Protein 3KHS (pdb70)

Secondary structure (DSSP, 8-state):
--HHHHHHHHHHHHHTT-SS---EEEEE-TT-GGGGGG-EEEEEEEGGGSTT----EEEEEEETTEEEEEEES---GGGT--HHHHTHHHHHHHHTT--EEEEEEEEEE-STT--TT-EEEEEEEEEHHHHTT--TT-S---TTTS-SS---TT-B-HHHHHHHHHHHHHHT-GGGEEEEEEEE---SSPPPHHHHHHHHHTT-SEEESSSHHHHHHHHHTT-EEEEEEEEEEE--TT---HHHHHHHHHHHHHHHHHHHHT--/--HHHHHHHHHHHHHTT-SS--SEEEEE-TT-GGGGGG-EEEEEEEGGGSTTPPP---EEEEEEETTEEEEEEES---GGGT--HHHHTHHHHHHHHTT--EEEEEEEEEE-STT--TT-EEEEEEEEEHHHHTT--TT-S---TTTS-SS---TT-B-HHHHHHHHHHHHHHT-GGGEEEEEEEE---SSPPPHHHHHHHHHTT-SEEESSSHHHHHHHHHTT-EEEEEEEEEEE--TT---HHHHHHHHHHHHHHHHHHHHHHHTT--/--HHHHHHHHHHHHHTT-SS--SEEEEE-TT-GGGGGG-EEEEEEEGGGSTTPPP----EEEEEEETTEEEEEEES---GGGT--HHHHTHHHHHHHHTT--EEEEEEEEEE-STT--TT-EEEEEEEEEHHHHTT--TT-S---TTTS-SS---TT-B-HHHHHHHHHHHHHTT-GGGEEEEEEEE---SSPPPHHHHHHHHHTT-SEEESSSHHHHHHHHHTT-EEEEEEEEEEE--TTS---HHHHHHHHHHHHHHHHHHHTTSS--/--HHHHHHHHHHHHHTT-SS--SEEEEE-TT-GGGGGG-EEEEEEEGGGSTT----EEEEEEETTEEEEEEES---GGGT--HHHHTHHHHHHHHTT--EEEEEEEEEE-STT--TT-EEEEEEEEEHHHHTT--TT-S---TTTS-SS---TT-B-HHHHHHHHHHHHHHT-GGGEEEEEEEE---SSPPPHHHHHHHHHTT-SEEESSSHHHHHHHHHTT-EEEEEEEEEEE--TT---HHHHHHHHHHHHHHHHHHHH-

Foldseek 3Di:
DDLLVQLLVLLVVVCVPDPDQAAEEEEAAPLQLVLQVQFPPKDKACQVVGPLAPVKIWIWGDFLRGTYIYTRDFDFVLVPDALQRRQSVLSNSLSSNYAAYEYEYAWAFAAPLAAQQFKEKEFEEAEVCCVPPRANLPDDDDVVQFDNDDDRPGLADPVLSVLLQVLCVVVVNNSRYHYAYEYADRDDDDDDLVVLVVCVVVGHRIYDHDDPSNSVSNVRRNHHYIYMYRNNYYADPSRDNSVVSNVSVSSSVSSSVNVVVPDD/DDLLVQLLVLLVVVCVPDPDQAAEEEEAAPLQLVLQVQFPPKDKDAQVPGPLQDDQPKIWIWGDFLRGTYIYTRDFDFLQSPAFLQRRQSVLSNCLSSNYAAYEYEYAWAFAAPLAAQQFKEKEFEEAEVCCVPPRANLPDDDDVVQFDNDDDRPGLADPVLSVLLCVLCVVVVNNSRYHYAYEYADRDDDDDDLVVLVVCVVVGHRIYDHDDPSNSVVNVRRNHHYIYMYRNNYYADPSRDVSVVSSVVSNVSVSSSVSSSVNVCVVPD/DDLLVQLLVLLVVVVVPDPDQAAEEEEAAPLQQVLQVQFPPKDKAFQVVGPLQPDDPGKIWIWGDFLPGTYIYTRDFDFLLVPDALQRRLSVLSNSLSSNYAAYEYEYAWAFAAPLAAQQFKEKEFEEAEVCCVPPRANLPDDDDVVQFDNDDDRPGLADPVLSVLLLVLCVVVPNNSRYHYAYEYADRDDDDDDQVVQVVCVVVGHRIYDHDDPSNSVSNVRRNHHYIYMYRNNWYADPSRDTNSVVSNVSVSSSVSSSVNVCVVPDDD/DDLLVQLLVLLVVVCVPDPDQAAEEEEAAPLQQLLQVQFPPKDKDALCVGPLQPVQIWIWGDFLRGTYIYGRDFDFVLVPDALQRRLSVLSNCLSSNYAAYEYEYAWAFAAPLAAQQFKEKEFEEAEVCCVPPRANLPDDDDVVQFDNDDDRPGLADPVLSVLLQVLCVVVVNNSRYHYAYEYADRDDDDDDQVVLVVCVVVGHRIYDHDDPSNSVSNVRRNHHYIYMYRNNYYADPSRHNSVVSNVSVSSSVSSSVNVVVD

InterPro domains:
  IPR000845 Nucleoside phosphorylase domain [PF01048] (24-276)
  IPR011268 Purine nucleoside phosphorylase [PIRSF000477] (6-279)
  IPR011268 Purine nucleoside phosphorylase [PTHR11904] (4-280)
  IPR011268 Purine nucleoside phosphorylase [TIGR01697] (24-276)
  IPR011268 Purine nucleoside phosphorylase [cd09009] (5-276)
  IPR011270 Purine nucleoside phosphorylase I, inosine/guanosine-specific [TIGR01700] (24-276)
  IPR035994 Nucleoside phosphorylase superfamily [G3DSA:3.40.50.1580] (1-285)
  IPR035994 Nucleoside phosphorylase superfamily [SSF53167] (3-279)

Solvent-accessible surface area: 42305 Å² total; per-residue (Å²): 175,61,75,28,51,54,0,95,92,0,5,60,68,3,55,160,87,27,186,121,132,1,63,1,0,2,0,1,8,76,66,2,19,115,3,1,95,22,11,102,128,57,76,88,15,38,19,106,97,8,46,42,19,56,157,20,19,0,15,8,12,34,2,49,68,12,24,1,0,0,4,74,28,22,22,26,19,20,58,46,46,93,5,25,87,6,1,4,3,2,30,0,0,58,34,5,15,5,132,13,0,2,0,0,3,33,4,8,0,4,39,133,74,10,175,91,22,10,3,0,0,0,92,10,1,0,4,21,2,5,16,7,42,18,6,1,14,47,9,109,33,52,119,125,14,17,126,50,73,7,56,2,33,50,3,2,33,129,49,0,39,143,44,0,67,24,0,0,150,96,72,69,20,55,216,35,17,35,75,1,6,0,0,4,3,4,2,0,12,95,19,0,16,7,10,2,94,4,0,71,95,25,42,8,23,0,11,8,26,7,0,0,9,6,0,6,3,1,68,29,8,64,5,70,0,2,0,2,0,15,0,56,71,46,27,58,105,77,2,96,116,49,116,117,5,3,62,84,0,26,38,2,5,85,27,2,1,86,49,16,143,70,61,222,177,60,72,32,49,47,0,94,90,0,2,60,72,2,33,163,76,28,176,127,124,3,29,0,0,1,0,1,8,73,68,2,21,113,1,1,100,21,10,109,137,53,85,83,12,38,16,98,95,9,43,50,13,6,128,93,163,16,21,0,14,10,12,35,3,49,71,3,22,2,0,0,4,62,29,20,10,28,18,15,43,47,32,87,6,26,95,5,0,6,1,2,33,0,1,54,17,0,32,6,127,2,0,0,0,0,4,33,5,8,0,4,36,131,76,11,175,90,28,10,3,0,0,0,96,12,1,0,3,20,3,5,16,6,43,20,7,0,14,48,10,122,33,56,119,132,16,17,128,53,78,6,66,3,49,48,2,2,29,121,51,0,41,143,55,0,66,32,0,0,136,90,72,65,10,57,217,20,17,36,72,0,5,1,0,4,4,4,2,0,10,92,24,0,16,8,8,4,109,6,0,70,96,23,42,9,21,0,11,8,26,7,0,0,9,5,0,5,6,0,62,30,10,66,5,68,0,0,0,1,0,14,0,59,72,48,26,55,109,81,4,98,188,115,122,182,55,36,80,99,9,2,64,77,0,21,36,1,3,79,27,1,1,77,58,0,111,69,60,112,172,58,58,36,60,45,0,114,82,0,4,62,85,1,53,165,89,24,181,118,110,3,11,0,0,1,0,1,8,76,64,2,24,119,3,1,101,30,11,110,136,56,61,88,10,37,16,106,92,8,48,43,18,5,132,50,148,155,23,19,1,11,10,13,36,4,53,34,0,20,1,0,0,3,58,29,21,12,27,18,14,44,47,34,89,5,24,78,5,1,1,3,2,28,1,2,52,15,0,31,7,112,2,0,1,0,0,4,33,5,8,0,2,36,117,66,8,30,52,20,4,3,0,0,0,90,10,1,0,2,21,3,6,17,8,38,18,6,0,15,48,6,109,34,60,115,134,17,14,126,50,77,8,62,2,46,53,2,2,31,130,47,0,41,140,60,0,71,26,0,0,146,106,73,70,16,52,118,19,17,36,66,0,8,1,0,4,2,3,2,0,10,83,26,0,16,9,8,4,106,9,1,69,101,27,43,8,25,0,11,7,26,7,0,0,10,8,0,6,3,0,70,28,11,66,4,65,0,1,0,4,0,15,0,57,54,21,20,56,108,83,3,62,110,112,46,122,115,4,4,64,83,0,29,29,1,4,98,20,2,3,72,59,0,124,69,81,19,76,204,171,71,59,38,59,41,0,101,81,0,2,58,76,2,47,150,70,36,189,120,145,3,64,2,0,2,0,1,7,75,66,3,24,114,1,1,84,24,9,99,133,56,82,86,14,39,22,105,90,8,42,37,18,6,181,77,19,0,13,6,12,31,2,47,66,14,19,1,0,0,4,64,30,23,18,27,22,78,96,66,33,90,7,25,77,5,1,1,2,2,32,0,0,51,27,0,24,5,134,14,0,1,0,0,4,34,5,9,0,2,37,129,67,10,29,48,20,4,1,0,0,0,110,64,27,37,12,50,17,14,138,87,85,31,47,0,32,104,35,121,34,59,114,129,14,16,125,99,183,29,81,58,126,47,4,2,25,131,56,0,39,143,63,0,62,16,0,0,155,104,69,68,17,55,120,19,16,33,72,0,16,1,0,3,24,65,18,92,89,167,43,68,59,66,79,2,111,86,9,65,156,88,44,9,22,0,12,6,38,7,1,0,6,7,0,12,4,0,58,30,7,61,5,95,0,2,0,2,0,14,0,57,70,33,24,55,112,75,3,136,120,49,122,112,5,3,62,72,0,24,35,1,4,88,29,1,0,82,51,30,153,100

CATH classification: 3.40.50.1580

Structure (mmCIF, N/CA/C/O backbone):
data_3KHS
#
_entry.id   3KHS
#
_cell.length_a   193.048
_cell.length_b   193.048
_cell.length_c   105.629
_cell.angle_alpha   90.00
_cell.angle_beta   90.00
_cell.angle_gamma   120.00
#
_symmetry.space_group_name_H-M   'H 3'
#
loop_
_entity.id
_entity.type
_entity.pdbx_description
1 polymer 'Purine nucleoside phosphorylase'
2 non-polymer 'PHOSPHATE ION'
3 non-polymer 2-AMINO-2-HYDROXYMETHYL-PROPANE-1,3-DIOL
4 water water
#
loop_
_atom_site.group_PDB
_atom_site.id
_atom_site.type_symbol
_atom_site.label_atom_id
_atom_site.label_alt_id
_atom_site.label_comp_id
_atom_site.label_asym_id
_atom_site.label_entity_id
_atom_site.label_seq_id
_atom_site.pdbx_PDB_ins_code
_atom_site.Cartn_x
_atom_site.Cartn_y
_atom_site.Cartn_z
_atom_site.occupancy
_atom_site.B_iso_or_equiv
_atom_site.auth_seq_id
_atom_site.auth_comp_id
_atom_site.auth_asym_id
_atom_site.auth_atom_id
_atom_site.pdbx_PDB_model_num
ATOM 1 N N . MET A 1 1 ? 50.120 71.401 12.354 1.00 78.09 1 MET A N 1
ATOM 2 C CA . MET A 1 1 ? 50.485 72.839 12.150 1.00 80.60 1 MET A CA 1
ATOM 3 C C . MET A 1 1 ? 49.233 73.700 11.956 1.00 79.54 1 MET A C 1
ATOM 4 O O . MET A 1 1 ? 48.522 73.581 10.946 1.00 78.45 1 MET A O 1
ATOM 9 N N . THR A 1 2 ? 48.971 74.559 12.942 1.00 77.11 2 THR A N 1
ATOM 10 C CA . THR A 1 2 ? 47.809 75.454 12.935 1.00 69.85 2 THR A CA 1
ATOM 11 C C . THR A 1 2 ? 48.066 76.694 12.097 1.00 68.32 2 THR A C 1
ATOM 12 O O . THR A 1 2 ? 49.212 76.998 11.753 1.00 69.10 2 THR A O 1
ATOM 16 N N . ASP A 1 3 ? 46.998 77.416 11.776 1.00 65.39 3 ASP A N 1
ATOM 17 C CA . ASP A 1 3 ? 47.133 78.624 10.983 1.00 65.17 3 ASP A CA 1
ATOM 18 C C . ASP A 1 3 ? 48.173 79.554 11.607 1.00 64.26 3 ASP A C 1
ATOM 19 O O . ASP A 1 3 ? 49.013 80.114 10.907 1.00 62.69 3 ASP A O 1
ATOM 24 N N . TYR A 1 4 ? 48.117 79.712 12.926 1.00 66.21 4 TYR A N 1
ATOM 25 C CA . TYR A 1 4 ? 49.060 80.575 13.619 1.00 69.22 4 TYR A CA 1
ATOM 26 C C . TYR A 1 4 ? 50.492 80.090 13.356 1.00 71.66 4 TYR A C 1
ATOM 27 O O . TYR A 1 4 ? 51.415 80.897 13.152 1.00 72.37 4 TYR A O 1
ATOM 36 N N . ASP A 1 5 ? 50.672 78.767 13.365 1.00 70.60 5 ASP A N 1
ATOM 37 C CA . ASP A 1 5 ? 51.981 78.170 13.097 1.00 68.87 5 ASP A CA 1
ATOM 38 C C . ASP A 1 5 ? 52.415 78.521 11.677 1.00 66.80 5 ASP A C 1
ATOM 39 O O . ASP A 1 5 ? 53.566 78.876 11.459 1.00 67.57 5 ASP A O 1
ATOM 44 N N . LEU A 1 6 ? 51.501 78.403 10.712 1.00 65.73 6 LEU A N 1
ATOM 45 C CA . LEU A 1 6 ? 51.833 78.723 9.321 1.00 65.72 6 LEU A CA 1
ATOM 46 C C . LEU A 1 6 ? 52.079 80.213 9.149 1.00 67.12 6 LEU A C 1
ATOM 47 O O . LEU A 1 6 ? 52.882 80.624 8.303 1.00 65.82 6 LEU A O 1
ATOM 52 N N . ALA A 1 7 ? 51.384 81.019 9.949 1.00 65.02 7 ALA A N 1
ATOM 53 C CA . ALA A 1 7 ? 51.550 82.469 9.891 1.00 66.37 7 ALA A CA 1
ATOM 54 C C . ALA A 1 7 ? 52.980 82.816 10.318 1.00 65.24 7 ALA A C 1
ATOM 55 O O . ALA A 1 7 ? 53.657 83.630 9.678 1.00 65.37 7 ALA A O 1
ATOM 57 N N . LYS A 1 8 ? 53.431 82.198 11.408 1.00 64.64 8 LYS A N 1
ATOM 58 C CA . LYS A 1 8 ? 54.787 82.429 11.915 1.00 64.21 8 LYS A CA 1
ATOM 59 C C . LYS A 1 8 ? 55.827 82.055 10.863 1.00 63.87 8 LYS A C 1
ATOM 60 O O . LYS A 1 8 ? 56.831 82.751 10.679 1.00 65.15 8 LYS A O 1
ATOM 66 N N . GLU A 1 9 ? 55.571 80.950 10.172 1.00 64.22 9 GLU A N 1
ATOM 67 C CA . GLU A 1 9 ? 56.461 80.466 9.133 1.00 61.93 9 GLU A CA 1
ATOM 68 C C . GLU A 1 9 ? 56.513 81.498 8.032 1.00 61.29 9 GLU A C 1
ATOM 69 O O . GLU A 1 9 ? 57.592 81.941 7.640 1.00 61.90 9 GLU A O 1
ATOM 75 N N . THR A 1 10 ? 55.341 81.885 7.534 1.00 62.94 10 THR A N 1
ATOM 76 C CA . THR A 1 10 ? 55.279 82.877 6.474 1.00 60.15 10 THR A CA 1
ATOM 77 C C . THR A 1 10 ? 55.992 84.152 6.921 1.00 59.73 10 THR A C 1
ATOM 78 O O . THR A 1 10 ? 56.723 84.772 6.143 1.00 58.36 10 THR A O 1
ATOM 82 N N . ALA A 1 11 ? 55.809 84.529 8.182 1.00 56.55 11 ALA A N 1
ATOM 83 C CA . ALA A 1 11 ? 56.454 85.731 8.698 1.00 59.66 11 ALA A CA 1
ATOM 84 C C . ALA A 1 11 ? 57.967 85.567 8.665 1.00 63.54 11 ALA A C 1
ATOM 85 O O . ALA A 1 11 ? 58.687 86.427 8.139 1.00 64.52 11 ALA A O 1
ATOM 87 N N . ALA A 1 12 ? 58.443 84.459 9.235 1.00 63.20 12 ALA A N 1
ATOM 88 C CA . ALA A 1 12 ? 59.868 84.181 9.283 1.00 60.26 12 ALA A CA 1
ATOM 89 C C . ALA A 1 12 ? 60.480 84.250 7.887 1.00 60.94 12 ALA A C 1
ATOM 90 O O . ALA A 1 12 ? 61.608 84.707 7.722 1.00 64.89 12 ALA A O 1
ATOM 92 N N . TRP A 1 13 ? 59.734 83.816 6.880 1.00 60.65 13 TRP A N 1
ATOM 93 C CA . TRP A 1 13 ? 60.248 83.842 5.518 1.00 61.47 13 TRP A CA 1
ATOM 94 C C . TRP A 1 13 ? 60.323 85.264 4.971 1.00 65.92 13 TRP A C 1
ATOM 95 O O . TRP A 1 13 ? 61.213 85.594 4.180 1.00 69.41 13 TRP A O 1
ATOM 106 N N . LEU A 1 14 ? 59.371 86.098 5.380 1.00 67.92 14 LEU A N 1
ATOM 107 C CA . LEU A 1 14 ? 59.330 87.484 4.928 1.00 67.99 14 LEU A CA 1
ATOM 108 C C . LEU A 1 14 ? 60.446 88.216 5.649 1.00 68.91 14 LEU A C 1
ATOM 109 O O . LEU A 1 14 ? 61.168 89.029 5.059 1.00 68.39 14 LEU A O 1
ATOM 114 N N . ASN A 1 15 ? 60.597 87.919 6.937 1.00 68.75 15 ASN A N 1
ATOM 115 C CA . ASN A 1 15 ? 61.604 88.632 7.684 1.00 68.64 15 ASN A CA 1
ATOM 116 C C . ASN A 1 15 ? 63.016 88.455 7.164 1.00 72.14 15 ASN A C 1
ATOM 117 O O . ASN A 1 15 ? 63.863 89.321 7.394 1.00 70.79 15 ASN A O 1
ATOM 122 N N . LYS A 1 16 ? 63.272 87.359 6.449 1.00 74.89 16 LYS A N 1
ATOM 123 C CA . LYS A 1 16 ? 64.603 87.118 5.890 1.00 76.88 16 LYS A CA 1
ATOM 124 C C . LYS A 1 16 ? 65.007 88.330 5.059 1.00 75.43 16 LYS A C 1
ATOM 125 O O . LYS A 1 16 ? 66.183 88.699 5.008 1.00 76.85 16 LYS A O 1
ATOM 131 N N . GLN A 1 17 ? 64.018 88.957 4.429 1.00 71.41 17 GLN A N 1
ATOM 132 C CA . GLN A 1 17 ? 64.275 90.088 3.545 1.00 68.63 17 GLN A CA 1
ATOM 133 C C . GLN A 1 17 ? 64.067 91.478 4.140 1.00 67.00 17 GLN A C 1
ATOM 134 O O . GLN A 1 17 ? 64.005 92.471 3.414 1.00 65.92 17 GLN A O 1
ATOM 140 N N . LEU A 1 18 ? 64.002 91.551 5.465 1.00 69.53 18 LEU A N 1
ATOM 141 C CA . LEU A 1 18 ? 63.765 92.826 6.135 1.00 71.65 18 LEU A CA 1
ATOM 142 C C . LEU A 1 18 ? 64.830 93.281 7.113 1.00 72.89 18 LEU A C 1
ATOM 143 O O . LEU A 1 18 ? 65.377 92.480 7.881 1.00 73.20 18 LEU A O 1
ATOM 148 N N . GLN A 1 19 ? 65.090 94.586 7.092 1.00 73.40 19 GLN A N 1
ATOM 149 C CA . GLN A 1 19 ? 66.061 95.209 7.987 1.00 77.47 19 GLN A CA 1
ATOM 150 C C . GLN A 1 19 ? 65.353 95.571 9.290 1.00 78.57 19 GLN A C 1
ATOM 151 O O . GLN A 1 19 ? 65.891 95.385 10.386 1.00 79.11 19 GLN A O 1
ATOM 157 N N . ILE A 1 20 ? 64.150 96.124 9.145 1.00 78.37 20 ILE A N 1
ATOM 158 C CA . ILE A 1 20 ? 63.347 96.538 10.286 1.00 76.80 20 ILE A CA 1
ATOM 159 C C . ILE A 1 20 ? 61.981 95.870 10.205 1.00 75.21 20 ILE A C 1
ATOM 160 O O . ILE A 1 20 ? 61.330 95.908 9.160 1.00 73.03 20 ILE A O 1
ATOM 165 N N . ARG A 1 21 ? 61.561 95.247 11.303 1.00 72.37 21 ARG A N 1
ATOM 166 C CA . ARG A 1 21 ? 60.266 94.587 11.352 1.00 72.52 21 ARG A CA 1
ATOM 167 C C . ARG A 1 21 ? 59.199 95.683 11.312 1.00 69.69 21 ARG A C 1
ATOM 168 O O . ARG A 1 21 ? 59.332 96.704 11.984 1.00 70.18 21 ARG A O 1
ATOM 176 N N . PRO A 1 22 ? 58.129 95.487 10.521 1.00 68.45 22 PRO A N 1
ATOM 177 C CA . PRO A 1 22 ? 57.057 96.484 10.424 1.00 63.23 22 PRO A CA 1
ATOM 178 C C . PRO A 1 22 ? 56.354 96.594 11.769 1.00 60.92 22 PRO A C 1
ATOM 179 O O . PRO A 1 22 ? 56.184 95.596 12.466 1.00 61.35 22 PRO A O 1
ATOM 183 N N . VAL A 1 23 ? 55.943 97.798 12.136 1.00 57.96 23 VAL A N 1
ATOM 184 C CA . VAL A 1 23 ? 55.259 97.980 13.400 1.00 58.70 23 VAL A CA 1
ATOM 185 C C . VAL A 1 23 ? 53.824 98.422 13.110 1.00 55.75 23 VAL A C 1
ATOM 186 O O . VAL A 1 23 ? 52.929 98.285 13.946 1.00 57.44 23 VAL A O 1
ATOM 190 N N . LEU A 1 24 ? 53.610 98.949 11.911 1.00 52.31 24 LEU A N 1
ATOM 191 C CA . LEU A 1 24 ? 52.286 99.400 11.500 1.00 47.99 24 LEU A CA 1
ATOM 192 C C . LEU A 1 24 ? 51.900 98.706 10.199 1.00 46.63 24 LEU A C 1
ATOM 193 O O . LEU A 1 24 ? 52.724 98.594 9.278 1.00 43.33 24 LEU A O 1
ATOM 198 N N . GLY A 1 25 ? 50.655 98.229 10.132 1.00 42.25 25 GLY A N 1
ATOM 199 C CA . GLY A 1 25 ? 50.186 97.547 8.941 1.00 39.25 25 GLY A CA 1
ATOM 200 C C . GLY A 1 25 ? 49.098 98.330 8.218 1.00 43.29 25 GLY A C 1
ATOM 201 O O . GLY A 1 25 ? 48.354 99.104 8.832 1.00 40.41 25 GLY A O 1
ATOM 202 N N . ILE A 1 26 ? 48.996 98.109 6.910 1.00 42.61 26 ILE A N 1
ATOM 203 C CA . ILE A 1 26 ? 48.027 98.801 6.078 1.00 44.00 26 ILE A CA 1
ATOM 204 C C . ILE A 1 26 ? 47.407 97.818 5.083 1.00 45.97 26 ILE A C 1
ATOM 205 O O . ILE A 1 26 ? 48.120 97.042 4.458 1.00 45.60 26 ILE A O 1
ATOM 210 N N . VAL A 1 27 ? 46.081 97.842 4.953 1.00 47.91 27 VAL A N 1
ATOM 211 C CA . VAL A 1 27 ? 45.383 96.984 3.999 1.00 44.53 27 VAL A CA 1
ATOM 212 C C . VAL A 1 27 ? 44.646 97.934 3.045 1.00 45.53 27 VAL A C 1
ATOM 213 O O . VAL A 1 27 ? 43.808 98.722 3.470 1.00 49.67 27 VAL A O 1
ATOM 217 N N . CYS A 1 28 ? 44.968 97.874 1.761 1.00 45.91 28 CYS A N 1
ATOM 218 C CA . CYS A 1 28 ? 44.335 98.759 0.789 1.00 44.62 28 CYS A CA 1
ATOM 219 C C . CYS A 1 28 ? 43.102 98.138 0.177 1.00 47.24 28 CYS A C 1
ATOM 220 O O . CYS A 1 28 ? 43.172 97.061 -0.421 1.00 47.22 28 CYS A O 1
ATOM 223 N N . GLY A 1 29 ? 41.979 98.839 0.309 1.00 46.04 29 GLY A N 1
ATOM 224 C CA . GLY A 1 29 ? 40.738 98.352 -0.245 1.00 46.22 29 GLY A CA 1
ATOM 225 C C . GLY A 1 29 ? 40.666 98.517 -1.755 1.00 48.75 29 GLY A C 1
ATOM 226 O O . GLY A 1 29 ? 41.671 98.746 -2.429 1.00 46.43 29 GLY A O 1
ATOM 227 N N . SER A 1 30 ? 39.459 98.395 -2.292 1.00 50.41 30 SER A N 1
ATOM 228 C CA . SER A 1 30 ? 39.253 98.526 -3.724 1.00 52.06 30 SER A CA 1
ATOM 229 C C . SER A 1 30 ? 39.591 99.913 -4.277 1.00 52.76 30 SER A C 1
ATOM 230 O O . SER A 1 30 ? 39.027 100.922 -3.842 1.00 50.16 30 SER A O 1
ATOM 233 N N . GLY A 1 31 ? 40.521 99.943 -5.234 1.00 51.38 31 GLY A N 1
ATOM 234 C CA . GLY A 1 31 ? 40.922 101.193 -5.862 1.00 51.57 31 GLY A CA 1
ATOM 235 C C . GLY A 1 31 ? 41.759 102.098 -4.977 1.00 51.53 31 GLY A C 1
ATOM 236 O O . GLY A 1 31 ? 42.035 103.247 -5.330 1.00 51.59 31 GLY A O 1
ATOM 237 N N . LEU A 1 32 ? 42.175 101.586 -3.830 1.00 48.46 32 LEU A N 1
ATOM 238 C CA . LEU A 1 32 ? 42.968 102.386 -2.920 1.00 51.95 32 LEU A CA 1
ATOM 239 C C . LEU A 1 32 ? 44.436 101.921 -2.869 1.00 53.54 32 LEU A C 1
ATOM 240 O O . LEU A 1 32 ? 45.149 102.159 -1.879 1.00 51.35 32 LEU A O 1
ATOM 245 N N . GLY A 1 33 ? 44.878 101.284 -3.954 1.00 50.95 33 GLY A N 1
ATOM 246 C CA . GLY A 1 33 ? 46.249 100.799 -4.041 1.00 60.57 33 GLY A CA 1
ATOM 247 C C . GLY A 1 33 ? 47.310 101.884 -3.906 1.00 63.30 33 GLY A C 1
ATOM 248 O O . GLY A 1 33 ? 48.288 101.723 -3.171 1.00 66.71 33 GLY A O 1
ATOM 249 N N . LYS A 1 34 ? 47.113 102.992 -4.611 1.00 62.14 34 LYS A N 1
ATOM 250 C CA . LYS A 1 34 ? 48.042 104.107 -4.573 1.00 63.55 34 LYS A CA 1
ATOM 251 C C . LYS A 1 34 ? 48.628 104.389 -3.190 1.00 63.25 34 LYS A C 1
ATOM 252 O O . LYS A 1 34 ? 49.759 104.862 -3.071 1.00 67.05 34 LYS A O 1
ATOM 258 N N . ILE A 1 35 ? 47.874 104.092 -2.142 1.00 60.62 35 ILE A N 1
ATOM 259 C CA . ILE A 1 35 ? 48.354 104.345 -0.792 1.00 58.00 35 ILE A CA 1
ATOM 260 C C . ILE A 1 35 ? 49.726 103.733 -0.580 1.00 61.17 35 ILE A C 1
ATOM 261 O O . ILE A 1 35 ? 50.545 104.269 0.171 1.00 61.92 35 ILE A O 1
ATOM 266 N N . GLY A 1 36 ? 49.971 102.612 -1.254 1.00 62.38 36 GLY A N 1
ATOM 267 C CA . GLY A 1 36 ? 51.244 101.917 -1.124 1.00 68.62 36 GLY A CA 1
ATOM 268 C C . GLY A 1 36 ? 52.474 102.662 -1.624 1.00 71.38 36 GLY A C 1
ATOM 269 O O . GLY A 1 36 ? 53.576 102.482 -1.085 1.00 73.09 36 GLY A O 1
ATOM 270 N N . ASP A 1 37 ? 52.299 103.489 -2.655 1.00 69.73 37 ASP A N 1
ATOM 271 C CA . ASP A 1 37 ? 53.407 104.256 -3.212 1.00 71.55 37 ASP A CA 1
ATOM 272 C C . ASP A 1 37 ? 53.985 105.164 -2.130 1.00 72.85 37 ASP A C 1
ATOM 273 O O . ASP A 1 37 ? 55.089 105.687 -2.261 1.00 74.68 37 ASP A O 1
ATOM 278 N N . SER A 1 38 ? 53.226 105.349 -1.060 1.00 70.74 38 SER A N 1
ATOM 279 C CA . SER A 1 38 ? 53.633 106.209 0.037 1.00 71.26 38 SER A CA 1
ATOM 280 C C . SER A 1 38 ? 54.789 105.644 0.869 1.00 69.81 38 SER A C 1
ATOM 281 O O . SER A 1 38 ? 55.405 106.366 1.657 1.00 68.69 38 SER A O 1
ATOM 284 N N . LEU A 1 39 ? 55.084 104.356 0.709 1.00 68.38 39 LEU A N 1
ATOM 285 C CA . LEU A 1 39 ? 56.167 103.749 1.477 1.00 66.95 39 LEU A CA 1
ATOM 286 C C . LEU A 1 39 ? 57.526 104.016 0.842 1.00 68.13 39 LEU A C 1
ATOM 287 O O . LEU A 1 39 ? 57.726 103.788 -0.353 1.00 64.53 39 LEU A O 1
ATOM 292 N N . GLU A 1 40 ? 58.454 104.498 1.661 1.00 70.38 40 GLU A N 1
ATOM 293 C CA . GLU A 1 40 ? 59.799 104.837 1.216 1.00 70.01 40 GLU A CA 1
ATOM 294 C C . GLU A 1 40 ? 60.797 103.697 1.442 1.00 70.91 40 GLU A C 1
ATOM 295 O O . GLU A 1 40 ? 60.657 102.918 2.398 1.00 69.13 40 GLU A O 1
ATOM 301 N N . THR A 1 41 ? 61.803 103.610 0.565 1.00 72.29 41 THR A N 1
ATOM 302 C CA . THR A 1 41 ? 62.841 102.572 0.654 1.00 72.98 41 THR A CA 1
ATOM 303 C C . THR A 1 41 ? 62.118 101.247 0.772 1.00 72.89 41 THR A C 1
ATOM 304 O O . THR A 1 41 ? 62.379 100.438 1.673 1.00 74.34 41 THR A O 1
ATOM 308 N N . SER A 1 42 ? 61.210 101.040 -0.173 1.00 72.36 42 SER A N 1
ATOM 309 C CA . SER A 1 42 ? 60.356 99.864 -0.196 1.00 71.82 42 SER A CA 1
ATOM 310 C C . SER A 1 42 ? 60.826 98.597 -0.892 1.00 72.75 42 SER A C 1
ATOM 311 O O . SER A 1 42 ? 61.407 98.626 -1.981 1.00 73.71 42 SER A O 1
ATOM 314 N N . ILE A 1 43 ? 60.524 97.481 -0.238 1.00 72.86 43 ILE A N 1
ATOM 315 C CA . ILE A 1 43 ? 60.807 96.139 -0.732 1.00 72.46 43 ILE A CA 1
ATOM 316 C C . ILE A 1 43 ? 59.402 95.652 -1.126 1.00 73.57 43 ILE A C 1
ATOM 317 O O . ILE A 1 43 ? 58.444 95.841 -0.366 1.00 75.78 43 ILE A O 1
ATOM 322 N N . THR A 1 44 ? 59.270 95.032 -2.291 1.00 70.31 44 THR A N 1
ATOM 323 C CA . THR A 1 44 ? 57.971 94.549 -2.747 1.00 66.78 44 THR A CA 1
ATOM 324 C C . THR A 1 44 ? 57.979 93.038 -2.935 1.00 68.00 44 THR A C 1
ATOM 325 O O . THR A 1 44 ? 58.877 92.494 -3.585 1.00 70.78 44 THR A O 1
ATOM 329 N N . VAL A 1 45 ? 56.974 92.365 -2.379 1.00 65.45 45 VAL A N 1
ATOM 330 C CA . VAL A 1 45 ? 56.849 90.908 -2.498 1.00 63.40 45 VAL A CA 1
ATOM 331 C C . VAL A 1 45 ? 55.460 90.540 -3.043 1.00 63.49 45 VAL A C 1
ATOM 332 O O . VAL A 1 45 ? 54.452 90.747 -2.363 1.00 66.94 45 VAL A O 1
ATOM 336 N N . ALA A 1 46 ? 55.398 90.011 -4.262 1.00 60.36 46 ALA A N 1
ATOM 337 C CA . ALA A 1 46 ? 54.116 89.634 -4.846 1.00 60.61 46 ALA A CA 1
ATOM 338 C C . ALA A 1 46 ? 53.465 88.570 -3.965 1.00 62.32 46 ALA A C 1
ATOM 339 O O . ALA A 1 46 ? 54.157 87.717 -3.399 1.00 64.24 46 ALA A O 1
ATOM 341 N N . TYR A 1 47 ? 52.140 88.624 -3.831 1.00 63.61 47 TYR A N 1
ATOM 342 C CA . TYR A 1 47 ? 51.440 87.637 -3.010 1.00 64.16 47 TYR A CA 1
ATOM 343 C C . TYR A 1 47 ? 51.726 86.218 -3.519 1.00 64.30 47 TYR A C 1
ATOM 344 O O . TYR A 1 47 ? 51.856 85.285 -2.727 1.00 63.79 47 TYR A O 1
ATOM 353 N N . SER A 1 48 ? 51.834 86.067 -4.840 1.00 64.82 48 SER A N 1
ATOM 354 C CA . SER A 1 48 ? 52.063 84.758 -5.450 1.00 64.72 48 SER A CA 1
ATOM 355 C C . SER A 1 48 ? 53.355 84.067 -5.023 1.00 68.08 48 SER A C 1
ATOM 356 O O . SER A 1 48 ? 53.455 82.843 -5.106 1.00 69.48 48 SER A O 1
ATOM 359 N N . ASP A 1 49 ? 54.340 84.831 -4.556 1.00 67.21 49 ASP A N 1
ATOM 360 C CA . ASP A 1 49 ? 55.602 84.225 -4.128 1.00 65.80 49 ASP A CA 1
ATOM 361 C C . ASP A 1 49 ? 55.626 84.018 -2.615 1.00 65.16 49 ASP A C 1
ATOM 362 O O . ASP A 1 49 ? 56.551 83.395 -2.075 1.00 62.26 49 ASP A O 1
ATOM 367 N N . ILE A 1 50 ? 54.606 84.531 -1.930 1.00 64.80 50 ILE A N 1
ATOM 368 C CA . ILE A 1 50 ? 54.549 84.380 -0.485 1.00 63.47 50 ILE A CA 1
ATOM 369 C C . ILE A 1 50 ? 53.966 83.030 -0.102 1.00 64.48 50 ILE A C 1
ATOM 370 O O . ILE A 1 50 ? 52.885 82.644 -0.554 1.00 65.26 50 ILE A O 1
ATOM 375 N N . PRO A 1 51 ? 54.686 82.292 0.750 1.00 66.32 51 PRO A N 1
ATOM 376 C CA . PRO A 1 51 ? 54.301 80.965 1.243 1.00 65.47 51 PRO A CA 1
ATOM 377 C C . PRO A 1 51 ? 53.031 81.042 2.078 1.00 64.28 51 PRO A C 1
ATOM 378 O O . PRO A 1 51 ? 52.913 81.911 2.941 1.00 64.74 51 PRO A O 1
ATOM 382 N N . ASN A 1 52 ? 52.099 80.129 1.829 1.00 62.53 52 ASN A N 1
ATOM 383 C CA . ASN A 1 52 ? 50.851 80.073 2.582 1.00 63.46 52 ASN A CA 1
ATOM 384 C C . ASN A 1 52 ? 49.787 81.135 2.254 1.00 63.59 52 ASN A C 1
ATOM 385 O O . ASN A 1 52 ? 48.661 81.028 2.727 1.00 66.43 52 ASN A O 1
ATOM 390 N N . PHE A 1 53 ? 50.125 82.156 1.469 1.00 62.31 53 PHE A N 1
ATOM 391 C CA . PHE A 1 53 ? 49.150 83.203 1.110 1.00 59.21 53 PHE A CA 1
ATOM 392 C C . PHE A 1 53 ? 48.174 82.676 0.058 1.00 62.91 53 PHE A C 1
ATOM 393 O O . PHE A 1 53 ? 48.550 81.874 -0.784 1.00 63.86 53 PHE A O 1
ATOM 401 N N . PRO A 1 54 ? 46.913 83.141 0.059 1.00 63.80 54 PRO A N 1
ATOM 402 C CA . PRO A 1 54 ? 46.014 82.608 -0.981 1.00 61.78 54 PRO A CA 1
ATOM 403 C C . PRO A 1 54 ? 46.291 83.246 -2.358 1.00 65.67 54 PRO A C 1
ATOM 404 O O . PRO A 1 54 ? 45.489 83.153 -3.305 1.00 66.43 54 PRO A O 1
ATOM 408 N N . ALA A 1 62 ? 47.063 89.880 -8.930 1.00 66.56 62 ALA A N 1
ATOM 409 C CA . ALA A 1 62 ? 48.243 90.740 -8.971 1.00 69.64 62 ALA A CA 1
ATOM 410 C C . ALA A 1 62 ? 48.459 91.488 -7.642 1.00 68.82 62 ALA A C 1
ATOM 411 O O . ALA A 1 62 ? 48.915 92.636 -7.632 1.00 66.79 62 ALA A O 1
ATOM 413 N N . GLY A 1 63 ? 48.140 90.834 -6.528 1.00 67.43 63 GLY A N 1
ATOM 414 C CA . GLY A 1 63 ? 48.309 91.466 -5.233 1.00 64.38 63 GLY A CA 1
ATOM 415 C C . GLY A 1 63 ? 49.739 91.406 -4.739 1.00 65.79 63 GLY A C 1
ATOM 416 O O . GLY A 1 63 ? 50.441 90.423 -4.989 1.00 68.48 63 GLY A O 1
ATOM 417 N N . SER A 1 64 ? 50.162 92.444 -4.017 1.00 63.35 64 SER A N 1
ATOM 418 C CA . SER A 1 64 ? 51.522 92.524 -3.499 1.00 62.63 64 SER A CA 1
ATOM 419 C C . SER A 1 64 ? 51.622 93.137 -2.100 1.00 62.03 64 SER A C 1
ATOM 420 O O . SER A 1 64 ? 50.785 93.945 -1.686 1.00 64.27 64 SER A O 1
ATOM 423 N N . LEU A 1 65 ? 52.655 92.725 -1.377 1.00 59.73 65 LEU A N 1
ATOM 424 C CA . LEU A 1 65 ? 52.897 93.200 -0.022 1.00 58.43 65 LEU A CA 1
ATOM 425 C C . LEU A 1 65 ? 54.109 94.132 -0.082 1.00 58.31 65 LEU A C 1
ATOM 426 O O . LEU A 1 65 ? 55.154 93.769 -0.613 1.00 62.28 65 LEU A O 1
ATOM 431 N N . ILE A 1 66 ? 53.961 95.335 0.459 1.00 58.03 66 ILE A N 1
ATOM 432 C CA . ILE A 1 66 ? 55.013 96.331 0.414 1.00 56.01 66 ILE A CA 1
ATOM 433 C C . ILE A 1 66 ? 55.566 96.684 1.782 1.00 58.98 66 ILE A C 1
ATOM 434 O O . ILE A 1 66 ? 54.813 96.994 2.703 1.00 61.58 66 ILE A O 1
ATOM 439 N N . PHE A 1 67 ? 56.889 96.638 1.914 1.00 61.86 67 PHE A N 1
ATOM 440 C CA . PHE A 1 67 ? 57.539 96.977 3.176 1.00 62.15 67 PHE A CA 1
ATOM 441 C C . PHE A 1 67 ? 58.328 98.257 3.002 1.00 63.75 67 PHE A C 1
ATOM 442 O O . PHE A 1 67 ? 59.116 98.382 2.058 1.00 66.93 67 PHE A O 1
ATOM 450 N N . GLY A 1 68 ? 58.129 99.200 3.916 1.00 62.41 68 GLY A N 1
ATOM 451 C CA . GLY A 1 68 ? 58.831 100.462 3.824 1.00 60.94 68 GLY A CA 1
ATOM 452 C C . GLY A 1 68 ? 58.393 101.393 4.923 1.00 62.76 68 GLY A C 1
ATOM 453 O O . GLY A 1 68 ? 57.578 101.035 5.769 1.00 64.77 68 GLY A O 1
ATOM 454 N N . SER A 1 69 ? 58.924 102.606 4.907 1.00 64.34 69 SER A N 1
ATOM 455 C CA . SER A 1 69 ? 58.590 103.570 5.933 1.00 64.42 69 SER A CA 1
ATOM 456 C C . SER A 1 69 ? 57.729 104.727 5.441 1.00 65.77 69 SER A C 1
ATOM 457 O O . SER A 1 69 ? 57.681 105.052 4.251 1.00 64.81 69 SER A O 1
ATOM 460 N N . VAL A 1 70 ? 57.032 105.337 6.386 1.00 66.40 70 VAL A N 1
ATOM 461 C CA . VAL A 1 70 ? 56.172 106.473 6.101 1.00 65.68 70 VAL A CA 1
ATOM 462 C C . VAL A 1 70 ? 56.288 107.304 7.371 1.00 64.86 70 VAL A C 1
ATOM 463 O O . VAL A 1 70 ? 56.144 106.777 8.474 1.00 65.38 70 VAL A O 1
ATOM 467 N N . ASN A 1 71 ? 56.593 108.587 7.216 1.00 61.46 71 ASN A N 1
ATOM 468 C CA . ASN A 1 71 ? 56.754 109.474 8.359 1.00 63.42 71 ASN A CA 1
ATOM 469 C C . ASN A 1 71 ? 57.582 108.860 9.496 1.00 63.97 71 ASN A C 1
ATOM 470 O O . ASN A 1 71 ? 57.276 109.042 10.679 1.00 63.10 71 ASN A O 1
ATOM 475 N N . GLY A 1 72 ? 58.635 108.133 9.119 1.00 65.82 72 GLY A N 1
ATOM 476 C CA . GLY A 1 72 ? 59.520 107.524 10.101 1.00 68.53 72 GLY A CA 1
ATOM 477 C C . GLY A 1 72 ? 59.049 106.229 10.746 1.00 70.32 72 GLY A C 1
ATOM 478 O O . GLY A 1 72 ? 59.689 105.728 11.678 1.00 72.87 72 GLY A O 1
ATOM 479 N N . VAL A 1 73 ? 57.941 105.680 10.256 1.00 66.97 73 VAL A N 1
ATOM 480 C CA . VAL A 1 73 ? 57.398 104.438 10.799 1.00 61.50 73 VAL A CA 1
ATOM 481 C C . VAL A 1 73 ? 57.570 103.296 9.803 1.00 58.05 73 VAL A C 1
ATOM 482 O O . VAL A 1 73 ? 57.229 103.444 8.625 1.00 56.89 73 VAL A O 1
ATOM 486 N N . SER A 1 74 ? 58.108 102.167 10.260 1.00 55.25 74 SER A N 1
ATOM 487 C CA . SER A 1 74 ? 58.260 101.021 9.366 1.00 56.55 74 SER A CA 1
ATOM 488 C C . SER A 1 74 ? 56.881 100.352 9.232 1.00 57.96 74 SER A C 1
ATOM 489 O O . SER A 1 74 ? 56.240 99.972 10.227 1.00 60.23 74 SER A O 1
ATOM 492 N N . CYS A 1 75 ? 56.430 100.219 7.992 1.00 54.07 75 CYS A N 1
ATOM 493 C CA . CYS A 1 75 ? 55.125 99.654 7.723 1.00 51.04 75 CYS A CA 1
ATOM 494 C C . CYS A 1 75 ? 55.167 98.511 6.741 1.00 49.48 75 CYS A C 1
ATOM 495 O O . CYS A 1 75 ? 56.135 98.340 6.000 1.00 49.34 75 CYS A O 1
ATOM 498 N N . VAL A 1 76 ? 54.085 97.738 6.738 1.00 48.31 76 VAL A N 1
ATOM 499 C CA . VAL A 1 76 ? 53.910 96.658 5.784 1.00 44.82 76 VAL A CA 1
ATOM 500 C C . VAL A 1 76 ? 52.537 97.017 5.229 1.00 46.20 76 VAL A C 1
ATOM 501 O O . VAL A 1 76 ? 51.612 97.310 5.986 1.00 44.63 76 VAL A O 1
ATOM 505 N N . CYS A 1 77 ? 52.422 97.068 3.907 1.00 47.54 77 CYS A N 1
ATOM 506 C CA . CYS A 1 77 ? 51.163 97.429 3.292 1.00 48.21 77 CYS A CA 1
ATOM 507 C C . CYS A 1 77 ? 50.681 96.372 2.311 1.00 51.39 77 CYS A C 1
ATOM 508 O O . CYS A 1 77 ? 51.435 95.925 1.451 1.00 48.74 77 CYS A O 1
ATOM 511 N N . MET A 1 78 ? 49.418 95.966 2.475 1.00 53.03 78 MET A N 1
ATOM 512 C CA . MET A 1 78 ? 48.779 94.987 1.603 1.00 51.31 78 MET A CA 1
ATOM 513 C C . MET A 1 78 ? 48.098 95.735 0.471 1.00 52.04 78 MET A C 1
ATOM 514 O O . MET A 1 78 ? 47.195 96.539 0.718 1.00 52.59 78 MET A O 1
ATOM 519 N N . LYS A 1 79 ? 48.536 95.478 -0.760 1.00 51.19 79 LYS A N 1
ATOM 520 C CA . LYS A 1 79 ? 47.959 96.110 -1.943 1.00 48.36 79 LYS A CA 1
ATOM 521 C C . LYS A 1 79 ? 47.002 95.061 -2.507 1.00 49.01 79 LYS A C 1
ATOM 522 O O . LYS A 1 79 ? 47.332 94.309 -3.419 1.00 50.25 79 LYS A O 1
ATOM 528 N N . GLY A 1 80 ? 45.808 95.014 -1.939 1.00 49.22 80 GLY A N 1
ATOM 529 C CA . GLY A 1 80 ? 44.824 94.031 -2.347 1.00 48.02 80 GLY A CA 1
ATOM 530 C C . GLY A 1 80 ? 44.569 93.143 -1.138 1.00 48.89 80 GLY A C 1
ATOM 531 O O . GLY A 1 80 ? 45.490 92.879 -0.353 1.00 46.56 80 GLY A O 1
ATOM 532 N N . ARG A 1 81 ? 43.329 92.693 -0.976 1.00 45.39 81 ARG A N 1
ATOM 533 C CA . ARG A 1 81 ? 42.965 91.854 0.159 1.00 42.65 81 ARG A CA 1
ATOM 534 C C . ARG A 1 81 ? 42.209 90.623 -0.334 1.00 43.34 81 ARG A C 1
ATOM 535 O O . ARG A 1 81 ? 42.040 90.439 -1.538 1.00 45.61 81 ARG A O 1
ATOM 543 N N . PHE A 1 82 ? 41.767 89.776 0.588 1.00 43.66 82 PHE A N 1
ATOM 544 C CA . PHE A 1 82 ? 41.004 88.576 0.218 1.00 48.75 82 PHE A CA 1
ATOM 545 C C . PHE A 1 82 ? 39.580 88.678 0.780 1.00 47.10 82 PHE A C 1
ATOM 546 O O . PHE A 1 82 ? 39.385 89.162 1.896 1.00 48.08 82 PHE A O 1
ATOM 554 N N . HIS A 1 83 ? 38.599 88.204 0.020 1.00 44.52 83 HIS A N 1
ATOM 555 C CA . HIS A 1 83 ? 37.201 88.276 0.427 1.00 45.60 83 HIS A CA 1
ATOM 556 C C . HIS A 1 83 ? 36.489 86.928 0.453 1.00 44.68 83 HIS A C 1
ATOM 557 O O . HIS A 1 83 ? 36.777 86.058 -0.374 1.00 41.47 83 HIS A O 1
ATOM 564 N N . LEU A 1 84 ? 35.517 86.781 1.363 1.00 38.62 84 LEU A N 1
ATOM 565 C CA . LEU A 1 84 ? 34.743 85.553 1.421 1.00 34.24 84 LEU A CA 1
ATOM 566 C C . LEU A 1 84 ? 34.061 85.253 0.095 1.00 33.51 84 LEU A C 1
ATOM 567 O O . LEU A 1 84 ? 33.919 84.093 -0.269 1.00 39.88 84 LEU A O 1
ATOM 572 N N . TYR A 1 85 ? 33.642 86.277 -0.643 1.00 36.88 85 TYR A N 1
ATOM 573 C CA . TYR A 1 85 ? 32.942 86.029 -1.902 1.00 36.76 85 TYR A CA 1
ATOM 574 C C . TYR A 1 85 ? 33.821 85.439 -3.004 1.00 39.23 85 TYR A C 1
ATOM 575 O O . TYR A 1 85 ? 33.311 84.952 -4.005 1.00 40.71 85 TYR A O 1
ATOM 584 N N . GLU A 1 86 ? 35.138 85.462 -2.826 1.00 45.43 86 GLU A N 1
ATOM 585 C CA . GLU A 1 86 ? 36.013 84.874 -3.847 1.00 47.55 86 GLU A CA 1
ATOM 586 C C . GLU A 1 86 ? 36.065 83.358 -3.661 1.00 46.46 86 GLU A C 1
ATOM 587 O O . GLU A 1 86 ? 36.538 82.640 -4.527 1.00 50.05 86 GLU A O 1
ATOM 593 N N . GLY A 1 87 ? 35.582 82.878 -2.521 1.00 44.43 87 GLY A N 1
ATOM 594 C CA . GLY A 1 87 ? 35.611 81.449 -2.273 1.00 42.91 87 GLY A CA 1
ATOM 595 C C . GLY A 1 87 ? 36.449 81.057 -1.067 1.00 40.06 87 GLY A C 1
ATOM 596 O O . GLY A 1 87 ? 36.418 79.911 -0.653 1.00 36.70 87 GLY A O 1
ATOM 597 N N . HIS A 1 88 ? 37.201 81.996 -0.503 1.00 39.37 88 HIS A N 1
ATOM 598 C CA . HIS A 1 88 ? 38.028 81.691 0.659 1.00 41.56 88 HIS A CA 1
ATOM 599 C C . HIS A 1 88 ? 37.156 81.593 1.902 1.00 41.24 88 HIS A C 1
ATOM 600 O O . HIS A 1 88 ? 36.097 82.196 1.976 1.00 45.06 88 HIS A O 1
ATOM 607 N N . THR A 1 89 ? 37.596 80.805 2.865 1.00 40.68 89 THR A N 1
ATOM 608 C CA . THR A 1 89 ? 36.887 80.675 4.120 1.00 39.15 89 THR A CA 1
ATOM 609 C C . THR A 1 89 ? 37.258 81.930 4.901 1.00 41.35 89 THR A C 1
ATOM 610 O O . THR A 1 89 ? 38.267 82.593 4.615 1.00 40.34 89 THR A O 1
ATOM 614 N N . ALA A 1 90 ? 36.481 82.244 5.924 1.00 41.46 90 ALA A N 1
ATOM 615 C CA . ALA A 1 90 ? 36.796 83.434 6.699 1.00 44.21 90 ALA A CA 1
ATOM 616 C C . ALA A 1 90 ? 38.212 83.344 7.287 1.00 44.19 90 ALA A C 1
ATOM 617 O O . ALA A 1 90 ? 38.933 84.345 7.355 1.00 46.50 90 ALA A O 1
ATOM 619 N N . ALA A 1 91 ? 38.613 82.146 7.702 1.00 42.52 91 ALA A N 1
ATOM 620 C CA . ALA A 1 91 ? 39.945 81.949 8.268 1.00 43.07 91 ALA A CA 1
ATOM 621 C C . ALA A 1 91 ? 41.006 82.177 7.198 1.00 43.47 91 ALA A C 1
ATOM 622 O O . ALA A 1 91 ? 42.019 82.835 7.434 1.00 45.09 91 ALA A O 1
ATOM 624 N N . ARG A 1 92 ? 40.767 81.622 6.017 1.00 41.84 92 ARG A N 1
ATOM 625 C CA . ARG A 1 92 ? 41.709 81.767 4.915 1.00 43.40 92 ARG A CA 1
ATOM 626 C C . ARG A 1 92 ? 41.909 83.228 4.528 1.00 47.12 92 ARG A C 1
ATOM 627 O O . ARG A 1 92 ? 43.043 83.696 4.436 1.00 51.12 92 ARG A O 1
ATOM 635 N N . ALA A 1 93 ? 40.809 83.946 4.292 1.00 44.21 93 ALA A N 1
ATOM 636 C CA . ALA A 1 93 ? 40.904 85.340 3.882 1.00 39.35 93 ALA A CA 1
ATOM 637 C C . ALA A 1 93 ? 41.498 86.225 4.950 1.00 38.99 93 ALA A C 1
ATOM 638 O O . ALA A 1 93 ? 41.935 87.337 4.654 1.00 38.76 93 ALA A O 1
ATOM 640 N N . THR A 1 94 ? 41.513 85.755 6.194 1.00 38.12 94 THR A N 1
ATOM 641 C CA . THR A 1 94 ? 42.085 86.572 7.257 1.00 41.45 94 THR A CA 1
ATOM 642 C C . THR A 1 94 ? 43.468 86.074 7.672 1.00 45.07 94 THR A C 1
ATOM 643 O O . THR A 1 94 ? 43.989 86.458 8.727 1.00 46.80 94 THR A O 1
ATOM 647 N N . PHE A 1 95 ? 44.068 85.226 6.837 1.00 45.09 95 PHE A N 1
ATOM 648 C CA . PHE A 1 95 ? 45.402 84.694 7.133 1.00 48.27 95 PHE A CA 1
ATOM 649 C C . PHE A 1 95 ? 46.453 85.823 7.172 1.00 48.09 95 PHE A C 1
ATOM 650 O O . PHE A 1 95 ? 47.363 85.806 8.027 1.00 43.38 95 PHE A O 1
ATOM 658 N N . PRO A 1 96 ? 46.364 86.794 6.233 1.00 44.29 96 PRO A N 1
ATOM 659 C CA . PRO A 1 96 ? 47.318 87.904 6.223 1.00 45.62 96 PRO A CA 1
ATOM 660 C C . PRO A 1 96 ? 47.337 88.663 7.552 1.00 44.43 96 PRO A C 1
ATOM 661 O O . PRO A 1 96 ? 48.383 89.190 7.962 1.00 44.29 96 PRO A O 1
ATOM 665 N N . MET A 1 97 ? 46.190 88.714 8.225 1.00 39.52 97 MET A N 1
ATOM 666 C CA . MET A 1 97 ? 46.119 89.405 9.514 1.00 43.82 97 MET A CA 1
ATOM 667 C C . MET A 1 97 ? 46.943 88.657 10.551 1.00 46.15 97 MET A C 1
ATOM 668 O O . MET A 1 97 ? 47.564 89.268 11.427 1.00 48.78 97 MET A O 1
ATOM 673 N N . ARG A 1 98 ? 46.918 87.328 10.476 1.00 48.81 98 ARG A N 1
ATOM 674 C CA . ARG A 1 98 ? 47.684 86.528 11.419 1.00 49.52 98 ARG A CA 1
ATOM 675 C C . ARG A 1 98 ? 49.156 86.742 11.082 1.00 50.17 98 ARG A C 1
ATOM 676 O O . ARG A 1 98 ? 49.992 86.825 11.973 1.00 53.05 98 ARG A O 1
ATOM 684 N N . VAL A 1 99 ? 49.464 86.863 9.792 1.00 46.37 99 VAL A N 1
ATOM 685 C CA . VAL A 1 99 ? 50.838 87.112 9.384 1.00 46.20 99 VAL A CA 1
ATOM 686 C C . VAL A 1 99 ? 51.283 88.474 9.938 1.00 50.47 99 VAL A C 1
ATOM 687 O O . VAL A 1 99 ? 52.364 88.592 10.520 1.00 54.12 99 VAL A O 1
ATOM 691 N N . PHE A 1 100 ? 50.458 89.505 9.752 1.00 50.23 100 PHE A N 1
ATOM 692 C CA . PHE A 1 100 ? 50.806 90.823 10.265 1.00 47.74 100 PHE A CA 1
ATOM 693 C C . PHE A 1 100 ? 51.188 90.688 11.723 1.00 49.24 100 PHE A C 1
ATOM 694 O O . PHE A 1 100 ? 52.181 91.267 12.144 1.00 54.72 100 PHE A O 1
ATOM 702 N N . LYS A 1 101 ? 50.408 89.933 12.499 1.00 51.62 101 LYS A N 1
ATOM 703 C CA . LYS A 1 101 ? 50.710 89.776 13.927 1.00 54.32 101 LYS A CA 1
ATOM 704 C C . LYS A 1 101 ? 52.058 89.142 14.150 1.00 56.18 101 LYS A C 1
ATOM 705 O O . LYS A 1 101 ? 52.838 89.620 14.970 1.00 55.46 101 LYS A O 1
ATOM 711 N N . ALA A 1 102 ? 52.308 88.052 13.428 1.00 56.73 102 ALA A N 1
ATOM 712 C CA . ALA A 1 102 ? 53.562 87.315 13.543 1.00 61.61 102 ALA A CA 1
ATOM 713 C C . ALA A 1 102 ? 54.753 88.168 13.115 1.00 61.18 102 ALA A C 1
ATOM 714 O O . ALA A 1 102 ? 55.886 87.872 13.488 1.00 61.56 102 ALA A O 1
ATOM 716 N N . LEU A 1 103 ? 54.494 89.217 12.335 1.00 56.92 103 LEU A N 1
ATOM 717 C CA . LEU A 1 103 ? 55.556 90.113 11.887 1.00 54.43 103 LEU A CA 1
ATOM 718 C C . LEU A 1 103 ? 55.836 91.167 12.964 1.00 56.70 103 LEU A C 1
ATOM 719 O O . LEU A 1 103 ? 56.784 91.947 12.857 1.00 59.17 103 LEU A O 1
ATOM 724 N N . GLY A 1 104 ? 54.995 91.207 13.994 1.00 56.46 104 GLY A N 1
ATOM 725 C CA . GLY A 1 104 ? 55.187 92.175 15.059 1.00 54.60 104 GLY A CA 1
ATOM 726 C C . GLY A 1 104 ? 54.394 93.464 14.904 1.00 55.46 104 GLY A C 1
ATOM 727 O O . GLY A 1 104 ? 54.629 94.440 15.640 1.00 49.92 104 GLY A O 1
ATOM 728 N N . VAL A 1 105 ? 53.459 93.481 13.953 1.00 52.27 105 VAL A N 1
ATOM 729 C CA . VAL A 1 105 ? 52.630 94.661 13.734 1.00 49.35 105 VAL A CA 1
ATOM 730 C C . VAL A 1 105 ? 51.798 94.948 14.996 1.00 50.19 105 VAL A C 1
ATOM 731 O O . VAL A 1 105 ? 51.275 94.035 15.639 1.00 48.73 105 VAL A O 1
ATOM 735 N N . LYS A 1 106 ? 51.698 96.219 15.359 1.00 49.31 106 LYS A N 1
ATOM 736 C CA . LYS A 1 106 ? 50.951 96.607 16.544 1.00 52.41 106 LYS A CA 1
ATOM 737 C C . LYS A 1 106 ? 49.668 97.350 16.209 1.00 50.99 106 LYS A C 1
ATOM 738 O O . LYS A 1 106 ? 48.694 97.286 16.960 1.00 48.92 106 LYS A O 1
ATOM 744 N N . ILE A 1 107 ? 49.683 98.051 15.080 1.00 50.97 107 ILE A N 1
ATOM 745 C CA . ILE A 1 107 ? 48.550 98.849 14.622 1.00 47.66 107 ILE A CA 1
ATOM 746 C C . ILE A 1 107 ? 48.227 98.513 13.174 1.00 48.47 107 ILE A C 1
ATOM 747 O O . ILE A 1 107 ? 49.128 98.426 12.332 1.00 46.64 107 ILE A O 1
ATOM 752 N N . VAL A 1 108 ? 46.948 98.315 12.878 1.00 47.83 108 VAL A N 1
ATOM 753 C CA . VAL A 1 108 ? 46.562 98.026 11.507 1.00 45.37 108 VAL A CA 1
ATOM 754 C C . VAL A 1 108 ? 45.555 99.072 11.008 1.00 43.49 108 VAL A C 1
ATOM 755 O O . VAL A 1 108 ? 44.568 99.383 11.684 1.00 43.19 108 VAL A O 1
ATOM 759 N N . VAL A 1 109 ? 45.823 99.615 9.823 1.00 44.80 109 VAL A N 1
ATOM 760 C CA . VAL A 1 109 ? 44.965 100.636 9.223 1.00 41.34 109 VAL A CA 1
ATOM 761 C C . VAL A 1 109 ? 44.347 100.025 7.992 1.00 39.53 109 VAL A C 1
ATOM 762 O O . VAL A 1 109 ? 45.050 99.733 7.017 1.00 41.35 109 VAL A O 1
ATOM 766 N N . LEU A 1 110 ? 43.031 99.827 8.043 1.00 36.19 110 LEU A N 1
ATOM 767 C CA . LEU A 1 110 ? 42.307 99.198 6.949 1.00 33.79 110 LEU A CA 1
ATOM 768 C C . LEU A 1 110 ? 41.462 100.213 6.154 1.00 34.72 110 LEU A C 1
ATOM 769 O O . LEU A 1 110 ? 40.928 101.176 6.720 1.00 31.79 110 LEU A O 1
ATOM 774 N N . THR A 1 111 ? 41.346 99.998 4.846 1.00 32.87 111 THR A N 1
ATOM 775 C CA . THR A 1 111 ? 40.527 100.867 4.016 1.00 35.07 111 THR A CA 1
ATOM 776 C C . THR A 1 111 ? 39.686 99.956 3.117 1.00 39.74 111 THR A C 1
ATOM 777 O O . THR A 1 111 ? 40.059 98.797 2.871 1.00 35.71 111 THR A O 1
ATOM 781 N N . ASN A 1 112 ? 38.538 100.461 2.670 1.00 35.89 112 ASN A N 1
ATOM 782 C CA . ASN A 1 112 ? 37.691 99.711 1.755 1.00 36.81 112 ASN A CA 1
ATOM 783 C C . ASN A 1 112 ? 36.757 100.674 1.041 1.00 37.34 112 ASN A C 1
ATOM 784 O O . ASN A 1 112 ? 36.678 101.854 1.396 1.00 35.66 112 ASN A O 1
ATOM 789 N N . ALA A 1 113 ? 36.090 100.175 0.003 1.00 35.43 113 ALA A N 1
ATOM 790 C CA . ALA A 1 113 ? 35.110 100.971 -0.740 1.00 34.86 113 ALA A CA 1
ATOM 791 C C . ALA A 1 113 ? 33.782 100.393 -0.270 1.00 34.58 113 ALA A C 1
ATOM 792 O O . ALA A 1 113 ? 33.647 99.173 -0.174 1.00 34.28 113 ALA A O 1
ATOM 794 N N . ALA A 1 114 ? 32.805 101.242 0.018 1.00 31.96 114 ALA A N 1
ATOM 795 C CA . ALA A 1 114 ? 31.534 100.743 0.513 1.00 35.24 114 ALA A CA 1
ATOM 796 C C . ALA A 1 114 ? 30.339 101.538 0.019 1.00 34.72 114 ALA A C 1
ATOM 797 O O . ALA A 1 114 ? 30.481 102.632 -0.489 1.00 40.53 114 ALA A O 1
ATOM 799 N N . GLY A 1 115 ? 29.155 100.969 0.177 1.00 36.00 115 GLY A N 1
ATOM 800 C CA . GLY A 1 115 ? 27.944 101.646 -0.235 1.00 35.99 115 GLY A CA 1
ATOM 801 C C . GLY A 1 115 ? 27.363 102.346 0.982 1.00 41.61 115 GLY A C 1
ATOM 802 O O . GLY A 1 115 ? 27.226 101.724 2.055 1.00 39.45 115 GLY A O 1
ATOM 803 N N . GLY A 1 116 ? 27.040 103.636 0.834 1.00 36.89 116 GLY A N 1
ATOM 804 C CA . GLY A 1 116 ? 26.493 104.374 1.947 1.00 27.90 116 GLY A CA 1
ATOM 805 C C . GLY A 1 116 ? 25.003 104.175 2.110 1.00 33.93 116 GLY A C 1
ATOM 806 O O . GLY A 1 116 ? 24.277 104.194 1.127 1.00 37.19 116 GLY A O 1
ATOM 807 N N . LEU A 1 117 ? 24.546 103.957 3.342 1.00 33.46 117 LEU A N 1
ATOM 808 C CA . LEU A 1 117 ? 23.117 103.801 3.619 1.00 31.22 117 LEU A CA 1
ATOM 809 C C . LEU A 1 117 ? 22.664 105.033 4.400 1.00 35.09 117 LEU A C 1
ATOM 810 O O . LEU A 1 117 ? 21.515 105.429 4.327 1.00 40.54 117 LEU A O 1
ATOM 815 N N . ASN A 1 118 ? 23.577 105.637 5.154 1.00 36.16 118 ASN A N 1
ATOM 816 C CA . ASN A 1 118 ? 23.258 106.827 5.939 1.00 36.21 118 ASN A CA 1
ATOM 817 C C . ASN A 1 118 ? 22.834 107.981 5.006 1.00 39.36 118 ASN A C 1
ATOM 818 O O . ASN A 1 118 ? 23.566 108.373 4.092 1.00 37.49 118 ASN A O 1
ATOM 823 N N . PRO A 1 119 ? 21.644 108.543 5.242 1.00 40.02 119 PRO A N 1
ATOM 824 C CA . PRO A 1 119 ? 21.064 109.645 4.463 1.00 41.98 119 PRO A CA 1
ATOM 825 C C . PRO A 1 119 ? 21.975 110.835 4.174 1.00 42.53 119 PRO A C 1
ATOM 826 O O . PRO A 1 119 ? 21.822 111.497 3.155 1.00 46.31 119 PRO A O 1
ATOM 830 N N . SER A 1 120 ? 22.919 111.120 5.056 1.00 42.66 120 SER A N 1
ATOM 831 C CA . SER A 1 120 ? 23.769 112.276 4.830 1.00 46.10 120 SER A CA 1
ATOM 832 C C . SER A 1 120 ? 25.096 112.002 4.148 1.00 44.50 120 SER A C 1
ATOM 833 O O . SER A 1 120 ? 25.873 112.925 3.909 1.00 48.54 120 SER A O 1
ATOM 836 N N . TYR A 1 121 ? 25.356 110.746 3.815 1.00 41.20 121 TYR A N 1
ATOM 837 C CA . TYR A 1 121 ? 26.598 110.400 3.139 1.00 35.71 121 TYR A CA 1
ATOM 838 C C . TYR A 1 121 ? 26.435 110.716 1.652 1.00 36.02 121 TYR A C 1
ATOM 839 O O . TYR A 1 121 ? 25.335 110.682 1.117 1.00 36.43 121 TYR A O 1
ATOM 848 N N . ARG A 1 122 ? 27.543 111.020 0.999 1.00 37.79 122 ARG A N 1
ATOM 849 C CA . ARG A 1 122 ? 27.555 111.320 -0.429 1.00 41.89 122 ARG A CA 1
ATOM 850 C C . ARG A 1 122 ? 28.702 110.549 -1.057 1.00 39.44 122 ARG A C 1
ATOM 851 O O . ARG A 1 122 ? 29.702 110.247 -0.395 1.00 39.56 122 ARG A O 1
ATOM 859 N N . PRO A 1 123 ? 28.578 110.228 -2.349 1.00 38.78 123 PRO A N 1
ATOM 860 C CA . PRO A 1 123 ? 29.692 109.491 -2.948 1.00 39.25 123 PRO A CA 1
ATOM 861 C C . PRO A 1 123 ? 30.933 110.349 -2.851 1.00 39.62 123 PRO A C 1
ATOM 862 O O . PRO A 1 123 ? 30.885 111.538 -3.119 1.00 43.68 123 PRO A O 1
ATOM 866 N N . GLY A 1 124 ? 32.038 109.740 -2.442 1.00 39.75 124 GLY A N 1
ATOM 867 C CA . GLY A 1 124 ? 33.280 110.465 -2.299 1.00 34.43 124 GLY A CA 1
ATOM 868 C C . GLY A 1 124 ? 33.629 110.682 -0.841 1.00 31.94 124 GLY A C 1
ATOM 869 O O . GLY A 1 124 ? 34.797 110.900 -0.514 1.00 35.49 124 GLY A O 1
ATOM 870 N N . ASP A 1 125 ? 32.626 110.610 0.035 1.00 27.32 125 ASP A N 1
ATOM 871 C CA . ASP A 1 125 ? 32.854 110.811 1.469 1.00 30.84 125 ASP A CA 1
ATOM 872 C C . ASP A 1 125 ? 33.687 109.667 2.076 1.00 36.04 125 ASP A C 1
ATOM 873 O O . ASP A 1 125 ? 33.910 108.618 1.461 1.00 42.97 125 ASP A O 1
ATOM 878 N N . PHE A 1 126 ? 34.119 109.881 3.305 1.00 36.87 126 PHE A N 1
ATOM 879 C CA . PHE A 1 126 ? 34.873 108.907 4.052 1.00 33.80 126 PHE A CA 1
ATOM 880 C C . PHE A 1 126 ? 34.086 108.569 5.307 1.00 37.00 126 PHE A C 1
ATOM 881 O O . PHE A 1 126 ? 33.534 109.466 5.944 1.00 37.91 126 PHE A O 1
ATOM 889 N N . MET A 1 127 ? 34.009 107.284 5.659 1.00 35.03 127 MET A N 1
ATOM 890 C CA . MET A 1 127 ? 33.356 106.920 6.905 1.00 32.94 127 MET A CA 1
ATO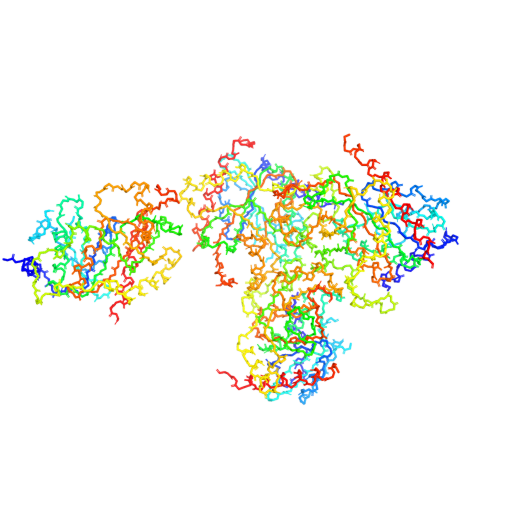M 891 C C . MET A 1 127 ? 34.360 106.205 7.793 1.00 35.50 127 MET A C 1
ATOM 892 O O . MET A 1 127 ? 34.773 105.087 7.505 1.00 33.67 127 MET A O 1
ATOM 897 N N . VAL A 1 128 ? 34.764 106.872 8.865 1.00 37.32 128 VAL A N 1
ATOM 898 C CA . VAL A 1 128 ? 35.673 106.278 9.822 1.00 33.85 128 VAL A CA 1
ATOM 899 C C . VAL A 1 128 ? 34.809 105.243 10.512 1.00 34.08 128 VAL A C 1
ATOM 900 O O . VAL A 1 128 ? 33.670 105.550 10.887 1.00 27.41 128 VAL A O 1
ATOM 904 N N . VAL A 1 129 ? 35.330 104.023 10.679 1.00 33.12 129 VAL A N 1
ATOM 905 C CA . VAL A 1 129 ? 34.532 102.994 11.309 1.00 34.06 129 VAL A CA 1
ATOM 906 C C . VAL A 1 129 ? 34.593 102.980 12.824 1.00 34.51 129 VAL A C 1
ATOM 907 O O . VAL A 1 129 ? 35.671 102.858 13.386 1.00 38.01 129 VAL A O 1
ATOM 911 N N . ARG A 1 130 ? 33.437 103.108 13.478 1.00 37.47 130 ARG A N 1
ATOM 912 C CA . ARG A 1 130 ? 33.375 103.064 14.943 1.00 40.90 130 ARG A CA 1
ATOM 913 C C . ARG A 1 130 ? 32.928 101.696 15.451 1.00 41.74 130 ARG A C 1
ATOM 914 O O . ARG A 1 130 ? 33.155 101.350 16.611 1.00 40.96 130 ARG A O 1
ATOM 922 N N . ASP A 1 131 ? 32.275 100.929 14.588 1.00 36.14 131 ASP A N 1
ATOM 923 C CA . ASP A 1 131 ? 31.825 99.607 14.962 1.00 32.28 131 ASP A CA 1
ATOM 924 C C . ASP A 1 131 ? 31.369 98.834 13.740 1.00 34.34 131 ASP A C 1
ATOM 925 O O . ASP A 1 131 ? 31.201 99.405 12.660 1.00 33.61 131 ASP A O 1
ATOM 930 N N . HIS A 1 132 ? 31.179 97.527 13.885 1.00 32.41 132 HIS A N 1
ATOM 931 C CA . HIS A 1 132 ? 30.711 96.761 12.730 1.00 33.52 132 HIS A CA 1
ATOM 932 C C . HIS A 1 132 ? 29.648 95.742 13.055 1.00 31.41 132 HIS A C 1
ATOM 933 O O . HIS A 1 132 ? 29.395 95.435 14.216 1.00 31.59 132 HIS A O 1
ATOM 940 N N . ILE A 1 133 ? 29.012 95.248 12.001 1.00 33.39 133 ILE A N 1
ATOM 941 C CA . ILE A 1 133 ? 27.949 94.251 12.080 1.00 31.02 133 ILE A CA 1
ATOM 942 C C . ILE A 1 133 ? 28.431 93.231 11.073 1.00 32.52 133 ILE A C 1
ATOM 943 O O . ILE A 1 133 ? 28.387 93.484 9.860 1.00 35.71 133 ILE A O 1
ATOM 948 N N . ASN A 1 134 ? 28.925 92.103 11.570 1.00 33.43 134 ASN A N 1
ATOM 949 C CA . ASN A 1 134 ? 29.441 91.066 10.704 1.00 34.34 134 ASN A CA 1
ATOM 950 C C . ASN A 1 134 ? 28.480 89.880 10.579 1.00 33.20 134 ASN A C 1
ATOM 951 O O . ASN A 1 134 ? 28.558 88.906 11.332 1.00 35.18 134 ASN A O 1
ATOM 956 N N . LEU A 1 135 ? 27.583 89.957 9.605 1.00 31.34 135 LEU A N 1
ATOM 957 C CA . LEU A 1 135 ? 26.593 88.894 9.422 1.00 30.20 135 LEU A CA 1
ATOM 958 C C . LEU A 1 135 ? 27.188 87.510 9.182 1.00 31.22 135 LEU A C 1
ATOM 959 O O . LEU A 1 135 ? 26.822 86.574 9.874 1.00 33.69 135 LEU A O 1
ATOM 964 N N . PRO A 1 136 ? 28.149 87.366 8.247 1.00 33.14 136 PRO A N 1
ATOM 965 C CA . PRO A 1 136 ? 28.694 86.014 8.046 1.00 26.46 136 PRO A CA 1
ATOM 966 C C . PRO A 1 136 ? 29.274 85.417 9.331 1.00 21.58 136 PRO A C 1
ATOM 967 O O . PRO A 1 136 ? 29.146 84.231 9.588 1.00 24.28 136 PRO A O 1
ATOM 971 N N . GLY A 1 137 ? 29.919 86.254 10.128 1.00 22.98 137 GLY A N 1
ATOM 972 C CA . GLY A 1 137 ? 30.524 85.779 11.365 1.00 28.71 137 GLY A CA 1
ATOM 973 C C . GLY A 1 137 ? 29.565 85.390 12.480 1.00 30.22 137 GLY A C 1
ATOM 974 O O . GLY A 1 137 ? 29.981 84.777 13.470 1.00 32.08 137 GLY A O 1
ATOM 975 N N . LEU A 1 138 ? 28.294 85.763 12.350 1.00 33.35 138 LEU A N 1
ATOM 976 C CA . LEU A 1 138 ? 27.308 85.405 13.364 1.00 33.19 138 LEU A CA 1
ATOM 977 C C . LEU A 1 138 ? 26.645 84.097 12.947 1.00 33.75 138 LEU A C 1
ATOM 978 O O . LEU A 1 138 ? 26.080 83.415 13.777 1.00 33.55 138 LEU A O 1
ATOM 983 N N . ALA A 1 139 ? 26.766 83.734 11.670 1.00 33.45 139 ALA A N 1
ATOM 984 C CA . ALA A 1 139 ? 26.118 82.534 11.168 1.00 37.89 139 ALA A CA 1
ATOM 985 C C . ALA A 1 139 ? 26.890 81.511 10.336 1.00 41.46 139 ALA A C 1
ATOM 986 O O . ALA A 1 139 ? 26.488 81.238 9.200 1.00 48.14 139 ALA A O 1
ATOM 988 N N . GLY A 1 140 ? 27.974 80.940 10.856 1.00 39.36 140 GLY A N 1
ATOM 989 C CA . GLY A 1 140 ? 28.656 79.921 10.075 1.00 37.07 140 GLY A CA 1
ATOM 990 C C . GLY A 1 140 ? 29.850 80.287 9.209 1.00 38.95 140 GLY A C 1
ATOM 991 O O . GLY A 1 140 ? 30.281 79.486 8.382 1.00 39.35 140 GLY A O 1
ATOM 992 N N . ALA A 1 141 ? 30.375 81.493 9.366 1.00 39.01 141 ALA A N 1
ATOM 993 C CA . ALA A 1 141 ? 31.545 81.905 8.613 1.00 31.93 141 ALA A CA 1
ATOM 994 C C . ALA A 1 141 ? 32.291 82.919 9.455 1.00 35.51 141 ALA A C 1
ATOM 995 O O . ALA A 1 141 ? 32.482 84.065 9.061 1.00 44.18 141 ALA A O 1
ATOM 997 N N . ASN A 1 142 ? 32.700 82.484 10.637 1.00 34.20 142 ASN A N 1
ATOM 998 C CA . ASN A 1 142 ? 33.447 83.331 11.534 1.00 37.53 142 ASN A CA 1
ATOM 999 C C . ASN A 1 142 ? 34.919 83.006 11.292 1.00 40.37 142 ASN A C 1
ATOM 1000 O O . ASN A 1 142 ? 35.298 81.833 11.205 1.00 43.07 142 ASN A O 1
ATOM 1005 N N . PRO A 1 143 ? 35.773 84.038 11.173 1.00 40.86 143 PRO A N 1
ATOM 1006 C CA . PRO A 1 143 ? 37.205 83.831 10.921 1.00 38.69 143 PRO A CA 1
ATOM 1007 C C . PRO A 1 143 ? 38.008 83.158 12.043 1.00 38.26 143 PRO A C 1
ATOM 1008 O O . PRO A 1 143 ? 39.137 82.728 11.810 1.00 40.16 143 PRO A O 1
ATOM 1012 N N . LEU A 1 144 ? 37.439 83.083 13.244 1.00 32.87 144 LEU A N 1
ATOM 1013 C CA . LEU A 1 144 ? 38.116 82.447 14.356 1.00 34.95 144 LEU A CA 1
ATOM 1014 C C . LEU A 1 144 ? 37.596 81.025 14.548 1.00 37.95 144 LEU A C 1
ATOM 1015 O O . LEU A 1 144 ? 38.061 80.296 15.428 1.00 37.35 144 LEU A O 1
ATOM 1020 N N . THR A 1 145 ? 36.637 80.620 13.723 1.00 40.07 145 THR A N 1
ATOM 1021 C CA . THR A 1 145 ? 36.094 79.268 13.844 1.00 44.18 145 THR A CA 1
ATOM 1022 C C . THR A 1 145 ? 37.218 78.251 13.697 1.00 47.98 145 THR A C 1
ATOM 1023 O O . THR A 1 145 ? 38.002 78.319 12.745 1.00 48.79 145 THR A O 1
ATOM 1027 N N . GLY A 1 146 ? 37.293 77.309 14.635 1.00 48.62 146 GLY A N 1
ATOM 1028 C CA . GLY A 1 146 ? 38.330 76.288 14.585 1.00 46.51 146 GLY A CA 1
ATOM 1029 C C . GLY A 1 146 ? 39.061 76.213 15.905 1.00 51.83 146 GLY A C 1
ATOM 1030 O O . GLY A 1 146 ? 38.609 76.808 16.887 1.00 52.52 146 GLY A O 1
ATOM 1031 N N . PRO A 1 147 ? 40.166 75.459 15.986 1.00 52.98 147 PRO A N 1
ATOM 1032 C CA . PRO A 1 147 ? 40.895 75.383 17.256 1.00 52.93 147 PRO A CA 1
ATOM 1033 C C . PRO A 1 147 ? 41.628 76.685 17.541 1.00 54.24 147 PRO A C 1
ATOM 1034 O O . PRO A 1 147 ? 42.039 77.384 16.617 1.00 53.36 147 PRO A O 1
ATOM 1038 N N . ASN A 1 148 ? 41.767 77.019 18.820 1.00 57.94 148 ASN A N 1
ATOM 1039 C CA . ASN A 1 148 ? 42.449 78.244 19.210 1.00 60.27 148 ASN A CA 1
ATOM 1040 C C . ASN A 1 148 ? 43.719 78.021 20.040 1.00 64.58 148 ASN A C 1
ATOM 1041 O O . ASN A 1 148 ? 43.729 77.266 21.012 1.00 62.95 148 ASN A O 1
ATOM 1046 N N . ASP A 1 149 ? 44.789 78.702 19.645 1.00 68.51 149 ASP A N 1
ATOM 1047 C CA . ASP A 1 149 ? 46.058 78.631 20.352 1.00 71.88 149 ASP A CA 1
ATOM 1048 C C . ASP A 1 149 ? 45.940 79.583 21.545 1.00 73.23 149 ASP A C 1
ATOM 1049 O O . ASP A 1 149 ? 46.041 80.802 21.370 1.00 75.44 149 ASP A O 1
ATOM 1054 N N . ASP A 1 150 ? 45.721 79.040 22.743 1.00 73.90 150 ASP A N 1
ATOM 1055 C CA . ASP A 1 150 ? 45.572 79.863 23.951 1.00 76.41 150 ASP A CA 1
ATOM 1056 C C . ASP A 1 150 ? 46.723 80.827 24.250 1.00 76.50 150 ASP A C 1
ATOM 1057 O O . ASP A 1 150 ? 46.607 81.693 25.120 1.00 77.17 150 ASP A O 1
ATOM 1062 N N . THR A 1 151 ? 47.823 80.679 23.519 1.00 76.25 151 THR A N 1
ATOM 1063 C CA . THR A 1 151 ? 49.004 81.520 23.693 1.00 77.72 151 THR A CA 1
ATOM 1064 C C . THR A 1 151 ? 49.028 82.633 22.642 1.00 78.37 151 THR A C 1
ATOM 1065 O O . THR A 1 151 ? 49.819 83.578 22.734 1.00 80.18 151 THR A O 1
ATOM 1069 N N . GLU A 1 152 ? 48.165 82.500 21.635 1.00 78.89 152 GLU A N 1
ATOM 1070 C CA . GLU A 1 152 ? 48.058 83.487 20.555 1.00 79.02 152 GLU A CA 1
ATOM 1071 C C . GLU A 1 152 ? 46.908 84.479 20.806 1.00 76.16 152 GLU A C 1
ATOM 1072 O O . GLU A 1 152 ? 46.907 85.597 20.272 1.00 75.63 152 GLU A O 1
ATOM 1074 N N . GLY A 1 153 ? 45.934 84.054 21.613 1.00 71.58 153 GLY A N 1
ATOM 1075 C CA . GLY A 1 153 ? 44.792 84.894 21.934 1.00 64.72 153 GLY A CA 1
ATOM 1076 C C . GLY A 1 153 ? 43.703 84.152 22.687 1.00 59.15 153 GLY A C 1
ATOM 1077 O O . GLY A 1 153 ? 43.773 82.938 22.856 1.00 57.98 153 GLY A O 1
ATOM 1078 N N . GLU A 1 154 ? 42.692 84.891 23.135 1.00 56.03 154 GLU A N 1
ATOM 1079 C CA . GLU A 1 154 ? 41.570 84.325 23.880 1.00 53.23 154 GLU A CA 1
ATOM 1080 C C . GLU A 1 154 ? 40.724 83.391 23.004 1.00 52.61 154 GLU A C 1
ATOM 1081 O O . GLU A 1 154 ? 40.663 83.549 21.787 1.00 50.58 154 GLU A O 1
ATOM 1087 N N . ARG A 1 155 ? 40.085 82.402 23.623 1.00 52.87 155 ARG A N 1
ATOM 1088 C CA . ARG A 1 155 ? 39.232 81.471 22.879 1.00 47.97 155 ARG A CA 1
ATOM 1089 C C . ARG A 1 155 ? 37.986 82.265 22.495 1.00 45.83 155 ARG A C 1
ATOM 1090 O O . ARG A 1 155 ? 37.494 82.164 21.378 1.00 42.35 155 ARG A O 1
ATOM 1098 N N . PHE A 1 156 ? 37.496 83.048 23.452 1.00 42.41 156 PHE A N 1
ATOM 1099 C CA . PHE A 1 156 ? 36.303 83.881 23.289 1.00 43.44 156 PHE A CA 1
ATOM 1100 C C . PHE A 1 156 ? 36.693 85.343 23.444 1.00 42.50 156 PHE A C 1
ATOM 1101 O O . PHE A 1 156 ? 36.428 85.970 24.471 1.00 45.80 156 PHE A O 1
ATOM 1109 N N . PRO A 1 157 ? 37.315 85.910 22.405 1.00 41.02 157 PRO A N 1
ATOM 1110 C CA . PRO A 1 157 ? 37.768 87.305 22.404 1.00 42.62 157 PRO A CA 1
ATOM 1111 C C . PRO A 1 157 ? 36.636 88.318 22.408 1.00 40.31 157 PRO A C 1
ATOM 1112 O O . PRO A 1 157 ? 35.644 88.144 21.710 1.00 39.29 157 PRO A O 1
ATOM 1116 N N . SER A 1 158 ? 36.816 89.372 23.195 1.00 39.22 158 SER A N 1
ATOM 1117 C CA . SER A 1 158 ? 35.850 90.453 23.311 1.00 40.58 158 SER A CA 1
ATOM 1118 C C . SER A 1 158 ? 35.915 91.294 22.061 1.00 39.71 158 SER A C 1
ATOM 1119 O O . SER A 1 158 ? 37.002 91.597 21.586 1.00 44.05 158 SER A O 1
ATOM 1122 N N . MET A 1 159 ? 34.759 91.667 21.533 1.00 37.74 159 MET A N 1
ATOM 1123 C CA . MET A 1 159 ? 34.700 92.507 20.346 1.00 39.58 159 MET A CA 1
ATOM 1124 C C . MET A 1 159 ? 33.991 93.801 20.723 1.00 37.02 159 MET A C 1
ATOM 1125 O O . MET A 1 159 ? 33.454 94.487 19.881 1.00 38.66 159 MET A O 1
ATOM 1130 N N . THR A 1 160 ? 34.013 94.131 22.007 1.00 43.20 160 THR A N 1
ATOM 1131 C CA . THR A 1 160 ? 33.347 95.334 22.484 1.00 43.35 160 THR A CA 1
ATOM 1132 C C . THR A 1 160 ? 33.985 96.623 21.968 1.00 41.41 160 THR A C 1
ATOM 1133 O O . THR A 1 160 ? 33.301 97.625 21.794 1.00 42.59 160 THR A O 1
ATOM 1137 N N . SER A 1 161 ? 35.277 96.584 21.677 1.00 33.90 161 SER A N 1
ATOM 1138 C CA . SER A 1 161 ? 35.969 97.773 21.188 1.00 37.88 161 SER A CA 1
ATOM 1139 C C . SER A 1 161 ? 36.917 97.441 20.050 1.00 36.26 161 SER A C 1
ATOM 1140 O O . SER A 1 161 ? 38.116 97.681 20.145 1.00 40.49 161 SER A O 1
ATOM 1143 N N . VAL A 1 162 ? 36.391 96.877 18.974 1.00 36.84 162 VAL A N 1
ATOM 1144 C CA . VAL A 1 162 ? 37.233 96.522 17.841 1.00 35.55 162 VAL A CA 1
ATOM 1145 C C . VAL A 1 162 ? 37.990 97.724 17.288 1.00 34.25 162 VAL A C 1
ATOM 1146 O O . VAL A 1 162 ? 39.167 97.624 16.955 1.00 36.36 162 VAL A O 1
ATOM 1150 N N . TYR A 1 163 ? 37.311 98.865 17.189 1.00 38.09 163 TYR A N 1
ATOM 1151 C CA . TYR A 1 163 ? 37.938 100.059 16.638 1.00 35.44 163 TYR A CA 1
ATOM 1152 C C . TYR A 1 163 ? 38.448 101.031 17.691 1.00 38.64 163 TYR A C 1
ATOM 1153 O O . TYR A 1 163 ? 37.675 101.737 18.322 1.00 39.71 163 TYR A O 1
ATOM 1162 N N . ASP A 1 164 ? 39.772 101.048 17.854 1.00 38.96 164 ASP A N 1
ATOM 1163 C CA . ASP A 1 164 ? 40.468 101.903 18.820 1.00 40.69 164 ASP A CA 1
ATOM 1164 C C . ASP A 1 164 ? 39.949 103.338 18.834 1.00 40.53 164 ASP A C 1
ATOM 1165 O O . ASP A 1 164 ? 40.054 104.064 17.851 1.00 43.13 164 ASP A O 1
ATOM 1170 N N . LYS A 1 165 ? 39.393 103.736 19.965 1.00 43.25 165 LYS A N 1
ATOM 1171 C CA . LYS A 1 165 ? 38.855 105.075 20.140 1.00 50.09 165 LYS A CA 1
ATOM 1172 C C . LYS A 1 165 ? 39.884 106.165 19.847 1.00 49.64 165 LYS A C 1
ATOM 1173 O O . LYS A 1 165 ? 39.569 107.194 19.248 1.00 51.76 165 LYS A O 1
ATOM 1179 N N . THR A 1 166 ? 41.121 105.929 20.258 1.00 48.08 166 THR A N 1
ATOM 1180 C CA . THR A 1 166 ? 42.191 106.886 20.023 1.00 46.62 166 THR A CA 1
ATOM 1181 C C . THR A 1 166 ? 42.541 106.994 18.547 1.00 43.51 166 THR A C 1
ATOM 1182 O O . THR A 1 166 ? 42.707 108.094 18.028 1.00 44.74 166 THR A O 1
ATOM 1186 N N . LEU A 1 167 ? 42.662 105.864 17.861 1.00 42.98 167 LEU A N 1
ATOM 1187 C CA . LEU A 1 167 ? 43.018 105.929 16.444 1.00 43.23 167 LEU A CA 1
ATOM 1188 C C . LEU A 1 167 ? 41.907 106.638 15.672 1.00 45.41 167 LEU A C 1
ATOM 1189 O O . LEU A 1 167 ? 42.155 107.329 14.683 1.00 44.86 167 LEU A O 1
ATOM 1194 N N . ARG A 1 168 ? 40.679 106.488 16.150 1.00 45.43 168 ARG A N 1
ATOM 1195 C CA . ARG A 1 168 ? 39.557 107.122 15.505 1.00 46.19 168 ARG A CA 1
ATOM 1196 C C . ARG A 1 168 ? 39.708 108.643 15.641 1.00 49.70 168 ARG A C 1
ATOM 1197 O O . ARG A 1 168 ? 39.586 109.369 14.649 1.00 53.84 168 ARG A O 1
ATOM 1205 N N . LYS A 1 169 ? 40.022 109.113 16.851 1.00 48.09 169 LYS A N 1
ATOM 1206 C CA . LYS A 1 169 ? 40.227 110.547 17.104 1.00 44.25 169 LYS A CA 1
ATOM 1207 C C . LYS A 1 169 ? 41.287 111.080 16.170 1.00 40.33 169 LYS A C 1
ATOM 1208 O O . LYS A 1 169 ? 41.120 112.133 15.569 1.00 42.24 169 LYS A O 1
ATOM 1214 N N . TYR A 1 170 ? 42.384 110.350 16.045 1.00 40.63 170 TYR A N 1
ATOM 1215 C CA . TYR A 1 170 ? 43.447 110.769 15.134 1.00 44.23 170 TYR A CA 1
ATOM 1216 C C . TYR A 1 170 ? 42.889 110.930 13.726 1.00 44.99 170 TYR A C 1
ATOM 1217 O O . TYR A 1 170 ? 43.200 111.892 13.033 1.00 49.59 170 TYR A O 1
ATOM 1226 N N . ALA A 1 171 ? 42.069 109.970 13.307 1.00 45.83 171 ALA A N 1
ATOM 1227 C CA . ALA A 1 171 ? 41.505 109.981 11.973 1.00 43.72 171 ALA A CA 1
ATOM 1228 C C . ALA A 1 171 ? 40.589 111.168 11.734 1.00 45.41 171 ALA A C 1
ATOM 1229 O O . ALA A 1 171 ? 40.697 111.839 10.706 1.00 46.79 171 ALA A O 1
ATOM 1231 N N . ILE A 1 172 ? 39.687 111.417 12.675 1.00 42.74 172 ILE A N 1
ATOM 1232 C CA . ILE A 1 172 ? 38.741 112.525 12.563 1.00 45.95 172 ILE A CA 1
ATOM 1233 C C . ILE A 1 172 ? 39.463 113.877 12.502 1.00 49.47 172 ILE A C 1
ATOM 1234 O O . ILE A 1 172 ? 39.166 114.724 11.650 1.00 51.10 172 ILE A O 1
ATOM 1239 N N . SER A 1 173 ? 40.419 114.067 13.400 1.00 51.05 173 SER A N 1
ATOM 1240 C CA . SER A 1 173 ? 41.167 115.310 13.444 1.00 54.49 173 SER A CA 1
ATOM 1241 C C . SER A 1 173 ? 42.082 115.444 12.216 1.00 56.90 173 SER A C 1
ATOM 1242 O O . SER A 1 173 ? 42.319 116.553 11.732 1.00 58.13 173 SER A O 1
ATOM 1245 N N . ALA A 1 174 ? 42.599 114.329 11.710 1.00 54.02 174 ALA A N 1
ATOM 1246 C CA . ALA A 1 174 ? 43.460 114.401 10.532 1.00 56.04 174 ALA A CA 1
ATOM 1247 C C . ALA A 1 174 ? 42.617 114.851 9.351 1.00 55.63 174 ALA A C 1
ATOM 1248 O O . ALA A 1 174 ? 43.090 115.549 8.457 1.00 58.35 174 ALA A O 1
ATOM 1250 N N . ALA A 1 175 ? 41.356 114.440 9.361 1.00 55.85 175 ALA A N 1
ATOM 1251 C CA . ALA A 1 175 ? 40.432 114.796 8.297 1.00 57.67 175 ALA A CA 1
ATOM 1252 C C . ALA A 1 175 ? 40.173 116.299 8.380 1.00 55.66 175 ALA A C 1
ATOM 1253 O O . ALA A 1 175 ? 40.247 117.004 7.373 1.00 53.32 175 ALA A O 1
ATOM 1255 N N . ARG A 1 176 ? 39.867 116.779 9.583 1.00 54.43 176 ARG A N 1
ATOM 1256 C CA . ARG A 1 176 ? 39.620 118.201 9.785 1.00 54.24 176 ARG A CA 1
ATOM 1257 C C . ARG A 1 176 ? 40.837 118.963 9.286 1.00 56.36 176 ARG A C 1
ATOM 1258 O O . ARG A 1 176 ? 40.728 119.837 8.416 1.00 58.46 176 ARG A O 1
ATOM 1266 N N . GLU A 1 177 ? 41.996 118.606 9.828 1.00 54.68 177 GLU A N 1
ATOM 1267 C CA . GLU A 1 177 ? 43.262 119.222 9.455 1.00 52.06 177 GLU A CA 1
ATOM 1268 C C . GLU A 1 177 ? 43.494 119.257 7.960 1.00 51.86 177 GLU A C 1
ATOM 1269 O O . GLU A 1 177 ? 44.136 120.175 7.462 1.00 55.14 177 GLU A O 1
ATOM 1275 N N . LEU A 1 178 ? 42.998 118.253 7.242 1.00 51.37 178 LEU A N 1
ATOM 1276 C CA . LEU A 1 178 ? 43.180 118.204 5.789 1.00 46.63 178 LEU A CA 1
ATOM 1277 C C . LEU A 1 178 ? 42.070 118.929 5.032 1.00 44.66 178 LEU A C 1
ATOM 1278 O O . LEU A 1 178 ? 42.111 119.010 3.807 1.00 42.94 178 LEU A O 1
ATOM 1283 N N . GLY A 1 179 ? 41.084 119.442 5.769 1.00 45.74 179 GLY A N 1
ATOM 1284 C CA . GLY A 1 179 ? 39.972 120.159 5.162 1.00 45.93 179 GLY A CA 1
ATOM 1285 C C . GLY A 1 179 ? 38.862 119.281 4.622 1.00 47.63 179 GLY A C 1
ATOM 1286 O O . GLY A 1 179 ? 38.154 119.694 3.703 1.00 50.69 179 GLY A O 1
ATOM 1287 N N . MET A 1 180 ? 38.690 118.085 5.195 1.00 47.19 180 MET A N 1
ATOM 1288 C CA . MET A 1 180 ? 37.655 117.149 4.726 1.00 44.23 180 MET A CA 1
ATOM 1289 C C . MET A 1 180 ? 36.634 116.846 5.798 1.00 42.60 180 MET A C 1
ATOM 1290 O O . MET A 1 180 ? 35.868 115.889 5.679 1.00 45.48 180 MET A O 1
ATOM 1295 N N . SER A 1 181 ? 36.607 117.669 6.837 1.00 39.49 181 SER A N 1
ATOM 1296 C CA . SER A 1 181 ? 35.689 117.428 7.939 1.00 39.51 181 SER A CA 1
ATOM 1297 C C . SER A 1 181 ? 34.230 117.297 7.532 1.00 42.34 181 SER A C 1
ATOM 1298 O O . SER A 1 181 ? 33.486 116.561 8.175 1.00 44.43 181 SER A O 1
ATOM 1301 N N . TYR A 1 182 ? 33.802 118.000 6.486 1.00 40.15 182 TYR A N 1
ATOM 1302 C CA . TYR A 1 182 ? 32.397 117.923 6.071 1.00 40.46 182 TYR A CA 1
ATOM 1303 C C . TYR A 1 182 ? 32.064 116.670 5.261 1.00 40.17 182 TYR A C 1
ATOM 1304 O O . TYR A 1 182 ? 30.894 116.314 5.125 1.00 38.22 182 TYR A O 1
ATOM 1313 N N . ALA A 1 183 ? 33.096 116.004 4.749 1.00 39.02 183 ALA A N 1
ATOM 1314 C CA . ALA A 1 183 ? 32.915 114.801 3.941 1.00 42.02 183 ALA A CA 1
ATOM 1315 C C . ALA A 1 183 ? 33.436 113.567 4.666 1.00 40.93 183 ALA A C 1
ATOM 1316 O O . ALA A 1 183 ? 33.594 112.504 4.070 1.00 40.23 183 ALA A O 1
ATOM 1318 N N . THR A 1 184 ? 33.700 113.720 5.955 1.00 38.08 184 THR A N 1
ATOM 1319 C CA . THR A 1 184 ? 34.221 112.637 6.767 1.00 34.79 184 THR A CA 1
ATOM 1320 C C . THR A 1 184 ? 33.262 112.353 7.908 1.00 37.68 184 THR A C 1
ATOM 1321 O O . THR A 1 184 ? 32.962 113.235 8.702 1.00 37.35 184 THR A O 1
ATOM 1325 N N . HIS A 1 185 ? 32.780 111.116 7.990 1.00 39.41 185 HIS A N 1
ATOM 1326 C CA . HIS A 1 185 ? 31.840 110.763 9.035 1.00 38.21 185 HIS A CA 1
ATOM 1327 C C . HIS A 1 185 ? 32.421 109.652 9.917 1.00 38.90 185 HIS A C 1
ATOM 1328 O O . HIS A 1 185 ? 33.533 109.159 9.678 1.00 37.08 185 HIS A O 1
ATOM 1335 N N . GLU A 1 186 ? 31.653 109.280 10.939 1.00 37.32 186 GLU A N 1
ATOM 1336 C CA . GLU A 1 186 ? 32.019 108.205 11.843 1.00 37.55 186 GLU A CA 1
ATOM 1337 C C . GLU A 1 186 ? 30.753 107.349 11.964 1.00 38.18 186 GLU A C 1
ATOM 1338 O O . GLU A 1 186 ? 29.697 107.844 12.370 1.00 38.11 186 GLU A O 1
ATOM 1344 N N . GLY A 1 187 ? 30.843 106.072 11.602 1.00 37.47 187 GLY A N 1
ATOM 1345 C CA . GLY A 1 187 ? 29.662 105.244 11.666 1.00 33.11 187 GLY A CA 1
ATOM 1346 C C . GLY A 1 187 ? 29.885 103.746 11.710 1.00 38.92 187 GLY A C 1
ATOM 1347 O O . GLY A 1 187 ? 31.005 103.253 11.854 1.00 38.43 187 GLY A O 1
ATOM 1348 N N . VAL A 1 188 ? 28.782 103.021 11.566 1.00 37.85 188 VAL A N 1
ATOM 1349 C CA . VAL A 1 188 ? 28.774 101.576 11.632 1.00 32.48 188 VAL A CA 1
ATOM 1350 C C . VAL A 1 188 ? 28.891 100.891 10.279 1.00 34.04 188 VAL A C 1
ATOM 1351 O O . VAL A 1 188 ? 28.112 101.159 9.349 1.00 28.69 188 VAL A O 1
ATOM 1355 N N . TYR A 1 189 ? 29.866 99.989 10.181 1.00 33.36 189 TYR A N 1
ATOM 1356 C CA . TYR A 1 189 ? 30.096 99.254 8.941 1.00 34.52 189 TYR A CA 1
ATOM 1357 C C . TYR A 1 189 ? 29.446 97.870 8.990 1.00 29.66 189 TYR A C 1
ATOM 1358 O O . TYR A 1 189 ? 29.728 97.096 9.882 1.00 35.37 189 TYR A O 1
ATOM 1367 N N . CYS A 1 190 ? 28.573 97.559 8.042 1.00 33.39 190 CYS A N 1
ATOM 1368 C CA . CYS A 1 190 ? 27.927 96.231 8.014 1.00 35.05 190 CYS A CA 1
ATOM 1369 C C . CYS A 1 190 ? 28.561 95.378 6.923 1.00 35.81 190 CYS A C 1
ATOM 1370 O O . CYS A 1 190 ? 28.557 95.746 5.735 1.00 30.75 190 CYS A O 1
ATOM 1373 N N . CYS A 1 191 ? 29.094 94.234 7.346 1.00 32.90 191 CYS A N 1
ATOM 1374 C CA . CYS A 1 191 ? 29.749 93.298 6.447 1.00 34.13 191 CYS A CA 1
ATOM 1375 C C . CYS A 1 191 ? 28.819 92.181 6.029 1.00 34.41 191 CYS A C 1
ATOM 1376 O O . CYS A 1 191 ? 28.258 91.519 6.889 1.00 32.36 191 CYS A O 1
ATOM 1379 N N . VAL A 1 192 ? 28.684 91.975 4.715 1.00 31.54 192 VAL A N 1
ATOM 1380 C CA . VAL A 1 192 ? 27.864 90.911 4.137 1.00 29.36 192 VAL A CA 1
ATOM 1381 C C . VAL A 1 192 ? 28.789 90.020 3.333 1.00 34.51 192 VAL A C 1
ATOM 1382 O O . VAL A 1 192 ? 29.921 90.407 3.032 1.00 39.12 192 VAL A O 1
ATOM 1386 N N . ASN A 1 193 ? 28.302 88.844 2.943 1.00 38.22 193 ASN A N 1
ATOM 1387 C CA . ASN A 1 193 ? 29.117 87.916 2.161 1.00 35.76 193 ASN A CA 1
ATOM 1388 C C . ASN A 1 193 ? 29.446 88.393 0.743 1.00 35.60 193 ASN A C 1
ATOM 1389 O O . ASN A 1 193 ? 30.604 88.339 0.308 1.00 36.26 193 ASN A O 1
ATOM 1394 N N . GLY A 1 194 ? 28.432 88.869 0.028 1.00 31.40 194 GLY A N 1
ATOM 1395 C CA . GLY A 1 194 ? 28.642 89.262 -1.355 1.00 34.29 194 GLY A CA 1
ATOM 1396 C C . GLY A 1 194 ? 28.558 87.984 -2.194 1.00 35.45 194 GLY A C 1
ATOM 1397 O O . GLY A 1 194 ? 28.269 86.910 -1.650 1.00 33.12 194 GLY A O 1
ATOM 1398 N N . PRO A 1 195 ? 28.859 88.038 -3.498 1.00 36.58 195 PRO A N 1
ATOM 1399 C CA . PRO A 1 195 ? 29.295 89.231 -4.238 1.00 34.83 195 PRO A CA 1
ATOM 1400 C C . PRO A 1 195 ? 28.128 89.995 -4.812 1.00 34.43 195 PRO A C 1
ATOM 1401 O O . PRO A 1 195 ? 28.299 91.067 -5.355 1.00 41.51 195 PRO A O 1
ATOM 1405 N N . SER A 1 196 ? 26.931 89.434 -4.707 1.00 35.76 196 SER A N 1
ATOM 1406 C CA . SER A 1 196 ? 25.744 90.109 -5.225 1.00 33.56 196 SER A CA 1
ATOM 1407 C C . SER A 1 196 ? 25.367 91.237 -4.272 1.00 36.35 196 SER A C 1
ATOM 1408 O O . SER A 1 196 ? 25.492 91.094 -3.048 1.00 29.85 196 SER A O 1
ATOM 1411 N N . PHE A 1 197 ? 24.938 92.369 -4.829 1.00 31.87 197 PHE A N 1
ATOM 1412 C CA . PHE A 1 197 ? 24.529 93.484 -3.992 1.00 35.12 197 PHE A CA 1
ATOM 1413 C C . PHE A 1 197 ? 23.158 93.091 -3.413 1.00 36.11 197 PHE A C 1
ATOM 1414 O O . PHE A 1 197 ? 22.462 92.204 -3.962 1.00 33.32 197 PHE A O 1
ATOM 1422 N N . GLU A 1 198 ? 22.756 93.719 -2.315 1.00 30.49 198 GLU A N 1
ATOM 1423 C CA . GLU A 1 198 ? 21.484 93.324 -1.726 1.00 38.06 198 GLU A CA 1
ATOM 1424 C C . GLU A 1 198 ? 20.205 93.830 -2.398 1.00 40.31 198 GLU A C 1
ATOM 1425 O O . GLU A 1 198 ? 20.204 94.830 -3.106 1.00 40.40 198 GLU A O 1
ATOM 1431 N N . THR A 1 199 ? 19.119 93.083 -2.211 1.00 35.88 199 THR A N 1
ATOM 1432 C CA . THR A 1 199 ? 17.841 93.485 -2.748 1.00 30.76 199 THR A CA 1
ATOM 1433 C C . THR A 1 199 ? 17.349 94.671 -1.911 1.00 33.88 199 THR A C 1
ATOM 1434 O O . THR A 1 199 ? 17.822 94.903 -0.797 1.00 37.00 199 THR A O 1
ATOM 1438 N N . PRO A 1 200 ? 16.378 95.431 -2.430 1.00 34.46 200 PRO A N 1
ATOM 1439 C CA . PRO A 1 200 ? 15.868 96.569 -1.657 1.00 36.21 200 PRO A CA 1
ATOM 1440 C C . PRO A 1 200 ? 15.316 96.092 -0.300 1.00 32.98 200 PRO A C 1
ATOM 1441 O O . PRO A 1 200 ? 15.499 96.750 0.735 1.00 33.44 200 PRO A O 1
ATOM 1445 N N . ALA A 1 201 ? 14.635 94.954 -0.310 1.00 25.98 201 ALA A N 1
ATOM 1446 C CA . ALA A 1 201 ? 14.098 94.420 0.928 1.00 29.47 201 ALA A CA 1
ATOM 1447 C C . ALA A 1 201 ? 15.210 94.050 1.909 1.00 33.03 201 ALA A C 1
ATOM 1448 O O . ALA A 1 201 ? 15.012 94.167 3.120 1.00 32.15 201 ALA A O 1
ATOM 1450 N N . GLU A 1 202 ? 16.372 93.626 1.401 1.00 30.95 202 GLU A N 1
ATOM 1451 C CA . GLU A 1 202 ? 17.485 93.266 2.272 1.00 30.31 202 GLU A CA 1
ATOM 1452 C C . GLU A 1 202 ? 18.160 94.549 2.804 1.00 34.07 202 GLU A C 1
ATOM 1453 O O . GLU A 1 202 ? 18.592 94.629 3.961 1.00 34.42 202 GLU A O 1
ATOM 1459 N N . CYS A 1 203 ? 18.230 95.554 1.943 1.00 31.32 203 CYS A N 1
ATOM 1460 C CA . CYS A 1 203 ? 18.808 96.853 2.272 1.00 27.90 203 CYS A CA 1
ATOM 1461 C C . CYS A 1 203 ? 18.004 97.446 3.428 1.00 30.36 203 CYS A C 1
ATOM 1462 O O . CYS A 1 203 ? 18.567 98.066 4.349 1.00 26.03 203 CYS A O 1
ATOM 1465 N N . LYS A 1 204 ? 16.684 97.246 3.383 1.00 26.19 204 LYS A N 1
ATOM 1466 C CA . LYS A 1 204 ? 15.837 97.753 4.451 1.00 29.65 204 LYS A CA 1
ATOM 1467 C C . LYS A 1 204 ? 16.220 97.112 5.771 1.00 31.24 204 LYS A C 1
ATOM 1468 O O . LYS A 1 204 ? 16.373 97.788 6.783 1.00 35.19 204 LYS A O 1
ATOM 1474 N N . ILE A 1 205 ? 16.388 95.796 5.757 1.00 33.32 205 ILE A N 1
ATOM 1475 C CA . ILE A 1 205 ? 16.784 95.093 6.957 1.00 30.07 205 ILE A CA 1
ATOM 1476 C C . ILE A 1 205 ? 18.096 95.678 7.493 1.00 29.41 205 ILE A C 1
ATOM 1477 O O . ILE A 1 205 ? 18.251 95.909 8.693 1.00 31.03 205 ILE A O 1
ATOM 1482 N N . LEU A 1 206 ? 19.024 95.940 6.584 1.00 25.03 206 LEU A N 1
ATOM 1483 C CA . LEU A 1 206 ? 20.325 96.458 6.941 1.00 25.76 206 LEU A CA 1
ATOM 1484 C C . LEU A 1 206 ? 20.216 97.831 7.634 1.00 32.15 206 LEU A C 1
ATOM 1485 O O . LEU A 1 206 ? 20.993 98.152 8.541 1.00 36.13 206 LEU A O 1
ATOM 1490 N N . ARG A 1 207 ? 19.255 98.640 7.190 1.00 35.22 207 ARG A N 1
ATOM 1491 C CA . ARG A 1 207 ? 19.024 99.939 7.793 1.00 36.94 207 ARG A CA 1
ATOM 1492 C C . ARG A 1 207 ? 18.390 99.708 9.148 1.00 41.82 207 ARG A C 1
ATOM 1493 O O . ARG A 1 207 ? 18.731 100.390 10.111 1.00 47.56 207 ARG A O 1
ATOM 1501 N N . LEU A 1 208 ? 17.455 98.763 9.222 1.00 33.97 208 LEU A N 1
ATOM 1502 C CA . LEU A 1 208 ? 16.831 98.454 10.500 1.00 40.06 208 LEU A CA 1
ATOM 1503 C C . LEU A 1 208 ? 17.899 98.025 11.514 1.00 37.64 208 LEU A C 1
ATOM 1504 O O . LEU A 1 208 ? 17.716 98.213 12.707 1.00 38.82 208 LEU A O 1
ATOM 1509 N N . MET A 1 209 ? 18.999 97.431 11.049 1.00 32.59 209 MET A N 1
ATOM 1510 C CA . MET A 1 209 ? 20.040 96.973 11.981 1.00 34.29 209 MET A CA 1
ATOM 1511 C C . MET A 1 209 ? 20.969 98.097 12.431 1.00 34.68 209 MET A C 1
ATOM 1512 O O . MET A 1 209 ? 21.833 97.889 13.287 1.00 36.08 209 MET A O 1
ATOM 1517 N N . GLY A 1 210 ? 20.793 99.282 11.854 1.00 24.15 210 GLY A N 1
ATOM 1518 C CA . GLY A 1 210 ? 21.614 100.407 12.251 1.00 28.56 210 GLY A CA 1
ATOM 1519 C C . GLY A 1 210 ? 22.892 100.544 11.433 1.00 34.52 210 GLY A C 1
ATOM 1520 O O . GLY A 1 210 ? 23.871 101.064 11.939 1.00 34.66 210 GLY A O 1
ATOM 1521 N N . SER A 1 211 ? 22.904 100.086 10.183 1.00 34.68 211 SER A N 1
ATOM 1522 C CA . SER A 1 211 ? 24.117 100.182 9.367 1.00 33.31 211 SER A CA 1
ATOM 1523 C C . SER A 1 211 ? 24.208 101.510 8.649 1.00 33.71 211 SER A C 1
ATOM 1524 O O . SER A 1 211 ? 23.228 101.961 8.085 1.00 36.81 211 SER A O 1
ATOM 1527 N N . ASP A 1 212 ? 25.388 102.123 8.669 1.00 31.74 212 ASP A N 1
ATOM 1528 C CA . ASP A 1 212 ? 25.606 103.396 7.984 1.00 35.05 212 ASP A CA 1
ATOM 1529 C C . ASP A 1 212 ? 26.203 103.146 6.601 1.00 34.86 212 ASP A C 1
ATOM 1530 O O . ASP A 1 212 ? 26.047 103.964 5.689 1.00 35.62 212 ASP A O 1
ATOM 1535 N N . ALA A 1 213 ? 26.905 102.026 6.461 1.00 28.70 213 ALA A N 1
ATOM 1536 C CA . ALA A 1 213 ? 27.502 101.646 5.190 1.00 32.71 213 ALA A CA 1
ATOM 1537 C C . ALA A 1 213 ? 27.585 100.120 5.118 1.00 31.89 213 ALA A C 1
ATOM 1538 O O . ALA A 1 213 ? 27.628 99.460 6.154 1.00 33.57 213 ALA A O 1
ATOM 1540 N N . VAL A 1 214 ? 27.583 99.566 3.909 1.00 32.90 214 VAL A N 1
ATOM 1541 C CA . VAL A 1 214 ? 27.666 98.117 3.723 1.00 33.76 214 VAL A CA 1
ATOM 1542 C C . VAL A 1 214 ? 28.768 97.756 2.720 1.00 37.32 214 VAL A C 1
ATOM 1543 O O . VAL A 1 214 ? 28.856 98.360 1.652 1.00 35.85 214 VAL A O 1
ATOM 1547 N N . GLY A 1 215 ? 29.594 96.770 3.079 1.00 37.79 215 GLY A N 1
ATOM 1548 C CA . GLY A 1 215 ? 30.674 96.317 2.216 1.00 38.82 215 GLY A CA 1
ATOM 1549 C C . GLY A 1 215 ? 30.886 94.817 2.396 1.00 42.34 215 GLY A C 1
ATOM 1550 O O . GLY A 1 215 ? 30.227 94.189 3.238 1.00 49.63 215 GLY A O 1
ATOM 1551 N N . MET A 1 216 ? 31.818 94.231 1.652 1.00 35.61 216 MET A N 1
ATOM 1552 C CA . MET A 1 216 ? 32.030 92.797 1.752 1.00 37.17 216 MET A CA 1
ATOM 1553 C C . MET A 1 216 ? 33.381 92.390 2.336 1.00 35.40 216 MET A C 1
ATOM 1554 O O . MET A 1 216 ? 33.927 91.346 1.978 1.00 35.17 216 MET A O 1
ATOM 1559 N N . SER A 1 217 ? 33.913 93.192 3.255 1.00 37.30 217 SER A N 1
ATOM 1560 C CA . SER A 1 217 ? 35.214 92.875 3.828 1.00 39.24 217 SER A CA 1
ATOM 1561 C C . SER A 1 217 ? 35.425 93.536 5.161 1.00 38.58 217 SER A C 1
ATOM 1562 O O . SER A 1 217 ? 34.481 93.888 5.843 1.00 46.60 217 SER A O 1
ATOM 1565 N N . THR A 1 218 ? 36.690 93.654 5.529 1.00 36.97 218 THR A N 1
ATOM 1566 C CA . THR A 1 218 ? 37.115 94.357 6.728 1.00 35.95 218 THR A CA 1
ATOM 1567 C C . THR A 1 218 ? 36.764 93.831 8.109 1.00 38.04 218 THR A C 1
ATOM 1568 O O . THR A 1 218 ? 37.649 93.698 8.955 1.00 39.53 218 THR A O 1
ATOM 1572 N N . ALA A 1 219 ? 35.482 93.564 8.353 1.00 33.66 219 ALA A N 1
ATOM 1573 C CA . ALA A 1 219 ? 35.038 93.121 9.662 1.00 34.23 219 ALA A CA 1
ATOM 1574 C C . ALA A 1 219 ? 35.742 91.829 10.115 1.00 39.65 219 ALA A C 1
ATOM 1575 O O . ALA A 1 219 ? 36.231 91.748 11.248 1.00 39.73 219 ALA A O 1
ATOM 1577 N N . PRO A 1 220 ? 35.791 90.800 9.248 1.00 37.45 220 PRO A N 1
ATOM 1578 C CA . PRO A 1 220 ? 36.462 89.572 9.662 1.00 40.14 220 PRO A CA 1
ATOM 1579 C C . PRO A 1 220 ? 37.937 89.823 9.933 1.00 44.09 220 PRO A C 1
ATOM 1580 O O . PRO A 1 220 ? 38.526 89.182 10.814 1.00 46.09 220 PRO A O 1
ATOM 1584 N N . GLU A 1 221 ? 38.528 90.754 9.179 1.00 40.27 221 GLU A N 1
ATOM 1585 C CA . GLU A 1 221 ? 39.946 91.085 9.348 1.00 37.08 221 GLU A CA 1
ATOM 1586 C C . GLU A 1 221 ? 40.213 91.764 10.690 1.00 35.91 221 GLU A C 1
ATOM 1587 O O . GLU A 1 221 ? 41.233 91.504 11.336 1.00 36.39 221 GLU A O 1
ATOM 1593 N N . THR A 1 222 ? 39.308 92.631 11.117 1.00 32.20 222 THR A N 1
ATOM 1594 C CA . THR A 1 222 ? 39.536 93.318 12.380 1.00 37.79 222 THR A CA 1
ATOM 1595 C C . THR A 1 222 ? 39.213 92.415 13.563 1.00 39.08 222 THR A C 1
ATOM 1596 O O . THR A 1 222 ? 39.749 92.610 14.655 1.00 38.13 222 THR A O 1
ATOM 1600 N N . ILE A 1 223 ? 38.359 91.417 13.333 1.00 41.12 223 ILE A N 1
ATOM 1601 C CA . ILE A 1 223 ? 38.006 90.445 14.369 1.00 40.04 223 ILE A CA 1
ATOM 1602 C C . ILE A 1 223 ? 39.299 89.708 14.706 1.00 40.24 223 ILE A C 1
ATOM 1603 O O . ILE A 1 223 ? 39.668 89.563 15.872 1.00 42.28 223 ILE A O 1
ATOM 1608 N N . VAL A 1 224 ? 39.984 89.265 13.657 1.00 41.26 224 VAL A N 1
ATOM 1609 C CA . VAL A 1 224 ? 41.241 88.545 13.795 1.00 42.56 224 VAL A CA 1
ATOM 1610 C C . VAL A 1 224 ? 42.387 89.413 14.317 1.00 41.46 224 VAL A C 1
ATOM 1611 O O . VAL A 1 224 ? 43.155 88.976 15.170 1.00 41.72 224 VAL A O 1
ATOM 1615 N N . ALA A 1 225 ? 42.510 90.634 13.814 1.00 41.28 225 ALA A N 1
ATOM 1616 C CA . ALA A 1 225 ? 43.586 91.513 14.274 1.00 41.52 225 ALA A CA 1
ATOM 1617 C C . ALA A 1 225 ? 43.403 91.810 15.758 1.00 41.99 225 ALA A C 1
ATOM 1618 O O . ALA A 1 225 ? 44.337 91.685 16.543 1.00 49.39 225 ALA A O 1
ATOM 1620 N N . LYS A 1 226 ? 42.186 92.180 16.129 1.00 42.35 226 LYS A N 1
ATOM 1621 C CA . LYS A 1 226 ? 41.835 92.483 17.504 1.00 41.86 226 LYS A CA 1
ATOM 1622 C C . LYS A 1 226 ? 42.184 91.319 18.444 1.00 43.62 226 LYS A C 1
ATOM 1623 O O . LYS A 1 226 ? 42.712 91.508 19.550 1.00 43.86 226 LYS A O 1
ATOM 1629 N N . HIS A 1 227 ? 41.868 90.118 17.983 1.00 43.58 227 HIS A N 1
ATOM 1630 C CA . HIS A 1 227 ? 42.101 88.896 18.730 1.00 43.36 227 HIS A CA 1
ATOM 1631 C C . HIS A 1 227 ? 43.595 88.690 18.884 1.00 46.88 227 HIS A C 1
ATOM 1632 O O . HIS A 1 227 ? 44.060 88.160 19.901 1.00 49.13 227 HIS A O 1
ATOM 1639 N N . GLY A 1 228 ? 44.339 89.124 17.868 1.00 48.64 228 GLY A N 1
ATOM 1640 C CA . GLY A 1 228 ? 45.784 88.982 17.863 1.00 43.90 228 GLY A CA 1
ATOM 1641 C C . GLY A 1 228 ? 46.469 90.110 18.590 1.00 44.87 228 GLY A C 1
ATOM 1642 O O . GLY A 1 228 ? 47.658 90.317 18.409 1.00 51.24 228 GLY A O 1
ATOM 1643 N N . GLY A 1 229 ? 45.714 90.848 19.399 1.00 47.91 229 GLY A N 1
ATOM 1644 C CA . GLY A 1 229 ? 46.281 91.946 20.177 1.00 49.52 229 GLY A CA 1
ATOM 1645 C C . GLY A 1 229 ? 46.652 93.214 19.433 1.00 49.68 229 GLY A C 1
ATOM 1646 O O . GLY A 1 229 ? 47.339 94.064 19.981 1.00 49.23 229 GLY A O 1
ATOM 1647 N N . MET A 1 230 ? 46.198 93.361 18.194 1.00 49.76 230 MET A N 1
ATOM 1648 C CA . MET A 1 230 ? 46.532 94.553 17.434 1.00 49.35 230 MET A CA 1
ATOM 1649 C C . MET A 1 230 ? 45.432 95.605 17.534 1.00 48.07 230 MET A C 1
ATOM 1650 O O . MET A 1 230 ? 44.283 95.283 17.796 1.00 46.97 230 MET A O 1
ATOM 1655 N N . ARG A 1 231 ? 45.804 96.867 17.352 1.00 48.71 231 ARG A N 1
ATOM 1656 C CA . ARG A 1 231 ? 44.851 97.980 17.393 1.00 45.15 231 ARG A CA 1
ATOM 1657 C C . ARG A 1 231 ? 44.397 98.265 15.961 1.00 42.80 231 ARG A C 1
ATOM 1658 O O . ARG A 1 231 ? 45.214 98.274 15.024 1.00 41.14 231 ARG A O 1
ATOM 1666 N N . CYS A 1 232 ? 43.097 98.489 15.791 1.00 39.92 232 CYS A N 1
ATOM 1667 C CA . CYS A 1 232 ? 42.554 98.732 14.463 1.00 41.22 232 CYS A CA 1
ATOM 1668 C C . CYS A 1 232 ? 41.892 100.062 14.205 1.00 38.89 232 CYS A C 1
ATOM 1669 O O . CYS A 1 232 ? 41.237 100.643 15.078 1.00 38.39 232 CYS A O 1
ATOM 1672 N N . LEU A 1 233 ? 42.051 100.498 12.961 1.00 35.06 233 LEU A N 1
ATOM 1673 C CA . LEU A 1 233 ? 41.446 101.713 12.445 1.00 35.69 233 LEU A CA 1
ATOM 1674 C C . LEU A 1 233 ? 41.015 101.326 11.036 1.00 35.69 233 LEU A C 1
ATOM 1675 O O . LEU A 1 233 ? 41.789 100.740 10.274 1.00 35.40 233 LEU A O 1
ATOM 1680 N N . ALA A 1 234 ? 39.769 101.632 10.701 1.00 36.67 234 ALA A N 1
ATOM 1681 C CA . ALA A 1 234 ? 39.250 101.315 9.392 1.00 38.57 234 ALA A CA 1
ATOM 1682 C C . ALA A 1 234 ? 38.507 102.534 8.869 1.00 38.75 234 ALA A C 1
ATOM 1683 O O . ALA A 1 234 ? 37.762 103.180 9.612 1.00 40.08 234 ALA A O 1
ATOM 1685 N N . VAL A 1 235 ? 38.703 102.832 7.588 1.00 38.88 235 VAL A N 1
ATOM 1686 C CA . VAL A 1 235 ? 38.069 103.981 6.953 1.00 36.16 235 VAL A CA 1
ATOM 1687 C C . VAL A 1 235 ? 37.483 103.556 5.620 1.00 36.90 235 VAL A C 1
ATOM 1688 O O . VAL A 1 235 ? 38.189 103.036 4.753 1.00 38.71 235 VAL A O 1
ATOM 1692 N N . SER A 1 236 ? 36.192 103.786 5.448 1.00 36.47 236 SER A N 1
ATOM 1693 C CA . SER A 1 236 ? 35.537 103.408 4.209 1.00 40.17 236 SER A CA 1
ATOM 1694 C C . SER A 1 236 ? 35.350 104.582 3.281 1.00 41.22 236 SER A C 1
ATOM 1695 O O . SER A 1 236 ? 34.971 105.684 3.711 1.00 37.08 236 SER A O 1
ATOM 1698 N N . LEU A 1 237 ? 35.632 104.331 2.006 1.00 40.29 237 LEU A N 1
ATOM 1699 C CA . LEU A 1 237 ? 35.436 105.316 0.957 1.00 39.48 237 LEU A CA 1
ATOM 1700 C C . LEU A 1 237 ? 33.992 105.049 0.551 1.00 40.04 237 LEU A C 1
ATOM 1701 O O . LEU A 1 237 ? 33.665 103.947 0.117 1.00 42.04 237 LEU A O 1
ATOM 1706 N N . ILE A 1 238 ? 33.108 106.022 0.731 1.00 41.42 238 ILE A N 1
ATOM 1707 C CA . ILE A 1 238 ? 31.726 105.812 0.325 1.00 38.72 238 ILE A CA 1
ATOM 1708 C C . ILE A 1 238 ? 31.706 106.004 -1.198 1.00 42.65 238 ILE A C 1
ATOM 1709 O O . ILE A 1 238 ? 31.566 107.117 -1.691 1.00 43.54 238 ILE A O 1
ATOM 1714 N N . SER A 1 239 ? 31.871 104.910 -1.937 1.00 42.03 239 SER A N 1
ATOM 1715 C CA . SER A 1 239 ? 31.903 104.960 -3.397 1.00 40.97 239 SER A CA 1
ATOM 1716 C C . SER A 1 239 ? 30.569 105.237 -4.062 1.00 42.38 239 SER A C 1
ATOM 1717 O O . SER A 1 239 ? 30.527 105.752 -5.176 1.00 42.61 239 SER A O 1
ATOM 1720 N N . ASN A 1 240 ? 29.482 104.871 -3.396 1.00 39.44 240 ASN A N 1
ATOM 1721 C CA . ASN A 1 240 ? 28.143 105.111 -3.923 1.00 38.67 240 ASN A CA 1
ATOM 1722 C C . ASN A 1 240 ? 27.212 105.192 -2.721 1.00 40.74 240 ASN A C 1
ATOM 1723 O O . ASN A 1 240 ? 27.603 104.854 -1.593 1.00 39.94 240 ASN A O 1
ATOM 1728 N N . VAL A 1 241 ? 25.986 105.641 -2.957 1.00 37.76 241 VAL A N 1
ATOM 1729 C CA . VAL A 1 241 ? 25.026 105.776 -1.881 1.00 40.83 241 VAL A CA 1
ATOM 1730 C C . VAL A 1 241 ? 23.685 105.270 -2.338 1.00 37.76 241 VAL A C 1
ATOM 1731 O O . VAL A 1 241 ? 23.283 105.414 -3.485 1.00 39.74 241 VAL A O 1
ATOM 1735 N N . ILE A 1 242 ? 22.981 104.676 -1.409 1.00 40.03 242 ILE A N 1
ATOM 1736 C CA . ILE A 1 242 ? 21.703 104.085 -1.700 1.00 45.37 242 ILE A CA 1
ATOM 1737 C C . ILE A 1 242 ? 20.632 105.076 -1.344 1.00 44.17 242 ILE A C 1
ATOM 1738 O O . ILE A 1 242 ? 20.705 105.700 -0.301 1.00 52.00 242 ILE A O 1
ATOM 1743 N N . ALA A 1 243 ? 19.654 105.246 -2.223 1.00 43.02 243 ALA A N 1
ATOM 1744 C CA . ALA A 1 243 ? 18.576 106.197 -1.968 1.00 50.59 243 ALA A CA 1
ATOM 1745 C C . ALA A 1 243 ? 17.657 105.741 -0.825 1.00 48.75 243 ALA A C 1
ATOM 1746 O O . ALA A 1 243 ? 17.743 104.613 -0.346 1.00 48.50 243 ALA A O 1
ATOM 1748 N N . SER A 1 244 ? 16.777 106.631 -0.391 1.00 49.78 244 SER A N 1
ATOM 1749 C CA . SER A 1 244 ? 15.859 106.315 0.697 1.00 48.83 244 SER A CA 1
ATOM 1750 C C . SER A 1 244 ? 15.018 105.076 0.443 1.00 47.75 244 SER A C 1
ATOM 1751 O O . SER A 1 244 ? 14.695 104.351 1.378 1.00 52.90 244 SER A O 1
ATOM 1754 N N . ASN A 1 245 ? 14.657 104.826 -0.813 1.00 48.68 245 ASN A N 1
ATOM 1755 C CA . ASN A 1 245 ? 13.834 103.667 -1.137 1.00 48.49 245 ASN A CA 1
ATOM 1756 C C . ASN A 1 245 ? 14.637 102.361 -1.130 1.00 51.22 245 ASN A C 1
ATOM 1757 O O . ASN A 1 245 ? 14.106 101.285 -1.414 1.00 49.34 245 ASN A O 1
ATOM 1762 N N . CYS A 1 246 ? 15.918 102.482 -0.805 1.00 49.63 246 CYS A N 1
ATOM 1763 C CA . CYS A 1 246 ? 16.834 101.362 -0.741 1.00 52.38 246 CYS A CA 1
ATOM 1764 C C . CYS A 1 246 ? 17.206 100.702 -2.064 1.00 57.85 246 CYS A C 1
ATOM 1765 O O . CYS A 1 246 ? 17.159 99.474 -2.180 1.00 61.52 246 CYS A O 1
ATOM 1768 N N . GLU A 1 247 ? 17.593 101.508 -3.052 1.00 59.96 247 GLU A N 1
ATOM 1769 C CA . GLU A 1 247 ? 17.996 100.990 -4.361 1.00 60.22 247 GLU A CA 1
ATOM 1770 C C . GLU A 1 247 ? 19.326 101.605 -4.791 1.00 60.78 247 GLU A C 1
ATOM 1771 O O . GLU A 1 247 ? 19.660 102.724 -4.384 1.00 64.58 247 GLU A O 1
ATOM 1777 N N . ALA A 1 260 ? 37.045 110.964 -10.309 1.00 75.53 260 ALA A N 1
ATOM 1778 C CA . ALA A 1 260 ? 36.310 110.125 -9.350 1.00 78.13 260 ALA A CA 1
ATOM 1779 C C . ALA A 1 260 ? 37.240 109.315 -8.398 1.00 79.16 260 ALA A C 1
ATOM 1780 O O . ALA A 1 260 ? 37.690 109.824 -7.357 1.00 76.51 260 ALA A O 1
ATOM 1782 N N . GLY A 1 261 ? 37.502 108.054 -8.758 1.00 79.25 261 GLY A N 1
ATOM 1783 C CA . GLY A 1 261 ? 38.370 107.182 -7.974 1.00 76.88 261 GLY A CA 1
ATOM 1784 C C . GLY A 1 261 ? 39.761 107.731 -7.683 1.00 76.38 261 GLY A C 1
ATOM 1785 O O . GLY A 1 261 ? 40.320 107.468 -6.609 1.00 73.88 261 GLY A O 1
ATOM 1786 N N . GLU A 1 262 ? 40.328 108.492 -8.620 1.00 74.99 262 GLU A N 1
ATOM 1787 C CA . GLU A 1 262 ? 41.662 109.042 -8.409 1.00 73.92 262 GLU A CA 1
ATOM 1788 C C . GLU A 1 262 ? 41.710 110.116 -7.319 1.00 71.39 262 GLU A C 1
ATOM 1789 O O . GLU A 1 262 ? 42.690 110.209 -6.581 1.00 68.32 262 GLU A O 1
ATOM 1795 N N . GLU A 1 263 ? 40.653 110.918 -7.211 1.00 70.24 263 GLU A N 1
ATOM 1796 C CA . GLU A 1 263 ? 40.601 111.952 -6.182 1.00 66.63 263 GLU A CA 1
ATOM 1797 C C . GLU A 1 263 ? 40.431 111.247 -4.846 1.00 62.13 263 GLU A C 1
ATOM 1798 O O . GLU A 1 263 ? 41.040 111.625 -3.844 1.00 56.05 263 GLU A O 1
ATOM 1804 N N . ALA A 1 264 ? 39.601 110.211 -4.843 1.00 58.53 264 ALA A N 1
ATOM 1805 C CA . ALA A 1 264 ? 39.371 109.447 -3.628 1.00 56.17 264 ALA A CA 1
ATOM 1806 C C . ALA A 1 264 ? 40.719 108.906 -3.166 1.00 52.30 264 ALA A C 1
ATOM 1807 O O . ALA A 1 264 ? 41.092 109.036 -2.005 1.00 48.79 264 ALA A O 1
ATOM 1809 N N . SER A 1 265 ? 41.450 108.313 -4.100 1.00 50.30 265 SER A N 1
ATOM 1810 C CA . SER A 1 265 ? 42.754 107.739 -3.807 1.00 54.90 265 SER A CA 1
ATOM 1811 C C . SER A 1 265 ? 43.722 108.751 -3.188 1.00 55.14 265 SER A C 1
ATOM 1812 O O . SER A 1 265 ? 44.418 108.465 -2.213 1.00 53.92 265 SER A O 1
ATOM 1815 N N . ALA A 1 266 ? 43.771 109.938 -3.770 1.00 54.33 266 ALA A N 1
ATOM 1816 C CA . ALA A 1 266 ? 44.644 110.989 -3.279 1.00 53.25 266 ALA A CA 1
ATOM 1817 C C . ALA A 1 266 ? 44.273 111.380 -1.844 1.00 49.89 266 ALA A C 1
ATOM 1818 O O . ALA A 1 266 ? 45.137 111.429 -0.952 1.00 47.02 266 ALA A O 1
ATOM 1820 N N . ARG A 1 267 ? 42.990 111.666 -1.632 1.00 47.58 267 ARG A N 1
ATOM 1821 C CA . ARG A 1 267 ? 42.498 112.067 -0.310 1.00 49.08 267 ARG A CA 1
ATOM 1822 C C . ARG A 1 267 ? 42.755 111.007 0.744 1.00 49.85 267 ARG A C 1
ATOM 1823 O O . ARG A 1 267 ? 43.220 111.312 1.845 1.00 51.90 267 ARG A O 1
ATOM 1831 N N . MET A 1 268 ? 42.436 109.759 0.414 1.00 47.69 268 MET A N 1
ATOM 1832 C CA . MET A 1 268 ? 42.643 108.663 1.351 1.00 45.88 268 MET A CA 1
ATOM 1833 C C . MET A 1 268 ? 44.126 108.531 1.699 1.00 46.16 268 MET A C 1
ATOM 1834 O O . MET A 1 268 ? 44.487 108.372 2.872 1.00 43.83 268 MET A O 1
ATOM 1839 N N . THR A 1 269 ? 44.982 108.596 0.682 1.00 43.88 269 THR A N 1
ATOM 1840 C CA . THR A 1 269 ? 46.423 108.489 0.892 1.00 44.65 269 THR A CA 1
ATOM 1841 C C . THR A 1 269 ? 46.928 109.572 1.846 1.00 44.40 269 THR A C 1
ATOM 1842 O O . THR A 1 269 ? 47.726 109.304 2.744 1.00 44.55 269 THR A O 1
ATOM 1846 N N . ALA A 1 270 ? 46.456 110.797 1.656 1.00 43.51 270 ALA A N 1
ATOM 1847 C CA . ALA A 1 270 ? 46.863 111.896 2.514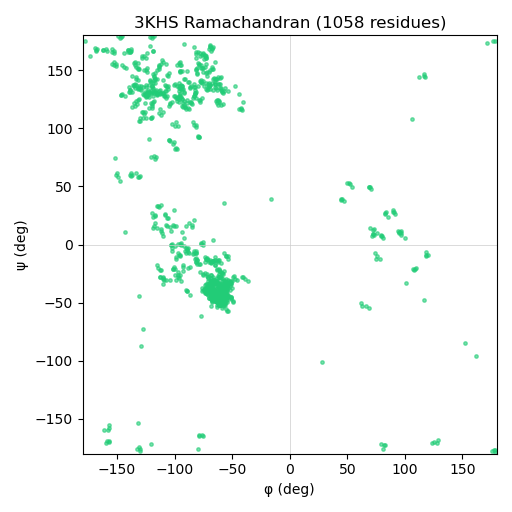 1.00 42.52 270 ALA A CA 1
ATOM 1848 C C . ALA A 1 270 ? 46.390 111.629 3.950 1.00 46.11 270 ALA A C 1
ATOM 1849 O O . ALA A 1 270 ? 47.153 111.783 4.897 1.00 43.58 270 ALA A O 1
ATOM 1851 N N . LEU A 1 271 ? 45.123 111.229 4.097 1.00 49.02 271 LEU A N 1
ATOM 1852 C CA . LEU A 1 271 ? 44.560 110.972 5.414 1.00 48.30 271 LEU A CA 1
ATOM 1853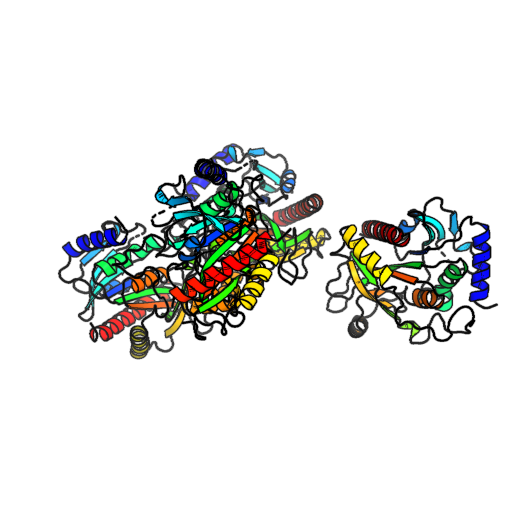 C C . LEU A 1 271 ? 45.340 109.886 6.150 1.00 48.27 271 LEU A C 1
ATOM 1854 O O . LEU A 1 271 ? 45.683 110.043 7.324 1.00 48.14 271 LEU A O 1
ATOM 1859 N N . VAL A 1 272 ? 45.631 108.784 5.473 1.00 47.25 272 VAL A N 1
ATOM 1860 C CA . VAL A 1 272 ? 46.385 107.730 6.132 1.00 49.22 272 VAL A CA 1
ATOM 1861 C C . VAL A 1 272 ? 47.779 108.200 6.548 1.00 50.67 272 VAL A C 1
ATOM 1862 O O . VAL A 1 272 ? 48.244 107.880 7.649 1.00 50.50 272 VAL A O 1
ATOM 1866 N N . LYS A 1 273 ? 48.452 108.953 5.679 1.00 50.05 273 LYS A N 1
ATOM 1867 C CA . LYS A 1 273 ? 49.790 109.423 6.022 1.00 51.25 273 LYS A CA 1
ATOM 1868 C C . LYS A 1 273 ? 49.742 110.306 7.259 1.00 49.11 273 LYS A C 1
ATOM 1869 O O . LYS A 1 273 ? 50.515 110.101 8.191 1.00 44.85 273 LYS A O 1
ATOM 1875 N N . LEU A 1 274 ? 48.827 111.272 7.277 1.00 48.50 274 LEU A N 1
ATOM 1876 C CA . LEU A 1 274 ? 48.726 112.171 8.415 1.00 49.04 274 LEU A CA 1
ATOM 1877 C C . LEU A 1 274 ? 48.407 111.388 9.686 1.00 52.07 274 LEU A C 1
ATOM 1878 O O . LEU A 1 274 ? 48.875 111.746 10.774 1.00 48.09 274 LEU A O 1
ATOM 1883 N N . VAL A 1 275 ? 47.606 110.325 9.556 1.00 54.44 275 VAL A N 1
ATOM 1884 C CA . VAL A 1 275 ? 47.253 109.538 10.728 1.00 52.52 275 VAL A CA 1
ATOM 1885 C C . VAL A 1 275 ? 48.465 108.755 11.205 1.00 53.83 275 VAL A C 1
ATOM 1886 O O . VAL A 1 275 ? 48.667 108.581 12.407 1.00 53.27 275 VAL A O 1
ATOM 1890 N N . ILE A 1 276 ? 49.288 108.292 10.276 1.00 52.80 276 ILE A N 1
ATOM 1891 C CA . ILE A 1 276 ? 50.472 107.570 10.693 1.00 53.32 276 ILE A CA 1
ATOM 1892 C C . ILE A 1 276 ? 51.431 108.531 11.385 1.00 56.59 276 ILE A C 1
ATOM 1893 O O . ILE A 1 276 ? 52.172 108.131 12.288 1.00 56.88 276 ILE A O 1
ATOM 1898 N N . GLU A 1 277 ? 51.422 109.796 10.978 1.00 56.70 277 GLU A N 1
ATOM 1899 C CA . GLU A 1 277 ? 52.306 110.757 11.615 1.00 58.32 277 GLU A CA 1
ATOM 1900 C C . GLU A 1 277 ? 51.891 110.942 13.069 1.00 58.71 277 GLU A C 1
ATOM 1901 O O . GLU A 1 277 ? 52.738 110.917 13.955 1.00 61.94 277 GLU A O 1
ATOM 1907 N N . LYS A 1 278 ? 50.594 111.110 13.317 1.00 59.05 278 LYS A N 1
ATOM 1908 C CA . LYS A 1 278 ? 50.085 111.280 14.678 1.00 58.47 278 LYS A CA 1
ATOM 1909 C C . LYS A 1 278 ? 50.350 110.037 15.532 1.00 60.48 278 LYS A C 1
ATOM 1910 O O . LYS A 1 278 ? 50.485 110.122 16.753 1.00 64.07 278 LYS A O 1
ATOM 1916 N N . ILE A 1 279 ? 50.414 108.880 14.888 1.00 59.21 279 ILE A N 1
ATOM 1917 C CA . ILE A 1 279 ? 50.667 107.628 15.587 1.00 58.59 279 ILE A CA 1
ATOM 1918 C C . ILE A 1 279 ? 52.109 107.530 16.058 1.00 58.85 279 ILE A C 1
ATOM 1919 O O . ILE A 1 279 ? 52.380 107.013 17.135 1.00 60.81 279 ILE A O 1
ATOM 1924 N N . ARG A 1 280 ? 53.034 108.026 15.246 1.00 62.24 280 ARG A N 1
ATOM 1925 C CA . ARG A 1 280 ? 54.451 107.975 15.589 1.00 64.27 280 ARG A CA 1
ATOM 1926 C C . ARG A 1 280 ? 54.806 108.756 16.848 1.00 62.98 280 ARG A C 1
ATOM 1927 O O . ARG A 1 280 ? 55.797 108.461 17.514 1.00 61.23 280 ARG A O 1
ATOM 1935 N N . GLY A 1 281 ? 54.051 109.833 17.076 1.00 63.50 281 GLY A N 1
ATOM 1936 C CA . GLY A 1 281 ? 54.285 110.701 18.218 1.00 61.65 281 GLY A CA 1
ATOM 1937 C C . GLY A 1 281 ? 53.508 110.292 19.450 1.00 63.75 281 GLY A C 1
ATOM 1938 O O . GLY A 1 281 ? 53.372 111.062 20.398 1.00 60.10 281 GLY A O 1
ATOM 1939 N N . GLU A 1 282 ? 53.004 109.066 19.441 1.00 64.29 282 GLU A N 1
ATOM 1940 C CA . GLU A 1 282 ? 52.228 108.561 20.557 1.00 69.23 282 GLU A CA 1
ATOM 1941 C C . GLU A 1 282 ? 53.117 107.839 21.576 1.00 71.76 282 GLU A C 1
ATOM 1942 O O . GLU A 1 282 ? 54.306 107.622 21.336 1.00 73.20 282 GLU A O 1
ATOM 1948 N N . LEU A 1 283 ? 52.503 107.486 22.706 1.00 74.67 283 LEU A N 1
ATOM 1949 C CA . LEU A 1 283 ? 53.100 106.785 23.853 1.00 76.99 283 LEU A CA 1
ATOM 1950 C C . LEU A 1 283 ? 52.957 107.698 25.074 1.00 80.95 283 LEU A C 1
ATOM 1951 O O . LEU A 1 283 ? 52.346 107.240 26.072 1.00 83.43 283 LEU A O 1
ATOM 1956 N N . MET B 1 1 ? 38.122 74.022 -15.338 1.00 74.63 1 MET B N 1
ATOM 1957 C CA . MET B 1 1 ? 36.733 74.058 -15.864 1.00 73.76 1 MET B CA 1
ATOM 1958 C C . MET B 1 1 ? 35.791 74.611 -14.793 1.00 72.88 1 MET B C 1
ATOM 1959 O O . MET B 1 1 ? 35.556 73.964 -13.764 1.00 75.67 1 MET B O 1
ATOM 1964 N N . THR B 1 2 ? 35.271 75.815 -15.047 1.00 67.21 2 THR B N 1
ATOM 1965 C CA . THR B 1 2 ? 34.358 76.506 -14.138 1.00 61.56 2 THR B CA 1
ATOM 1966 C C . THR B 1 2 ? 32.921 76.015 -14.283 1.00 59.50 2 THR B C 1
ATOM 1967 O O . THR B 1 2 ? 32.584 75.361 -15.268 1.00 57.51 2 THR B O 1
ATOM 1971 N N . ASP B 1 3 ? 32.074 76.330 -13.305 1.00 56.05 3 ASP B N 1
ATOM 1972 C CA . ASP B 1 3 ? 30.689 75.889 -13.362 1.00 55.88 3 ASP B CA 1
ATOM 1973 C C . ASP B 1 3 ? 30.033 76.324 -14.655 1.00 52.81 3 ASP B C 1
ATOM 1974 O O . ASP B 1 3 ? 29.302 75.557 -15.270 1.00 52.55 3 ASP B O 1
ATOM 1979 N N . TYR B 1 4 ? 30.299 77.548 -15.085 1.00 54.68 4 TYR B N 1
ATOM 1980 C CA . TYR B 1 4 ? 29.698 78.002 -16.323 1.00 55.16 4 TYR B CA 1
ATOM 1981 C C . TYR B 1 4 ? 30.200 77.128 -17.483 1.00 53.65 4 TYR B C 1
ATOM 1982 O O . TYR B 1 4 ? 29.425 76.802 -18.386 1.00 53.17 4 TYR B O 1
ATOM 1991 N N . ASP B 1 5 ? 31.473 76.718 -17.450 1.00 52.73 5 ASP B N 1
ATOM 1992 C CA . ASP B 1 5 ? 32.000 75.843 -18.497 1.00 50.89 5 ASP B CA 1
ATOM 1993 C C . ASP B 1 5 ? 31.285 74.491 -18.461 1.00 48.63 5 ASP B C 1
ATOM 1994 O O . ASP B 1 5 ? 30.964 73.925 -19.508 1.00 49.72 5 ASP B O 1
ATOM 1999 N N . LEU B 1 6 ? 31.028 73.974 -17.264 1.00 46.36 6 LEU B N 1
ATOM 2000 C CA . LEU B 1 6 ? 30.334 72.700 -17.137 1.00 41.82 6 LEU B CA 1
ATOM 2001 C C . LEU B 1 6 ? 28.869 72.844 -17.563 1.00 41.23 6 LEU B C 1
ATOM 2002 O O . LEU B 1 6 ? 28.267 71.906 -18.116 1.00 41.30 6 LEU B O 1
ATOM 2007 N N . ALA B 1 7 ? 28.298 74.020 -17.315 1.00 39.91 7 ALA B N 1
ATOM 2008 C CA . ALA B 1 7 ? 26.907 74.287 -17.696 1.00 41.87 7 ALA B CA 1
ATOM 2009 C C . ALA B 1 7 ? 26.805 74.258 -19.214 1.00 42.31 7 ALA B C 1
ATOM 2010 O O . ALA B 1 7 ? 25.870 73.681 -19.765 1.00 38.25 7 ALA B O 1
ATOM 2012 N N . LYS B 1 8 ? 27.767 74.887 -19.889 1.00 44.51 8 LYS B N 1
ATOM 2013 C CA . LYS B 1 8 ? 27.780 74.886 -21.350 1.00 46.07 8 LYS B CA 1
ATOM 2014 C C . LYS B 1 8 ? 27.879 73.458 -21.898 1.00 47.29 8 LYS B C 1
ATOM 2015 O O . LYS B 1 8 ? 27.198 73.107 -22.859 1.00 49.39 8 LYS B O 1
ATOM 2021 N N . GLU B 1 9 ? 28.719 72.636 -21.273 1.00 48.66 9 GLU B N 1
ATOM 2022 C CA . GLU B 1 9 ? 28.891 71.258 -21.695 1.00 46.39 9 GLU B CA 1
ATOM 2023 C C . GLU B 1 9 ? 27.575 70.525 -21.515 1.00 46.47 9 GLU B C 1
ATOM 2024 O O . GLU B 1 9 ? 27.096 69.851 -22.433 1.00 47.55 9 GLU B O 1
ATOM 2030 N N . THR B 1 10 ? 26.984 70.660 -20.333 1.00 45.06 10 THR B N 1
ATOM 2031 C CA . THR B 1 10 ? 25.705 70.026 -20.056 1.00 40.96 10 THR B CA 1
ATOM 2032 C C . THR B 1 10 ? 24.674 70.487 -21.080 1.00 36.72 10 THR B C 1
ATOM 2033 O O . THR B 1 10 ? 23.890 69.683 -21.573 1.00 37.18 10 THR B O 1
ATOM 2037 N N . ALA B 1 11 ? 24.677 71.777 -21.400 1.00 33.33 11 ALA B N 1
ATOM 2038 C CA . ALA B 1 11 ? 23.717 72.297 -22.374 1.00 40.85 11 ALA B CA 1
ATOM 2039 C C . ALA B 1 11 ? 23.966 71.686 -23.754 1.00 46.56 11 ALA B C 1
ATOM 2040 O O . ALA B 1 11 ? 23.034 71.215 -24.404 1.00 46.68 11 ALA B O 1
ATOM 2042 N N . ALA B 1 12 ? 25.225 71.688 -24.194 1.00 45.42 12 ALA B N 1
ATOM 2043 C CA . ALA B 1 12 ? 25.560 71.131 -25.490 1.00 44.34 12 ALA B CA 1
ATOM 2044 C C . ALA B 1 12 ? 25.104 69.679 -25.585 1.00 46.37 12 ALA B C 1
ATOM 2045 O O . ALA B 1 12 ? 24.707 69.221 -26.654 1.00 49.30 12 ALA B O 1
ATOM 2047 N N . TRP B 1 13 ? 25.141 68.957 -24.469 1.00 43.69 13 TRP B N 1
ATOM 2048 C CA . TRP B 1 13 ? 24.731 67.558 -24.470 1.00 41.94 13 TRP B CA 1
ATOM 2049 C C . TRP B 1 13 ? 23.220 67.433 -24.585 1.00 47.42 13 TRP B C 1
ATOM 2050 O O . TRP B 1 13 ? 22.705 66.494 -25.199 1.00 51.25 13 TRP B O 1
ATOM 2061 N N . LEU B 1 14 ? 22.501 68.373 -23.986 1.00 48.30 14 LEU B N 1
ATOM 2062 C CA . LEU B 1 14 ? 21.045 68.334 -24.056 1.00 50.12 14 LEU B CA 1
ATOM 2063 C C . LEU B 1 14 ? 20.640 68.777 -25.452 1.00 52.78 14 LEU B C 1
ATOM 2064 O O . LEU B 1 14 ? 19.716 68.225 -26.039 1.00 51.39 14 LEU B O 1
ATOM 2069 N N . ASN B 1 15 ? 21.347 69.769 -25.986 1.00 54.20 15 ASN B N 1
ATOM 2070 C CA . ASN B 1 15 ? 21.031 70.288 -27.307 1.00 55.70 15 ASN B CA 1
ATOM 2071 C C . ASN B 1 15 ? 21.060 69.240 -28.394 1.00 56.97 15 ASN B C 1
ATOM 2072 O O . ASN B 1 15 ? 20.331 69.335 -29.371 1.00 59.07 15 ASN B O 1
ATOM 2077 N N . LYS B 1 16 ? 21.897 68.232 -28.226 1.00 59.68 16 LYS B N 1
ATOM 2078 C CA . LYS B 1 16 ? 21.987 67.179 -29.220 1.00 64.27 16 LYS B CA 1
ATOM 2079 C C . LYS B 1 16 ? 20.614 66.585 -29.498 1.00 65.90 16 LYS B C 1
ATOM 2080 O O . LYS B 1 16 ? 20.326 66.149 -30.613 1.00 67.90 16 LYS B O 1
ATOM 2086 N N . GLN B 1 17 ? 19.754 66.597 -28.490 1.00 64.84 17 GLN B N 1
ATOM 2087 C CA . GLN B 1 17 ? 18.429 66.006 -28.624 1.00 60.39 17 GLN B CA 1
ATOM 2088 C C . GLN B 1 17 ? 17.296 67.005 -28.856 1.00 60.74 17 GLN B C 1
ATOM 2089 O O . GLN B 1 17 ? 16.124 66.657 -28.719 1.00 62.48 17 GLN B O 1
ATOM 2095 N N . LEU B 1 18 ? 17.638 68.230 -29.244 1.00 60.28 18 LEU B N 1
ATOM 2096 C CA . LEU B 1 18 ? 16.619 69.253 -29.454 1.00 61.26 18 LEU B CA 1
ATOM 2097 C C . LEU B 1 18 ? 16.564 69.859 -30.852 1.00 64.18 18 LEU B C 1
ATOM 2098 O O . LEU B 1 18 ? 17.593 70.109 -31.483 1.00 65.94 18 LEU B O 1
ATOM 2103 N N . GLN B 1 19 ? 15.344 70.112 -31.314 1.00 65.73 19 GLN B N 1
ATOM 2104 C CA . GLN B 1 19 ? 15.124 70.708 -32.620 1.00 70.70 19 GLN B CA 1
ATOM 2105 C C . GLN B 1 19 ? 15.108 72.225 -32.476 1.00 72.91 19 GLN B C 1
ATOM 2106 O O . GLN B 1 19 ? 15.651 72.953 -33.318 1.00 72.95 19 GLN B O 1
ATOM 2112 N N . ILE B 1 20 ? 14.491 72.695 -31.397 1.00 72.42 20 ILE B N 1
ATOM 2113 C CA . ILE B 1 20 ? 14.413 74.127 -31.123 1.00 71.30 20 ILE B CA 1
ATOM 2114 C C . ILE B 1 20 ? 14.952 74.382 -29.715 1.00 67.41 20 ILE B C 1
ATOM 2115 O O . ILE B 1 20 ? 14.555 73.716 -28.763 1.00 66.16 20 ILE B O 1
ATOM 2120 N N . ARG B 1 21 ? 15.868 75.330 -29.587 1.00 63.89 21 ARG B N 1
ATOM 2121 C CA . ARG B 1 21 ? 16.404 75.634 -28.283 1.00 60.78 21 ARG B CA 1
ATOM 2122 C C . ARG B 1 21 ? 15.299 76.327 -27.499 1.00 56.07 21 ARG B C 1
ATOM 2123 O O . ARG B 1 21 ? 14.561 77.140 -28.045 1.00 51.69 21 ARG B O 1
ATOM 2131 N N . PRO B 1 22 ? 15.148 75.980 -26.215 1.00 52.99 22 PRO B N 1
ATOM 2132 C CA . PRO B 1 22 ? 14.124 76.589 -25.371 1.00 49.20 22 PRO B CA 1
ATOM 2133 C C . PRO B 1 22 ? 14.431 78.066 -25.155 1.00 47.85 22 PRO B C 1
ATOM 2134 O O . PRO B 1 22 ? 15.589 78.450 -25.042 1.00 49.51 22 PRO B O 1
ATOM 2138 N N . VAL B 1 23 ? 13.395 78.899 -25.125 1.00 45.97 23 VAL B N 1
ATOM 2139 C CA . VAL B 1 23 ? 13.590 80.331 -24.913 1.00 44.02 23 VAL B CA 1
ATOM 2140 C C . VAL B 1 23 ? 13.004 80.731 -23.544 1.00 44.54 23 VAL B C 1
ATOM 2141 O O . VAL B 1 23 ? 13.371 81.767 -22.953 1.00 41.98 23 VAL B O 1
ATOM 2145 N N . LEU B 1 24 ? 12.083 79.905 -23.053 1.00 38.39 24 LEU B N 1
ATOM 2146 C CA . LEU B 1 24 ? 11.478 80.136 -21.754 1.00 40.99 24 LEU B CA 1
ATOM 2147 C C . LEU B 1 24 ? 11.701 78.933 -20.843 1.00 38.34 24 LEU B C 1
ATOM 2148 O O . LEU B 1 24 ? 11.557 77.777 -21.262 1.00 42.30 24 LEU B O 1
ATOM 2153 N N . GLY B 1 25 ? 12.040 79.206 -19.592 1.00 35.43 25 GLY B N 1
ATOM 2154 C CA . GLY B 1 25 ? 12.263 78.124 -18.645 1.00 35.79 25 GLY B CA 1
ATOM 2155 C C . GLY B 1 25 ? 11.258 78.100 -17.501 1.00 34.47 25 GLY B C 1
ATOM 2156 O O . GLY B 1 25 ? 10.736 79.130 -17.082 1.00 35.99 25 GLY B O 1
ATOM 2157 N N . ILE B 1 26 ? 10.983 76.915 -16.981 1.00 36.22 26 ILE B N 1
ATOM 2158 C CA . ILE B 1 26 ? 10.040 76.775 -15.878 1.00 39.57 26 ILE B CA 1
ATOM 2159 C C . ILE B 1 26 ? 10.646 75.864 -14.810 1.00 40.84 26 ILE B C 1
ATOM 2160 O O . ILE B 1 26 ? 11.231 74.837 -15.139 1.00 41.35 26 ILE B O 1
ATOM 2165 N N . VAL B 1 27 ? 10.496 76.246 -13.541 1.00 41.92 27 VAL B N 1
ATOM 2166 C CA . VAL B 1 27 ? 10.987 75.447 -12.416 1.00 36.15 27 VAL B CA 1
ATOM 2167 C C . VAL B 1 27 ? 9.740 75.123 -11.602 1.00 38.33 27 VAL B C 1
ATOM 2168 O O . VAL B 1 27 ? 9.085 76.039 -11.101 1.00 40.71 27 VAL B O 1
ATOM 2172 N N . CYS B 1 28 ? 9.397 73.843 -11.477 1.00 34.65 28 CYS B N 1
ATOM 2173 C CA . CYS B 1 28 ? 8.231 73.451 -10.692 1.00 31.44 28 CYS B CA 1
ATOM 2174 C C . CYS B 1 28 ? 8.580 73.213 -9.225 1.00 39.67 28 CYS B C 1
ATOM 2175 O O . CYS B 1 28 ? 9.447 72.388 -8.894 1.00 36.30 28 CYS B O 1
ATOM 2178 N N . GLY B 1 29 ? 7.882 73.918 -8.344 1.00 39.61 29 GLY B N 1
ATOM 2179 C CA . GLY B 1 29 ? 8.125 73.752 -6.928 1.00 42.10 29 GLY B CA 1
ATOM 2180 C C . GLY B 1 29 ? 7.466 72.513 -6.370 1.00 41.37 29 GLY B C 1
ATOM 2181 O O . GLY B 1 29 ? 7.056 71.628 -7.129 1.00 41.96 29 GLY B O 1
ATOM 2182 N N . SER B 1 30 ? 7.345 72.453 -5.044 1.00 38.23 30 SER B N 1
ATOM 2183 C CA . SER B 1 30 ? 6.735 71.286 -4.410 1.00 44.43 30 SER B CA 1
ATOM 2184 C C . SER B 1 30 ? 5.264 71.056 -4.758 1.00 44.33 30 SER B C 1
ATOM 2185 O O . SER B 1 30 ? 4.429 71.934 -4.550 1.00 41.88 30 SER B O 1
ATOM 2188 N N . GLY B 1 31 ? 4.973 69.859 -5.276 1.00 44.00 31 GLY B N 1
ATOM 2189 C CA . GLY B 1 31 ? 3.620 69.495 -5.660 1.00 43.94 31 GLY B CA 1
ATOM 2190 C C . GLY B 1 31 ? 3.103 70.205 -6.906 1.00 46.02 31 GLY B C 1
ATOM 2191 O O . GLY B 1 31 ? 1.930 70.076 -7.262 1.00 46.83 31 GLY B O 1
ATOM 2192 N N . LEU B 1 32 ? 3.971 70.948 -7.580 1.00 44.34 32 LEU B N 1
ATOM 2193 C CA . LEU B 1 32 ? 3.558 71.681 -8.767 1.00 47.63 32 LEU B CA 1
ATOM 2194 C C . LEU B 1 32 ? 4.075 71.042 -10.066 1.00 49.10 32 LEU B C 1
ATOM 2195 O O . LEU B 1 32 ? 4.189 71.702 -11.096 1.00 51.49 32 LEU B O 1
ATOM 2200 N N . GLY B 1 33 ? 4.382 69.751 -10.001 1.00 53.08 33 GLY B N 1
ATOM 2201 C CA . GLY B 1 33 ? 4.875 69.031 -11.164 1.00 53.31 33 GLY B CA 1
ATOM 2202 C C . GLY B 1 33 ? 3.939 69.029 -12.361 1.00 54.22 33 GLY B C 1
ATOM 2203 O O . GLY B 1 33 ? 4.367 69.233 -13.498 1.00 56.26 33 GLY B O 1
ATOM 2204 N N . LYS B 1 34 ? 2.658 68.798 -12.114 1.00 53.21 34 LYS B N 1
ATOM 2205 C CA . LYS B 1 34 ? 1.671 68.759 -13.188 1.00 55.68 34 LYS B CA 1
ATOM 2206 C C . LYS B 1 34 ? 1.875 69.852 -14.240 1.00 51.55 34 LYS B C 1
ATOM 2207 O O . LYS B 1 34 ? 1.509 69.675 -15.386 1.00 54.62 34 LYS B O 1
ATOM 2213 N N . ILE B 1 35 ? 2.459 70.976 -13.846 1.00 49.38 35 ILE B N 1
ATOM 2214 C CA . ILE B 1 35 ? 2.690 72.073 -14.768 1.00 50.42 35 ILE B CA 1
ATOM 2215 C C . ILE B 1 35 ? 3.393 71.582 -16.033 1.00 53.31 35 ILE B C 1
ATOM 2216 O O . ILE B 1 35 ? 3.165 72.100 -17.124 1.00 53.71 35 ILE B O 1
ATOM 2221 N N . GLY B 1 36 ? 4.255 70.582 -15.862 1.00 54.53 36 GLY B N 1
ATOM 2222 C CA . GLY B 1 36 ? 5.022 70.035 -16.965 1.00 55.14 36 GLY B CA 1
ATOM 2223 C C . GLY B 1 36 ? 4.241 69.329 -18.053 1.00 58.49 36 GLY B C 1
ATOM 2224 O O . GLY B 1 36 ? 4.656 69.329 -19.211 1.00 58.81 36 GLY B O 1
ATOM 2225 N N . ASP B 1 37 ? 3.120 68.717 -17.688 1.00 59.17 37 ASP B N 1
ATOM 2226 C CA . ASP B 1 37 ? 2.291 68.016 -18.652 1.00 61.08 37 ASP B CA 1
ATOM 2227 C C . ASP B 1 37 ? 1.786 69.004 -19.692 1.00 62.79 37 ASP B C 1
ATOM 2228 O O . ASP B 1 37 ? 1.302 68.611 -20.746 1.00 63.53 37 ASP B O 1
ATOM 2233 N N . SER B 1 38 ? 1.901 70.288 -19.391 1.00 59.57 38 SER B N 1
ATOM 2234 C CA . SER B 1 38 ? 1.450 71.315 -20.308 1.00 62.03 38 SER B CA 1
ATOM 2235 C C . SER B 1 38 ? 2.322 71.477 -21.549 1.00 61.87 38 SER B C 1
ATOM 2236 O O . SER B 1 38 ? 1.931 72.156 -22.499 1.00 60.14 38 SER B O 1
ATOM 2239 N N . LEU B 1 39 ? 3.506 70.880 -21.547 1.00 57.09 39 LEU B N 1
ATOM 2240 C CA . LEU B 1 39 ? 4.374 70.997 -22.714 1.00 59.03 39 LEU B CA 1
ATOM 2241 C C . LEU B 1 39 ? 3.990 70.011 -23.799 1.00 60.03 39 LEU B C 1
ATOM 2242 O O . LEU B 1 39 ? 3.821 68.822 -23.541 1.00 57.45 39 LEU B O 1
ATOM 2247 N N . GLU B 1 40 ? 3.865 70.523 -25.017 1.00 62.30 40 GLU B N 1
ATOM 2248 C CA . GLU B 1 40 ? 3.484 69.720 -26.171 1.00 61.21 40 GLU B CA 1
ATOM 2249 C C . GLU B 1 40 ? 4.680 69.236 -26.971 1.00 61.93 40 GLU B C 1
ATOM 2250 O O . GLU B 1 40 ? 5.703 69.916 -27.026 1.00 62.28 40 GLU B O 1
ATOM 2256 N N . THR B 1 41 ? 4.539 68.068 -27.599 1.00 62.98 41 THR B N 1
ATOM 2257 C CA . THR B 1 41 ? 5.607 67.485 -28.416 1.00 66.18 41 THR B CA 1
ATOM 2258 C C . THR B 1 41 ? 6.860 67.470 -27.556 1.00 65.91 41 THR B C 1
ATOM 2259 O O . THR B 1 41 ? 7.931 67.937 -27.960 1.00 68.10 41 THR B O 1
ATOM 2263 N N . SER B 1 42 ? 6.714 66.904 -26.370 1.00 64.85 42 SER B N 1
ATOM 2264 C CA . SER B 1 42 ? 7.791 66.900 -25.408 1.00 64.42 42 SER B CA 1
ATOM 2265 C C . SER B 1 42 ? 8.770 65.748 -25.370 1.00 63.28 42 SER B C 1
ATOM 2266 O O . SER B 1 42 ? 8.420 64.585 -25.565 1.00 65.00 42 SER B O 1
ATOM 2269 N N . ILE B 1 43 ? 10.015 66.116 -25.107 1.00 60.22 43 ILE B N 1
ATOM 2270 C CA . ILE B 1 43 ? 11.099 65.175 -24.950 1.00 57.35 43 ILE B CA 1
ATOM 2271 C C . ILE B 1 43 ? 11.381 65.243 -23.450 1.00 58.67 43 ILE B C 1
ATOM 2272 O O . ILE B 1 43 ? 11.385 66.327 -22.858 1.00 58.68 43 ILE B O 1
ATOM 2277 N N . THR B 1 44 ? 11.595 64.094 -22.826 1.00 56.96 44 THR B N 1
ATOM 2278 C CA . THR B 1 44 ? 11.860 64.075 -21.400 1.00 54.53 44 THR B CA 1
ATOM 2279 C C . THR B 1 44 ? 13.210 63.464 -21.072 1.00 53.78 44 THR B C 1
ATOM 2280 O O . THR B 1 44 ? 13.554 62.395 -21.581 1.00 54.96 44 THR B O 1
ATOM 2284 N N . VAL B 1 45 ? 13.971 64.147 -20.219 1.00 49.38 45 VAL B N 1
ATOM 2285 C CA . VAL B 1 45 ? 15.278 63.664 -19.821 1.00 45.39 45 VAL B CA 1
ATOM 2286 C C . VAL B 1 45 ? 15.385 63.638 -18.303 1.00 45.15 45 VAL B C 1
ATOM 2287 O O . VAL B 1 45 ? 15.359 64.684 -17.662 1.00 48.33 45 VAL B O 1
ATOM 2291 N N . ALA B 1 46 ? 15.504 62.441 -17.732 1.00 44.08 46 ALA B N 1
ATOM 2292 C CA . ALA B 1 46 ? 15.623 62.286 -16.286 1.00 40.24 46 ALA B CA 1
ATOM 2293 C C . ALA B 1 46 ? 16.861 63.021 -15.814 1.00 42.08 46 ALA B C 1
ATOM 2294 O O . ALA B 1 46 ? 17.883 63.036 -16.530 1.00 42.26 46 ALA B O 1
ATOM 2296 N N . TYR B 1 47 ? 16.788 63.626 -14.626 1.00 38.78 47 TYR B N 1
ATOM 2297 C CA . TYR B 1 47 ? 17.953 64.340 -14.088 1.00 43.37 47 TYR B CA 1
ATOM 2298 C C . TYR B 1 47 ? 19.155 63.383 -13.961 1.00 45.23 47 TYR B C 1
ATOM 2299 O O . TYR B 1 47 ? 20.305 63.755 -14.190 1.00 43.93 47 TYR B O 1
ATOM 2308 N N . SER B 1 48 ? 18.860 62.142 -13.603 1.00 45.93 48 SER B N 1
ATOM 2309 C CA . SER B 1 48 ? 19.876 61.130 -13.401 1.00 49.70 48 SER B CA 1
ATOM 2310 C C . SER B 1 48 ? 20.756 60.845 -14.618 1.00 52.50 48 SER B C 1
ATOM 2311 O O . SER B 1 48 ? 21.889 60.381 -14.477 1.00 55.19 48 SER B O 1
ATOM 2314 N N . ASP B 1 49 ? 20.238 61.120 -15.809 1.00 50.38 49 ASP B N 1
ATOM 2315 C CA . ASP B 1 49 ? 20.996 60.879 -17.032 1.00 48.55 49 ASP B CA 1
ATOM 2316 C C . ASP B 1 49 ? 21.704 62.137 -17.496 1.00 48.12 49 ASP B C 1
ATOM 2317 O O . ASP B 1 49 ? 22.518 62.091 -18.416 1.00 49.30 49 ASP B O 1
ATOM 2322 N N . ILE B 1 50 ? 21.384 63.267 -16.879 1.00 46.51 50 ILE B N 1
ATOM 2323 C CA . ILE B 1 50 ? 22.016 64.502 -17.288 1.00 40.75 50 ILE B CA 1
ATOM 2324 C C . ILE B 1 50 ? 23.371 64.715 -16.631 1.00 41.57 50 ILE B C 1
ATOM 2325 O O . ILE B 1 50 ? 23.515 64.659 -15.413 1.00 41.63 50 ILE B O 1
ATOM 2330 N N . PRO B 1 51 ? 24.389 64.942 -17.456 1.00 40.40 51 PRO B N 1
ATOM 2331 C CA . PRO B 1 51 ? 25.773 65.189 -17.074 1.00 39.38 51 PRO B CA 1
ATOM 2332 C C . PRO B 1 51 ? 25.893 66.428 -16.177 1.00 41.67 51 PRO B C 1
ATOM 2333 O O . PRO B 1 51 ? 25.345 67.476 -16.499 1.00 44.92 51 PRO B O 1
ATOM 2337 N N . ASN B 1 52 ? 26.630 66.308 -15.078 1.00 41.11 52 ASN B N 1
ATOM 2338 C CA . ASN B 1 52 ? 26.854 67.429 -14.161 1.00 42.52 52 ASN B CA 1
ATOM 2339 C C . ASN B 1 52 ? 25.681 67.824 -13.257 1.00 39.80 52 ASN B C 1
ATOM 2340 O O . ASN B 1 52 ? 25.874 68.606 -12.339 1.00 40.69 52 ASN B O 1
ATOM 2345 N N . PHE B 1 53 ? 24.477 67.313 -13.521 1.00 41.73 53 PHE B N 1
ATOM 2346 C CA . PHE B 1 53 ? 23.310 67.645 -12.688 1.00 40.02 53 PHE B CA 1
ATOM 2347 C C . PHE B 1 53 ? 23.428 66.999 -11.319 1.00 42.67 53 PHE B C 1
ATOM 2348 O O . PHE B 1 53 ? 23.809 65.825 -11.203 1.00 42.89 53 PHE B O 1
ATOM 2356 N N . PRO B 1 54 ? 23.104 67.748 -10.262 1.00 41.44 54 PRO B N 1
ATOM 2357 C CA . PRO B 1 54 ? 23.201 67.141 -8.924 1.00 39.08 54 PRO B CA 1
ATOM 2358 C C . PRO B 1 54 ? 22.186 66.006 -8.817 1.00 41.53 54 PRO B C 1
ATOM 2359 O O . PRO B 1 54 ? 21.212 65.984 -9.554 1.00 39.82 54 PRO B O 1
ATOM 2363 N N . VAL B 1 55 ? 22.422 65.059 -7.918 1.00 47.42 55 VAL B N 1
ATOM 2364 C CA . VAL B 1 55 ? 21.496 63.948 -7.717 1.00 53.71 55 VAL B CA 1
ATOM 2365 C C . VAL B 1 55 ? 20.574 64.335 -6.559 1.00 58.00 55 VAL B C 1
ATOM 2366 O O . VAL B 1 55 ? 20.942 65.172 -5.731 1.00 60.64 55 VAL B O 1
ATOM 2370 N N . GLY B 1 56 ? 19.387 63.736 -6.494 1.00 61.71 56 GLY B N 1
ATOM 2371 C CA . GLY B 1 56 ? 18.455 64.065 -5.422 1.00 63.66 56 GLY B CA 1
ATOM 2372 C C . GLY B 1 56 ? 17.928 62.858 -4.662 1.00 65.87 56 GLY B C 1
ATOM 2373 O O . GLY B 1 56 ? 16.933 62.946 -3.935 1.00 67.43 56 GLY B O 1
ATOM 2374 N N . ALA B 1 62 ? 14.167 60.908 -9.391 1.00 63.29 62 ALA B N 1
ATOM 2375 C CA . ALA B 1 62 ? 12.795 61.381 -9.233 1.00 63.44 62 ALA B CA 1
ATOM 2376 C C . ALA B 1 62 ? 12.536 62.583 -10.145 1.00 59.24 62 ALA B C 1
ATOM 2377 O O . ALA B 1 62 ? 11.426 62.752 -10.650 1.00 59.63 62 ALA B O 1
ATOM 2379 N N . GLY B 1 63 ? 13.568 63.401 -10.360 1.00 51.76 63 GLY B N 1
ATOM 2380 C CA . GLY B 1 63 ? 13.416 64.588 -11.180 1.00 44.49 63 GLY B CA 1
ATOM 2381 C C . GLY B 1 63 ? 13.656 64.477 -12.681 1.00 44.45 63 GLY B C 1
ATOM 2382 O O . GLY B 1 63 ? 14.458 63.696 -13.162 1.00 36.10 63 GLY B O 1
ATOM 2383 N N . SER B 1 64 ? 12.952 65.295 -13.442 1.00 47.42 64 SER B N 1
ATOM 2384 C CA . SER B 1 64 ? 13.126 65.271 -14.882 1.00 46.61 64 SER B CA 1
ATOM 2385 C C . SER B 1 64 ? 13.017 66.638 -15.513 1.00 48.24 64 SER B C 1
ATOM 2386 O O . SER B 1 64 ? 12.345 67.535 -15.003 1.00 49.16 64 SER B O 1
ATOM 2389 N N . LEU B 1 65 ? 13.696 66.780 -16.641 1.00 49.13 65 LEU B N 1
ATOM 2390 C CA . LEU B 1 65 ? 13.727 68.017 -17.403 1.00 44.72 65 LEU B CA 1
ATOM 2391 C C . LEU B 1 65 ? 12.862 67.751 -18.638 1.00 47.62 65 LEU B C 1
ATOM 2392 O O . LEU B 1 65 ? 13.062 66.764 -19.338 1.00 51.16 65 LEU B O 1
ATOM 2397 N N . ILE B 1 66 ? 11.898 68.625 -18.900 1.00 46.64 66 ILE B N 1
ATOM 2398 C CA . ILE B 1 66 ? 10.990 68.447 -20.027 1.00 44.06 66 ILE B CA 1
ATOM 2399 C C . ILE B 1 66 ? 11.133 69.542 -21.067 1.00 43.90 66 ILE B C 1
ATOM 2400 O O . ILE B 1 66 ? 11.114 70.727 -20.730 1.00 42.27 66 ILE B O 1
ATOM 2405 N N . PHE B 1 67 ? 11.298 69.149 -22.328 1.00 43.83 67 PHE B N 1
ATOM 2406 C CA . PHE B 1 67 ? 11.414 70.137 -23.407 1.00 47.59 67 PHE B CA 1
ATOM 2407 C C . PHE B 1 67 ? 10.191 70.037 -24.280 1.00 48.86 67 PHE B C 1
ATOM 2408 O O . PHE B 1 67 ? 9.825 68.938 -24.713 1.00 54.60 67 PHE B O 1
ATOM 2416 N N . GLY B 1 68 ? 9.564 71.180 -24.547 1.00 43.10 68 GLY B N 1
ATOM 2417 C CA . GLY B 1 68 ? 8.370 71.176 -25.360 1.00 42.53 68 GLY B CA 1
ATOM 2418 C C . GLY B 1 68 ? 7.814 72.574 -25.491 1.00 47.10 68 GLY B C 1
ATOM 2419 O O . GLY B 1 68 ? 8.384 73.537 -24.981 1.00 46.77 68 GLY B O 1
ATOM 2420 N N . SER B 1 69 ? 6.684 72.692 -26.167 1.00 50.59 69 SER B N 1
ATOM 2421 C CA . SER B 1 69 ? 6.088 73.998 -26.378 1.00 52.48 69 SER B CA 1
ATOM 2422 C C . SER B 1 69 ? 4.789 74.200 -25.628 1.00 48.58 69 SER B C 1
ATOM 2423 O O . SER B 1 69 ? 4.074 73.253 -25.295 1.00 45.03 69 SER B O 1
ATOM 2426 N N . VAL B 1 70 ? 4.500 75.466 -25.375 1.00 49.35 70 VAL B N 1
ATOM 2427 C CA . VAL B 1 70 ? 3.273 75.877 -24.709 1.00 51.43 70 VAL B CA 1
ATOM 2428 C C . VAL B 1 70 ? 2.893 77.174 -25.392 1.00 52.02 70 VAL B C 1
ATOM 2429 O O . VAL B 1 70 ? 3.716 78.083 -25.509 1.00 50.49 70 VAL B O 1
ATOM 2433 N N . ASN B 1 71 ? 1.653 77.254 -25.856 1.00 55.86 71 ASN B N 1
ATOM 2434 C CA . ASN B 1 71 ? 1.167 78.446 -26.542 1.00 58.71 71 ASN B CA 1
ATOM 2435 C C . ASN B 1 71 ? 2.158 78.980 -27.591 1.00 58.46 71 ASN B C 1
ATOM 2436 O O . ASN B 1 71 ? 2.341 80.188 -27.740 1.00 58.91 71 ASN B O 1
ATOM 2441 N N . GLY B 1 72 ? 2.791 78.055 -28.310 1.00 59.26 72 GLY B N 1
ATOM 2442 C CA . GLY B 1 72 ? 3.734 78.420 -29.356 1.00 60.00 72 GLY B CA 1
ATOM 2443 C C . GLY B 1 72 ? 5.131 78.815 -28.921 1.00 58.32 72 GLY B C 1
ATOM 2444 O O . GLY B 1 72 ? 5.939 79.266 -29.740 1.00 60.67 72 GLY B O 1
ATOM 2445 N N . VAL B 1 73 ? 5.419 78.631 -27.637 1.00 54.99 73 VAL B N 1
ATOM 2446 C CA . VAL B 1 73 ? 6.711 78.979 -27.065 1.00 49.07 73 VAL B CA 1
ATOM 2447 C C . VAL B 1 73 ? 7.515 77.733 -26.711 1.00 45.91 73 VAL B C 1
ATOM 2448 O O . VAL B 1 73 ? 6.991 76.865 -26.030 1.00 44.59 73 VAL B O 1
ATOM 2452 N N . SER B 1 74 ? 8.763 77.630 -27.177 1.00 45.84 74 SER B N 1
ATOM 2453 C CA . SER B 1 74 ? 9.583 76.470 -26.830 1.00 45.04 74 SER B CA 1
ATOM 2454 C C . SER B 1 74 ? 10.100 76.687 -25.398 1.00 44.01 74 SER B C 1
ATOM 2455 O O . SER B 1 74 ? 10.757 77.696 -25.074 1.00 43.31 74 SER B O 1
ATOM 2458 N N . CYS B 1 75 ? 9.784 75.731 -24.541 1.00 41.58 75 CYS B N 1
ATOM 2459 C CA . CYS B 1 75 ? 10.156 75.812 -23.137 1.00 42.64 75 CYS B CA 1
ATOM 2460 C C . CYS B 1 75 ? 10.942 74.592 -22.674 1.00 43.19 75 CYS B C 1
ATOM 2461 O O . CYS B 1 75 ? 10.900 73.515 -23.301 1.00 38.54 75 CYS B O 1
ATOM 2464 N N . VAL B 1 76 ? 11.642 74.789 -21.557 1.00 44.30 76 VAL B N 1
ATOM 2465 C CA . VAL B 1 76 ? 12.365 73.729 -20.866 1.00 41.62 76 VAL B CA 1
ATOM 2466 C C . VAL B 1 76 ? 11.758 73.827 -19.462 1.00 41.66 76 VAL B C 1
ATOM 2467 O O . VAL B 1 76 ? 11.696 74.911 -18.885 1.00 37.50 76 VAL B O 1
ATOM 2471 N N . CYS B 1 77 ? 11.279 72.704 -18.935 1.00 41.08 77 CYS B N 1
ATOM 2472 C CA . CYS B 1 77 ? 10.652 72.690 -17.625 1.00 38.89 77 CYS B CA 1
ATOM 2473 C C . CYS B 1 77 ? 11.319 71.736 -16.650 1.00 40.26 77 CYS B C 1
ATOM 2474 O O . CYS B 1 77 ? 11.497 70.558 -16.951 1.00 37.23 77 CYS B O 1
ATOM 2477 N N . MET B 1 78 ? 11.690 72.264 -15.484 1.00 37.92 78 MET B N 1
ATOM 2478 C CA . MET B 1 78 ? 12.301 71.487 -14.416 1.00 32.34 78 MET B CA 1
ATOM 2479 C C . MET B 1 78 ? 11.185 70.909 -13.558 1.00 37.83 78 MET B C 1
ATOM 2480 O O . MET B 1 78 ? 10.415 71.654 -12.961 1.00 42.17 78 MET B O 1
ATOM 2485 N N . LYS B 1 79 ? 11.070 69.585 -13.523 1.00 40.86 79 LYS B N 1
ATOM 2486 C CA . LYS B 1 79 ? 10.081 68.931 -12.678 1.00 40.12 79 LYS B CA 1
ATOM 2487 C C . LYS B 1 79 ? 10.855 68.510 -11.428 1.00 40.96 79 LYS B C 1
ATOM 2488 O O . LYS B 1 79 ? 11.304 67.376 -11.321 1.00 41.05 79 LYS B O 1
ATOM 2494 N N . GLY B 1 80 ? 11.031 69.452 -10.503 1.00 41.38 80 GLY B N 1
ATOM 2495 C CA . GLY B 1 80 ? 11.763 69.179 -9.285 1.00 38.31 80 GLY B CA 1
ATOM 2496 C C . GLY B 1 80 ? 12.962 70.095 -9.295 1.00 41.94 80 GLY B C 1
ATOM 2497 O O . GLY B 1 80 ? 13.514 70.362 -10.358 1.00 43.06 80 GLY B O 1
ATOM 2498 N N . ARG B 1 81 ? 13.364 70.597 -8.130 1.00 40.22 81 ARG B N 1
ATOM 2499 C CA . ARG B 1 81 ? 14.515 71.487 -8.060 1.00 34.60 81 ARG B CA 1
ATOM 2500 C C . ARG B 1 81 ? 15.470 70.996 -6.968 1.00 35.15 81 ARG B C 1
ATOM 2501 O O . ARG B 1 81 ? 15.247 69.950 -6.398 1.00 31.62 81 ARG B O 1
ATOM 2509 N N . PHE B 1 82 ? 16.540 71.738 -6.706 1.00 33.91 82 PHE B N 1
ATOM 2510 C CA . PHE B 1 82 ? 17.508 71.363 -5.685 1.00 36.28 82 PHE B CA 1
ATOM 2511 C C . PHE B 1 82 ? 17.518 72.434 -4.592 1.00 35.75 82 PHE B C 1
ATOM 2512 O O . PHE B 1 82 ? 17.384 73.619 -4.891 1.00 39.74 82 PHE B O 1
ATOM 2520 N N . HIS B 1 83 ? 17.670 72.021 -3.334 1.00 34.41 83 HIS B N 1
ATOM 2521 C CA . HIS B 1 83 ? 17.676 72.972 -2.213 1.00 30.47 83 HIS B CA 1
ATOM 2522 C C . HIS B 1 83 ? 18.883 72.838 -1.325 1.00 29.38 83 HIS B C 1
ATOM 2523 O O . HIS B 1 83 ? 19.406 71.728 -1.128 1.00 26.86 83 HIS B O 1
ATOM 2530 N N . LEU B 1 84 ? 19.272 73.965 -0.726 1.00 26.79 84 LEU B N 1
ATOM 2531 C CA . LEU B 1 84 ? 20.368 73.973 0.242 1.00 26.48 84 LEU B CA 1
ATOM 2532 C C . LEU B 1 84 ? 20.191 72.938 1.342 1.00 23.03 84 LEU B C 1
ATOM 2533 O O . LEU B 1 84 ? 21.164 72.300 1.754 1.00 30.17 84 LEU B O 1
ATOM 2538 N N . TYR B 1 85 ? 18.966 72.745 1.818 1.00 27.23 85 TYR B N 1
ATOM 2539 C CA . TYR B 1 85 ? 18.757 71.797 2.915 1.00 30.25 85 TYR B CA 1
ATOM 2540 C C . TYR B 1 85 ? 19.038 70.340 2.571 1.00 38.96 85 TYR B C 1
ATOM 2541 O O . TYR B 1 85 ? 19.163 69.507 3.484 1.00 37.45 85 TYR B O 1
ATOM 2550 N N . GLU B 1 86 ? 19.156 70.009 1.285 1.00 37.79 86 GLU B N 1
ATOM 2551 C CA . GLU B 1 86 ? 19.444 68.620 0.955 1.00 34.34 86 GLU B CA 1
ATOM 2552 C C . GLU B 1 86 ? 20.926 68.362 1.090 1.00 33.80 86 GLU B C 1
ATOM 2553 O O . GLU B 1 86 ? 21.362 67.216 1.080 1.00 35.45 86 GLU B O 1
ATOM 2559 N N . GLY B 1 87 ? 21.709 69.420 1.207 1.00 29.78 87 GLY B N 1
ATOM 2560 C CA . GLY B 1 87 ? 23.142 69.229 1.336 1.00 30.67 87 GLY B CA 1
ATOM 2561 C C . GLY B 1 87 ? 23.938 69.862 0.208 1.00 34.01 87 GLY B C 1
ATOM 2562 O O . GLY B 1 87 ? 25.163 69.893 0.262 1.00 34.82 87 GLY B O 1
ATOM 2563 N N . HIS B 1 88 ? 23.251 70.378 -0.813 1.00 32.55 88 HIS B N 1
ATOM 2564 C CA . HIS B 1 88 ? 23.945 71.002 -1.928 1.00 32.71 88 HIS B CA 1
ATOM 2565 C C . HIS B 1 88 ? 24.400 72.380 -1.503 1.00 31.73 88 HIS B C 1
ATOM 2566 O O . HIS B 1 88 ? 23.780 72.981 -0.663 1.00 32.82 88 HIS B O 1
ATOM 2573 N N . THR B 1 89 ? 25.480 72.861 -2.100 1.00 30.99 89 THR B N 1
ATOM 2574 C CA . THR B 1 89 ? 25.982 74.196 -1.853 1.00 28.09 89 THR B CA 1
ATOM 2575 C C . THR B 1 89 ? 25.062 75.096 -2.679 1.00 29.00 89 THR B C 1
ATOM 2576 O O . THR B 1 89 ? 24.342 74.633 -3.569 1.00 24.51 89 THR B O 1
ATOM 2580 N N . ALA B 1 90 ? 25.102 76.383 -2.405 1.00 21.27 90 ALA B N 1
ATOM 2581 C CA . ALA B 1 90 ? 24.244 77.298 -3.124 1.00 30.26 90 ALA B CA 1
ATOM 2582 C C . ALA B 1 90 ? 24.546 77.246 -4.619 1.00 32.74 90 ALA B C 1
ATOM 2583 O O . ALA B 1 90 ? 23.635 77.270 -5.447 1.00 28.32 90 ALA B O 1
ATOM 2585 N N . ALA B 1 91 ? 25.830 77.158 -4.949 1.00 33.11 91 ALA B N 1
ATOM 2586 C CA . ALA B 1 91 ? 26.270 77.096 -6.339 1.00 34.01 91 ALA B CA 1
ATOM 2587 C C . ALA B 1 91 ? 25.769 75.819 -6.994 1.00 37.42 91 ALA B C 1
ATOM 2588 O O . ALA B 1 91 ? 25.248 75.826 -8.110 1.00 43.81 91 ALA B O 1
ATOM 2590 N N . ARG B 1 92 ? 25.928 74.716 -6.293 1.00 36.20 92 ARG B N 1
ATOM 2591 C CA . ARG B 1 92 ? 25.493 73.432 -6.804 1.00 36.43 92 ARG B CA 1
ATOM 2592 C C . ARG B 1 92 ? 23.971 73.408 -7.074 1.00 42.49 92 ARG B C 1
ATOM 2593 O O . ARG B 1 92 ? 23.527 72.991 -8.147 1.00 44.02 92 ARG B O 1
ATOM 2601 N N . ALA B 1 93 ? 23.170 73.860 -6.111 1.00 34.13 93 ALA B N 1
ATOM 2602 C CA . ALA B 1 93 ? 21.712 73.828 -6.274 1.00 37.30 93 ALA B CA 1
ATOM 2603 C C . ALA B 1 93 ? 21.240 74.789 -7.340 1.00 34.06 93 ALA B C 1
ATOM 2604 O O . ALA B 1 93 ? 20.110 74.711 -7.790 1.00 26.22 93 ALA B O 1
ATOM 2606 N N . THR B 1 94 ? 22.095 75.719 -7.732 1.00 34.29 94 THR B N 1
ATOM 2607 C CA . THR B 1 94 ? 21.684 76.671 -8.750 1.00 34.56 94 THR B CA 1
ATOM 2608 C C . THR B 1 94 ? 22.371 76.392 -10.088 1.00 35.91 94 THR B C 1
ATOM 2609 O O . THR B 1 94 ? 22.388 77.250 -10.984 1.00 34.42 94 THR B O 1
ATOM 2613 N N . PHE B 1 95 ? 22.930 75.193 -10.221 1.00 36.36 95 PHE B N 1
ATOM 2614 C CA . PHE B 1 95 ? 23.615 74.790 -11.450 1.00 35.13 95 PHE B CA 1
ATOM 2615 C C . PHE B 1 95 ? 22.616 74.717 -12.613 1.00 35.81 95 PHE B C 1
ATOM 2616 O O . PHE B 1 95 ? 22.928 75.095 -13.735 1.00 34.73 95 PHE B O 1
ATOM 2624 N N . PRO B 1 96 ? 21.397 74.223 -12.355 1.00 37.15 96 PRO B N 1
ATOM 2625 C CA . PRO B 1 96 ? 20.423 74.149 -13.455 1.00 32.78 96 PRO B CA 1
ATOM 2626 C C . PRO B 1 96 ? 20.088 75.537 -14.030 1.00 34.47 96 PRO B C 1
ATOM 2627 O O . PRO B 1 96 ? 19.747 75.656 -15.204 1.00 38.55 96 PRO B O 1
ATOM 2631 N N . MET B 1 97 ? 20.196 76.589 -13.222 1.00 33.61 97 MET B N 1
ATOM 2632 C CA . MET B 1 97 ? 19.932 77.934 -13.737 1.00 39.02 97 MET B CA 1
ATOM 2633 C C . MET B 1 97 ? 21.037 78.344 -14.702 1.00 39.38 97 MET B C 1
ATOM 2634 O O . MET B 1 97 ? 20.788 79.072 -15.678 1.00 40.51 97 MET B O 1
ATOM 2639 N N . ARG B 1 98 ? 22.262 77.915 -14.412 1.00 35.82 98 ARG B N 1
ATOM 2640 C CA . ARG B 1 98 ? 23.367 78.243 -15.293 1.00 38.36 98 ARG B CA 1
ATOM 2641 C C . ARG B 1 98 ? 23.152 77.453 -16.592 1.00 39.30 98 ARG B C 1
ATOM 2642 O O . ARG B 1 98 ? 23.405 77.959 -17.680 1.00 40.73 98 ARG B O 1
ATOM 2650 N N . VAL B 1 99 ? 22.646 76.230 -16.468 1.00 34.87 99 VAL B N 1
ATOM 2651 C CA . VAL B 1 99 ? 22.360 75.406 -17.639 1.00 34.28 99 VAL B CA 1
ATOM 2652 C C . VAL B 1 99 ? 21.262 76.099 -18.482 1.00 36.73 99 VAL B C 1
ATOM 2653 O O . VAL B 1 99 ? 21.392 76.228 -19.699 1.00 37.27 99 VAL B O 1
ATOM 2657 N N . PHE B 1 100 ? 20.186 76.540 -17.831 1.00 35.97 100 PHE B N 1
ATOM 2658 C CA . PHE B 1 100 ? 19.119 77.251 -18.526 1.00 37.62 100 PHE B CA 1
ATOM 2659 C C . PHE B 1 100 ? 19.726 78.354 -19.379 1.00 37.64 100 PHE B C 1
ATOM 2660 O O . PHE B 1 100 ? 19.399 78.480 -20.543 1.00 43.20 100 PHE B O 1
ATOM 2668 N N . LYS B 1 101 ? 20.609 79.155 -18.797 1.00 37.45 101 LYS B N 1
ATOM 2669 C CA . LYS B 1 101 ? 21.235 80.240 -19.534 1.00 39.36 101 LYS B CA 1
ATOM 2670 C C . LYS B 1 101 ? 22.002 79.718 -20.750 1.00 43.75 101 LYS B C 1
ATOM 2671 O O . LYS B 1 101 ? 21.847 80.227 -21.861 1.00 38.96 101 LYS B O 1
ATOM 2677 N N . ALA B 1 102 ? 22.828 78.703 -20.520 1.00 43.52 102 ALA B N 1
ATOM 2678 C CA . ALA B 1 102 ? 23.629 78.092 -21.568 1.00 47.90 102 ALA B CA 1
ATOM 2679 C C . ALA B 1 102 ? 22.764 77.545 -22.694 1.00 47.00 102 ALA B C 1
ATOM 2680 O O . ALA B 1 102 ? 23.234 77.392 -23.804 1.00 47.20 102 ALA B O 1
ATOM 2682 N N . LEU B 1 103 ? 21.510 77.229 -22.385 1.00 47.19 103 LEU B N 1
ATOM 2683 C CA . LEU B 1 103 ? 20.566 76.699 -23.369 1.00 45.75 103 LEU B CA 1
ATOM 2684 C C . LEU B 1 103 ? 19.953 77.821 -24.191 1.00 46.45 103 LEU B C 1
ATOM 2685 O O . LEU B 1 103 ? 19.283 77.562 -25.185 1.00 46.49 103 LEU B O 1
ATOM 2690 N N . GLY B 1 104 ? 20.161 79.060 -23.754 1.00 48.02 104 GLY B N 1
ATOM 2691 C CA . GLY B 1 104 ? 19.595 80.195 -24.460 1.00 45.18 104 GLY B CA 1
ATOM 2692 C C . GLY B 1 104 ? 18.282 80.701 -23.878 1.00 47.28 104 GLY B C 1
ATOM 2693 O O . GLY B 1 104 ? 17.602 81.518 -24.512 1.00 43.13 104 GLY B O 1
ATOM 2694 N N . VAL B 1 105 ? 17.915 80.232 -22.681 1.00 44.86 105 VAL B N 1
ATOM 2695 C CA . VAL B 1 105 ? 16.675 80.698 -22.074 1.00 43.87 105 VAL B CA 1
ATOM 2696 C C . VAL B 1 105 ? 16.767 82.184 -21.763 1.00 41.38 105 VAL B C 1
ATOM 2697 O O . VAL B 1 105 ? 17.789 82.680 -21.323 1.00 38.13 105 VAL B O 1
ATOM 2701 N N . LYS B 1 106 ? 15.680 82.899 -22.013 1.00 48.84 106 LYS B N 1
ATOM 2702 C CA . LYS B 1 106 ? 15.660 84.336 -21.763 1.00 47.63 106 LYS B CA 1
ATOM 2703 C C . LYS B 1 106 ? 14.766 84.715 -20.596 1.00 41.26 106 LYS B C 1
ATOM 2704 O O . LYS B 1 106 ? 15.017 85.700 -19.924 1.00 38.71 106 LYS B O 1
ATOM 2710 N N . ILE B 1 107 ? 13.743 83.908 -20.352 1.00 40.48 107 ILE B N 1
ATOM 2711 C CA . ILE B 1 107 ? 12.824 84.166 -19.256 1.00 42.88 107 ILE B CA 1
ATOM 2712 C C . ILE B 1 107 ? 12.636 82.901 -18.430 1.00 39.47 107 ILE B C 1
ATOM 2713 O O . ILE B 1 107 ? 12.512 81.804 -18.982 1.00 37.14 107 ILE B O 1
ATOM 2718 N N . VAL B 1 108 ? 12.645 83.048 -17.110 1.00 34.65 108 VAL B N 1
ATOM 2719 C CA . VAL B 1 108 ? 12.450 81.892 -16.245 1.00 34.24 108 VAL B CA 1
ATOM 2720 C C . VAL B 1 108 ? 11.247 82.118 -15.311 1.00 33.78 108 VAL B C 1
ATOM 2721 O O . VAL B 1 108 ? 11.141 83.154 -14.652 1.00 32.34 108 VAL B O 1
ATOM 2725 N N . VAL B 1 109 ? 10.329 81.155 -15.283 1.00 36.46 109 VAL B N 1
ATOM 2726 C CA . VAL B 1 109 ? 9.140 81.240 -14.428 1.00 30.47 109 VAL B CA 1
ATOM 2727 C C . VAL B 1 109 ? 9.321 80.182 -13.322 1.00 34.44 109 VAL B C 1
ATOM 2728 O O . VAL B 1 109 ? 9.317 78.972 -13.600 1.00 35.10 109 VAL B O 1
ATOM 2732 N N . LEU B 1 110 ? 9.473 80.645 -12.082 1.00 29.53 110 LEU B N 1
ATOM 2733 C CA . LEU B 1 110 ? 9.672 79.769 -10.925 1.00 31.28 110 LEU B CA 1
ATOM 2734 C C . LEU B 1 110 ? 8.415 79.677 -10.062 1.00 29.52 110 LEU B C 1
ATOM 2735 O O . LEU B 1 110 ? 7.683 80.645 -9.909 1.00 34.75 110 LEU B O 1
ATOM 2740 N N . THR B 1 111 ? 8.179 78.511 -9.490 1.00 31.11 111 THR B N 1
ATOM 2741 C CA . THR B 1 111 ? 7.053 78.306 -8.599 1.00 32.18 111 THR B CA 1
ATOM 2742 C C . THR B 1 111 ? 7.590 77.600 -7.353 1.00 34.76 111 THR B C 1
ATOM 2743 O O . THR B 1 111 ? 8.655 76.959 -7.405 1.00 36.53 111 THR B O 1
ATOM 2747 N N . ASN B 1 112 ? 6.876 77.739 -6.236 1.00 32.01 112 ASN B N 1
ATOM 2748 C CA . ASN B 1 112 ? 7.264 77.064 -5.001 1.00 31.03 112 ASN B CA 1
ATOM 2749 C C . ASN B 1 112 ? 6.071 77.047 -4.072 1.00 34.28 112 ASN B C 1
ATOM 2750 O O . ASN B 1 112 ? 5.066 77.715 -4.320 1.00 36.88 112 ASN B O 1
ATOM 2755 N N . ALA B 1 113 ? 6.180 76.252 -3.020 1.00 32.93 113 ALA B N 1
ATOM 2756 C CA . ALA B 1 113 ? 5.149 76.151 -2.002 1.00 32.06 113 ALA B CA 1
ATOM 2757 C C . ALA B 1 113 ? 5.794 76.888 -0.830 1.00 35.51 113 ALA B C 1
ATOM 2758 O O . ALA B 1 113 ? 6.971 76.660 -0.531 1.00 31.63 113 ALA B O 1
ATOM 2760 N N . ALA B 1 114 ? 5.056 77.798 -0.202 1.00 31.67 114 ALA B N 1
ATOM 2761 C CA . ALA B 1 114 ? 5.605 78.552 0.912 1.00 32.95 114 ALA B CA 1
ATOM 2762 C C . ALA B 1 114 ? 4.599 78.770 2.043 1.00 30.73 114 ALA B C 1
ATOM 2763 O O . ALA B 1 114 ? 3.415 78.532 1.874 1.00 34.91 114 ALA B O 1
ATOM 2765 N N . GLY B 1 115 ? 5.110 79.190 3.196 1.00 29.19 115 GLY B N 1
ATOM 2766 C CA . GLY B 1 115 ? 4.271 79.468 4.342 1.00 28.10 115 GLY B CA 1
ATOM 2767 C C . GLY B 1 115 ? 3.961 80.949 4.365 1.00 30.38 115 GLY B C 1
ATOM 2768 O O . GLY B 1 115 ? 4.875 81.776 4.259 1.00 31.70 115 GLY B O 1
ATOM 2769 N N . GLY B 1 116 ? 2.678 81.290 4.465 1.00 29.43 116 GLY B N 1
ATOM 2770 C CA . GLY B 1 116 ? 2.305 82.688 4.490 1.00 32.55 116 GLY B CA 1
ATOM 2771 C C . GLY B 1 116 ? 2.448 83.323 5.869 1.00 33.85 116 GLY B C 1
ATOM 2772 O O . GLY B 1 116 ? 2.058 82.736 6.860 1.00 37.75 116 GLY B O 1
ATOM 2773 N N . LEU B 1 117 ? 3.018 84.518 5.915 1.00 34.26 117 LEU B N 1
ATOM 2774 C CA . LEU B 1 117 ? 3.207 85.267 7.141 1.00 34.22 117 LEU B CA 1
ATOM 2775 C C . LEU B 1 117 ? 2.244 86.463 7.100 1.00 40.13 117 LEU B C 1
ATOM 2776 O O . LEU B 1 117 ? 1.768 86.924 8.137 1.00 42.34 117 LEU B O 1
ATOM 2781 N N . ASN B 1 118 ? 1.952 86.951 5.895 1.00 38.91 118 ASN B N 1
ATOM 2782 C CA . ASN B 1 118 ? 1.050 88.081 5.706 1.00 38.48 118 ASN B CA 1
ATOM 2783 C C . ASN B 1 118 ? -0.353 87.749 6.219 1.00 39.34 118 ASN B C 1
ATOM 2784 O O . ASN B 1 118 ? -0.990 86.812 5.756 1.00 41.13 118 ASN B O 1
ATOM 2789 N N . PRO B 1 119 ? -0.864 88.553 7.154 1.00 41.14 119 PRO B N 1
ATOM 2790 C CA . PRO B 1 119 ? -2.187 88.387 7.777 1.00 43.81 119 PRO B CA 1
ATOM 2791 C C . PRO B 1 119 ? -3.350 88.104 6.836 1.00 43.62 119 PRO B C 1
ATOM 2792 O O . PRO B 1 119 ? -4.297 87.433 7.218 1.00 46.60 119 PRO B O 1
ATOM 2796 N N . SER B 1 120 ? -3.290 88.616 5.616 1.00 40.95 120 SER B N 1
ATOM 2797 C CA . SER B 1 120 ? -4.408 88.422 4.700 1.00 44.51 120 SER B CA 1
ATOM 2798 C C . SER B 1 120 ? -4.292 87.231 3.750 1.00 44.64 120 SER B C 1
ATOM 2799 O O . SER B 1 120 ? -5.183 86.980 2.955 1.00 44.32 120 SER B O 1
ATOM 2802 N N . TYR B 1 121 ? -3.198 86.490 3.834 1.00 41.73 121 TYR B N 1
ATOM 2803 C CA . TYR B 1 121 ? -3.030 85.338 2.971 1.00 33.85 121 TYR B CA 1
ATOM 2804 C C . TYR B 1 121 ? -3.804 84.191 3.572 1.00 36.83 121 TYR B C 1
ATOM 2805 O O . TYR B 1 121 ? -3.969 84.113 4.787 1.00 42.97 121 TYR B O 1
ATOM 2814 N N . ARG B 1 122 ? -4.266 83.295 2.715 1.00 37.86 122 ARG B N 1
ATOM 2815 C CA . ARG B 1 122 ? -4.995 82.109 3.148 1.00 40.70 122 ARG B CA 1
ATOM 2816 C C . ARG B 1 122 ? -4.401 80.894 2.434 1.00 41.35 122 ARG B C 1
ATOM 2817 O O . ARG B 1 122 ? -3.860 81.004 1.326 1.00 39.34 122 ARG B O 1
ATOM 2825 N N . PRO B 1 123 ? -4.485 79.717 3.063 1.00 40.79 123 PRO B N 1
ATOM 2826 C CA . PRO B 1 123 ? -3.938 78.552 2.371 1.00 39.28 123 PRO B CA 1
ATOM 2827 C C . PRO B 1 123 ? -4.648 78.394 1.031 1.00 40.33 123 PRO B C 1
ATOM 2828 O O . PRO B 1 123 ? -5.867 78.443 0.966 1.00 42.64 123 PRO B O 1
ATOM 2832 N N . GLY B 1 124 ? -3.875 78.218 -0.036 1.00 41.46 124 GLY B N 1
ATOM 2833 C CA . GLY B 1 124 ? -4.445 78.063 -1.361 1.00 34.17 124 GLY B CA 1
ATOM 2834 C C . GLY B 1 124 ? -4.174 79.273 -2.217 1.00 31.10 124 GLY B C 1
ATOM 2835 O O . GLY B 1 124 ? -4.239 79.180 -3.453 1.00 32.71 124 GLY B O 1
ATOM 2836 N N . ASP B 1 125 ? -3.865 80.400 -1.570 1.00 28.32 125 ASP B N 1
ATOM 2837 C CA . ASP B 1 125 ? -3.585 81.640 -2.289 1.00 32.42 125 ASP B CA 1
ATOM 2838 C C . ASP B 1 125 ? -2.274 81.551 -3.068 1.00 37.83 125 ASP B C 1
ATOM 2839 O O . ASP B 1 125 ? -1.462 80.647 -2.866 1.00 37.84 125 ASP B O 1
ATOM 2844 N N . PHE B 1 126 ? -2.080 82.519 -3.959 1.00 38.08 126 PHE B N 1
ATOM 2845 C CA . PHE B 1 126 ? -0.870 82.627 -4.755 1.00 34.64 126 PHE B CA 1
ATOM 2846 C C . PHE B 1 126 ? -0.207 83.943 -4.379 1.00 34.38 126 PHE B C 1
ATOM 2847 O O . PHE B 1 126 ? -0.885 84.948 -4.193 1.00 36.80 126 PHE B O 1
ATOM 2855 N N . MET B 1 127 ? 1.112 83.949 -4.256 1.00 39.13 127 MET B N 1
ATOM 2856 C CA . MET B 1 127 ? 1.807 85.196 -3.977 1.00 34.65 127 MET B CA 1
ATOM 2857 C C . MET B 1 127 ? 2.846 85.390 -5.059 1.00 35.14 127 MET B C 1
ATOM 2858 O O . MET B 1 127 ? 3.838 84.668 -5.119 1.00 33.53 127 MET B O 1
ATOM 2863 N N . VAL B 1 128 ? 2.590 86.357 -5.924 1.00 35.88 128 VAL B N 1
ATOM 2864 C CA . VAL B 1 128 ? 3.505 86.696 -6.987 1.00 33.15 128 VAL B CA 1
ATOM 2865 C C . VAL B 1 128 ? 4.640 87.400 -6.251 1.00 38.13 128 VAL B C 1
ATOM 2866 O O . VAL B 1 128 ? 4.383 88.271 -5.408 1.00 39.31 128 VAL B O 1
ATOM 2870 N N . VAL B 1 129 ? 5.884 87.040 -6.564 1.00 34.24 129 VAL B N 1
ATOM 2871 C CA . VAL B 1 129 ? 7.022 87.620 -5.861 1.00 30.14 129 VAL B CA 1
ATOM 2872 C C . VAL B 1 129 ? 7.546 88.922 -6.419 1.00 34.54 129 VAL B C 1
ATOM 2873 O O . VAL B 1 129 ? 7.942 88.997 -7.578 1.00 35.34 129 VAL B O 1
ATOM 2877 N N . ARG B 1 130 ? 7.568 89.950 -5.579 1.00 35.01 130 ARG B N 1
ATOM 2878 C CA . ARG B 1 130 ? 8.039 91.251 -6.019 1.00 38.85 130 ARG B CA 1
ATOM 2879 C C . ARG B 1 130 ? 9.457 91.498 -5.557 1.00 38.12 130 ARG B C 1
ATOM 2880 O O . ARG B 1 130 ? 10.164 92.327 -6.108 1.00 39.22 130 ARG B O 1
ATOM 2888 N N . ASP B 1 131 ? 9.881 90.775 -4.533 1.00 40.47 131 ASP B N 1
ATOM 2889 C CA . ASP B 1 131 ? 11.231 90.948 -4.013 1.00 37.01 131 ASP B CA 1
ATOM 2890 C C . ASP B 1 131 ? 11.538 89.809 -3.051 1.00 35.82 131 ASP B C 1
ATOM 2891 O O . ASP B 1 131 ? 10.633 89.077 -2.664 1.00 37.76 131 ASP B O 1
ATOM 2896 N N . HIS B 1 132 ? 12.805 89.630 -2.677 1.00 34.57 132 HIS B N 1
ATOM 2897 C CA . HIS B 1 132 ? 13.121 88.561 -1.721 1.00 32.18 132 HIS B CA 1
ATOM 2898 C C . HIS B 1 132 ? 14.129 88.987 -0.675 1.00 32.40 132 HIS B C 1
ATOM 2899 O O . HIS B 1 132 ? 14.742 90.051 -0.768 1.00 33.79 132 HIS B O 1
ATOM 2906 N N . ILE B 1 133 ? 14.252 88.145 0.342 1.00 31.37 133 ILE B N 1
ATOM 2907 C CA . ILE B 1 133 ? 15.202 88.325 1.432 1.00 28.55 133 ILE B CA 1
ATOM 2908 C C . ILE B 1 133 ? 15.877 86.960 1.514 1.00 29.72 133 ILE B C 1
ATOM 2909 O O . ILE B 1 133 ? 15.263 85.978 1.954 1.00 29.25 133 ILE B O 1
ATOM 2914 N N . ASN B 1 134 ? 17.123 86.894 1.046 1.00 32.56 134 ASN B N 1
ATOM 2915 C CA . ASN B 1 134 ? 17.877 85.645 1.037 1.00 33.10 134 ASN B CA 1
ATOM 2916 C C . ASN B 1 134 ? 18.888 85.559 2.170 1.00 29.54 134 ASN B C 1
ATOM 2917 O O . ASN B 1 134 ? 20.060 85.909 2.020 1.00 32.12 134 ASN B O 1
ATOM 2922 N N . LEU B 1 135 ? 18.429 85.093 3.319 1.00 32.69 135 LEU B N 1
ATOM 2923 C CA . LEU B 1 135 ? 19.317 84.997 4.483 1.00 31.16 135 LEU B CA 1
ATOM 2924 C C . LEU B 1 135 ? 20.597 84.182 4.268 1.00 23.09 135 LEU B C 1
ATOM 2925 O O . LEU B 1 135 ? 21.671 84.646 4.583 1.00 28.38 135 LEU B O 1
ATOM 2930 N N . PRO B 1 136 ? 20.504 82.982 3.687 1.00 24.55 136 PRO B N 1
ATOM 2931 C CA . PRO B 1 136 ? 21.748 82.223 3.498 1.00 21.93 136 PRO B CA 1
ATOM 2932 C C . PRO B 1 136 ? 22.759 82.964 2.625 1.00 30.42 136 PRO B C 1
ATOM 2933 O O . PRO B 1 136 ? 23.970 82.858 2.829 1.00 24.03 136 PRO B O 1
ATOM 2937 N N . GLY B 1 137 ? 22.249 83.715 1.645 1.00 30.78 137 GLY B N 1
ATOM 2938 C CA . GLY B 1 137 ? 23.127 84.432 0.735 1.00 29.52 137 GLY B CA 1
ATOM 2939 C C . GLY B 1 137 ? 23.796 85.659 1.341 1.00 29.64 137 GLY B C 1
ATOM 2940 O O . GLY B 1 137 ? 24.756 86.206 0.784 1.00 24.29 137 GLY B O 1
ATOM 2941 N N . LEU B 1 138 ? 23.291 86.117 2.478 1.00 30.71 138 LEU B N 1
ATOM 2942 C CA . LEU B 1 138 ? 23.909 87.264 3.134 1.00 27.20 138 LEU B CA 1
ATOM 2943 C C . LEU B 1 138 ? 24.996 86.763 4.049 1.00 30.27 138 LEU B C 1
ATOM 2944 O O . LEU B 1 138 ? 25.894 87.511 4.402 1.00 29.85 138 LEU B O 1
ATOM 2949 N N . ALA B 1 139 ? 24.941 85.487 4.417 1.00 32.70 139 ALA B N 1
ATOM 2950 C CA . ALA B 1 139 ? 25.921 84.991 5.366 1.00 37.52 139 ALA B CA 1
ATOM 2951 C C . ALA B 1 139 ? 26.640 83.685 5.126 1.00 38.56 139 ALA B C 1
ATOM 2952 O O . ALA B 1 139 ? 26.512 82.773 5.933 1.00 48.71 139 ALA B O 1
ATOM 2954 N N . GLY B 1 140 ? 27.402 83.568 4.046 1.00 37.53 140 GLY B N 1
ATOM 2955 C CA . GLY B 1 140 ? 28.146 82.328 3.858 1.00 31.48 140 GLY B CA 1
ATOM 2956 C C . GLY B 1 140 ? 27.593 81.220 2.972 1.00 36.39 140 GLY B C 1
ATOM 2957 O O . GLY B 1 140 ? 28.116 80.100 2.944 1.00 36.74 140 GLY B O 1
ATOM 2958 N N . ALA B 1 141 ? 26.514 81.493 2.261 1.00 35.33 141 ALA B N 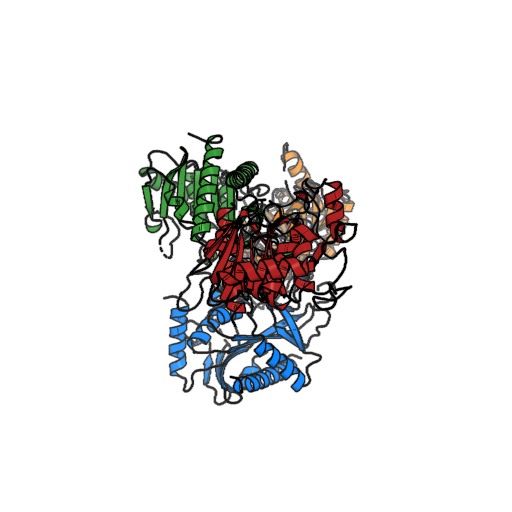1
ATOM 2959 C CA . ALA B 1 141 ? 25.984 80.498 1.345 1.00 32.46 141 ALA B CA 1
ATOM 2960 C C . ALA B 1 141 ? 25.316 81.238 0.181 1.00 33.15 141 ALA B C 1
ATOM 2961 O O . ALA B 1 141 ? 24.128 81.096 -0.082 1.00 39.73 141 ALA B O 1
ATOM 2963 N N . ASN B 1 142 ? 26.110 82.057 -0.490 1.00 30.57 142 ASN B N 1
ATOM 2964 C CA . ASN B 1 142 ? 25.675 82.833 -1.644 1.00 36.10 142 ASN B CA 1
ATOM 2965 C C . ASN B 1 142 ? 25.972 81.988 -2.890 1.00 30.69 142 ASN B C 1
ATOM 2966 O O . ASN B 1 142 ? 27.076 81.503 -3.067 1.00 34.76 142 ASN B O 1
ATOM 2971 N N . PRO B 1 143 ? 24.996 81.833 -3.772 1.00 32.51 143 PRO B N 1
ATOM 2972 C CA . PRO B 1 143 ? 25.157 81.025 -4.987 1.00 35.60 143 PRO B CA 1
ATOM 2973 C C . PRO B 1 143 ? 26.206 81.507 -6.002 1.00 30.17 143 PRO B C 1
ATOM 2974 O O . PRO B 1 143 ? 26.580 80.771 -6.893 1.00 35.12 143 PRO B O 1
ATOM 2978 N N . LEU B 1 144 ? 26.671 82.735 -5.856 1.00 30.16 144 LEU B N 1
ATOM 2979 C CA . LEU B 1 144 ? 27.673 83.280 -6.755 1.00 29.43 144 LEU B CA 1
ATOM 2980 C C . LEU B 1 144 ? 29.028 83.252 -6.087 1.00 29.84 144 LEU B C 1
ATOM 2981 O O . LEU B 1 144 ? 30.032 83.621 -6.692 1.00 27.36 144 LEU B O 1
ATOM 2986 N N . THR B 1 145 ? 29.085 82.829 -4.834 1.00 34.95 145 THR B N 1
ATOM 2987 C CA . THR B 1 145 ? 30.395 82.785 -4.179 1.00 38.27 145 THR B CA 1
ATOM 2988 C C . THR B 1 145 ? 31.353 81.930 -5.003 1.00 39.64 145 THR B C 1
ATOM 2989 O O . THR B 1 145 ? 30.986 80.850 -5.472 1.00 45.63 145 THR B O 1
ATOM 2993 N N . GLY B 1 146 ? 32.569 82.441 -5.188 1.00 45.28 146 GLY B N 1
ATOM 2994 C CA . GLY B 1 146 ? 33.591 81.750 -5.969 1.00 47.03 146 GLY B CA 1
ATOM 2995 C C . GLY B 1 146 ? 34.102 82.612 -7.107 1.00 49.26 146 GLY B C 1
ATOM 2996 O O . GLY B 1 146 ? 33.810 83.803 -7.143 1.00 51.07 146 GLY B O 1
ATOM 2997 N N . PRO B 1 147 ? 34.899 82.060 -8.034 1.00 53.62 147 PRO B N 1
ATOM 2998 C CA . PRO B 1 147 ? 35.399 82.862 -9.157 1.00 52.88 147 PRO B CA 1
ATOM 2999 C C . PRO B 1 147 ? 34.280 83.216 -10.121 1.00 55.58 147 PRO B C 1
ATOM 3000 O O . PRO B 1 147 ? 33.338 82.439 -10.301 1.00 57.47 147 PRO B O 1
ATOM 3004 N N . ASN B 1 148 ? 34.396 84.380 -10.747 1.00 53.64 148 ASN B N 1
ATOM 3005 C CA . ASN B 1 148 ? 33.394 84.856 -11.678 1.00 57.67 148 ASN B CA 1
ATOM 3006 C C . ASN B 1 148 ? 33.925 85.038 -13.115 1.00 60.51 148 ASN B C 1
ATOM 3007 O O . ASN B 1 148 ? 34.955 85.670 -13.340 1.00 61.27 148 ASN B O 1
ATOM 3012 N N . ASP B 1 149 ? 33.201 84.486 -14.080 1.00 65.37 149 ASP B N 1
ATOM 3013 C CA . ASP B 1 149 ? 33.554 84.592 -15.490 1.00 68.53 149 ASP B CA 1
ATOM 3014 C C . ASP B 1 149 ? 33.040 85.962 -15.955 1.00 70.96 149 ASP B C 1
ATOM 3015 O O . ASP B 1 149 ? 31.841 86.119 -16.215 1.00 69.99 149 ASP B O 1
ATOM 3020 N N . ASP B 1 150 ? 33.929 86.949 -16.059 1.00 71.01 150 ASP B N 1
ATOM 3021 C CA . ASP B 1 150 ? 33.521 88.291 -16.470 1.00 69.96 150 ASP B CA 1
ATOM 3022 C C . ASP B 1 150 ? 32.777 88.378 -17.802 1.00 72.08 150 ASP B C 1
ATOM 3023 O O . ASP B 1 150 ? 32.224 89.426 -18.140 1.00 75.74 150 ASP B O 1
ATOM 3028 N N . THR B 1 151 ? 32.744 87.275 -18.543 1.00 72.21 151 THR B N 1
ATOM 3029 C CA . THR B 1 151 ? 32.068 87.226 -19.835 1.00 71.98 151 THR B CA 1
ATOM 3030 C C . THR B 1 151 ? 30.690 86.598 -19.695 1.00 70.00 151 THR B C 1
ATOM 3031 O O . THR B 1 151 ? 29.882 86.630 -20.622 1.00 71.49 151 THR B O 1
ATOM 3035 N N . GLU B 1 152 ? 30.426 86.012 -18.534 1.00 68.64 152 GLU B N 1
ATOM 3036 C CA . GLU B 1 152 ? 29.131 85.383 -18.282 1.00 66.94 152 GLU B CA 1
ATOM 3037 C C . GLU B 1 152 ? 28.226 86.347 -17.513 1.00 64.18 152 GLU B C 1
ATOM 3038 O O . GLU B 1 152 ? 26.993 86.290 -17.630 1.00 62.63 152 GLU B O 1
ATOM 3040 N N . GLY B 1 153 ? 28.852 87.230 -16.732 1.00 60.70 153 GLY B N 1
ATOM 3041 C CA . GLY B 1 153 ? 28.109 88.195 -15.941 1.00 56.47 153 GLY B CA 1
ATOM 3042 C C . GLY B 1 153 ? 28.991 89.057 -15.056 1.00 51.36 153 GLY B C 1
ATOM 3043 O O . GLY B 1 153 ? 30.202 88.851 -14.967 1.00 50.68 153 GLY B O 1
ATOM 3044 N N . GLU B 1 154 ? 28.375 90.028 -14.394 1.00 47.40 154 GLU B N 1
ATOM 3045 C CA . GLU B 1 154 ? 29.096 90.938 -13.516 1.00 46.95 154 GLU B CA 1
ATOM 3046 C C . GLU B 1 154 ? 29.636 90.233 -12.278 1.00 45.76 154 GLU B C 1
ATOM 3047 O O . GLU B 1 154 ? 29.070 89.253 -11.803 1.00 44.89 154 GLU B O 1
ATOM 3053 N N . ARG B 1 155 ? 30.739 90.741 -11.753 1.00 46.26 155 ARG B N 1
ATOM 3054 C CA . ARG B 1 155 ? 31.337 90.177 -10.554 1.00 45.41 155 ARG B CA 1
ATOM 3055 C C . ARG B 1 155 ? 30.376 90.513 -9.397 1.00 44.69 155 ARG B C 1
ATOM 3056 O O . ARG B 1 155 ? 30.060 89.678 -8.563 1.00 42.88 155 ARG B O 1
ATOM 3064 N N . PHE B 1 156 ? 29.936 91.763 -9.372 1.00 44.31 156 PHE B N 1
ATOM 3065 C CA . PHE B 1 156 ? 29.033 92.271 -8.354 1.00 42.15 156 PHE B CA 1
ATOM 3066 C C . PHE B 1 156 ? 27.703 92.670 -9.003 1.00 38.85 156 PHE B C 1
ATOM 3067 O O . PHE B 1 156 ? 27.411 93.851 -9.172 1.00 37.94 156 PHE B O 1
ATOM 3075 N N . PRO B 1 157 ? 26.880 91.677 -9.362 1.00 38.92 157 PRO B N 1
ATOM 3076 C CA . PRO B 1 157 ? 25.581 91.890 -9.995 1.00 35.57 157 PRO B CA 1
ATOM 3077 C C . PRO B 1 157 ? 24.567 92.604 -9.109 1.00 41.54 157 PRO B C 1
ATOM 3078 O O . PRO B 1 157 ? 24.448 92.317 -7.913 1.00 41.79 157 PRO B O 1
ATOM 3082 N N . SER B 1 158 ? 23.831 93.532 -9.703 1.00 39.34 158 SER B N 1
ATOM 3083 C CA . SER B 1 158 ? 22.810 94.250 -8.967 1.00 39.27 158 SER B CA 1
ATOM 3084 C C . SER B 1 158 ? 21.595 93.362 -8.793 1.00 39.33 158 SER B C 1
ATOM 3085 O O . SER B 1 158 ? 21.188 92.641 -9.717 1.00 37.94 158 SER B O 1
ATOM 3088 N N . MET B 1 159 ? 21.012 93.434 -7.603 1.00 35.82 159 MET B N 1
ATOM 3089 C CA . MET B 1 159 ? 19.826 92.661 -7.268 1.00 34.51 159 MET B CA 1
ATOM 3090 C C . MET B 1 159 ? 18.683 93.628 -6.975 1.00 38.78 159 MET B C 1
ATOM 3091 O O . MET B 1 159 ? 17.738 93.291 -6.277 1.00 40.38 159 MET B O 1
ATOM 3096 N N . THR B 1 160 ? 18.763 94.837 -7.522 1.00 43.39 160 THR B N 1
ATOM 3097 C CA . THR B 1 160 ? 17.732 95.827 -7.271 1.00 42.00 160 THR B CA 1
ATOM 3098 C C . THR B 1 160 ? 16.392 95.492 -7.903 1.00 39.92 160 THR B C 1
ATOM 3099 O O . THR B 1 160 ? 15.361 95.877 -7.363 1.00 42.47 160 THR B O 1
ATOM 3103 N N . SER B 1 161 ? 16.395 94.758 -9.011 1.00 33.62 161 SER B N 1
ATOM 3104 C CA . SER B 1 161 ? 15.148 94.363 -9.673 1.00 34.82 161 SER B CA 1
ATOM 3105 C C . SER B 1 161 ? 15.176 92.909 -10.122 1.00 35.61 161 SER B C 1
ATOM 3106 O O . SER B 1 161 ? 15.053 92.616 -11.310 1.00 39.68 161 SER B O 1
ATOM 3109 N N . VAL B 1 162 ? 15.347 91.998 -9.181 1.00 34.98 162 VAL B N 1
ATOM 3110 C CA . VAL B 1 162 ? 15.382 90.583 -9.496 1.00 31.22 162 VAL B CA 1
ATOM 3111 C C . VAL B 1 162 ? 14.119 90.125 -10.200 1.00 34.74 162 VAL B C 1
ATOM 3112 O O . VAL B 1 162 ? 14.185 89.337 -11.146 1.00 39.24 162 VAL B O 1
ATOM 3116 N N . TYR B 1 163 ? 12.969 90.617 -9.737 1.00 37.05 163 TYR B N 1
ATOM 3117 C CA . TYR B 1 163 ? 11.684 90.209 -10.286 1.00 35.00 163 TYR B CA 1
ATOM 3118 C C . TYR B 1 163 ? 11.092 91.216 -11.286 1.00 38.16 163 TYR B C 1
ATOM 3119 O O . TYR B 1 163 ? 10.547 92.247 -10.913 1.00 40.21 163 TYR B O 1
ATOM 3128 N N . ASP B 1 164 ? 11.224 90.882 -12.568 1.00 42.78 164 ASP B N 1
ATOM 3129 C CA . ASP B 1 164 ? 10.761 91.705 -13.681 1.00 40.75 164 ASP B CA 1
ATOM 3130 C C . ASP B 1 164 ? 9.374 92.330 -13.463 1.00 41.71 164 ASP B C 1
ATOM 3131 O O . ASP B 1 164 ? 8.362 91.627 -13.360 1.00 43.32 164 ASP B O 1
ATOM 3136 N N . LYS B 1 165 ? 9.327 93.658 -13.416 1.00 42.32 165 LYS B N 1
ATOM 3137 C CA . LYS B 1 165 ? 8.066 94.358 -13.192 1.00 42.16 165 LYS B CA 1
ATOM 3138 C C . LYS B 1 165 ? 7.015 94.028 -14.235 1.00 39.45 165 LYS B C 1
ATOM 3139 O O . LYS B 1 165 ? 5.831 93.876 -13.899 1.00 42.56 165 LYS B O 1
ATOM 3145 N N . THR B 1 166 ? 7.441 93.878 -15.483 1.00 36.02 166 THR B N 1
ATOM 3146 C CA . THR B 1 166 ? 6.520 93.524 -16.566 1.00 35.65 166 THR B CA 1
ATOM 3147 C C . THR B 1 166 ? 5.954 92.120 -16.399 1.00 34.56 166 THR B C 1
ATOM 3148 O O . THR B 1 166 ? 4.750 91.907 -16.531 1.00 32.86 166 THR B O 1
ATOM 3152 N N . LEU B 1 167 ? 6.817 91.144 -16.127 1.00 37.56 167 LEU B N 1
ATOM 3153 C CA . LEU B 1 167 ? 6.327 89.776 -15.958 1.00 36.73 167 LEU B CA 1
ATOM 3154 C C . LEU B 1 167 ? 5.341 89.706 -14.791 1.00 37.82 167 LEU B C 1
ATOM 3155 O O . LEU B 1 167 ? 4.372 88.938 -14.837 1.00 38.65 167 LEU B O 1
ATOM 3160 N N . ARG B 1 168 ? 5.574 90.522 -13.761 1.00 32.72 168 ARG B N 1
ATOM 3161 C CA . ARG B 1 168 ? 4.668 90.550 -12.629 1.00 37.97 168 ARG B CA 1
ATOM 3162 C C . ARG B 1 168 ? 3.298 91.041 -13.094 1.00 42.09 168 ARG B C 1
ATOM 3163 O O . ARG B 1 168 ? 2.274 90.424 -12.782 1.00 44.72 168 ARG B O 1
ATOM 3171 N N . LYS B 1 169 ? 3.277 92.143 -13.845 1.00 43.21 169 LYS B N 1
ATOM 3172 C CA . LYS B 1 169 ? 2.013 92.681 -14.352 1.00 42.16 169 LYS B CA 1
ATOM 3173 C C . LYS B 1 169 ? 1.281 91.609 -15.110 1.00 40.25 169 LYS B C 1
ATOM 3174 O O . LYS B 1 169 ? 0.090 91.422 -14.927 1.00 47.92 169 LYS B O 1
ATOM 3180 N N . TYR B 1 170 ? 1.987 90.888 -15.963 1.00 41.59 170 TYR B N 1
ATOM 3181 C CA . TYR B 1 170 ? 1.340 89.819 -16.711 1.00 44.65 170 TYR B CA 1
ATOM 3182 C C . TYR B 1 170 ? 0.734 88.795 -15.756 1.00 41.49 170 TYR B C 1
ATOM 3183 O O . TYR B 1 170 ? -0.382 88.325 -15.962 1.00 41.70 170 TYR B O 1
ATOM 3192 N N . ALA B 1 171 ? 1.474 88.447 -14.706 1.00 39.79 171 ALA B N 1
ATOM 3193 C CA . ALA B 1 171 ? 0.979 87.458 -13.765 1.00 40.35 171 ALA B CA 1
ATOM 3194 C C . ALA B 1 171 ? -0.267 87.927 -13.016 1.00 40.32 171 ALA B C 1
ATOM 3195 O O . ALA B 1 171 ? -1.234 87.177 -12.908 1.00 42.61 171 ALA B O 1
ATOM 3197 N N . ILE B 1 172 ? -0.238 89.155 -12.504 1.00 41.11 172 ILE B N 1
ATOM 3198 C CA . ILE B 1 172 ? -1.371 89.733 -11.784 1.00 45.02 172 ILE B CA 1
ATOM 3199 C C . ILE B 1 172 ? -2.624 89.768 -12.659 1.00 46.15 172 ILE B C 1
ATOM 3200 O O . ILE B 1 172 ? -3.705 89.375 -12.235 1.00 49.84 172 ILE B O 1
ATOM 3205 N N . SER B 1 173 ? -2.449 90.251 -13.883 1.00 47.34 173 SER B N 1
ATOM 3206 C CA . SER B 1 173 ? -3.513 90.368 -14.862 1.00 49.46 173 SER B CA 1
ATOM 3207 C C . SER B 1 173 ? -4.040 88.989 -15.282 1.00 49.57 173 SER B C 1
ATOM 3208 O O . SER B 1 173 ? -5.246 88.783 -15.489 1.00 52.23 173 SER B O 1
ATOM 3211 N N . ALA B 1 174 ? -3.130 88.039 -15.409 1.00 46.31 174 ALA B N 1
ATOM 3212 C CA . ALA B 1 174 ? -3.528 86.697 -15.794 1.00 44.04 174 ALA B CA 1
ATOM 3213 C C . ALA B 1 174 ? -4.382 86.085 -14.697 1.00 40.98 174 ALA B C 1
ATOM 3214 O O . ALA B 1 174 ? -5.298 85.310 -14.965 1.00 40.20 174 ALA B O 1
ATOM 3216 N N . ALA B 1 175 ? -4.064 86.439 -13.455 1.00 44.70 175 ALA B N 1
ATOM 3217 C CA . ALA B 1 175 ? -4.787 85.943 -12.295 1.00 45.18 175 ALA B CA 1
ATOM 3218 C C . ALA B 1 175 ? -6.194 86.526 -12.340 1.00 47.75 175 ALA B C 1
ATOM 3219 O O . ALA B 1 175 ? -7.180 85.795 -12.203 1.00 46.78 175 ALA B O 1
ATOM 3221 N N . ARG B 1 176 ? -6.280 87.841 -12.531 1.00 47.20 176 ARG B N 1
ATOM 3222 C CA . ARG B 1 176 ? -7.570 88.512 -12.625 1.00 52.46 176 ARG B CA 1
ATOM 3223 C C . ARG B 1 176 ? -8.377 87.808 -13.704 1.00 53.51 176 ARG B C 1
ATOM 3224 O O . ARG B 1 176 ? -9.476 87.305 -13.467 1.00 56.02 176 ARG B O 1
ATOM 3232 N N . GLU B 1 177 ? -7.799 87.764 -14.891 1.00 50.45 177 GLU B N 1
ATOM 3233 C CA . GLU B 1 177 ? -8.413 87.145 -16.049 1.00 49.58 177 GLU B CA 1
ATOM 3234 C C . GLU B 1 177 ? -8.918 85.733 -15.781 1.00 51.67 177 GLU B C 1
ATOM 3235 O O . GLU B 1 177 ? -9.893 85.294 -16.390 1.00 50.59 177 GLU B O 1
ATOM 3241 N N . LEU B 1 178 ? -8.253 85.005 -14.886 1.00 51.82 178 LEU B N 1
ATOM 3242 C CA . LEU B 1 178 ? -8.679 83.634 -14.576 1.00 49.33 178 LEU B CA 1
ATOM 3243 C C . LEU B 1 178 ? -9.643 83.575 -13.399 1.00 48.34 178 LEU B C 1
ATOM 3244 O O . LEU B 1 178 ? -10.112 82.494 -13.033 1.00 46.51 178 LEU B O 1
ATOM 3249 N N . GLY B 1 179 ? -9.936 84.737 -12.815 1.00 46.63 179 GLY B N 1
ATOM 3250 C CA . GLY B 1 179 ? -10.868 84.795 -11.702 1.00 48.61 179 GLY B CA 1
ATOM 3251 C C . GLY B 1 179 ? -10.259 84.491 -10.344 1.00 46.04 179 GLY B C 1
ATOM 3252 O O . GLY B 1 179 ? -10.968 84.047 -9.446 1.00 47.03 179 GLY B O 1
ATOM 3253 N N . MET B 1 180 ? -8.963 84.761 -10.184 1.00 45.56 180 MET B N 1
ATOM 3254 C CA . MET B 1 180 ? -8.250 84.470 -8.934 1.00 46.39 180 MET B CA 1
ATOM 3255 C C . MET B 1 180 ? -7.699 85.729 -8.299 1.00 45.35 180 MET B C 1
ATOM 3256 O O . MET B 1 180 ? -6.859 85.669 -7.401 1.00 50.49 180 MET B O 1
ATOM 3261 N N . SER B 1 181 ? -8.162 86.875 -8.757 1.00 38.91 181 SER B N 1
ATOM 3262 C CA . SER B 1 181 ? -7.642 88.124 -8.230 1.00 39.15 181 SER B CA 1
ATOM 3263 C C . SER B 1 181 ? -7.742 88.280 -6.714 1.00 36.78 181 SER B C 1
ATOM 3264 O O . SER B 1 181 ? -6.913 88.955 -6.114 1.00 38.34 181 SER B O 1
ATOM 3267 N N . TYR B 1 182 ? -8.743 87.668 -6.096 1.00 32.24 182 TYR B N 1
ATOM 3268 C CA . TYR B 1 182 ? -8.928 87.809 -4.657 1.00 35.51 182 TYR B CA 1
ATOM 3269 C C . TYR B 1 182 ? -8.018 86.893 -3.852 1.00 35.61 182 TYR B C 1
ATOM 3270 O O . TYR B 1 182 ? -7.799 87.119 -2.659 1.00 38.42 182 TYR B O 1
ATOM 3279 N N . ALA B 1 183 ? -7.472 85.892 -4.532 1.00 33.82 183 ALA B N 1
ATOM 3280 C CA . ALA B 1 183 ? -6.602 84.872 -3.940 1.00 33.30 183 ALA B CA 1
ATOM 3281 C C . ALA B 1 183 ? -5.161 85.021 -4.405 1.00 34.58 183 ALA B C 1
ATOM 3282 O O . ALA B 1 183 ? -4.304 84.159 -4.127 1.00 31.71 183 ALA B O 1
ATOM 3284 N N . THR B 1 184 ? -4.892 86.100 -5.128 1.00 31.79 184 THR B N 1
ATOM 3285 C CA . THR B 1 184 ? -3.551 86.326 -5.636 1.00 29.33 184 THR B CA 1
ATOM 3286 C C . THR B 1 184 ? -3.014 87.613 -5.072 1.00 31.72 184 THR B C 1
ATOM 3287 O O . THR B 1 184 ? -3.641 88.657 -5.173 1.00 35.36 184 THR B O 1
ATOM 3291 N N . HIS B 1 185 ? -1.829 87.539 -4.494 1.00 35.20 185 HIS B N 1
ATOM 3292 C CA . HIS B 1 185 ? -1.201 88.702 -3.894 1.00 34.07 185 HIS B CA 1
ATOM 3293 C C . HIS B 1 185 ? 0.146 88.963 -4.557 1.00 35.30 185 HIS B C 1
ATOM 3294 O O . HIS B 1 185 ? 0.564 88.230 -5.462 1.00 34.94 185 HIS B O 1
ATOM 3301 N N . GLU B 1 186 ? 0.806 90.021 -4.104 1.00 31.73 186 GLU B N 1
ATOM 3302 C CA . GLU B 1 186 ? 2.120 90.386 -4.582 1.00 38.81 186 GLU B CA 1
ATOM 3303 C C . GLU B 1 186 ? 2.892 90.765 -3.331 1.00 36.66 186 GLU B C 1
ATOM 3304 O O . GLU B 1 186 ? 2.503 91.686 -2.640 1.00 37.43 186 GLU B O 1
ATOM 3310 N N . GLY B 1 187 ? 3.971 90.040 -3.037 1.00 36.91 187 GLY B N 1
ATOM 3311 C CA . GLY B 1 187 ? 4.728 90.324 -1.840 1.00 35.37 187 GLY B CA 1
ATOM 3312 C C . GLY B 1 187 ? 6.182 89.888 -1.804 1.00 39.76 187 GLY B C 1
ATOM 3313 O O . GLY B 1 187 ? 6.782 89.474 -2.816 1.00 35.65 187 GLY B O 1
ATOM 3314 N N . VAL B 1 188 ? 6.747 89.981 -0.602 1.00 34.33 188 VAL B N 1
ATOM 3315 C CA . VAL B 1 188 ? 8.142 89.665 -0.372 1.00 32.43 188 VAL B CA 1
ATOM 3316 C C . VAL B 1 188 ? 8.395 88.228 0.073 1.00 31.12 188 VAL B C 1
ATOM 3317 O O . VAL B 1 188 ? 7.809 87.775 1.061 1.00 30.05 188 VAL B O 1
ATOM 3321 N N . TYR B 1 189 ? 9.265 87.516 -0.651 1.00 30.68 189 TYR B N 1
ATOM 3322 C CA . TYR B 1 189 ? 9.589 86.106 -0.307 1.00 29.67 189 TYR B CA 1
ATOM 3323 C C . TYR B 1 189 ? 10.856 86.022 0.521 1.00 26.33 189 TYR B C 1
ATOM 3324 O O . TYR B 1 189 ? 11.893 86.514 0.114 1.00 33.29 189 TYR B O 1
ATOM 3333 N N . CYS B 1 190 ? 10.773 85.430 1.699 1.00 29.27 190 CYS B N 1
ATOM 3334 C CA . CYS B 1 190 ? 11.971 85.293 2.531 1.00 35.52 190 CYS B CA 1
ATOM 3335 C C . CYS B 1 190 ? 12.492 83.867 2.424 1.00 33.10 190 CYS B C 1
ATOM 3336 O O . CYS B 1 190 ? 11.772 82.909 2.718 1.00 31.71 190 CYS B O 1
ATOM 3339 N N . CYS B 1 191 ? 13.743 83.745 1.998 1.00 28.78 191 CYS B N 1
ATOM 3340 C CA . CYS B 1 191 ? 14.365 82.445 1.842 1.00 32.14 191 CYS B CA 1
ATOM 3341 C C . CYS B 1 191 ? 15.261 82.083 3.026 1.00 30.65 191 CYS B C 1
ATOM 3342 O O . CYS B 1 191 ? 16.143 82.862 3.409 1.00 29.47 191 CYS B O 1
ATOM 3345 N N . VAL B 1 192 ? 15.043 80.904 3.591 1.00 25.86 192 VAL B N 1
ATOM 3346 C CA . VAL B 1 192 ? 15.863 80.416 4.715 1.00 26.27 192 VAL B CA 1
ATOM 3347 C C . VAL B 1 192 ? 16.445 79.070 4.326 1.00 29.12 192 VAL B C 1
ATOM 3348 O O . VAL B 1 192 ? 15.974 78.430 3.373 1.00 24.88 192 VAL B O 1
ATOM 3352 N N . ASN B 1 193 ? 17.447 78.622 5.074 1.00 30.03 193 ASN B N 1
ATOM 3353 C CA . ASN B 1 193 ? 18.078 77.359 4.764 1.00 26.94 193 ASN B CA 1
ATOM 3354 C C . ASN B 1 193 ? 17.198 76.123 4.874 1.00 24.61 193 ASN B C 1
ATOM 3355 O O . ASN B 1 193 ? 17.181 75.278 3.979 1.00 26.16 193 ASN B O 1
ATOM 3360 N N . GLY B 1 194 ? 16.448 76.020 5.966 1.00 23.36 194 GLY B N 1
ATOM 3361 C CA . GLY B 1 194 ? 15.647 74.828 6.181 1.00 24.12 194 GLY B CA 1
ATOM 3362 C C . GLY B 1 194 ? 16.610 73.741 6.725 1.00 23.86 194 GLY B C 1
ATOM 3363 O O . GLY B 1 194 ? 17.798 74.023 6.987 1.00 19.77 194 GLY B O 1
ATOM 3364 N N . PRO B 1 195 ? 16.160 72.492 6.849 1.00 16.66 195 PRO B N 1
ATOM 3365 C CA . PRO B 1 195 ? 14.817 72.014 6.521 1.00 25.14 195 PRO B CA 1
ATOM 3366 C C . PRO B 1 195 ? 13.840 72.152 7.688 1.00 27.80 195 PRO B C 1
ATOM 3367 O O . PRO B 1 195 ? 12.660 71.901 7.536 1.00 29.94 195 PRO B O 1
ATOM 3371 N N . SER B 1 196 ? 14.332 72.529 8.865 1.00 30.28 196 SER B N 1
ATOM 3372 C CA . SER B 1 196 ? 13.439 72.695 10.017 1.00 23.77 196 SER B CA 1
ATOM 3373 C C . SER B 1 196 ? 12.683 74.009 9.873 1.00 29.73 196 SER B C 1
ATOM 3374 O O . SER B 1 196 ? 13.241 75.012 9.413 1.00 29.50 196 SER B O 1
ATOM 3377 N N . PHE B 1 197 ? 11.410 74.004 10.251 1.00 22.83 197 PHE B N 1
ATOM 3378 C CA . PHE B 1 197 ? 10.611 75.210 10.179 1.00 26.02 197 PHE B CA 1
ATOM 3379 C C . PHE B 1 197 ? 11.098 76.094 11.301 1.00 29.73 197 PHE B C 1
ATOM 3380 O O . PHE B 1 197 ? 11.765 75.613 12.244 1.00 26.69 197 PHE B O 1
ATOM 3388 N N . GLU B 1 198 ? 10.807 77.383 11.212 1.00 24.94 198 GLU B N 1
ATOM 3389 C CA . GLU B 1 198 ? 11.303 78.293 12.228 1.00 31.09 198 GLU B CA 1
ATOM 3390 C C . GLU B 1 198 ? 10.540 78.305 13.556 1.00 38.60 198 GLU B C 1
ATOM 3391 O O . GLU B 1 198 ? 9.355 77.925 13.630 1.00 32.67 198 GLU B O 1
ATOM 3397 N N . THR B 1 199 ? 11.241 78.710 14.618 1.00 29.29 199 THR B N 1
ATOM 3398 C CA . THR B 1 199 ? 10.590 78.797 15.908 1.00 29.66 199 THR B CA 1
ATOM 3399 C C . THR B 1 199 ? 9.718 80.038 15.893 1.00 34.10 199 THR B C 1
ATOM 3400 O O . THR B 1 199 ? 9.846 80.888 15.005 1.00 28.39 199 THR B O 1
ATOM 3404 N N . PRO B 1 200 ? 8.791 80.149 16.865 1.00 33.73 200 PRO B N 1
ATOM 3405 C CA . PRO B 1 200 ? 7.931 81.336 16.891 1.00 35.86 200 PRO B CA 1
ATOM 3406 C C . PRO B 1 200 ? 8.785 82.599 17.023 1.00 33.17 200 PRO B C 1
ATOM 3407 O O . PRO B 1 200 ? 8.509 83.622 16.392 1.00 36.67 200 PRO B O 1
ATOM 3411 N N . ALA B 1 201 ? 9.820 82.528 17.841 1.00 23.90 201 ALA B N 1
ATOM 3412 C CA . ALA B 1 201 ? 10.690 83.679 17.996 1.00 30.35 201 ALA B CA 1
ATOM 3413 C C . ALA B 1 201 ? 11.410 84.039 16.683 1.00 31.30 201 ALA B C 1
ATOM 3414 O O . ALA B 1 201 ? 11.691 85.212 16.433 1.00 33.51 201 ALA B O 1
ATOM 3416 N N . GLU B 1 202 ? 11.717 83.044 15.855 1.00 31.56 202 GLU B N 1
ATOM 3417 C CA . GLU B 1 202 ? 12.386 83.310 14.573 1.00 32.42 202 GLU B CA 1
ATOM 3418 C C . GLU B 1 202 ? 11.376 83.902 13.585 1.00 30.41 202 GLU B C 1
ATOM 3419 O O . GLU B 1 202 ? 11.674 84.818 12.836 1.00 29.67 202 GLU B O 1
ATOM 3425 N N . CYS B 1 203 ? 10.165 83.375 13.623 1.00 33.05 203 CYS B N 1
ATOM 3426 C CA . CYS B 1 203 ? 9.081 83.815 12.755 1.00 31.25 203 CYS B CA 1
ATOM 3427 C C . CYS B 1 203 ? 8.839 85.297 13.018 1.00 34.54 203 CYS B C 1
ATOM 3428 O O . CYS B 1 203 ? 8.628 86.081 12.100 1.00 37.01 203 CYS B O 1
ATOM 3431 N N . LYS B 1 204 ? 8.906 85.689 14.277 1.00 35.50 204 LYS B N 1
ATOM 3432 C CA . LYS B 1 204 ? 8.734 87.082 14.626 1.00 30.83 204 LYS B CA 1
ATOM 3433 C C . LYS B 1 204 ? 9.789 87.911 13.951 1.00 30.23 204 LYS B C 1
ATOM 3434 O O . LYS B 1 204 ? 9.492 88.964 13.414 1.00 35.67 204 LYS B O 1
ATOM 3440 N N . ILE B 1 205 ? 11.031 87.448 13.979 1.00 32.26 205 ILE B N 1
ATOM 3441 C CA . ILE B 1 205 ? 12.096 88.196 13.344 1.00 30.63 205 ILE B CA 1
ATOM 3442 C C . ILE B 1 205 ? 11.838 88.327 11.832 1.00 28.49 205 ILE B C 1
ATOM 3443 O O . ILE B 1 205 ? 12.033 89.392 11.240 1.00 34.59 205 ILE B O 1
ATOM 3448 N N . LEU B 1 206 ? 11.344 87.263 11.221 1.00 25.88 206 LEU B N 1
ATOM 3449 C CA . LEU B 1 206 ? 11.063 87.287 9.796 1.00 25.58 206 LEU B CA 1
ATOM 3450 C C . LEU B 1 206 ? 9.982 88.318 9.463 1.00 33.69 206 LEU B C 1
ATOM 3451 O O . LEU B 1 206 ? 10.011 88.927 8.387 1.00 29.26 206 LEU B O 1
ATOM 3456 N N . ARG B 1 207 ? 9.024 88.503 10.378 1.00 37.84 207 ARG B N 1
ATOM 3457 C CA . ARG B 1 207 ? 7.958 89.471 10.173 1.00 38.43 207 ARG B CA 1
ATOM 3458 C C . ARG B 1 207 ? 8.544 90.836 10.341 1.00 39.65 207 ARG B C 1
ATOM 3459 O O . ARG B 1 207 ? 8.243 91.750 9.585 1.00 43.47 207 ARG B O 1
ATOM 3467 N N . LEU B 1 208 ? 9.395 90.981 11.338 1.00 36.55 208 LEU B N 1
ATOM 3468 C CA . LEU B 1 208 ? 10.027 92.258 11.566 1.00 37.35 208 LEU B CA 1
ATOM 3469 C C . LEU B 1 208 ? 10.867 92.626 10.326 1.00 39.21 208 LEU B C 1
ATOM 3470 O O . LEU B 1 208 ? 11.093 93.799 10.077 1.00 41.00 208 LEU B O 1
ATOM 3475 N N . MET B 1 209 ? 11.325 91.641 9.547 1.00 33.85 209 MET B N 1
ATOM 3476 C CA . MET B 1 209 ? 12.124 91.976 8.352 1.00 35.67 209 MET B CA 1
ATOM 3477 C C . MET B 1 209 ? 11.260 92.339 7.145 1.00 31.01 209 MET B C 1
ATOM 3478 O O . MET B 1 209 ? 11.778 92.720 6.102 1.00 33.90 209 MET B O 1
ATOM 3483 N N . GLY B 1 210 ? 9.951 92.202 7.286 1.00 26.25 210 GLY B N 1
ATOM 3484 C CA . GLY B 1 210 ? 9.071 92.528 6.185 1.00 27.89 210 GLY B CA 1
ATOM 3485 C C . GLY B 1 210 ? 8.737 91.356 5.267 1.00 29.71 210 GLY B C 1
ATOM 3486 O O . GLY B 1 210 ? 8.435 91.554 4.090 1.00 29.36 210 GLY B O 1
ATOM 3487 N N . SER B 1 211 ? 8.782 90.138 5.783 1.00 25.58 211 SER B N 1
ATOM 3488 C CA . SER B 1 211 ? 8.484 88.982 4.954 1.00 28.51 211 SER B CA 1
ATOM 3489 C C . SER B 1 211 ? 6.983 88.729 4.849 1.00 32.37 211 SER B C 1
ATOM 3490 O O . SER B 1 211 ? 6.267 88.807 5.850 1.00 30.42 211 SER B O 1
ATOM 3493 N N . ASP B 1 212 ? 6.515 88.394 3.650 1.00 31.98 212 ASP B N 1
ATOM 3494 C CA . ASP B 1 212 ? 5.119 88.086 3.438 1.00 30.90 212 ASP B CA 1
ATOM 3495 C C . ASP B 1 212 ? 4.926 86.580 3.410 1.00 35.35 212 ASP B C 1
ATOM 3496 O O . ASP B 1 212 ? 3.836 86.072 3.688 1.00 38.00 212 ASP B O 1
ATOM 3501 N N . ALA B 1 213 ? 5.980 85.868 3.040 1.00 34.63 213 ALA B N 1
ATOM 3502 C CA . ALA B 1 213 ? 5.940 84.412 2.973 1.00 35.62 213 ALA B CA 1
ATOM 3503 C C . ALA B 1 213 ? 7.369 83.899 3.149 1.00 33.22 213 ALA B C 1
ATOM 3504 O O . ALA B 1 213 ? 8.329 84.630 2.884 1.00 37.24 213 ALA B O 1
ATOM 3506 N N . VAL B 1 214 ? 7.506 82.661 3.619 1.00 31.60 214 VAL B N 1
ATOM 3507 C CA . VAL B 1 214 ? 8.827 82.066 3.847 1.00 27.08 214 VAL B CA 1
ATOM 3508 C C . VAL B 1 214 ? 8.924 80.677 3.242 1.00 28.97 214 VAL B C 1
ATOM 3509 O O . VAL B 1 214 ? 8.006 79.863 3.358 1.00 23.60 214 VAL B O 1
ATOM 3513 N N . GLY B 1 215 ? 10.038 80.427 2.563 1.00 30.04 215 GLY B N 1
ATOM 3514 C CA . GLY B 1 215 ? 10.263 79.132 1.950 1.00 30.62 215 GLY B CA 1
ATOM 3515 C C . GLY B 1 215 ? 11.756 78.796 1.922 1.00 29.17 215 GLY B C 1
ATOM 3516 O O . GLY B 1 215 ? 12.580 79.594 2.343 1.00 30.05 215 GLY B O 1
ATOM 3517 N N . MET B 1 216 ? 12.129 77.639 1.397 1.00 28.62 216 MET B N 1
ATOM 3518 C CA . MET B 1 216 ? 13.534 77.278 1.411 1.00 33.35 216 MET B CA 1
ATOM 3519 C C . MET B 1 216 ? 14.187 77.165 0.030 1.00 32.32 216 MET B C 1
ATOM 3520 O O . MET B 1 216 ? 15.120 76.361 -0.160 1.00 25.56 216 MET B O 1
ATOM 3525 N N . SER B 1 217 ? 13.731 77.995 -0.913 1.00 30.62 217 SER B N 1
ATOM 3526 C CA . SER B 1 217 ? 14.275 77.956 -2.273 1.00 35.73 217 SER B CA 1
ATOM 3527 C C . SER B 1 217 ? 14.081 79.241 -3.035 1.00 36.16 217 SER B C 1
ATOM 3528 O O . SER B 1 217 ? 13.971 80.317 -2.458 1.00 42.70 217 SER B O 1
ATOM 3531 N N . THR B 1 218 ? 14.075 79.109 -4.361 1.00 36.63 218 THR B N 1
ATOM 3532 C CA . THR B 1 218 ? 13.830 80.230 -5.276 1.00 26.78 218 THR B CA 1
ATOM 3533 C C . THR B 1 218 ? 14.779 81.416 -5.306 1.00 30.30 218 THR B C 1
ATOM 3534 O O . THR B 1 218 ? 15.252 81.790 -6.363 1.00 35.40 218 THR B O 1
ATOM 3538 N N . ALA B 1 219 ? 15.046 82.022 -4.152 1.00 32.06 219 ALA B N 1
ATOM 3539 C CA . ALA B 1 219 ? 15.908 83.200 -4.101 1.00 28.42 219 ALA B CA 1
ATOM 3540 C C . ALA B 1 219 ? 17.299 82.994 -4.682 1.00 33.05 219 ALA B C 1
ATOM 3541 O O . ALA B 1 219 ? 17.761 83.822 -5.465 1.00 36.30 219 ALA B O 1
ATOM 3543 N N . PRO B 1 220 ? 18.014 81.915 -4.272 1.00 27.48 220 PRO B N 1
ATOM 3544 C CA . PRO B 1 220 ? 19.338 81.742 -4.846 1.00 25.90 220 PRO B CA 1
ATOM 3545 C C . PRO B 1 220 ? 19.249 81.472 -6.343 1.00 30.21 220 PRO B C 1
ATOM 3546 O O . PRO B 1 220 ? 20.151 81.837 -7.076 1.00 35.16 220 PRO B O 1
ATOM 3550 N N . GLU B 1 221 ? 18.172 80.842 -6.794 1.00 26.31 221 GLU B N 1
ATOM 3551 C CA . GLU B 1 221 ? 18.017 80.566 -8.209 1.00 33.63 221 GLU B CA 1
ATOM 3552 C C . GLU B 1 221 ? 17.797 81.847 -9.024 1.00 37.87 221 GLU B C 1
ATOM 3553 O O . GLU B 1 221 ? 18.334 81.981 -10.130 1.00 41.06 221 GLU B O 1
ATOM 3559 N N . THR B 1 222 ? 17.022 82.789 -8.494 1.00 32.61 222 THR B N 1
ATOM 3560 C CA . THR B 1 222 ? 16.789 84.037 -9.224 1.00 33.42 222 THR B CA 1
ATOM 3561 C C . THR B 1 222 ? 18.015 84.939 -9.159 1.00 32.01 222 THR B C 1
ATOM 3562 O O . THR B 1 222 ? 18.223 85.777 -10.032 1.00 34.31 222 THR B O 1
ATOM 3566 N N . ILE B 1 223 ? 18.829 84.784 -8.125 1.00 31.69 223 ILE B N 1
ATOM 3567 C CA . ILE B 1 223 ? 20.037 85.596 -8.047 1.00 33.82 223 ILE B CA 1
ATOM 3568 C C . ILE B 1 223 ? 20.940 85.193 -9.222 1.00 32.02 223 ILE B C 1
ATOM 3569 O O . ILE B 1 223 ? 21.519 86.033 -9.890 1.00 33.30 223 ILE B O 1
ATOM 3574 N N . VAL B 1 224 ? 21.061 83.891 -9.441 1.00 34.44 224 VAL B N 1
ATOM 3575 C CA . VAL B 1 224 ? 21.897 83.356 -10.499 1.00 34.66 224 VAL B CA 1
ATOM 3576 C C . VAL B 1 224 ? 21.293 83.631 -11.884 1.00 36.87 224 VAL B C 1
ATOM 3577 O O . VAL B 1 224 ? 21.999 84.030 -12.798 1.00 36.72 224 VAL B O 1
ATOM 3581 N N . ALA B 1 225 ? 19.992 83.436 -12.023 1.00 34.80 225 ALA B N 1
ATOM 3582 C CA . ALA B 1 225 ? 19.303 83.692 -13.274 1.00 36.45 225 ALA B CA 1
ATOM 3583 C C . ALA B 1 225 ? 19.533 85.161 -13.686 1.00 37.26 225 ALA B C 1
ATOM 3584 O O . ALA B 1 225 ? 19.969 85.467 -14.803 1.00 36.37 225 ALA B O 1
ATOM 3586 N N . LYS B 1 226 ? 19.246 86.061 -12.754 1.00 39.07 226 LYS B N 1
ATOM 3587 C CA . LYS B 1 226 ? 19.374 87.493 -12.987 1.00 37.20 226 LYS B CA 1
ATOM 3588 C C . LYS B 1 226 ? 20.778 87.846 -13.403 1.00 38.96 226 LYS B C 1
ATOM 3589 O O . LYS B 1 226 ? 20.992 88.662 -14.294 1.00 39.13 226 LYS B O 1
ATOM 3595 N N . HIS B 1 227 ? 21.738 87.232 -12.731 1.00 36.86 227 HIS B N 1
ATOM 3596 C CA . HIS B 1 227 ? 23.131 87.468 -13.006 1.00 34.12 227 HIS B CA 1
ATOM 3597 C C . HIS B 1 227 ? 23.470 86.978 -14.407 1.00 36.83 227 HIS B C 1
ATOM 3598 O O . HIS B 1 227 ? 24.333 87.541 -15.062 1.00 39.06 227 HIS B O 1
ATOM 3605 N N . GLY B 1 228 ? 22.771 85.936 -14.855 1.00 38.64 228 GLY B N 1
ATOM 3606 C CA . GLY B 1 228 ? 23.003 85.373 -16.171 1.00 40.07 228 GLY B CA 1
ATOM 3607 C C . GLY B 1 228 ? 22.194 86.054 -17.252 1.00 39.56 228 GLY B C 1
ATOM 3608 O O . GLY B 1 228 ? 21.978 85.498 -18.315 1.00 41.43 228 GLY B O 1
ATOM 3609 N N . GLY B 1 229 ? 21.720 87.254 -16.958 1.00 40.54 229 GLY B N 1
ATOM 3610 C CA . GLY B 1 229 ? 20.941 88.016 -17.912 1.00 39.42 229 GLY B CA 1
ATOM 3611 C C . GLY B 1 229 ? 19.526 87.553 -18.199 1.00 43.63 229 GLY B C 1
ATOM 3612 O O . GLY B 1 229 ? 18.911 88.016 -19.160 1.00 48.23 229 GLY B O 1
ATOM 3613 N N . MET B 1 230 ? 18.980 86.649 -17.401 1.00 43.21 230 MET B N 1
ATOM 3614 C CA . MET B 1 230 ? 17.617 86.193 -17.680 1.00 42.61 230 MET B CA 1
ATOM 3615 C C . MET B 1 230 ? 16.618 86.966 -16.839 1.00 42.56 230 MET B C 1
ATOM 3616 O O . MET B 1 230 ? 16.973 87.533 -15.802 1.00 38.77 230 MET B O 1
ATOM 3621 N N . ARG B 1 231 ? 15.381 87.014 -17.315 1.00 40.52 231 ARG B N 1
ATOM 3622 C CA . ARG B 1 231 ? 14.330 87.725 -16.606 1.00 43.65 231 ARG B CA 1
ATOM 3623 C C . ARG B 1 231 ? 13.567 86.715 -15.762 1.00 37.75 231 ARG B C 1
ATOM 3624 O O . ARG B 1 231 ? 13.287 85.600 -16.211 1.00 37.32 231 ARG B O 1
ATOM 3632 N N . CYS B 1 232 ? 13.228 87.113 -14.542 1.00 37.21 232 CYS B N 1
ATOM 3633 C CA . CYS B 1 232 ? 12.528 86.214 -13.622 1.00 34.09 232 CYS B CA 1
ATOM 3634 C C . CYS B 1 232 ? 11.140 86.585 -13.143 1.00 30.98 232 CYS B C 1
ATOM 3635 O O . CYS B 1 232 ? 10.822 87.748 -12.909 1.00 32.84 232 CYS B O 1
ATOM 3638 N N . LEU B 1 233 ? 10.329 85.552 -12.987 1.00 33.56 233 LEU B N 1
ATOM 3639 C CA . LEU B 1 233 ? 8.992 85.667 -12.453 1.00 31.12 233 LEU B CA 1
ATOM 3640 C C . LEU B 1 233 ? 8.892 84.481 -11.498 1.00 31.85 233 LEU B C 1
ATOM 3641 O O . LEU B 1 233 ? 9.267 83.361 -11.844 1.00 32.19 233 LEU B O 1
ATOM 3646 N N . ALA B 1 234 ? 8.424 84.734 -10.284 1.00 32.75 234 ALA B N 1
ATOM 3647 C CA . ALA B 1 234 ? 8.270 83.660 -9.312 1.00 33.95 234 ALA B CA 1
ATOM 3648 C C . ALA B 1 234 ? 6.908 83.784 -8.650 1.00 31.66 234 ALA B C 1
ATOM 3649 O O . ALA B 1 234 ? 6.500 84.879 -8.272 1.00 32.43 234 ALA B O 1
ATOM 3651 N N . VAL B 1 235 ? 6.205 82.664 -8.535 1.00 35.31 235 VAL B N 1
ATOM 3652 C CA . VAL B 1 235 ? 4.889 82.631 -7.906 1.00 35.65 235 VAL B CA 1
ATOM 3653 C C . VAL B 1 235 ? 4.875 81.573 -6.783 1.00 37.65 235 VAL B C 1
ATOM 3654 O O . VAL B 1 235 ? 5.134 80.397 -7.036 1.00 35.59 235 VAL B O 1
ATOM 3658 N N . SER B 1 236 ? 4.567 81.987 -5.558 1.00 37.95 236 SER B N 1
ATOM 3659 C CA . SER B 1 236 ? 4.493 81.053 -4.436 1.00 33.98 236 SER B CA 1
ATOM 3660 C C . SER B 1 236 ? 3.047 80.611 -4.192 1.00 32.53 236 SER B C 1
ATOM 3661 O O . SER B 1 236 ? 2.122 81.413 -4.214 1.00 29.06 236 SER B O 1
ATOM 3664 N N . LEU B 1 237 ? 2.872 79.322 -3.963 1.00 30.31 237 LEU B N 1
ATOM 3665 C CA . LEU B 1 237 ? 1.573 78.784 -3.629 1.00 35.59 237 LEU B CA 1
ATOM 3666 C C . LEU B 1 237 ? 1.616 78.834 -2.088 1.00 34.61 237 LEU B C 1
ATOM 3667 O O . LEU B 1 237 ? 2.492 78.237 -1.471 1.00 28.41 237 LEU B O 1
ATOM 3672 N N . ILE B 1 238 ? 0.720 79.595 -1.467 1.00 40.02 238 ILE B N 1
ATOM 3673 C CA . ILE B 1 238 ? 0.721 79.673 -0.005 1.00 38.15 238 ILE B CA 1
ATOM 3674 C C . ILE B 1 238 ? 0.046 78.411 0.476 1.00 36.28 238 ILE B C 1
ATOM 3675 O O . ILE B 1 238 ? -1.162 78.356 0.586 1.00 37.28 238 ILE B O 1
ATOM 3680 N N . SER B 1 239 ? 0.843 77.380 0.736 1.00 39.25 239 SER B N 1
ATOM 3681 C CA . SER B 1 239 ? 0.297 76.103 1.172 1.00 36.30 239 SER B CA 1
ATOM 3682 C C . SER B 1 239 ? -0.256 76.090 2.607 1.00 37.58 239 SER B C 1
ATOM 3683 O O . SER B 1 239 ? -1.126 75.290 2.925 1.00 36.03 239 SER B O 1
ATOM 3686 N N . ASN B 1 240 ? 0.243 76.980 3.460 1.00 35.04 240 ASN B N 1
ATOM 3687 C CA . ASN B 1 240 ? -0.206 77.065 4.842 1.00 34.75 240 ASN B CA 1
ATOM 3688 C C . ASN B 1 240 ? 0.063 78.501 5.273 1.00 32.84 240 ASN B C 1
ATOM 3689 O O . ASN B 1 240 ? 0.803 79.222 4.598 1.00 31.37 240 ASN B O 1
ATOM 3694 N N . VAL B 1 241 ? -0.536 78.902 6.389 1.00 28.95 241 VAL B N 1
ATOM 3695 C CA . VAL B 1 241 ? -0.389 80.246 6.905 1.00 37.13 241 VAL B CA 1
ATOM 3696 C C . VAL B 1 241 ? -0.097 80.195 8.386 1.00 35.97 241 VAL B C 1
ATOM 3697 O O . VAL B 1 241 ? -0.609 79.357 9.094 1.00 31.24 241 VAL B O 1
ATOM 3701 N N . ILE B 1 242 ? 0.734 81.120 8.835 1.00 42.24 242 ILE B N 1
ATOM 3702 C CA . ILE B 1 242 ? 1.151 81.189 10.216 1.00 46.10 242 ILE B CA 1
ATOM 3703 C C . ILE B 1 242 ? 0.241 82.161 10.930 1.00 49.08 242 ILE B C 1
ATOM 3704 O O . ILE B 1 242 ? -0.023 83.238 10.413 1.00 53.24 242 ILE B O 1
ATOM 3709 N N . ALA B 1 243 ? -0.254 81.787 12.105 1.00 47.92 243 ALA B N 1
ATOM 3710 C CA . ALA B 1 243 ? -1.136 82.682 12.849 1.00 48.03 243 ALA B CA 1
ATOM 3711 C C . ALA B 1 243 ? -0.377 83.900 13.371 1.00 47.40 243 ALA B C 1
ATOM 3712 O O . ALA B 1 243 ? 0.845 83.966 13.299 1.00 47.30 243 ALA B O 1
ATOM 3714 N N . SER B 1 244 ? -1.116 84.860 13.903 1.00 49.54 244 SER B N 1
ATOM 3715 C CA . SER B 1 244 ? -0.522 86.076 14.423 1.00 51.59 244 SER B CA 1
ATOM 3716 C C . SER B 1 244 ? 0.504 85.836 15.520 1.00 50.75 244 SER B C 1
ATOM 3717 O O . SER B 1 244 ? 1.453 86.597 15.629 1.00 53.95 244 SER B O 1
ATOM 3720 N N . ASN B 1 245 ? 0.328 84.787 16.322 1.00 50.49 245 ASN B N 1
ATOM 3721 C CA . ASN B 1 245 ? 1.271 84.484 17.403 1.00 52.23 245 ASN B CA 1
ATOM 3722 C C . ASN B 1 245 ? 2.560 83.836 16.875 1.00 52.89 245 ASN B C 1
ATOM 3723 O O . ASN B 1 245 ? 3.467 83.497 17.650 1.00 48.16 245 ASN B O 1
ATOM 3728 N N . CYS B 1 246 ? 2.617 83.674 15.553 1.00 49.46 246 CYS B N 1
ATOM 3729 C CA . CYS B 1 246 ? 3.753 83.096 14.852 1.00 50.56 246 CYS B CA 1
ATOM 3730 C C . CYS B 1 246 ? 3.990 81.587 15.070 1.00 53.22 246 CYS B C 1
ATOM 3731 O O . CYS B 1 246 ? 5.106 81.158 15.351 1.00 52.99 246 CYS B O 1
ATOM 3734 N N . GLU B 1 247 ? 2.944 80.783 14.908 1.00 54.68 247 GLU B N 1
ATOM 3735 C CA . GLU B 1 247 ? 3.062 79.335 15.057 1.00 58.85 247 GLU B CA 1
ATOM 3736 C C . GLU B 1 247 ? 2.399 78.628 13.880 1.00 59.26 247 GLU B C 1
ATOM 3737 O O . GLU B 1 247 ? 1.476 79.170 13.267 1.00 64.01 247 GLU B O 1
ATOM 3743 N N . GLU B 1 256 ? -7.489 64.056 1.958 1.00 73.23 256 GLU B N 1
ATOM 3744 C CA . GLU B 1 256 ? -7.119 64.930 3.066 1.00 75.50 256 GLU B CA 1
ATOM 3745 C C . GLU B 1 256 ? -6.453 66.194 2.522 1.00 79.04 256 GLU B C 1
ATOM 3746 O O . GLU B 1 256 ? -7.127 67.122 2.038 1.00 79.21 256 GLU B O 1
ATOM 3752 N N . VAL B 1 257 ? -5.123 66.204 2.608 1.00 80.03 257 VAL B N 1
ATOM 3753 C CA . VAL B 1 257 ? -4.271 67.294 2.137 1.00 76.87 257 VAL B CA 1
ATOM 3754 C C . VAL B 1 257 ? -4.313 67.366 0.606 1.00 79.70 257 VAL B C 1
ATOM 3755 O O . VAL B 1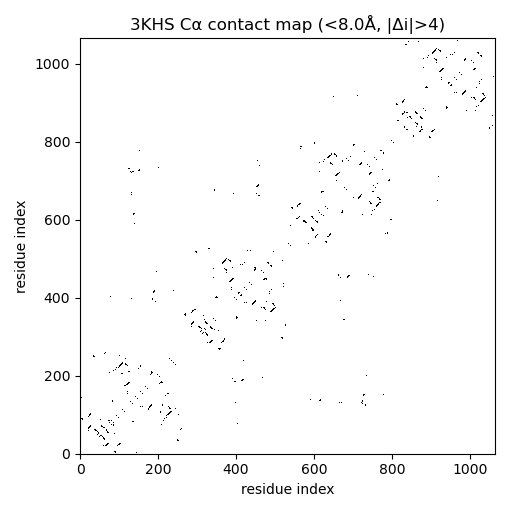 257 ? -4.102 68.431 0.019 1.00 80.10 257 VAL B O 1
ATOM 3759 N N . LEU B 1 258 ? -4.589 66.221 -0.024 1.00 81.49 258 LEU B N 1
ATOM 3760 C CA . LEU B 1 258 ? -4.641 66.111 -1.484 1.00 83.07 258 LEU B CA 1
ATOM 3761 C C . LEU B 1 258 ? -5.733 66.999 -2.082 1.00 81.33 258 LEU B C 1
ATOM 3762 O O . LEU B 1 258 ? -5.568 67.559 -3.176 1.00 83.57 258 LEU B O 1
ATOM 3767 N N . ARG B 1 259 ? -6.849 67.128 -1.373 1.00 78.97 259 ARG B N 1
ATOM 3768 C CA . ARG B 1 259 ? -7.942 67.942 -1.882 1.00 76.47 259 ARG B CA 1
ATOM 3769 C C . ARG B 1 259 ? -7.373 69.279 -2.323 1.00 75.00 259 ARG B C 1
ATOM 3770 O O . ARG B 1 259 ? -7.620 69.736 -3.448 1.00 75.77 259 ARG B O 1
ATOM 3778 N N . ALA B 1 260 ? -6.580 69.877 -1.432 1.00 72.63 260 ALA B N 1
ATOM 3779 C CA . ALA B 1 260 ? -5.949 71.175 -1.671 1.00 67.87 260 ALA B CA 1
ATOM 3780 C C . ALA B 1 260 ? -4.877 71.131 -2.763 1.00 66.40 260 ALA B C 1
ATOM 3781 O O . ALA B 1 260 ? -4.943 71.898 -3.723 1.00 64.56 260 ALA B O 1
ATOM 3783 N N . GLY B 1 261 ? -3.917 70.214 -2.637 1.00 67.20 261 GLY B N 1
ATOM 3784 C CA . GLY B 1 261 ? -2.838 70.137 -3.611 1.00 67.51 261 GLY B CA 1
ATOM 3785 C C . GLY B 1 261 ? -3.212 70.077 -5.091 1.00 68.01 261 GLY B C 1
ATOM 3786 O O . GLY B 1 261 ? -2.616 70.773 -5.928 1.00 64.04 261 GLY B O 1
ATOM 3787 N N . GLU B 1 262 ? -4.195 69.246 -5.427 1.00 66.19 262 GLU B N 1
ATOM 3788 C CA . GLU B 1 262 ? -4.594 69.104 -6.818 1.00 66.74 262 GLU B CA 1
ATOM 3789 C C . GLU B 1 262 ? -5.260 70.338 -7.413 1.00 66.41 262 GLU B C 1
ATOM 3790 O O . GLU B 1 262 ? -5.074 70.634 -8.594 1.00 64.70 262 GLU B O 1
ATOM 3796 N N . GLU B 1 263 ? -6.029 71.056 -6.603 1.00 64.46 263 GLU B N 1
ATOM 3797 C CA . GLU B 1 263 ? -6.683 72.262 -7.071 1.00 61.08 263 GLU B CA 1
ATOM 3798 C C . GLU B 1 263 ? -5.609 73.314 -7.249 1.00 57.60 263 GLU B C 1
ATOM 3799 O O . GLU B 1 263 ? -5.612 74.064 -8.226 1.00 54.23 263 GLU B O 1
ATOM 3805 N N . ALA B 1 264 ? -4.681 73.359 -6.302 1.00 51.18 264 ALA B N 1
ATOM 3806 C CA . ALA B 1 264 ? -3.593 74.320 -6.379 1.00 52.28 264 ALA B CA 1
ATOM 3807 C C . ALA B 1 264 ? -2.829 74.088 -7.688 1.00 51.33 264 ALA B C 1
ATOM 3808 O O . ALA B 1 264 ? -2.527 75.023 -8.432 1.00 52.86 264 ALA B O 1
ATOM 3810 N N . SER B 1 265 ? -2.544 72.825 -7.966 1.00 49.31 265 SER B N 1
ATOM 3811 C CA . SER B 1 265 ? -1.814 72.429 -9.155 1.00 50.53 265 SER B CA 1
ATOM 3812 C C . SER B 1 265 ? -2.506 72.890 -10.447 1.00 51.11 265 SER B C 1
ATOM 3813 O O . SER B 1 265 ? -1.871 73.434 -11.359 1.00 50.19 265 SER B O 1
ATOM 3816 N N . ALA B 1 266 ? -3.808 72.665 -10.526 1.00 50.65 266 ALA B N 1
ATOM 3817 C CA . ALA B 1 266 ? -4.555 73.061 -11.697 1.00 48.48 266 ALA B CA 1
ATOM 3818 C C . ALA B 1 266 ? -4.540 74.583 -11.858 1.00 48.63 266 ALA B C 1
ATOM 3819 O O . ALA B 1 266 ? -4.246 75.076 -12.951 1.00 53.46 266 ALA B O 1
ATOM 3821 N N . ARG B 1 267 ? -4.833 75.321 -10.783 1.00 46.29 267 ARG B N 1
ATOM 3822 C CA . ARG B 1 267 ? -4.844 76.786 -10.824 1.00 44.60 267 ARG B CA 1
ATOM 3823 C C . ARG B 1 267 ? -3.486 77.341 -11.259 1.00 46.55 267 ARG B C 1
ATOM 3824 O O . ARG B 1 267 ? -3.407 78.222 -12.116 1.00 46.18 267 ARG B O 1
ATOM 3832 N N . MET B 1 268 ? -2.425 76.826 -10.646 1.00 42.67 268 MET B N 1
ATOM 3833 C CA . MET B 1 268 ? -1.073 77.276 -10.942 1.00 41.74 268 MET B CA 1
ATOM 3834 C C . MET B 1 268 ? -0.714 76.980 -12.390 1.00 38.65 268 MET B C 1
ATOM 3835 O O . MET B 1 268 ? -0.103 77.806 -13.053 1.00 39.85 268 MET B O 1
ATOM 3840 N N . THR B 1 269 ? -1.096 75.802 -12.874 1.00 38.89 269 THR B N 1
ATOM 3841 C CA . THR B 1 269 ? -0.830 75.424 -14.255 1.00 37.42 269 THR B CA 1
ATOM 3842 C C . THR B 1 269 ? -1.509 76.387 -15.217 1.00 43.51 269 THR B C 1
ATOM 3843 O O . THR B 1 269 ? -0.902 76.817 -16.198 1.00 46.02 269 THR B O 1
ATOM 3847 N N . ALA B 1 270 ? -2.773 76.715 -14.942 1.00 42.92 270 ALA B N 1
ATOM 3848 C CA . ALA B 1 270 ? -3.519 77.646 -15.775 1.00 40.13 270 ALA B CA 1
ATOM 3849 C C . ALA B 1 270 ? -2.839 79.009 -15.783 1.00 42.51 270 ALA B C 1
ATOM 3850 O O . ALA B 1 270 ? -2.642 79.615 -16.843 1.00 48.48 270 ALA B O 1
ATOM 3852 N N . LEU B 1 271 ? -2.483 79.493 -14.597 1.00 40.68 271 LEU B N 1
ATOM 3853 C CA . LEU B 1 271 ? -1.820 80.794 -14.461 1.00 40.46 271 LEU B CA 1
ATOM 3854 C C . LEU B 1 271 ? -0.530 80.868 -15.277 1.00 39.98 271 LEU B C 1
ATOM 3855 O O . LEU B 1 271 ? -0.305 81.826 -16.007 1.00 41.96 271 LEU B O 1
ATOM 3860 N N . VAL B 1 272 ? 0.323 79.859 -15.134 1.00 40.08 272 VAL B N 1
ATOM 3861 C CA . VAL B 1 272 ? 1.586 79.807 -15.858 1.00 38.93 272 VAL B CA 1
ATOM 3862 C C . VAL B 1 272 ? 1.367 79.801 -17.380 1.00 41.87 272 VAL B C 1
ATOM 3863 O O . VAL B 1 272 ? 2.081 80.489 -18.114 1.00 39.97 272 VAL B O 1
ATOM 3867 N N . LYS B 1 273 ? 0.378 79.031 -17.845 1.00 43.36 273 LYS B N 1
ATOM 3868 C CA . LYS B 1 273 ? 0.082 78.955 -19.271 1.00 45.10 273 LYS B CA 1
ATOM 3869 C C . LYS B 1 273 ? -0.366 80.303 -19.813 1.00 46.52 273 LYS B C 1
ATOM 3870 O O . LYS B 1 273 ? 0.164 80.777 -20.830 1.00 47.80 273 LYS B O 1
ATOM 3876 N N . LEU B 1 274 ? -1.313 80.939 -19.125 1.00 45.78 274 LEU B N 1
ATOM 3877 C CA . LEU B 1 274 ? -1.805 82.238 -19.574 1.00 47.16 274 LEU B CA 1
ATOM 3878 C C . LEU B 1 274 ? -0.670 83.250 -19.581 1.00 46.67 274 LEU B C 1
ATOM 3879 O O . LEU B 1 274 ? -0.611 84.116 -20.451 1.00 46.95 274 LEU B O 1
ATOM 3884 N N . VAL B 1 275 ? 0.230 83.137 -18.611 1.00 47.63 275 VAL B N 1
ATOM 3885 C CA . VAL B 1 275 ? 1.362 84.060 -18.500 1.00 49.58 275 VAL B CA 1
ATOM 3886 C C . VAL B 1 275 ? 2.306 83.870 -19.691 1.00 49.63 275 VAL B C 1
ATOM 3887 O O . VAL B 1 275 ? 2.859 84.827 -20.236 1.00 46.29 275 VAL B O 1
ATOM 3891 N N . ILE B 1 276 ? 2.479 82.619 -20.088 1.00 49.37 276 ILE B N 1
ATOM 3892 C CA . ILE B 1 276 ? 3.349 82.304 -21.196 1.00 50.54 276 ILE B CA 1
ATOM 3893 C C . ILE B 1 276 ? 2.717 82.846 -22.477 1.00 55.06 276 ILE B C 1
ATOM 3894 O O . ILE B 1 276 ? 3.420 83.288 -23.386 1.00 54.19 276 ILE B O 1
ATOM 3899 N N . GLU B 1 277 ? 1.391 82.833 -22.548 1.00 54.61 277 GLU B N 1
ATOM 3900 C CA . GLU B 1 277 ? 0.732 83.361 -23.734 1.00 55.94 277 GLU B CA 1
ATOM 3901 C C . GLU B 1 277 ? 1.022 84.857 -23.862 1.00 55.09 277 GLU B C 1
ATOM 3902 O O . GLU B 1 277 ? 1.402 85.318 -24.928 1.00 58.97 277 GLU B O 1
ATOM 3908 N N . LYS B 1 278 ? 0.854 85.612 -22.777 1.00 53.86 278 LYS B N 1
ATOM 3909 C CA . LYS B 1 278 ? 1.123 87.057 -22.784 1.00 52.56 278 LYS B CA 1
ATOM 3910 C C . LYS B 1 278 ? 2.589 87.365 -23.098 1.00 56.18 278 LYS B C 1
ATOM 3911 O O . LYS B 1 278 ? 2.907 88.434 -23.628 1.00 58.78 278 LYS B O 1
ATOM 3917 N N . ILE B 1 279 ? 3.480 86.438 -22.749 1.00 58.14 279 ILE B N 1
ATOM 3918 C CA . ILE B 1 279 ? 4.908 86.596 -23.000 1.00 56.94 279 ILE B CA 1
ATOM 3919 C C . ILE B 1 279 ? 5.235 86.444 -24.486 1.00 57.24 279 ILE B C 1
ATOM 3920 O O . ILE B 1 279 ? 6.100 87.144 -25.011 1.00 55.42 279 ILE B O 1
ATOM 3925 N N . ARG B 1 280 ? 4.545 85.523 -25.154 1.00 58.42 280 ARG B N 1
ATOM 3926 C CA . ARG B 1 280 ? 4.763 85.272 -26.573 1.00 62.14 280 ARG B CA 1
ATOM 3927 C C . ARG B 1 280 ? 4.656 86.549 -27.411 1.00 66.55 280 ARG B C 1
ATOM 3928 O O . ARG B 1 280 ? 4.996 86.562 -28.590 1.00 68.91 280 ARG B O 1
ATOM 3936 N N . GLY B 1 281 ? 4.195 87.630 -26.792 1.00 70.72 281 GLY B N 1
ATOM 3937 C CA . GLY B 1 281 ? 4.083 88.886 -27.505 1.00 73.17 281 GLY B CA 1
ATOM 3938 C C . GLY B 1 281 ? 5.338 89.732 -27.368 1.00 75.97 281 GLY B C 1
ATOM 3939 O O . GLY B 1 281 ? 5.360 90.881 -27.819 1.00 77.35 281 GLY B O 1
ATOM 3940 N N . GLU B 1 282 ? 6.377 89.178 -26.741 1.00 77.05 282 GLU B N 1
ATOM 3941 C CA . GLU B 1 282 ? 7.636 89.901 -26.562 1.00 77.87 282 GLU B CA 1
ATOM 3942 C C . GLU B 1 282 ? 8.871 88.979 -26.469 1.00 79.93 282 GLU B C 1
ATOM 3943 O O . GLU B 1 282 ? 9.436 88.773 -25.390 1.00 82.23 282 GLU B O 1
ATOM 3949 N N . LEU B 1 283 ? 9.286 88.428 -27.611 1.00 79.30 283 LEU B N 1
ATOM 3950 C CA . LEU B 1 283 ? 10.460 87.547 -27.685 1.00 75.10 283 LEU B CA 1
ATOM 3951 C C . LEU B 1 283 ? 11.301 87.832 -28.957 1.00 76.73 283 LEU B C 1
ATOM 3952 O O . LEU B 1 283 ? 11.797 88.980 -29.103 1.00 73.92 283 LEU B O 1
ATOM 3957 N N . MET C 1 1 ? 25.993 55.008 4.131 1.00 78.64 1 MET C N 1
ATOM 3958 C CA . MET C 1 1 ? 25.737 55.056 5.599 1.00 76.81 1 MET C CA 1
ATOM 3959 C C . MET C 1 1 ? 25.507 56.505 6.038 1.00 76.30 1 MET C C 1
ATOM 3960 O O . MET C 1 1 ? 26.443 57.317 6.048 1.00 75.01 1 MET C O 1
ATOM 3965 N N . THR C 1 2 ? 24.259 56.835 6.387 1.00 73.50 2 THR C N 1
ATOM 3966 C CA 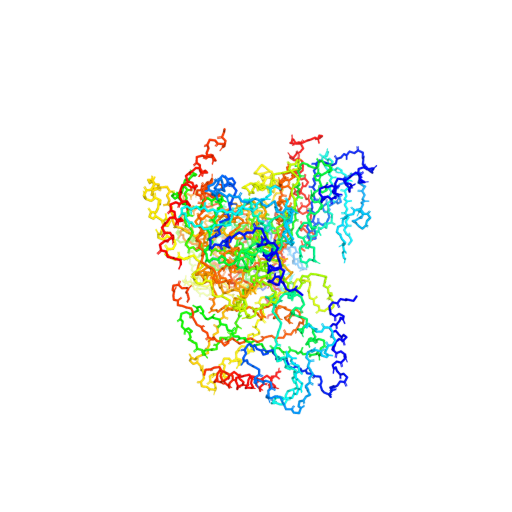. THR C 1 2 ? 23.938 58.193 6.829 1.00 67.58 2 THR C CA 1
ATOM 3967 C C . THR C 1 2 ? 24.241 58.415 8.301 1.00 64.56 2 THR C C 1
ATOM 3968 O O . THR C 1 2 ? 24.529 57.473 9.040 1.00 69.66 2 THR C O 1
ATOM 3972 N N . ASP C 1 3 ? 24.172 59.672 8.715 1.00 57.14 3 ASP C N 1
ATOM 3973 C CA . ASP C 1 3 ? 24.429 60.050 10.094 1.00 59.48 3 ASP C CA 1
ATOM 3974 C C . ASP C 1 3 ? 23.606 59.199 11.064 1.00 59.13 3 ASP C C 1
ATOM 3975 O O . ASP C 1 3 ? 24.134 58.700 12.068 1.00 62.84 3 ASP C O 1
ATOM 3980 N N . TYR C 1 4 ? 22.314 59.041 10.769 1.00 56.42 4 TYR C N 1
ATOM 3981 C CA . TYR C 1 4 ? 21.471 58.245 11.642 1.00 57.87 4 TYR C CA 1
ATOM 3982 C C . TYR C 1 4 ? 21.971 56.801 11.703 1.00 55.60 4 TYR C C 1
ATOM 3983 O O . TYR C 1 4 ? 21.947 56.184 12.766 1.00 55.92 4 TYR C O 1
ATOM 3992 N N . ASP C 1 5 ? 22.447 56.274 10.576 1.00 56.32 5 ASP C N 1
ATOM 3993 C CA . ASP C 1 5 ? 22.982 54.908 10.537 1.00 58.08 5 ASP C CA 1
ATOM 3994 C C . ASP C 1 5 ? 24.214 54.816 11.436 1.00 54.87 5 ASP C C 1
ATOM 3995 O O . ASP C 1 5 ? 24.399 53.834 12.149 1.00 55.93 5 ASP C O 1
ATOM 4000 N N . LEU C 1 6 ? 25.062 55.840 11.374 1.00 49.23 6 LEU C N 1
ATOM 4001 C CA . LEU C 1 6 ? 26.283 55.908 12.175 1.00 47.57 6 LEU C CA 1
ATOM 4002 C C . LEU C 1 6 ? 25.950 56.051 13.651 1.00 44.27 6 LEU C C 1
ATOM 4003 O O . LEU C 1 6 ? 26.655 55.537 14.522 1.00 45.61 6 LEU C O 1
ATOM 4008 N N . ALA C 1 7 ? 24.885 56.791 13.915 1.00 40.51 7 ALA C N 1
ATOM 4009 C CA . ALA C 1 7 ? 24.429 57.023 15.268 1.00 44.39 7 ALA C CA 1
ATOM 4010 C C . ALA C 1 7 ? 23.989 55.699 15.878 1.00 42.42 7 ALA C C 1
ATOM 4011 O O . ALA C 1 7 ? 24.331 55.407 17.021 1.00 46.24 7 ALA C O 1
ATOM 4013 N N . LYS C 1 8 ? 23.250 54.908 15.103 1.00 41.75 8 LYS C N 1
ATOM 4014 C CA . LYS C 1 8 ? 22.767 53.607 15.538 1.00 45.11 8 LYS C CA 1
ATOM 4015 C C . LYS C 1 8 ? 23.932 52.706 15.901 1.00 43.63 8 LYS C C 1
ATOM 4016 O O . LYS C 1 8 ? 23.917 52.007 16.918 1.00 47.74 8 LYS C O 1
ATOM 4022 N N . GLU C 1 9 ? 24.944 52.748 15.046 1.00 41.18 9 GLU C N 1
ATOM 4023 C CA . GLU C 1 9 ? 26.164 51.978 15.194 1.00 40.30 9 GLU C CA 1
ATOM 4024 C C . GLU C 1 9 ? 26.812 52.357 16.512 1.00 38.63 9 GLU C C 1
ATOM 4025 O O . GLU C 1 9 ? 27.119 51.504 17.345 1.00 41.25 9 GLU C O 1
ATOM 4031 N N . THR C 1 10 ? 27.033 53.659 16.678 1.00 41.24 10 THR C N 1
ATOM 4032 C CA . THR C 1 10 ? 27.641 54.195 17.889 1.00 41.13 10 THR C CA 1
ATOM 4033 C C . THR C 1 10 ? 26.824 53.734 19.101 1.00 42.58 10 THR C C 1
ATOM 4034 O O . THR C 1 10 ? 27.379 53.277 20.108 1.00 42.38 10 THR C O 1
ATOM 4038 N N . ALA C 1 11 ? 25.505 53.846 18.991 1.00 37.91 11 ALA C N 1
ATOM 4039 C CA . ALA C 1 11 ? 24.621 53.432 20.068 1.00 42.77 11 ALA C CA 1
ATOM 4040 C C . ALA C 1 11 ? 24.837 51.947 20.395 1.00 40.95 11 ALA C C 1
ATOM 4041 O O . ALA C 1 11 ? 25.057 51.589 21.548 1.00 40.44 11 ALA C O 1
ATOM 4043 N N . ALA C 1 12 ? 24.784 51.107 19.359 1.00 40.81 12 ALA C N 1
ATOM 4044 C CA . ALA C 1 12 ? 24.933 49.660 19.509 1.00 45.12 12 ALA C CA 1
ATOM 4045 C C . ALA C 1 12 ? 26.225 49.319 20.236 1.00 47.21 12 ALA C C 1
ATOM 4046 O O . ALA C 1 12 ? 26.289 48.380 21.028 1.00 53.14 12 ALA C O 1
ATOM 4048 N N . TRP C 1 13 ? 27.256 50.103 19.966 1.00 43.14 13 TRP C N 1
ATOM 4049 C CA . TRP C 1 13 ? 28.548 49.890 20.581 1.00 42.06 13 TRP C CA 1
ATOM 4050 C C . TRP C 1 13 ? 28.537 50.272 22.064 1.00 44.89 13 TRP C C 1
ATOM 4051 O O . TRP C 1 13 ? 29.179 49.632 22.894 1.00 47.59 13 TRP C O 1
ATOM 4062 N N . LEU C 1 14 ? 27.825 51.337 22.387 1.00 44.64 14 LEU C N 1
ATOM 4063 C CA . LEU C 1 14 ? 27.748 51.797 23.760 1.00 46.21 14 LEU C CA 1
ATOM 4064 C C . LEU C 1 14 ? 26.861 50.825 24.536 1.00 45.52 14 LEU C C 1
ATOM 4065 O O . LEU C 1 14 ? 27.135 50.492 25.686 1.00 44.72 14 LEU C O 1
ATOM 4070 N N . ASN C 1 15 ? 25.817 50.361 23.865 1.00 44.92 15 ASN C N 1
ATOM 4071 C CA . ASN C 1 15 ? 24.844 49.427 24.416 1.00 48.08 15 ASN C CA 1
ATOM 4072 C C . ASN C 1 15 ? 25.481 48.144 24.991 1.00 46.86 15 ASN C C 1
ATOM 4073 O O . ASN C 1 15 ? 25.007 47.574 25.972 1.00 50.68 15 ASN C O 1
ATOM 4078 N N . LYS C 1 16 ? 26.551 47.707 24.351 1.00 42.43 16 LYS C N 1
ATOM 4079 C CA . LYS C 1 16 ? 27.288 46.525 24.761 1.00 49.82 16 LYS C CA 1
ATOM 4080 C C . LYS C 1 16 ? 27.608 46.589 26.254 1.00 52.67 16 LYS C C 1
ATOM 4081 O O . LYS C 1 16 ? 27.592 45.582 26.953 1.00 55.79 16 LYS C O 1
ATOM 4087 N N . GLN C 1 17 ? 27.910 47.798 26.712 1.00 51.98 17 GLN C N 1
ATOM 4088 C CA . GLN C 1 17 ? 28.312 48.064 28.085 1.00 51.74 17 GLN C CA 1
ATOM 4089 C C . GLN C 1 17 ? 27.213 48.473 29.041 1.00 52.14 17 GLN C C 1
ATOM 4090 O O . GLN C 1 17 ? 27.499 48.893 30.158 1.00 52.81 17 GLN C O 1
ATOM 4096 N N . LEU C 1 18 ? 25.964 48.344 28.624 1.00 49.95 18 LEU C N 1
ATOM 4097 C CA . LEU C 1 18 ? 24.851 48.798 29.456 1.00 53.34 18 LEU C CA 1
ATOM 4098 C C . LEU C 1 18 ? 23.853 47.747 29.903 1.00 54.78 18 LEU C C 1
ATOM 4099 O O . LEU C 1 18 ? 23.453 46.894 29.125 1.00 53.96 18 LEU C O 1
ATOM 4104 N N . GLN C 1 19 ? 23.420 47.841 31.155 1.00 58.24 19 GLN C N 1
ATOM 4105 C CA . GLN C 1 19 ? 22.434 46.910 31.667 1.00 58.29 19 GLN C CA 1
ATOM 4106 C C . GLN C 1 19 ? 21.046 47.481 31.402 1.00 58.59 19 GLN C C 1
ATOM 4107 O O . GLN C 1 19 ? 20.125 46.754 31.032 1.00 56.49 19 GLN C O 1
ATOM 4113 N N . ILE C 1 20 ? 20.905 48.792 31.569 1.00 56.99 20 ILE C N 1
ATOM 4114 C CA . ILE C 1 20 ? 19.635 49.455 31.309 1.00 55.02 20 ILE C CA 1
ATOM 4115 C C . ILE C 1 20 ? 19.871 50.615 30.338 1.00 52.72 20 ILE C C 1
ATOM 4116 O O . ILE C 1 20 ? 20.749 51.448 30.552 1.00 49.67 20 ILE C O 1
ATOM 4121 N N . ARG C 1 21 ? 19.096 50.659 29.261 1.00 47.23 21 ARG C N 1
ATOM 4122 C CA . ARG C 1 21 ? 19.245 51.738 28.297 1.00 49.36 21 ARG C CA 1
ATOM 4123 C C . ARG C 1 21 ? 18.754 53.040 28.925 1.00 48.22 21 ARG C C 1
ATOM 4124 O O . ARG C 1 21 ? 17.716 53.074 29.587 1.00 51.89 21 ARG C O 1
ATOM 4132 N N . PRO C 1 22 ? 19.505 54.134 28.725 1.00 46.02 22 PRO C N 1
ATOM 4133 C CA . PRO C 1 22 ? 19.142 55.433 29.296 1.00 44.58 22 PRO C CA 1
ATOM 4134 C C . PRO C 1 22 ? 17.835 55.907 28.738 1.00 44.85 22 PRO C C 1
ATOM 4135 O O . PRO C 1 22 ? 17.562 55.710 27.558 1.00 41.40 22 PRO C O 1
ATOM 4139 N N . VAL C 1 23 ? 17.015 56.533 29.571 1.00 44.24 23 VAL C N 1
ATOM 4140 C CA . VAL C 1 23 ? 15.753 57.029 29.068 1.00 40.45 23 VAL C CA 1
ATOM 4141 C C . VAL C 1 23 ? 15.742 58.558 29.164 1.00 41.20 23 VAL C C 1
ATOM 4142 O O . VAL C 1 23 ? 14.951 59.228 28.506 1.00 36.62 23 VAL C O 1
ATOM 4146 N N . LEU C 1 24 ? 16.652 59.098 29.974 1.00 40.65 24 LEU C N 1
ATOM 4147 C CA . LEU C 1 24 ? 16.811 60.553 30.147 1.00 39.64 24 LEU C CA 1
ATOM 4148 C C . LEU C 1 24 ? 18.263 60.952 29.801 1.00 39.73 24 LEU C C 1
ATOM 4149 O O . LEU C 1 24 ? 19.223 60.306 30.252 1.00 32.07 24 LEU C O 1
ATOM 4154 N N . GLY C 1 25 ? 18.420 62.008 29.005 1.00 33.04 25 GLY C N 1
ATOM 4155 C CA . GLY C 1 25 ? 19.756 62.444 28.647 1.00 33.40 25 GLY C CA 1
ATOM 4156 C C . GLY C 1 25 ? 20.088 63.803 29.231 1.00 30.52 25 GLY C C 1
ATOM 4157 O O . GLY C 1 25 ? 19.197 64.609 29.477 1.00 32.20 25 GLY C O 1
ATOM 4158 N N . ILE C 1 26 ? 21.369 64.071 29.435 1.00 31.55 26 ILE C N 1
ATOM 4159 C CA . ILE C 1 26 ? 21.782 65.343 30.009 1.00 33.14 26 ILE C CA 1
ATOM 4160 C C . ILE C 1 26 ? 23.025 65.810 29.275 1.00 33.76 26 ILE C C 1
ATOM 4161 O O . ILE C 1 26 ? 23.901 64.990 29.009 1.00 28.20 26 ILE C O 1
ATOM 4166 N N . VAL C 1 27 ? 23.067 67.106 28.926 1.00 30.14 27 VAL C N 1
ATOM 4167 C CA . VAL C 1 27 ? 24.228 67.685 28.255 1.00 30.71 27 VAL C CA 1
ATOM 4168 C C . VAL C 1 27 ? 24.734 68.794 29.189 1.00 28.32 27 VAL C C 1
ATOM 4169 O O . VAL C 1 27 ? 24.005 69.718 29.512 1.00 28.82 27 VAL C O 1
ATOM 4173 N N . CYS C 1 28 ? 25.978 68.687 29.633 1.00 31.86 28 CYS C N 1
ATOM 4174 C CA . CYS C 1 28 ? 26.547 69.669 30.551 1.00 38.74 28 CYS C CA 1
ATOM 4175 C C . CYS C 1 28 ? 27.284 70.770 29.822 1.00 39.74 28 CYS C C 1
ATOM 4176 O O . CYS C 1 28 ? 28.219 70.509 29.082 1.00 37.85 28 CYS C O 1
ATOM 4179 N N . GLY C 1 29 ? 26.843 72.005 30.038 1.00 46.27 29 GLY C N 1
ATOM 4180 C CA . GLY C 1 29 ? 27.465 73.138 29.390 1.00 46.10 29 GLY C CA 1
ATOM 4181 C C . GLY C 1 29 ? 28.781 73.509 30.023 1.00 48.44 29 GLY C C 1
ATOM 4182 O O . GLY C 1 29 ? 29.362 72.720 30.776 1.00 43.98 29 GLY C O 1
ATOM 4183 N N . SER C 1 30 ? 29.248 74.721 29.722 1.00 52.17 30 SER C N 1
ATOM 4184 C CA . SER C 1 30 ? 30.516 75.205 30.257 1.00 53.79 30 SER C CA 1
ATOM 4185 C C . SER C 1 30 ? 30.545 75.323 31.776 1.00 52.14 30 SER C C 1
ATOM 4186 O O . SER C 1 30 ? 29.742 76.048 32.366 1.00 54.57 30 SER C O 1
ATOM 4189 N N . GLY C 1 31 ? 31.467 74.586 32.395 1.00 48.89 31 GLY C N 1
ATOM 4190 C CA . GLY C 1 31 ? 31.627 74.634 33.835 1.00 48.38 31 GLY C CA 1
ATOM 4191 C C . GLY C 1 31 ? 30.538 73.942 34.620 1.00 50.61 31 GLY C C 1
ATOM 4192 O O . GLY C 1 31 ? 30.481 74.027 35.854 1.00 49.75 31 GLY C O 1
ATOM 4193 N N . LEU C 1 32 ? 29.666 73.238 33.917 1.00 48.09 32 LEU C N 1
ATOM 4194 C CA . LEU C 1 32 ? 28.591 72.556 34.605 1.00 49.49 32 LEU C CA 1
ATOM 4195 C C . LEU C 1 32 ? 28.788 71.044 34.616 1.00 52.04 32 LEU C C 1
ATOM 4196 O O . LEU C 1 32 ? 27.831 70.267 34.726 1.00 47.10 32 LEU C O 1
ATOM 4201 N N . GLY C 1 33 ? 30.051 70.632 34.526 1.00 55.69 33 GLY C N 1
ATOM 4202 C CA . GLY C 1 33 ? 30.377 69.216 34.551 1.00 59.05 33 GLY C CA 1
ATOM 4203 C C . GLY C 1 33 ? 29.937 68.484 35.819 1.00 62.57 33 GLY C C 1
ATOM 4204 O O . GLY C 1 33 ? 29.367 67.394 35.744 1.00 62.57 33 GLY C O 1
ATOM 4205 N N . LYS C 1 34 ? 30.186 69.079 36.986 1.00 63.04 34 LYS C N 1
ATOM 4206 C CA . LYS C 1 34 ? 29.826 68.459 38.266 1.00 63.08 34 LYS C CA 1
ATOM 4207 C C . LYS C 1 34 ? 28.468 67.770 38.235 1.00 61.57 34 LYS C C 1
ATOM 4208 O O . LYS C 1 34 ? 28.237 66.821 38.979 1.00 61.41 34 LYS C O 1
ATOM 4214 N N . ILE C 1 35 ? 27.558 68.241 37.391 1.00 62.51 35 ILE C N 1
ATOM 4215 C CA . ILE C 1 35 ? 26.232 67.627 37.326 1.00 62.59 35 ILE C CA 1
ATOM 4216 C C . ILE C 1 35 ? 26.346 66.118 37.133 1.00 61.92 35 ILE C C 1
ATOM 4217 O O . ILE C 1 35 ? 25.512 65.350 37.620 1.00 60.08 35 ILE C O 1
ATOM 4222 N N . GLY C 1 36 ? 27.386 65.702 36.418 1.00 62.30 36 GLY C N 1
ATOM 4223 C CA . GLY C 1 36 ? 27.582 64.287 36.150 1.00 63.85 36 GLY C CA 1
ATOM 4224 C C . GLY C 1 36 ? 27.862 63.396 37.350 1.00 65.06 36 GLY C C 1
ATOM 4225 O O . GLY C 1 36 ? 27.489 62.219 37.354 1.00 60.64 36 GLY C O 1
ATOM 4226 N N . ASP C 1 37 ? 28.528 63.936 38.366 1.00 67.61 37 ASP C N 1
ATOM 4227 C CA . ASP C 1 37 ? 28.838 63.142 39.552 1.00 68.28 37 ASP C CA 1
ATOM 4228 C C . ASP C 1 37 ? 27.540 62.701 40.209 1.00 69.08 37 ASP C C 1
ATOM 4229 O O . ASP C 1 37 ? 27.537 61.827 41.073 1.00 67.80 37 ASP C O 1
ATOM 4234 N N . SER C 1 38 ? 26.430 63.299 39.792 1.00 68.69 38 SER C N 1
ATOM 4235 C CA . SER C 1 38 ? 25.140 62.955 40.368 1.00 67.49 38 SER C CA 1
ATOM 4236 C C . SER C 1 38 ? 24.624 61.585 39.935 1.00 65.91 38 SER C C 1
ATOM 4237 O O . SER C 1 38 ? 23.659 61.074 40.504 1.00 63.26 38 SER C O 1
ATOM 4240 N N . LEU C 1 39 ? 25.249 60.989 38.923 1.00 63.42 39 LEU C N 1
ATOM 4241 C CA . LEU C 1 39 ? 24.812 59.680 38.453 1.00 60.95 39 LEU C CA 1
ATOM 4242 C C . LEU C 1 39 ? 25.387 58.562 39.312 1.00 62.68 39 LEU C C 1
ATOM 4243 O O . LEU C 1 39 ? 26.589 58.514 39.567 1.00 62.13 39 LEU C O 1
ATOM 4248 N N . GLU C 1 40 ? 24.505 57.666 39.745 1.00 63.39 40 GLU C N 1
ATOM 4249 C CA . GLU C 1 40 ? 24.852 56.537 40.605 1.00 66.34 40 GLU C CA 1
ATOM 4250 C C . GLU C 1 40 ? 25.145 55.268 39.819 1.00 67.21 40 GLU C C 1
ATOM 4251 O O . GLU C 1 40 ? 24.550 55.045 38.763 1.00 65.05 40 GLU C O 1
ATOM 4257 N N . THR C 1 41 ? 26.030 54.421 40.358 1.00 66.81 41 THR C N 1
ATOM 4258 C CA . THR C 1 41 ? 26.402 53.153 39.707 1.00 69.22 41 THR C CA 1
ATOM 4259 C C . THR C 1 41 ? 26.744 53.479 38.266 1.00 69.04 41 THR C C 1
ATOM 4260 O O . THR C 1 41 ? 26.232 52.868 37.324 1.00 69.56 41 THR C O 1
ATOM 4264 N N . SER C 1 42 ? 27.642 54.437 38.107 1.00 67.01 42 SER C N 1
ATOM 4265 C CA . SER C 1 42 ? 27.990 54.896 36.787 1.00 64.87 42 SER C CA 1
ATOM 4266 C C . SER C 1 42 ? 29.144 54.268 36.055 1.00 65.53 42 SER C C 1
ATOM 4267 O O . SER C 1 42 ? 30.170 53.913 36.642 1.00 67.65 42 SER C O 1
ATOM 4270 N N . ILE C 1 43 ? 28.957 54.127 34.749 1.00 62.51 43 ILE C N 1
ATOM 4271 C CA . ILE C 1 43 ? 30.031 53.647 33.906 1.00 58.04 43 ILE C CA 1
ATOM 4272 C C . ILE C 1 43 ? 30.395 54.886 33.093 1.00 55.74 43 ILE C C 1
ATOM 4273 O O . ILE C 1 43 ? 29.528 55.687 32.737 1.00 54.63 43 ILE C O 1
ATOM 4278 N N . THR C 1 44 ? 31.687 55.071 32.859 1.00 52.56 44 THR C N 1
ATOM 4279 C CA . THR C 1 44 ? 32.170 56.223 32.125 1.00 48.16 44 THR C CA 1
ATOM 4280 C C . THR C 1 44 ? 32.890 55.842 30.856 1.00 48.67 44 THR C C 1
ATOM 4281 O O . THR C 1 44 ? 33.737 54.950 30.859 1.00 49.94 44 THR C O 1
ATOM 4285 N N . VAL C 1 45 ? 32.579 56.543 29.774 1.00 42.49 45 VAL C N 1
ATOM 4286 C CA . VAL C 1 45 ? 33.209 56.279 28.484 1.00 39.49 45 VAL C CA 1
ATOM 4287 C C . VAL C 1 45 ? 33.758 57.582 27.913 1.00 40.20 45 VAL C C 1
ATOM 4288 O O . VAL C 1 45 ? 32.985 58.486 27.589 1.00 44.43 45 VAL C O 1
ATOM 4292 N N . ALA C 1 46 ? 35.076 57.694 27.787 1.00 38.96 46 ALA C N 1
ATOM 4293 C CA . ALA C 1 46 ? 35.671 58.917 27.251 1.00 40.31 46 ALA C CA 1
ATOM 4294 C C . ALA C 1 46 ? 35.228 59.106 25.808 1.00 41.25 46 ALA C C 1
ATOM 4295 O O . ALA C 1 46 ? 35.099 58.137 25.057 1.00 37.12 46 ALA C O 1
ATOM 4297 N N . TYR C 1 47 ? 34.990 60.354 25.422 1.00 39.07 47 TYR C N 1
ATOM 4298 C CA . TYR C 1 47 ? 34.538 60.638 24.067 1.00 43.60 47 TYR C CA 1
ATOM 4299 C C . TYR C 1 47 ? 35.530 60.081 23.044 1.00 46.74 47 TYR C C 1
ATOM 4300 O O . TYR C 1 47 ? 35.145 59.584 21.989 1.00 50.14 47 TYR C O 1
ATOM 4309 N N . SER C 1 48 ? 36.813 60.150 23.373 1.00 51.26 48 SER C N 1
ATOM 4310 C CA . SER C 1 48 ? 37.850 59.681 22.466 1.00 51.53 48 SER C CA 1
ATOM 4311 C C . SER C 1 48 ? 37.782 58.190 22.111 1.00 53.94 48 SER C C 1
ATOM 4312 O O . SER C 1 48 ? 38.303 57.779 21.072 1.00 53.88 48 SER C O 1
ATOM 4315 N N . ASP C 1 49 ? 37.130 57.386 22.946 1.00 51.06 49 ASP C N 1
ATOM 4316 C CA . ASP C 1 49 ? 37.031 55.961 22.658 1.00 52.37 49 ASP C CA 1
ATOM 4317 C C . ASP C 1 49 ? 35.721 55.639 21.957 1.00 48.95 49 ASP C C 1
ATOM 4318 O O . ASP C 1 49 ? 35.522 54.526 21.472 1.00 47.07 49 ASP C O 1
ATOM 4323 N N . ILE C 1 50 ? 34.826 56.619 21.886 1.00 46.83 50 ILE C N 1
ATOM 4324 C CA . ILE C 1 50 ? 33.544 56.382 21.246 1.00 45.09 50 ILE C CA 1
ATOM 4325 C C . ILE C 1 50 ? 33.640 56.500 19.748 1.00 47.04 50 ILE C C 1
ATOM 4326 O O . ILE C 1 50 ? 34.095 57.506 19.223 1.00 49.48 50 ILE C O 1
ATOM 4331 N N . PRO C 1 51 ? 33.200 55.464 19.033 1.00 49.62 51 PRO C N 1
ATOM 4332 C CA . PRO C 1 51 ? 33.225 55.447 17.571 1.00 45.55 51 PRO C CA 1
ATOM 4333 C C . PRO C 1 51 ? 32.303 56.507 16.970 1.00 46.78 51 PRO C C 1
ATOM 4334 O O . PRO C 1 51 ? 31.155 56.687 17.394 1.00 49.10 51 PRO C O 1
ATOM 4338 N N . ASN C 1 52 ? 32.821 57.199 15.967 1.00 44.49 52 ASN C N 1
ATOM 4339 C CA . ASN C 1 52 ? 32.098 58.251 15.260 1.00 43.58 52 ASN C CA 1
ATOM 4340 C C . ASN C 1 52 ? 31.914 59.575 15.992 1.00 43.10 52 ASN C C 1
ATOM 4341 O O . ASN C 1 52 ? 31.429 60.518 15.404 1.00 46.40 52 ASN C O 1
ATOM 4346 N N . PHE C 1 53 ? 32.280 59.650 17.268 1.00 44.94 53 PHE C N 1
ATOM 4347 C CA . PHE C 1 53 ? 32.144 60.896 18.014 1.00 37.17 53 PHE C CA 1
ATOM 4348 C C . PHE C 1 53 ? 33.148 61.896 17.467 1.00 43.35 53 PHE C C 1
ATOM 4349 O O . PHE C 1 53 ? 34.306 61.558 17.233 1.00 44.69 53 PHE C O 1
ATOM 4357 N N . PRO C 1 54 ? 32.700 63.143 17.224 1.00 44.96 54 PRO C N 1
ATOM 4358 C CA . PRO C 1 54 ? 33.507 64.251 16.699 1.00 41.99 54 PRO C CA 1
ATOM 4359 C C . PRO C 1 54 ? 34.814 64.358 17.449 1.00 47.36 54 PRO C C 1
ATOM 4360 O O . PRO C 1 54 ? 34.826 64.271 18.674 1.00 49.68 54 PRO C O 1
ATOM 4364 N N . VAL C 1 55 ? 35.910 64.557 16.724 1.00 52.83 55 VAL C N 1
ATOM 4365 C CA . VAL C 1 55 ? 37.224 64.696 17.348 1.00 56.70 55 VAL C CA 1
ATOM 4366 C C . VAL C 1 55 ? 37.260 65.851 18.347 1.00 60.04 55 VAL C C 1
ATOM 4367 O O . VAL C 1 55 ? 37.015 66.998 17.977 1.00 62.00 55 VAL C O 1
ATOM 4371 N N . GLY C 1 56 ? 37.569 65.553 19.608 1.00 63.89 56 GLY C N 1
ATOM 4372 C CA . GLY C 1 56 ? 37.642 66.604 20.616 1.00 68.02 56 GLY C CA 1
ATOM 4373 C C . GLY C 1 56 ? 38.964 67.358 20.529 1.00 71.17 56 GLY C C 1
ATOM 4374 O O . GLY C 1 56 ? 39.769 67.098 19.626 1.00 73.86 56 GLY C O 1
ATOM 4375 N N . SER C 1 57 ? 39.204 68.293 21.446 1.00 72.10 57 SER C N 1
ATOM 4376 C CA . SER C 1 57 ? 40.457 69.056 21.431 1.00 72.15 57 SER C CA 1
ATOM 4377 C C . SER C 1 57 ? 40.970 69.356 22.835 1.00 70.38 57 SER C C 1
ATOM 4378 O O . SER C 1 57 ? 41.706 70.318 23.041 1.00 70.62 57 SER C O 1
ATOM 4381 N N . ALA C 1 62 ? 38.928 67.035 27.889 1.00 50.59 62 ALA C N 1
ATOM 4382 C CA . ALA C 1 62 ? 38.642 65.593 27.796 1.00 54.18 62 ALA C CA 1
ATOM 4383 C C . ALA C 1 62 ? 37.174 65.284 28.139 1.00 53.48 62 ALA C C 1
ATOM 4384 O O . ALA C 1 62 ? 36.817 65.045 29.310 1.00 53.64 62 ALA C O 1
ATOM 4386 N N . GLY C 1 63 ? 36.326 65.291 27.115 1.00 47.89 63 GLY C N 1
ATOM 4387 C CA . GLY C 1 63 ? 34.923 65.012 27.324 1.00 43.12 63 GLY C CA 1
ATOM 4388 C C . GLY C 1 63 ? 34.661 63.547 27.605 1.00 42.01 63 GLY C C 1
ATOM 4389 O O . GLY C 1 63 ? 35.452 62.670 27.243 1.00 40.45 63 GLY C O 1
ATOM 4390 N N . SER C 1 64 ? 33.556 63.278 28.283 1.00 40.27 64 SER C N 1
ATOM 4391 C CA . SER C 1 64 ? 33.194 61.912 28.589 1.00 43.75 64 SER C CA 1
ATOM 4392 C C . SER C 1 64 ? 31.687 61.773 28.728 1.00 45.24 64 SER C C 1
ATOM 4393 O O . SER C 1 64 ? 30.978 62.729 29.047 1.00 42.97 64 SER C O 1
ATOM 4396 N N . LEU C 1 65 ? 31.219 60.559 28.473 1.00 43.11 65 LEU C N 1
ATOM 4397 C CA . LEU C 1 65 ? 29.812 60.221 28.528 1.00 37.39 65 LEU C CA 1
ATOM 4398 C C . LEU C 1 65 ? 29.620 59.338 29.752 1.00 38.13 65 LEU C C 1
ATOM 4399 O O . LEU C 1 65 ? 30.332 58.366 29.939 1.00 42.02 65 LEU C O 1
ATOM 4404 N N . ILE C 1 66 ? 28.662 59.686 30.591 1.00 43.05 66 ILE C N 1
ATOM 4405 C CA . ILE C 1 66 ? 28.402 58.950 31.816 1.00 38.99 66 ILE C CA 1
ATOM 4406 C C . ILE C 1 66 ? 27.044 58.282 31.819 1.00 40.76 66 ILE C C 1
ATOM 4407 O O . ILE C 1 66 ? 26.037 58.925 31.536 1.00 41.47 66 ILE C O 1
ATOM 4412 N N . PHE C 1 67 ? 27.010 56.992 32.154 1.00 42.12 67 PHE C N 1
ATOM 4413 C CA . PHE C 1 67 ? 25.734 56.279 32.240 1.00 43.30 67 PHE C CA 1
ATOM 4414 C C . PHE C 1 67 ? 25.489 55.884 33.691 1.00 44.32 67 PHE C C 1
ATOM 4415 O O . PHE C 1 67 ? 26.374 55.348 34.348 1.00 49.92 67 PHE C O 1
ATOM 4423 N N . GLY C 1 68 ? 24.288 56.149 34.184 1.00 44.74 68 GLY C N 1
ATOM 4424 C CA . GLY C 1 68 ? 23.979 55.828 35.558 1.00 46.91 68 GLY C CA 1
ATOM 4425 C C . GLY C 1 68 ? 22.599 56.320 35.905 1.00 50.97 68 GLY C C 1
ATOM 4426 O O . GLY C 1 68 ? 21.902 56.860 35.052 1.00 54.84 68 GLY C O 1
ATOM 4427 N N . SER C 1 69 ? 22.192 56.143 37.156 1.00 53.83 69 SER C N 1
ATOM 4428 C CA . SER C 1 69 ? 20.865 56.586 37.554 1.00 58.01 69 SER C CA 1
ATOM 4429 C C . SER C 1 69 ? 20.845 57.767 38.517 1.00 59.65 69 SER C C 1
ATOM 4430 O O . SER C 1 69 ? 21.827 58.072 39.199 1.00 63.00 69 SER C O 1
ATOM 4433 N N . VAL C 1 70 ? 19.709 58.443 38.529 1.00 59.10 70 VAL C N 1
ATOM 4434 C CA . VAL C 1 70 ? 19.497 59.601 39.363 1.00 60.10 70 VAL C CA 1
ATOM 4435 C C . VAL C 1 70 ? 18.040 59.497 39.733 1.00 63.44 70 VAL C C 1
ATOM 4436 O O . VAL C 1 70 ? 17.199 59.307 38.862 1.00 61.89 70 VAL C O 1
ATOM 4440 N N . ASN C 1 71 ? 17.741 59.598 41.022 1.00 67.49 71 ASN C N 1
ATOM 4441 C CA . ASN C 1 71 ? 16.361 59.506 41.497 1.00 66.06 71 ASN C CA 1
ATOM 4442 C C . ASN C 1 71 ? 15.594 58.355 40.839 1.00 62.15 71 ASN C C 1
ATOM 4443 O O . ASN C 1 71 ? 14.412 58.476 40.518 1.00 64.23 71 ASN C O 1
ATOM 4448 N N . GLY C 1 72 ? 16.280 57.236 40.637 1.00 60.71 72 GLY C N 1
ATOM 4449 C CA . GLY C 1 72 ? 15.646 56.070 40.046 1.00 59.36 72 GLY C CA 1
ATOM 4450 C C . GLY C 1 72 ? 15.502 56.048 38.531 1.00 60.89 72 GLY C C 1
ATOM 4451 O O . GLY C 1 72 ? 14.878 55.142 37.967 1.00 58.86 72 GLY C O 1
ATOM 4452 N N . VAL C 1 73 ? 16.070 57.033 37.849 1.00 56.36 73 VAL C N 1
ATOM 4453 C CA . VAL C 1 73 ? 15.958 57.043 36.399 1.00 52.08 73 VAL C CA 1
ATOM 4454 C C . VAL C 1 73 ? 17.305 56.804 35.730 1.00 46.61 73 VAL C C 1
ATOM 4455 O O . VAL C 1 73 ? 18.319 57.385 36.116 1.00 53.99 73 VAL C O 1
ATOM 4459 N N . SER C 1 74 ? 17.328 55.914 34.749 1.00 40.49 74 SER C N 1
ATOM 4460 C CA . SER C 1 74 ? 18.585 55.644 34.044 1.00 45.00 74 SER C CA 1
ATOM 4461 C C . SER C 1 74 ? 18.863 56.800 33.088 1.00 39.64 74 SER C C 1
ATOM 4462 O O . SER C 1 74 ? 18.014 57.157 32.258 1.00 37.24 74 SER C O 1
ATOM 4465 N N . CYS C 1 75 ? 20.055 57.371 33.214 1.00 37.92 75 CYS C N 1
ATOM 4466 C CA . CYS C 1 75 ? 20.443 58.519 32.420 1.00 38.76 75 CYS C CA 1
ATOM 4467 C C . CYS C 1 75 ? 21.757 58.350 31.714 1.00 38.75 75 CYS C C 1
ATOM 4468 O O . CYS C 1 75 ? 22.582 57.505 32.077 1.00 36.22 75 CYS C O 1
ATOM 4471 N N . VAL C 1 76 ? 21.940 59.181 30.694 1.00 33.60 76 VAL C N 1
ATOM 4472 C CA . VAL C 1 76 ? 23.197 59.246 29.983 1.00 35.11 76 VAL C CA 1
ATOM 4473 C C . VAL C 1 76 ? 23.533 60.734 30.113 1.00 32.94 76 VAL C C 1
ATOM 4474 O O . VAL C 1 76 ? 22.685 61.589 29.883 1.00 29.56 76 VAL C O 1
ATOM 4478 N N . CYS C 1 77 ? 24.753 61.050 30.514 1.00 36.67 77 CYS C N 1
ATOM 4479 C CA . CYS C 1 77 ? 25.121 62.445 30.682 1.00 37.50 77 CYS C CA 1
ATOM 4480 C C . CYS C 1 77 ? 26.357 62.777 29.895 1.00 38.56 77 CYS C C 1
ATOM 4481 O O . CYS C 1 77 ? 27.353 62.059 29.959 1.00 35.02 77 CYS C O 1
ATOM 4484 N N . MET C 1 78 ? 26.278 63.868 29.137 1.00 37.70 78 MET C N 1
ATOM 4485 C CA . MET C 1 78 ? 27.403 64.327 28.341 1.00 37.23 78 MET C CA 1
ATOM 4486 C C . MET C 1 78 ? 28.159 65.353 29.167 1.00 34.78 78 MET C C 1
ATOM 4487 O O . MET C 1 78 ? 27.581 66.365 29.564 1.00 29.69 78 MET C O 1
ATOM 4492 N N . LYS C 1 79 ? 29.427 65.079 29.465 1.00 36.09 79 LYS C N 1
ATOM 4493 C CA . LYS C 1 79 ? 30.241 66.044 30.214 1.00 38.28 79 LYS C CA 1
ATOM 4494 C C . LYS C 1 79 ? 31.067 66.725 29.148 1.00 37.08 79 LYS C C 1
ATOM 4495 O O . LYS C 1 79 ? 32.181 66.298 28.837 1.00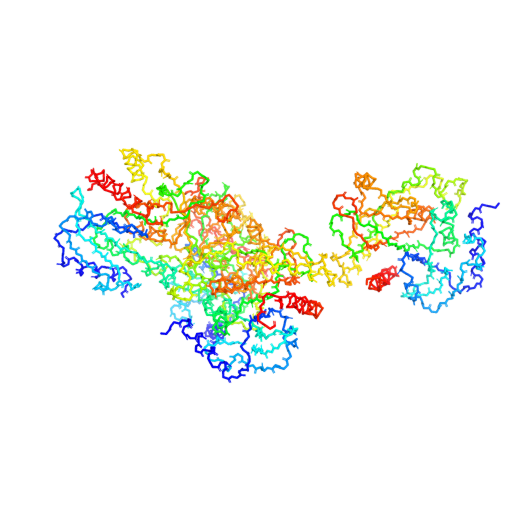 35.32 79 LYS C O 1
ATOM 4501 N N . GLY C 1 80 ? 30.496 67.788 28.589 1.00 35.49 80 GLY C N 1
ATOM 4502 C CA . GLY C 1 80 ? 31.153 68.510 27.524 1.00 37.52 80 GLY C CA 1
ATOM 4503 C C . GLY C 1 80 ? 30.349 68.298 26.253 1.00 35.86 80 GLY C C 1
ATOM 4504 O O . GLY C 1 80 ? 29.778 67.225 26.061 1.00 39.02 80 GLY C O 1
ATOM 4505 N N . ARG C 1 81 ? 30.261 69.318 25.406 1.00 36.61 81 ARG C N 1
ATOM 4506 C CA . ARG C 1 81 ? 29.519 69.185 24.157 1.00 34.99 81 ARG C CA 1
ATOM 4507 C C . ARG C 1 81 ? 30.378 69.690 23.000 1.00 35.88 81 ARG C C 1
ATOM 4508 O O . ARG C 1 81 ? 31.538 70.024 23.191 1.00 34.06 81 ARG C O 1
ATOM 4516 N N . PHE C 1 82 ? 29.812 69.750 21.804 1.00 38.11 82 PHE C N 1
ATOM 4517 C CA . PHE C 1 82 ? 30.564 70.231 20.646 1.00 36.82 82 PHE C CA 1
ATOM 4518 C C . PHE C 1 82 ? 29.902 71.490 20.076 1.00 35.26 82 PHE C C 1
ATOM 4519 O O . PHE C 1 82 ? 28.682 71.593 20.058 1.00 40.50 82 PHE C O 1
ATOM 4527 N N . HIS C 1 83 ? 30.704 72.451 19.633 1.00 33.06 83 HIS C N 1
ATOM 4528 C CA . HIS C 1 83 ? 30.164 73.696 19.106 1.00 31.65 83 HIS C CA 1
ATOM 4529 C C . HIS C 1 83 ? 30.639 74.021 17.684 1.00 34.74 83 HIS C C 1
ATOM 4530 O O . HIS C 1 83 ? 31.752 73.653 17.301 1.00 31.91 83 HIS C O 1
ATOM 4537 N N . LEU C 1 84 ? 29.805 74.755 16.943 1.00 30.94 84 LEU C N 1
ATOM 4538 C CA . LEU C 1 84 ? 30.141 75.170 15.610 1.00 26.43 84 LEU C CA 1
ATOM 4539 C C . LEU C 1 84 ? 31.446 75.920 15.569 1.00 27.78 84 LEU C C 1
ATOM 4540 O O . LEU C 1 84 ? 32.203 75.780 14.618 1.00 32.58 84 LEU C O 1
ATOM 4545 N N . TYR C 1 85 ? 31.723 76.722 16.594 1.00 31.89 85 TYR C N 1
ATOM 4546 C CA . TYR C 1 85 ? 32.935 77.524 16.587 1.00 27.59 85 TYR C CA 1
ATOM 4547 C C . TYR C 1 85 ? 34.234 76.728 16.661 1.00 37.14 85 TYR C C 1
ATOM 4548 O O . TYR C 1 85 ? 35.317 77.268 16.407 1.00 38.71 85 TYR C O 1
ATOM 4557 N N . GLU C 1 86 ? 34.137 75.447 17.006 1.00 39.87 86 GLU C N 1
ATOM 4558 C CA . GLU C 1 86 ? 35.330 74.607 17.085 1.00 40.11 86 GLU C CA 1
ATOM 4559 C C . GLU C 1 86 ? 35.718 74.119 15.688 1.00 40.56 86 GLU C C 1
ATOM 4560 O O . GLU C 1 86 ? 36.830 73.635 15.462 1.00 41.60 86 GLU C O 1
ATOM 4566 N N . GLY C 1 87 ? 34.802 74.243 14.744 1.00 34.64 87 GLY C N 1
ATOM 4567 C CA . GLY C 1 87 ? 35.119 73.808 13.403 1.00 33.21 87 GLY C CA 1
ATOM 4568 C C . GLY C 1 87 ? 34.192 72.726 12.908 1.00 34.17 87 GLY C C 1
ATOM 4569 O O . GLY C 1 87 ? 34.230 72.364 11.732 1.00 32.07 87 GLY C O 1
ATOM 4570 N N . HIS C 1 88 ? 33.355 72.207 13.797 1.00 34.52 88 HIS C N 1
ATOM 4571 C CA . HIS C 1 88 ? 32.420 71.168 13.410 1.00 31.72 88 HIS C CA 1
ATOM 4572 C C . HIS C 1 88 ? 31.269 71.753 12.610 1.00 32.63 88 HIS C C 1
ATOM 4573 O O . HIS C 1 88 ? 30.900 72.896 12.785 1.00 34.96 88 HIS C O 1
ATOM 4580 N N . THR C 1 89 ? 30.699 70.943 11.735 1.00 36.23 89 THR C N 1
ATOM 4581 C CA . THR C 1 89 ? 29.528 71.334 10.972 1.00 36.12 89 THR C CA 1
ATOM 4582 C C . THR C 1 89 ? 28.382 71.217 11.980 1.00 37.55 89 THR C C 1
ATOM 4583 O O . THR C 1 89 ? 28.509 70.552 13.013 1.00 38.82 89 THR C O 1
ATOM 4587 N N . ALA C 1 90 ? 27.257 71.836 11.668 1.00 37.25 90 ALA C N 1
ATOM 4588 C CA . ALA C 1 90 ? 26.129 71.791 12.563 1.00 39.00 90 ALA C CA 1
ATOM 4589 C C . ALA C 1 90 ? 25.699 70.331 12.773 1.00 41.48 90 ALA C C 1
ATOM 4590 O O . ALA C 1 90 ? 25.374 69.927 13.905 1.00 36.80 90 ALA C O 1
ATOM 4592 N N . ALA C 1 91 ? 25.732 69.543 11.694 1.00 37.88 91 ALA C N 1
ATOM 4593 C CA . ALA C 1 91 ? 25.355 68.128 11.756 1.00 37.70 91 ALA C CA 1
ATOM 4594 C C . ALA C 1 91 ? 26.317 67.337 12.633 1.00 41.68 91 ALA C C 1
ATOM 4595 O O . ALA C 1 91 ? 25.915 66.509 13.446 1.00 42.43 91 ALA C O 1
ATOM 4597 N N . ARG C 1 92 ? 27.592 67.615 12.459 1.00 39.64 92 ARG C N 1
ATOM 4598 C CA . ARG C 1 92 ? 28.627 66.959 13.196 1.00 36.57 92 ARG C CA 1
ATOM 4599 C C . ARG C 1 92 ? 28.515 67.235 14.711 1.00 42.62 92 ARG C C 1
ATOM 4600 O O . ARG C 1 92 ? 28.535 66.311 15.530 1.00 46.85 92 ARG C O 1
ATOM 4608 N N . ALA C 1 93 ? 28.372 68.497 15.089 1.00 37.92 93 ALA C N 1
ATOM 4609 C CA . ALA C 1 93 ? 28.297 68.840 16.499 1.00 36.09 93 ALA C CA 1
ATOM 4610 C C . ALA C 1 93 ? 27.021 68.354 17.157 1.00 35.68 93 ALA C C 1
ATOM 4611 O O . ALA C 1 93 ? 26.919 68.321 18.397 1.00 34.43 93 ALA C O 1
ATOM 4613 N N . THR C 1 94 ? 26.041 67.985 16.345 1.00 30.57 94 THR C N 1
ATOM 4614 C CA . THR C 1 94 ? 24.786 67.506 16.901 1.00 30.44 94 THR C CA 1
ATOM 4615 C C . THR C 1 94 ? 24.663 66.007 16.732 1.00 31.22 94 THR C C 1
ATOM 4616 O O . THR C 1 94 ? 23.586 65.433 16.882 1.00 35.99 94 THR C O 1
ATOM 4620 N N . PHE C 1 95 ? 25.789 65.371 16.433 1.00 32.69 95 PHE C N 1
ATOM 4621 C CA . PHE C 1 95 ? 25.821 63.920 16.261 1.00 34.89 95 PHE C CA 1
ATOM 4622 C C . PHE C 1 95 ? 25.442 63.187 17.571 1.00 28.25 95 PHE C C 1
ATOM 4623 O O . PHE C 1 95 ? 24.755 62.188 17.530 1.00 30.74 95 PHE C O 1
ATOM 4631 N N . PRO C 1 96 ? 25.908 63.687 18.740 1.00 27.71 96 PRO C N 1
ATOM 4632 C CA . PRO C 1 96 ? 25.585 63.069 20.030 1.00 27.83 96 PRO C CA 1
ATOM 4633 C C . PRO C 1 96 ? 24.074 63.027 20.266 1.00 33.52 96 PRO C C 1
ATOM 4634 O O . PRO C 1 96 ? 23.575 62.101 20.926 1.00 38.03 96 PRO C O 1
ATOM 4638 N N . MET C 1 97 ? 23.340 64.014 19.741 1.00 29.52 97 MET C N 1
ATOM 4639 C CA . MET C 1 97 ? 21.897 64.030 19.929 1.00 30.91 97 MET C CA 1
ATOM 4640 C C . MET C 1 97 ? 21.250 62.910 19.151 1.00 32.59 97 MET C C 1
ATOM 4641 O O . MET C 1 97 ? 20.242 62.357 19.588 1.00 31.86 97 MET C O 1
ATOM 4646 N N . ARG C 1 98 ? 21.816 62.576 17.999 1.00 28.90 98 ARG C N 1
ATOM 4647 C CA . ARG C 1 98 ? 21.248 61.506 17.215 1.00 33.65 98 ARG C CA 1
ATOM 4648 C C . ARG C 1 98 ? 21.591 60.218 17.953 1.00 37.59 98 ARG C C 1
ATOM 4649 O O . ARG C 1 98 ? 20.806 59.279 17.974 1.00 39.94 98 ARG C O 1
ATOM 4657 N N . VAL C 1 99 ? 22.757 60.188 18.587 1.00 35.67 99 VAL C N 1
ATOM 4658 C CA . VAL C 1 99 ? 23.145 59.011 19.339 1.00 37.84 99 VAL C CA 1
ATOM 4659 C C . VAL C 1 99 ? 22.196 58.847 20.540 1.00 37.31 99 VAL C C 1
ATOM 4660 O O . VAL C 1 99 ? 21.737 57.739 20.825 1.00 38.36 99 VAL C O 1
ATOM 4664 N N . PHE C 1 100 ? 21.869 59.952 21.210 1.00 36.14 100 PHE C N 1
ATOM 4665 C CA . PHE C 1 100 ? 20.954 59.898 22.354 1.00 35.76 100 PHE C CA 1
ATOM 4666 C C . PHE C 1 100 ? 19.677 59.226 21.899 1.00 37.33 100 PHE C C 1
ATOM 4667 O O . PHE C 1 100 ? 19.147 58.353 22.586 1.00 40.58 100 PHE C O 1
ATOM 4675 N N . LYS C 1 101 ? 19.180 59.631 20.731 1.00 36.45 101 LYS C N 1
ATOM 4676 C CA . LYS C 1 101 ? 17.940 59.068 20.211 1.00 34.25 101 LYS C CA 1
ATOM 4677 C C . LYS C 1 101 ? 18.041 57.576 19.997 1.00 37.25 101 LYS C C 1
ATOM 4678 O O . LYS C 1 101 ? 17.157 56.826 20.396 1.00 35.23 101 LYS C O 1
ATOM 4684 N N . ALA C 1 102 ? 19.125 57.176 19.335 1.00 37.59 102 ALA C N 1
ATOM 4685 C CA . ALA C 1 102 ? 19.413 55.794 19.012 1.00 41.38 102 ALA C CA 1
ATOM 4686 C C . ALA C 1 102 ? 19.572 54.934 20.272 1.00 43.94 102 ALA C C 1
ATOM 4687 O O . ALA C 1 102 ? 19.445 53.705 20.212 1.00 46.34 102 ALA C O 1
ATOM 4689 N N . LEU C 1 103 ? 19.860 55.576 21.401 1.00 41.81 103 LEU C N 1
ATOM 4690 C CA . LEU C 1 103 ? 20.021 54.868 22.670 1.00 38.48 103 LEU C CA 1
ATOM 4691 C C . LEU C 1 103 ? 18.672 54.732 23.373 1.00 39.24 103 LEU C C 1
ATOM 4692 O O . LEU C 1 103 ? 18.562 54.077 24.405 1.00 45.50 103 LEU C O 1
ATOM 4697 N N . GLY C 1 104 ? 17.646 55.364 22.821 1.00 39.43 104 GLY C N 1
ATOM 4698 C CA . GLY C 1 104 ? 16.317 55.280 23.410 1.00 37.88 104 GLY C CA 1
ATOM 4699 C C . GLY C 1 104 ? 15.938 56.416 24.346 1.00 38.34 104 GLY C C 1
ATOM 4700 O O . GLY C 1 104 ? 14.920 56.354 25.046 1.00 35.18 104 GLY C O 1
ATOM 4701 N N . VAL C 1 105 ? 16.757 57.459 24.374 1.00 37.32 105 VAL C N 1
ATOM 4702 C CA . VAL C 1 105 ? 16.491 58.610 25.229 1.00 33.70 105 VAL C CA 1
ATOM 4703 C C . VAL C 1 105 ? 15.154 59.246 24.830 1.00 35.31 105 VAL C C 1
ATOM 4704 O O . VAL C 1 105 ? 14.853 59.355 23.644 1.00 37.06 105 VAL C O 1
ATOM 4708 N N . LYS C 1 106 ? 14.345 59.643 25.811 1.00 32.32 106 LYS C N 1
ATOM 4709 C CA . LYS C 1 106 ? 13.058 60.259 25.527 1.00 31.67 106 LYS C CA 1
ATOM 4710 C C . LYS C 1 106 ? 13.023 61.715 25.949 1.00 36.78 106 LYS C C 1
ATOM 4711 O O . LYS C 1 106 ? 12.288 62.515 25.371 1.00 36.49 106 LYS C O 1
ATOM 4717 N N . ILE C 1 107 ? 13.816 62.066 26.956 1.00 35.85 107 ILE C N 1
ATOM 4718 C CA . ILE C 1 107 ? 13.867 63.445 27.442 1.00 36.40 107 ILE C CA 1
ATOM 4719 C C . ILE C 1 107 ? 15.313 63.892 27.517 1.00 36.30 107 ILE C C 1
ATOM 4720 O O . ILE C 1 107 ? 16.186 63.148 27.978 1.00 41.48 107 ILE C O 1
ATOM 4725 N N . VAL C 1 108 ? 15.579 65.109 27.070 1.00 32.65 108 VAL C N 1
ATOM 4726 C CA . VAL C 1 108 ? 16.941 65.611 27.120 1.00 36.09 108 VAL C CA 1
ATOM 4727 C C . VAL C 1 108 ? 16.960 66.917 27.910 1.00 33.94 108 VAL C C 1
ATOM 4728 O O . VAL C 1 108 ? 16.152 67.824 27.675 1.00 36.42 108 VAL C O 1
ATOM 4732 N N . VAL C 1 109 ? 17.885 67.001 28.857 1.00 30.23 109 VAL C N 1
ATOM 4733 C CA . VAL C 1 109 ? 18.023 68.204 29.676 1.00 30.44 109 VAL C CA 1
ATOM 4734 C C . VAL C 1 109 ? 19.351 68.831 29.309 1.00 26.53 109 VAL C C 1
ATOM 4735 O O . VAL C 1 109 ? 20.402 68.208 29.520 1.00 27.33 109 VAL C O 1
ATOM 4739 N N . LEU C 1 110 ? 19.321 70.039 28.747 1.00 22.70 110 LEU C N 1
ATOM 4740 C CA . LEU C 1 110 ? 20.590 70.677 28.428 1.00 24.95 110 LEU C CA 1
ATOM 4741 C C . LEU C 1 110 ? 20.862 71.933 29.248 1.00 24.65 110 LEU C C 1
ATOM 4742 O O . LEU C 1 110 ? 19.960 72.625 29.697 1.00 26.45 110 LEU C O 1
ATOM 4747 N N . THR C 1 111 ? 22.134 72.214 29.460 1.00 28.64 111 THR C N 1
ATOM 4748 C CA . THR C 1 111 ? 22.519 73.402 30.201 1.00 28.31 111 THR C CA 1
ATOM 4749 C C . THR C 1 111 ? 23.631 74.066 29.439 1.00 33.52 111 THR C C 1
ATOM 4750 O O . THR C 1 111 ? 24.301 73.424 28.613 1.00 33.92 111 THR C O 1
ATOM 4754 N N . ASN C 1 112 ? 23.796 75.362 29.681 1.00 31.13 112 ASN C N 1
ATOM 4755 C CA . ASN C 1 112 ? 24.847 76.112 29.032 1.00 33.91 112 ASN C CA 1
ATOM 4756 C C . ASN C 1 112 ? 25.118 77.348 29.859 1.00 37.92 112 ASN C C 1
ATOM 4757 O O . ASN C 1 112 ? 24.351 77.665 30.773 1.00 37.79 112 ASN C O 1
ATOM 4762 N N . ALA C 1 113 ? 26.229 78.014 29.564 1.00 36.90 113 ALA C N 1
ATOM 4763 C CA . ALA C 1 113 ? 26.557 79.273 30.222 1.00 37.59 113 ALA C CA 1
ATOM 4764 C C . ALA C 1 113 ? 26.276 80.322 29.117 1.00 38.49 113 ALA C C 1
ATOM 4765 O O . ALA C 1 113 ? 26.639 80.129 27.958 1.00 36.17 113 ALA C O 1
ATOM 4767 N N . ALA C 1 114 ? 25.585 81.403 29.456 1.00 39.42 114 ALA C N 1
ATOM 4768 C CA . ALA C 1 114 ? 25.266 82.412 28.447 1.00 39.37 114 ALA C CA 1
ATOM 4769 C C . ALA C 1 114 ? 25.371 83.844 28.959 1.00 37.34 114 ALA C C 1
ATOM 4770 O O . ALA C 1 114 ? 25.484 84.083 30.157 1.00 38.75 114 ALA C O 1
ATOM 4772 N N . GLY C 1 115 ? 25.345 84.785 28.024 1.00 37.27 115 GLY C N 1
ATOM 4773 C CA . GLY C 1 115 ? 25.418 86.195 28.369 1.00 37.47 115 GLY C CA 1
ATOM 4774 C C . GLY C 1 115 ? 24.018 86.768 28.428 1.00 37.59 115 GLY C C 1
ATOM 4775 O O . GLY C 1 115 ? 23.253 86.646 27.463 1.00 35.00 115 GLY C O 1
ATOM 4776 N N . GLY C 1 116 ? 23.664 87.381 29.554 1.00 34.65 116 GLY C N 1
ATOM 4777 C CA . GLY C 1 116 ? 22.330 87.936 29.663 1.00 36.67 116 GLY C CA 1
ATOM 4778 C C . GLY C 1 116 ? 22.164 89.281 28.973 1.00 36.22 116 GLY C C 1
ATOM 4779 O O . GLY C 1 116 ? 23.024 90.148 29.069 1.00 40.90 116 GLY C O 1
ATOM 4780 N N . LEU C 1 117 ? 21.065 89.452 28.255 1.00 37.21 117 LEU C N 1
ATOM 4781 C CA . LEU C 1 117 ? 20.779 90.716 27.579 1.00 34.30 117 LEU C CA 1
ATOM 4782 C C . LEU C 1 117 ? 19.577 91.342 28.258 1.00 36.01 117 LEU C C 1
ATOM 4783 O O . LEU C 1 117 ? 19.430 92.553 28.273 1.00 44.40 117 LEU C O 1
ATOM 4788 N N . ASN C 1 118 ? 18.715 90.515 28.830 1.00 36.72 118 ASN C N 1
ATOM 4789 C CA . ASN C 1 118 ? 17.551 91.017 29.535 1.00 39.64 118 ASN C CA 1
ATOM 4790 C C . ASN C 1 118 ? 17.972 91.866 30.761 1.00 42.20 118 ASN C C 1
ATOM 4791 O O . ASN C 1 118 ? 18.713 91.420 31.643 1.00 46.40 118 ASN C O 1
ATOM 4796 N N . PRO C 1 119 ? 17.486 93.108 30.821 1.00 45.36 119 PRO C N 1
ATOM 4797 C CA . PRO C 1 119 ? 17.775 94.076 31.886 1.00 45.51 119 PRO C CA 1
ATOM 4798 C C . PRO C 1 119 ? 17.645 93.604 33.326 1.00 46.74 119 PRO C C 1
ATOM 4799 O O . PRO C 1 119 ? 18.307 94.140 34.208 1.00 47.74 119 PRO C O 1
ATOM 4803 N N . SER C 1 120 ? 16.808 92.610 33.579 1.00 45.84 120 SER C N 1
ATOM 4804 C CA . SER C 1 120 ? 16.624 92.162 34.949 1.00 49.20 120 SER C CA 1
ATOM 4805 C C . SER C 1 120 ? 17.453 90.942 35.342 1.00 50.36 120 SER C C 1
ATOM 4806 O O . SER C 1 120 ? 17.383 90.474 36.480 1.00 54.52 120 SER C O 1
ATOM 4809 N N . TYR C 1 121 ? 18.246 90.442 34.405 1.00 47.54 121 TYR C N 1
ATOM 4810 C CA . TYR C 1 121 ? 19.086 89.283 34.661 1.00 42.33 121 TYR C CA 1
ATOM 4811 C C . TYR C 1 121 ? 20.336 89.748 35.400 1.00 42.21 121 TYR C C 1
ATOM 4812 O O . TYR C 1 121 ? 20.802 90.866 35.182 1.00 41.32 121 TYR C O 1
ATOM 4821 N N . ARG C 1 122 ? 20.869 88.897 36.271 1.00 38.74 122 ARG C N 1
ATOM 4822 C CA . ARG C 1 122 ? 22.093 89.214 36.995 1.00 39.96 122 ARG C CA 1
ATOM 4823 C C . ARG C 1 122 ? 23.033 88.025 36.895 1.00 37.19 122 ARG C C 1
ATOM 4824 O O . ARG C 1 122 ? 22.588 86.890 36.754 1.00 41.47 122 ARG C O 1
ATOM 4832 N N . PRO C 1 123 ? 24.347 88.272 36.942 1.00 37.37 123 PRO C N 1
ATOM 4833 C CA . PRO C 1 123 ? 25.251 87.130 36.856 1.00 40.30 123 PRO C CA 1
ATOM 4834 C C . PRO C 1 123 ? 24.928 86.157 37.976 1.00 42.97 123 PRO C C 1
ATOM 4835 O O . PRO C 1 123 ? 24.751 86.570 39.117 1.00 43.80 123 PRO C O 1
ATOM 4839 N N . GLY C 1 124 ? 24.817 84.874 37.634 1.00 42.92 124 GLY C N 1
ATOM 4840 C CA . GLY C 1 124 ? 24.499 83.857 38.618 1.00 40.54 124 GLY C CA 1
ATOM 4841 C C . GLY C 1 124 ? 23.083 83.337 38.440 1.00 41.39 124 GLY C C 1
ATOM 4842 O O . GLY C 1 124 ? 22.763 82.220 38.874 1.00 41.99 124 GLY C O 1
ATOM 4843 N N . ASP C 1 125 ? 22.238 84.134 37.787 1.00 38.95 125 ASP C N 1
ATOM 4844 C CA . ASP C 1 125 ? 20.852 83.743 37.560 1.00 39.28 125 ASP C CA 1
ATOM 4845 C C . ASP C 1 125 ? 20.763 82.563 36.596 1.00 41.34 125 ASP C C 1
ATOM 4846 O O . ASP C 1 125 ? 21.741 82.201 35.921 1.00 40.08 125 ASP C O 1
ATOM 4851 N N . PHE C 1 126 ? 19.564 81.996 36.530 1.00 37.14 126 PHE C N 1
ATOM 4852 C CA . PHE C 1 126 ? 19.255 80.870 35.669 1.00 35.71 126 PHE C CA 1
ATOM 4853 C C . PHE C 1 126 ? 18.162 81.304 34.715 1.00 35.81 126 PHE C C 1
ATOM 4854 O O . PHE C 1 126 ? 17.197 81.953 35.131 1.00 33.31 126 PHE C O 1
ATOM 4862 N N . MET C 1 127 ? 18.311 80.976 33.433 1.00 37.23 127 MET C N 1
ATOM 4863 C CA . MET C 1 127 ? 17.254 81.296 32.494 1.00 33.48 127 MET C CA 1
ATOM 4864 C C . MET C 1 127 ? 16.762 80.008 31.860 1.00 33.86 127 MET C C 1
ATOM 4865 O O . MET C 1 127 ? 17.478 79.380 31.088 1.00 35.71 127 MET C O 1
ATOM 4870 N N . VAL C 1 128 ? 15.551 79.606 32.225 1.00 31.45 128 VAL C N 1
ATOM 4871 C CA . VAL C 1 128 ? 14.929 78.431 31.652 1.00 34.38 128 VAL C CA 1
ATOM 4872 C C . VAL C 1 128 ? 14.571 78.861 30.235 1.00 37.88 128 VAL C C 1
ATOM 4873 O O . VAL C 1 128 ? 13.994 79.939 30.039 1.00 41.34 128 VAL C O 1
ATOM 4877 N N . VAL C 1 129 ? 14.888 78.035 29.248 1.00 37.27 129 VAL C N 1
ATOM 4878 C CA . VAL C 1 129 ? 14.605 78.398 27.870 1.00 33.34 129 VAL C CA 1
ATOM 4879 C C . VAL C 1 129 ? 13.199 78.081 27.371 1.00 36.60 129 VAL C C 1
ATOM 4880 O O . VAL C 1 129 ? 12.771 76.923 27.362 1.00 29.30 129 VAL C O 1
ATOM 4884 N N . ARG C 1 130 ? 12.478 79.114 26.937 1.00 36.36 130 ARG C N 1
ATOM 4885 C CA . ARG C 1 130 ? 11.133 78.896 26.422 1.00 35.19 130 ARG C CA 1
ATOM 4886 C C . ARG C 1 130 ? 11.107 78.886 24.889 1.00 35.11 130 ARG C C 1
ATOM 4887 O O . ARG C 1 130 ? 10.156 78.388 24.288 1.00 32.24 130 ARG C O 1
ATOM 4895 N N . ASP C 1 131 ? 12.138 79.444 24.262 1.00 31.77 131 ASP C N 1
ATOM 4896 C CA . ASP C 1 131 ? 12.230 79.436 22.802 1.00 30.13 131 ASP C CA 1
ATOM 4897 C C . ASP C 1 131 ? 13.638 79.891 22.398 1.00 29.69 131 ASP C C 1
ATOM 4898 O O . ASP C 1 131 ? 14.404 80.373 23.243 1.00 33.40 131 ASP C O 1
ATOM 4903 N N . HIS C 1 132 ? 13.992 79.738 21.119 1.00 29.65 132 HIS C N 1
ATOM 4904 C CA . HIS C 1 132 ? 15.308 80.167 20.677 1.00 28.63 132 HIS C CA 1
ATOM 4905 C C . HIS C 1 132 ? 15.307 80.823 19.323 1.00 30.87 132 HIS C C 1
ATOM 4906 O O . HIS C 1 132 ? 14.324 80.784 18.584 1.00 36.65 132 HIS C O 1
ATOM 4913 N N . ILE C 1 133 ? 16.436 81.445 19.021 1.00 32.13 133 ILE C N 1
ATOM 4914 C CA . ILE C 1 133 ? 16.660 82.127 17.765 1.00 31.97 133 ILE C CA 1
ATOM 4915 C C . ILE C 1 133 ? 17.993 81.557 17.341 1.00 32.07 133 ILE C C 1
ATOM 4916 O O . ILE C 1 133 ? 19.022 81.866 17.947 1.00 34.30 133 ILE C O 1
ATOM 4921 N N . ASN C 1 134 ? 17.973 80.717 16.309 1.00 27.54 134 ASN C N 1
ATOM 4922 C CA . ASN C 1 134 ? 19.191 80.086 15.829 1.00 29.19 134 ASN C CA 1
ATOM 4923 C C . ASN C 1 134 ? 19.677 80.700 14.531 1.00 28.70 134 ASN C C 1
ATOM 4924 O O . ASN C 1 134 ? 19.316 80.247 13.444 1.00 30.36 134 ASN C O 1
ATOM 4929 N N . LEU C 1 135 ? 20.513 81.717 14.657 1.00 24.58 135 LEU C N 1
ATOM 4930 C CA . LEU C 1 135 ? 21.042 82.422 13.506 1.00 29.11 135 LEU C CA 1
ATOM 4931 C C . LEU C 1 135 ? 21.765 81.543 12.495 1.00 24.33 135 LEU C C 1
ATOM 4932 O O . LEU C 1 135 ? 21.441 81.557 11.311 1.00 30.72 135 LEU C O 1
ATOM 4937 N N . PRO C 1 136 ? 22.731 80.730 12.947 1.00 29.49 136 PRO C N 1
ATOM 4938 C CA . PRO C 1 136 ? 23.431 79.884 11.971 1.00 24.44 136 PRO C CA 1
ATOM 4939 C C . PRO C 1 136 ? 22.511 78.973 11.186 1.00 24.18 136 PRO C C 1
ATOM 4940 O O . PRO C 1 136 ? 22.727 78.730 9.998 1.00 27.71 136 PRO C O 1
ATOM 4944 N N . GLY C 1 137 ? 21.482 78.466 11.853 1.00 25.83 137 GLY C N 1
ATOM 4945 C CA . GLY C 1 137 ? 20.549 77.555 11.210 1.00 24.98 137 GLY C CA 1
ATOM 4946 C C . GLY C 1 137 ? 19.581 78.200 10.224 1.00 30.83 137 GLY C C 1
ATOM 4947 O O . GLY C 1 137 ? 18.860 77.491 9.504 1.00 28.17 137 GLY C O 1
ATOM 4948 N N . LEU C 1 138 ? 19.521 79.531 10.207 1.00 28.53 138 LEU C N 1
ATOM 4949 C CA . LEU C 1 138 ? 18.642 80.204 9.269 1.00 31.18 138 LEU C CA 1
ATOM 4950 C C . LEU C 1 138 ? 19.445 80.520 8.027 1.00 34.96 138 LEU C C 1
ATOM 4951 O O . LEU C 1 138 ? 18.885 80.725 6.956 1.00 36.30 138 LEU C O 1
ATOM 4956 N N . ALA C 1 139 ? 20.766 80.521 8.163 1.00 34.54 139 ALA C N 1
ATOM 4957 C CA . ALA C 1 139 ? 21.612 80.901 7.052 1.00 35.61 139 ALA C CA 1
ATOM 4958 C C . ALA C 1 139 ? 22.804 80.051 6.649 1.00 39.46 139 ALA C C 1
ATOM 4959 O O . ALA C 1 139 ? 23.920 80.563 6.632 1.00 46.15 139 ALA C O 1
ATOM 4961 N N . GLY C 1 140 ? 22.610 78.780 6.320 1.00 34.35 140 GLY C N 1
ATOM 4962 C CA . GLY C 1 140 ? 23.759 78.016 5.876 1.00 37.52 140 GLY C CA 1
ATOM 4963 C C . GLY C 1 140 ? 24.472 77.075 6.823 1.00 38.06 140 GLY C C 1
ATOM 4964 O O . GLY C 1 140 ? 25.524 76.536 6.479 1.00 42.20 140 GLY C O 1
ATOM 4965 N N . ALA C 1 141 ? 23.941 76.893 8.021 1.00 36.37 141 ALA C N 1
ATOM 4966 C CA . ALA C 1 141 ? 24.546 75.965 8.975 1.00 28.11 141 ALA C CA 1
ATOM 4967 C C . ALA C 1 141 ? 23.456 75.406 9.865 1.00 28.85 141 ALA C C 1
ATOM 4968 O O . ALA C 1 141 ? 23.448 75.598 11.078 1.00 32.59 141 ALA C O 1
ATOM 4970 N N . ASN C 1 142 ? 22.523 74.713 9.231 1.00 26.47 142 ASN C N 1
ATOM 4971 C CA . ASN C 1 142 ? 21.417 74.101 9.927 1.00 29.49 142 ASN C CA 1
ATOM 4972 C C . ASN C 1 142 ? 21.832 72.660 10.167 1.00 33.32 142 ASN C C 1
ATOM 4973 O O . ASN C 1 142 ? 22.287 71.985 9.260 1.00 33.26 142 ASN C O 1
ATOM 4978 N N . PRO C 1 143 ? 21.671 72.166 11.405 1.00 33.53 143 PRO C N 1
ATOM 4979 C CA . PRO C 1 143 ? 22.072 70.793 11.729 1.00 32.78 143 PRO C CA 1
ATOM 4980 C C . PRO C 1 143 ? 21.318 69.648 11.035 1.00 33.17 143 PRO C C 1
ATOM 4981 O O . PRO C 1 143 ? 21.750 68.490 11.104 1.00 22.34 143 PRO C O 1
ATOM 4985 N N . LEU C 1 144 ? 20.216 69.959 10.364 1.00 27.39 144 LEU C N 1
ATOM 4986 C CA . LEU C 1 144 ? 19.469 68.921 9.682 1.00 23.43 144 LEU C CA 1
ATOM 4987 C C . LEU C 1 144 ? 19.764 68.995 8.184 1.00 27.85 144 LEU C C 1
ATOM 4988 O O . LEU C 1 144 ? 19.265 68.206 7.390 1.00 31.34 144 LEU C O 1
ATOM 4993 N N . THR C 1 145 ? 20.603 69.942 7.798 1.00 30.76 145 THR C N 1
ATOM 4994 C CA . THR C 1 145 ? 20.950 70.065 6.407 1.00 33.30 145 THR C CA 1
ATOM 4995 C C . THR C 1 145 ? 21.463 68.732 5.883 1.00 39.75 145 THR C C 1
ATOM 4996 O O . THR C 1 145 ? 22.312 68.091 6.513 1.00 36.13 145 THR C O 1
ATOM 5000 N N . GLY C 1 146 ? 20.951 68.303 4.736 1.00 39.20 146 GLY C N 1
ATOM 5001 C CA . GLY C 1 146 ? 21.414 67.048 4.176 1.00 32.87 146 GLY C CA 1
ATOM 5002 C C . GLY C 1 146 ? 20.265 66.113 3.904 1.00 38.74 146 GLY C C 1
ATOM 5003 O O . GLY C 1 146 ? 19.104 66.524 3.973 1.00 42.39 146 GLY C O 1
ATOM 5004 N N . PRO C 1 147 ? 20.543 64.843 3.588 1.00 42.31 147 PRO C N 1
ATOM 5005 C CA . PRO C 1 147 ? 19.469 63.881 3.308 1.00 46.01 147 PRO C CA 1
ATOM 5006 C C . PRO C 1 147 ? 18.752 63.516 4.589 1.00 47.95 147 PRO C C 1
ATOM 5007 O O . PRO C 1 147 ? 19.382 63.447 5.635 1.00 46.80 147 PRO C O 1
ATOM 5011 N N . ASN C 1 148 ? 17.443 63.290 4.510 1.00 49.00 148 ASN C N 1
ATOM 5012 C CA . ASN C 1 148 ? 16.667 62.914 5.692 1.00 52.59 148 ASN C CA 1
ATOM 5013 C C . ASN C 1 148 ? 16.064 61.522 5.590 1.00 60.10 148 ASN C C 1
ATOM 5014 O O . ASN C 1 148 ? 15.449 61.155 4.582 1.00 60.76 148 ASN C O 1
ATOM 5019 N N . ASP C 1 149 ? 16.223 60.759 6.665 1.00 63.27 149 ASP C N 1
ATOM 5020 C CA . ASP C 1 149 ? 15.675 59.414 6.746 1.00 66.52 149 ASP C CA 1
ATOM 5021 C C . ASP C 1 149 ? 14.208 59.572 7.166 1.00 67.51 149 ASP C C 1
ATOM 5022 O O . ASP C 1 149 ? 13.919 59.815 8.340 1.00 68.46 149 ASP C O 1
ATOM 5027 N N . ASP C 1 150 ? 13.287 59.435 6.214 1.00 66.14 150 ASP C N 1
ATOM 5028 C CA . ASP C 1 150 ? 11.859 59.591 6.497 1.00 67.10 150 ASP C CA 1
ATOM 5029 C C . ASP C 1 150 ? 11.299 58.731 7.626 1.00 68.43 150 ASP C C 1
ATOM 5030 O O . ASP C 1 150 ? 10.174 58.951 8.073 1.00 67.88 150 ASP C O 1
ATOM 5035 N N . THR C 1 151 ? 12.063 57.747 8.087 1.00 68.74 151 THR C N 1
ATOM 5036 C CA . THR C 1 151 ? 11.580 56.912 9.178 1.00 66.42 151 THR C CA 1
ATOM 5037 C C . THR C 1 151 ? 12.217 57.293 10.522 1.00 68.16 151 THR C C 1
ATOM 5038 O O . THR C 1 151 ? 11.917 56.713 11.562 1.00 67.51 151 THR C O 1
ATOM 5042 N N . GLU C 1 152 ? 13.073 58.301 10.509 1.00 68.20 152 GLU C N 1
ATOM 5043 C CA . GLU C 1 152 ? 13.705 58.749 11.741 1.00 66.11 152 GLU C CA 1
ATOM 5044 C C . GLU C 1 152 ? 13.014 60.053 12.158 1.00 61.92 152 GLU C C 1
ATOM 5045 O O . GLU C 1 152 ? 12.902 60.373 13.354 1.00 59.23 152 GLU C O 1
ATOM 5047 N N . GLY C 1 153 ? 12.541 60.795 11.160 1.00 56.12 153 GLY C N 1
ATOM 5048 C CA . GLY C 1 153 ? 11.867 62.046 11.441 1.00 50.82 153 GLY C CA 1
ATOM 5049 C C . GLY C 1 153 ? 11.353 62.734 10.200 1.00 46.55 153 GLY C C 1
ATOM 5050 O O . GLY C 1 153 ? 11.589 62.282 9.090 1.00 47.31 153 GLY C O 1
ATOM 5051 N N . GLU C 1 154 ? 10.639 63.835 10.396 1.00 45.16 154 GLU C N 1
ATOM 5052 C CA . GLU C 1 154 ? 10.079 64.603 9.294 1.00 42.94 154 GLU C CA 1
ATOM 5053 C C . GLU C 1 154 ? 11.168 65.303 8.479 1.00 43.12 154 GLU C C 1
ATOM 5054 O O . GLU C 1 154 ? 12.211 65.669 9.024 1.00 40.96 154 GLU C O 1
ATOM 5060 N N . ARG C 1 155 ? 10.927 65.501 7.182 1.00 42.19 155 ARG C N 1
ATOM 5061 C CA . ARG C 1 155 ? 11.901 66.202 6.340 1.00 39.21 155 ARG C CA 1
ATOM 5062 C C . ARG C 1 155 ? 11.895 67.675 6.778 1.00 38.21 155 ARG C C 1
ATOM 5063 O O . ARG C 1 155 ? 12.935 68.306 6.884 1.00 41.96 155 ARG C O 1
ATOM 5071 N N . PHE C 1 156 ? 10.702 68.187 7.046 1.00 35.08 156 PHE C N 1
ATOM 5072 C CA . PHE C 1 156 ? 10.488 69.569 7.454 1.00 35.99 156 PHE C CA 1
ATOM 5073 C C . PHE C 1 156 ? 9.824 69.568 8.834 1.00 36.10 156 PHE C C 1
ATOM 5074 O O . PHE C 1 156 ? 8.619 69.811 8.970 1.00 37.58 156 PHE C O 1
ATOM 5082 N N . PRO C 1 157 ? 10.613 69.277 9.881 1.00 37.61 157 PRO C N 1
ATOM 5083 C CA . PRO C 1 157 ? 10.088 69.238 11.246 1.00 31.79 157 PRO C CA 1
ATOM 5084 C C . PRO C 1 157 ? 9.719 70.592 11.820 1.00 34.06 157 PRO C C 1
ATOM 5085 O O . PRO C 1 157 ? 10.430 71.586 11.636 1.00 33.13 157 PRO C O 1
ATOM 5089 N N . SER C 1 158 ? 8.597 70.606 12.523 1.00 28.08 158 SER C N 1
ATOM 5090 C CA . SER C 1 158 ? 8.116 71.809 13.155 1.00 32.01 158 SER C CA 1
ATOM 5091 C C . SER C 1 158 ? 8.961 72.168 14.373 1.00 32.18 158 SER C C 1
ATOM 5092 O O . SER C 1 158 ? 9.345 71.297 15.163 1.00 28.87 158 SER C O 1
ATOM 5095 N N . MET C 1 159 ? 9.240 73.455 14.530 1.00 31.31 159 MET C N 1
ATOM 5096 C CA . MET C 1 159 ? 10.008 73.935 15.664 1.00 25.39 159 MET C CA 1
ATOM 5097 C C . MET C 1 159 ? 9.129 74.901 16.439 1.00 27.11 159 MET C C 1
ATOM 5098 O O . MET C 1 159 ? 9.618 75.799 17.114 1.00 32.12 159 MET C O 1
ATOM 5103 N N . THR C 1 160 ? 7.819 74.715 16.340 1.00 33.52 160 THR C N 1
ATOM 5104 C CA . THR C 1 160 ? 6.891 75.592 17.034 1.00 36.48 160 THR C CA 1
ATOM 5105 C C . THR C 1 160 ? 6.951 75.432 18.562 1.00 39.29 160 THR C C 1
ATOM 5106 O O . THR C 1 160 ? 6.710 76.397 19.293 1.00 40.29 160 THR C O 1
ATOM 5110 N N . SER C 1 161 ? 7.301 74.241 19.042 1.00 30.85 161 SER C N 1
ATOM 5111 C CA . SER C 1 161 ? 7.407 74.026 20.476 1.00 32.45 161 SER C CA 1
ATOM 5112 C C . SER C 1 161 ? 8.631 73.200 20.824 1.00 35.83 161 SER C C 1
ATOM 5113 O O . SER C 1 161 ? 8.510 72.099 21.364 1.00 39.29 161 SER C O 1
ATOM 5116 N N . VAL C 1 162 ? 9.813 73.718 20.509 1.00 34.97 162 VAL C N 1
ATOM 5117 C CA . VAL C 1 162 ? 11.040 73.000 20.820 1.00 29.10 162 VAL C CA 1
ATOM 5118 C C . VAL C 1 162 ? 11.172 72.717 22.331 1.00 28.93 162 VAL C C 1
ATOM 5119 O O . VAL C 1 162 ? 11.581 71.648 22.736 1.00 35.32 162 VAL C O 1
ATOM 5123 N N . TYR C 1 163 ? 10.827 73.686 23.158 1.00 28.56 163 TYR C N 1
ATOM 5124 C CA . TYR C 1 163 ? 10.952 73.533 24.613 1.00 35.01 163 TYR C CA 1
ATOM 5125 C C . TYR C 1 163 ? 9.650 73.124 25.326 1.00 38.22 163 TYR C C 1
ATOM 5126 O O . TYR C 1 163 ? 8.755 73.945 25.543 1.00 37.05 163 TYR C O 1
ATOM 5135 N N . ASP C 1 164 ? 9.567 71.839 25.663 1.00 38.53 164 ASP C N 1
ATOM 5136 C CA . ASP C 1 164 ? 8.406 71.232 26.321 1.00 41.45 164 ASP C CA 1
ATOM 5137 C C . ASP C 1 164 ? 7.830 72.106 27.425 1.00 40.14 164 ASP C C 1
ATOM 5138 O O . ASP C 1 164 ? 8.506 72.378 28.422 1.00 38.65 164 ASP C O 1
ATOM 5143 N N . LYS C 1 165 ? 6.578 72.527 27.248 1.00 42.03 165 LYS C N 1
ATOM 5144 C CA . LYS C 1 165 ? 5.905 73.390 28.222 1.00 43.51 165 LYS C CA 1
ATOM 5145 C C . LYS C 1 165 ? 5.845 72.763 29.599 1.00 43.07 165 LYS C C 1
ATOM 5146 O O . LYS C 1 165 ? 6.030 73.439 30.603 1.00 41.52 165 LYS C O 1
ATOM 5152 N N . THR C 1 166 ? 5.617 71.463 29.649 1.00 44.25 166 THR C N 1
ATOM 5153 C CA . THR C 1 166 ? 5.559 70.789 30.930 1.00 44.30 166 THR C CA 1
ATOM 5154 C C . THR C 1 166 ? 6.917 70.691 31.616 1.00 43.43 166 THR C C 1
ATOM 5155 O O . THR C 1 166 ? 7.009 70.902 32.822 1.00 40.89 166 THR C O 1
ATOM 5159 N N . LEU C 1 167 ? 7.969 70.385 30.866 1.00 41.33 167 LEU C N 1
ATOM 5160 C CA . LEU C 1 167 ? 9.281 70.293 31.469 1.00 38.19 167 LEU C CA 1
ATOM 5161 C C . LEU C 1 167 ? 9.661 71.659 32.012 1.00 39.36 167 LEU C C 1
ATOM 5162 O O . LEU C 1 167 ? 10.344 71.769 33.035 1.00 42.20 167 LEU C O 1
ATOM 5167 N N . ARG C 1 168 ? 9.206 72.705 31.335 1.00 36.49 168 ARG C N 1
ATOM 5168 C CA . ARG C 1 168 ? 9.514 74.055 31.787 1.00 40.56 168 ARG C CA 1
ATOM 5169 C C . ARG C 1 168 ? 8.862 74.289 33.145 1.00 43.76 168 ARG C C 1
ATOM 5170 O O . ARG C 1 168 ? 9.519 74.763 34.078 1.00 48.10 168 ARG C O 1
ATOM 5178 N N . LYS C 1 169 ? 7.579 73.951 33.256 1.00 40.26 169 LYS C N 1
ATOM 5179 C CA . LYS C 1 169 ? 6.862 74.118 34.515 1.00 45.15 169 LYS C CA 1
ATOM 5180 C C . LYS C 1 169 ? 7.582 73.383 35.629 1.00 44.34 169 LYS C C 1
ATOM 5181 O O . LYS C 1 169 ? 7.737 73.921 36.717 1.00 45.62 169 LYS C O 1
ATOM 5187 N N . TYR C 1 170 ? 8.042 72.168 35.357 1.00 44.82 170 TYR C N 1
ATOM 5188 C CA . TYR C 1 170 ? 8.756 71.424 36.380 1.00 44.23 170 TYR C CA 1
ATOM 5189 C C . TYR C 1 170 ? 9.999 72.182 36.785 1.00 45.00 170 TYR C C 1
ATOM 5190 O O . TYR C 1 170 ? 10.321 72.263 37.965 1.00 43.02 170 TYR C O 1
ATOM 5199 N N . ALA C 1 171 ? 10.685 72.764 35.806 1.00 44.69 171 ALA C N 1
ATOM 5200 C CA . ALA C 1 171 ? 11.904 73.501 36.097 1.00 44.99 171 ALA C CA 1
ATOM 5201 C C . ALA C 1 171 ? 11.650 74.759 36.937 1.00 45.41 171 ALA C C 1
ATOM 5202 O O . ALA C 1 171 ? 12.365 75.027 37.902 1.00 44.21 171 ALA C O 1
ATOM 5204 N N . ILE C 1 172 ? 10.634 75.531 36.579 1.00 46.27 172 ILE C N 1
ATOM 5205 C CA . ILE C 1 172 ? 10.353 76.743 37.329 1.00 45.90 172 ILE C CA 1
ATOM 5206 C C . ILE C 1 172 ? 9.911 76.434 38.753 1.00 48.77 172 ILE C C 1
ATOM 5207 O O . ILE C 1 172 ? 10.349 77.096 39.696 1.00 46.23 172 ILE C O 1
ATOM 5212 N N . SER C 1 173 ? 9.064 75.422 38.919 1.00 50.60 173 SER C N 1
ATOM 5213 C CA . SER C 1 173 ? 8.609 75.060 40.250 1.00 54.10 173 SER C CA 1
ATOM 5214 C C . SER C 1 173 ? 9.742 74.419 41.061 1.00 55.05 173 SER C C 1
ATOM 5215 O O . SER C 1 173 ? 9.806 74.577 42.280 1.00 55.97 173 SER C O 1
ATOM 5218 N N . ALA C 1 174 ? 10.648 73.715 40.394 1.00 50.63 174 ALA C N 1
ATOM 5219 C CA . ALA C 1 174 ? 11.760 73.117 41.120 1.00 50.98 174 ALA C CA 1
ATOM 5220 C C . ALA C 1 174 ? 12.656 74.239 41.627 1.00 48.66 174 ALA C C 1
ATOM 5221 O O . ALA C 1 174 ? 13.260 74.144 42.682 1.00 50.71 174 ALA C O 1
ATOM 5223 N N . ALA C 1 175 ? 12.738 75.309 40.858 1.00 47.09 175 ALA C N 1
ATOM 5224 C CA . ALA C 1 175 ? 13.556 76.437 41.233 1.00 46.63 175 ALA C CA 1
ATOM 5225 C C . ALA C 1 175 ? 12.921 77.087 42.454 1.00 49.43 175 ALA C C 1
ATOM 5226 O O . ALA C 1 175 ? 13.613 77.392 43.427 1.00 47.65 175 ALA C O 1
ATOM 5228 N N . ARG C 1 176 ? 11.605 77.300 42.400 1.00 49.66 176 ARG C N 1
ATOM 5229 C CA . ARG C 1 176 ? 10.906 77.904 43.523 1.00 51.21 176 ARG C CA 1
ATOM 5230 C C . ARG C 1 176 ? 11.142 77.021 44.758 1.00 52.38 176 ARG C C 1
ATOM 5231 O O . ARG C 1 176 ? 11.625 77.477 45.795 1.00 54.82 176 ARG C O 1
ATOM 5239 N N . GLU C 1 177 ? 10.847 75.743 44.610 1.00 53.69 177 GLU C N 1
ATOM 5240 C CA . GLU C 1 177 ? 11.013 74.774 45.672 1.00 51.62 177 GLU C CA 1
ATOM 5241 C C . GLU C 1 177 ? 12.415 74.816 46.286 1.00 54.35 177 GLU C C 1
ATOM 5242 O O . GLU C 1 177 ? 12.576 74.555 47.476 1.00 58.26 177 GLU C O 1
ATOM 5248 N N . LEU C 1 178 ? 13.428 75.148 45.488 1.00 54.61 178 LEU C N 1
ATOM 5249 C CA . LEU C 1 178 ? 14.814 75.204 45.982 1.00 48.01 178 LEU C CA 1
ATOM 5250 C C . LEU C 1 178 ? 15.182 76.566 46.530 1.00 45.66 178 LEU C C 1
ATOM 5251 O O . LEU C 1 178 ? 16.290 76.760 47.022 1.00 43.87 178 LEU C O 1
ATOM 5256 N N . GLY C 1 179 ? 14.261 77.516 46.419 1.00 46.15 179 GLY C N 1
ATOM 5257 C CA . GLY C 1 179 ? 14.515 78.857 46.910 1.00 41.86 179 GLY C CA 1
ATOM 5258 C C . GLY C 1 179 ? 15.243 79.772 45.946 1.00 47.04 179 GLY C C 1
ATOM 5259 O O . GLY C 1 179 ? 15.871 80.740 46.376 1.00 43.27 179 GLY C O 1
ATOM 5260 N N . MET C 1 180 ? 15.162 79.492 44.643 1.00 49.69 180 MET C N 1
ATOM 5261 C CA . MET C 1 180 ? 15.852 80.332 43.648 1.00 44.44 180 MET C CA 1
ATOM 5262 C C . MET C 1 180 ? 14.894 81.019 42.697 1.00 42.49 180 MET C C 1
ATOM 5263 O O . MET C 1 180 ? 15.292 81.493 41.643 1.00 44.04 180 MET C O 1
ATOM 5268 N N . SER C 1 181 ? 13.632 81.091 43.087 1.00 38.35 181 SER C N 1
ATOM 5269 C CA . SER C 1 181 ? 12.626 81.711 42.251 1.00 39.76 181 SER C CA 1
ATOM 5270 C C . SER C 1 181 ? 12.953 83.142 41.799 1.00 41.69 181 SER C C 1
ATOM 5271 O O . SER C 1 181 ? 12.581 83.549 40.701 1.00 40.41 181 SER C O 1
ATOM 5274 N N . TYR C 1 182 ? 13.643 83.911 42.628 1.00 43.55 182 TYR C N 1
ATOM 5275 C CA . TYR C 1 182 ? 13.949 85.287 42.255 1.00 40.99 182 TYR C CA 1
ATOM 5276 C C . TYR C 1 182 ? 15.152 85.405 41.324 1.00 44.60 182 TYR C C 1
ATOM 5277 O O . TYR C 1 182 ? 15.355 86.455 40.699 1.00 45.46 182 TYR C O 1
ATOM 5286 N N . ALA C 1 183 ? 15.938 84.335 41.217 1.00 40.38 183 ALA C N 1
ATOM 5287 C CA . ALA C 1 183 ? 17.106 84.356 40.354 1.00 39.64 183 ALA C CA 1
ATOM 5288 C C . ALA C 1 183 ? 16.918 83.425 39.157 1.00 39.28 183 ALA C C 1
ATOM 5289 O O . ALA C 1 183 ? 17.862 83.149 38.419 1.00 39.33 183 ALA C O 1
ATOM 5291 N N . THR C 1 184 ? 15.685 82.958 38.965 1.00 39.45 184 THR C N 1
ATOM 5292 C CA . THR C 1 184 ? 15.373 82.049 37.878 1.00 35.35 184 THR C CA 1
ATOM 5293 C C . THR C 1 184 ? 14.343 82.681 36.957 1.00 40.10 184 THR C C 1
ATOM 5294 O O . THR C 1 184 ? 13.256 83.054 37.392 1.00 42.57 184 THR C O 1
ATOM 5298 N N . HIS C 1 185 ? 14.683 82.806 35.681 1.00 41.54 185 HIS C N 1
ATOM 5299 C CA . HIS C 1 185 ? 13.760 83.408 34.721 1.00 40.16 185 HIS C CA 1
ATOM 5300 C C . HIS C 1 185 ? 13.380 82.403 33.649 1.00 38.86 185 HIS C C 1
ATOM 5301 O O . HIS C 1 185 ? 13.834 81.260 33.656 1.00 39.60 185 HIS C O 1
ATOM 5308 N N . GLU C 1 186 ? 12.538 82.859 32.732 1.00 36.15 186 GLU C N 1
ATOM 5309 C CA . GLU C 1 186 ? 12.098 82.081 31.596 1.00 39.34 186 GLU C CA 1
ATOM 5310 C C . GLU C 1 186 ? 12.204 83.037 30.399 1.00 41.81 186 GLU C C 1
ATOM 5311 O O . GLU C 1 186 ? 11.556 84.088 30.374 1.00 42.36 186 GLU C O 1
ATOM 5317 N N . GLY C 1 187 ? 13.030 82.686 29.415 1.00 41.84 187 GLY C N 1
ATOM 5318 C CA . GLY C 1 187 ? 13.201 83.571 28.282 1.00 37.62 187 GLY C CA 1
ATOM 5319 C C . GLY C 1 187 ? 13.688 82.953 26.995 1.00 38.76 187 GLY C C 1
ATOM 5320 O O . GLY C 1 187 ? 13.771 81.723 26.859 1.00 44.01 187 GLY C O 1
ATOM 5321 N N . VAL C 1 188 ? 14.024 83.829 26.052 1.00 37.33 188 VAL C N 1
ATOM 5322 C CA . VAL C 1 188 ? 14.469 83.437 24.725 1.00 33.00 188 VAL C CA 1
ATOM 5323 C C . VAL C 1 188 ? 15.979 83.341 24.582 1.00 34.42 188 VAL C C 1
ATOM 5324 O O . VAL C 1 188 ? 16.691 84.306 24.870 1.00 34.37 188 VAL C O 1
ATOM 5328 N N . TYR C 1 189 ? 16.465 82.185 24.130 1.00 25.03 189 TYR C N 1
ATOM 5329 C CA . TYR C 1 189 ? 17.916 82.003 23.943 1.00 28.07 189 TYR C CA 1
ATOM 5330 C C . TYR C 1 189 ? 18.320 82.246 22.487 1.00 29.06 189 TYR C C 1
ATOM 5331 O O . TYR C 1 189 ? 17.769 81.646 21.582 1.00 28.08 189 TYR C O 1
ATOM 5340 N N . CYS C 1 190 ? 19.278 83.137 22.269 1.00 34.30 190 CYS C N 1
ATOM 5341 C CA . CYS C 1 190 ? 19.740 83.418 20.915 1.00 34.03 190 CYS C CA 1
ATOM 5342 C C . CYS C 1 190 ? 21.082 82.768 20.672 1.00 32.99 190 CYS C C 1
ATOM 5343 O O . CYS C 1 190 ? 22.065 83.081 21.342 1.00 29.36 190 CYS C O 1
ATOM 5346 N N . CYS C 1 191 ? 21.128 81.877 19.698 1.00 33.53 191 CYS C N 1
ATOM 5347 C CA . CYS C 1 191 ? 22.369 81.189 19.394 1.00 33.81 191 CYS C CA 1
ATOM 5348 C C . CYS C 1 191 ? 23.082 81.792 18.186 1.00 30.02 191 CYS C C 1
ATOM 5349 O O . CYS C 1 191 ? 22.472 81.969 17.140 1.00 29.44 191 CYS C O 1
ATOM 5352 N N . VAL C 1 192 ? 24.365 82.116 18.372 1.00 27.49 192 VAL C N 1
ATOM 5353 C CA . VAL C 1 192 ? 25.244 82.662 17.340 1.00 25.79 192 VAL C CA 1
ATOM 5354 C C . VAL C 1 192 ? 26.391 81.689 17.131 1.00 32.20 192 VAL C C 1
ATOM 5355 O O . VAL C 1 192 ? 26.654 80.814 17.959 1.00 32.64 192 VAL C O 1
ATOM 5359 N N . ASN C 1 193 ? 27.123 81.876 16.047 1.00 34.96 193 ASN C N 1
ATOM 5360 C CA . ASN C 1 193 ? 28.236 81.002 15.747 1.00 32.14 193 ASN C CA 1
ATOM 5361 C C . ASN C 1 193 ? 29.406 81.060 16.723 1.00 30.53 193 ASN C C 1
ATOM 5362 O O . ASN C 1 193 ? 29.925 80.032 17.132 1.00 34.18 193 ASN C O 1
ATOM 5367 N N . GLY C 1 194 ? 29.836 82.259 17.097 1.00 29.74 194 GLY C N 1
ATOM 5368 C CA . GLY C 1 194 ? 30.987 82.356 17.962 1.00 24.40 194 GLY C CA 1
ATOM 5369 C C . GLY C 1 194 ? 32.231 82.197 17.057 1.00 30.96 194 GLY C C 1
ATOM 5370 O O . GLY C 1 194 ? 32.089 82.059 15.835 1.00 23.93 194 GLY C O 1
ATOM 5371 N N . PRO C 1 195 ? 33.453 82.160 17.624 1.00 30.04 195 PRO C N 1
ATOM 5372 C CA . PRO C 1 195 ? 33.700 82.238 19.070 1.00 30.78 195 PRO C CA 1
ATOM 5373 C C . PRO C 1 195 ? 33.910 83.651 19.576 1.00 35.39 195 PRO C C 1
ATOM 5374 O O . PRO C 1 195 ? 34.064 83.865 20.779 1.00 37.25 195 PRO C O 1
ATOM 5378 N N . SER C 1 196 ? 33.957 84.620 18.671 1.00 39.96 196 SER C N 1
ATOM 5379 C CA . SER C 1 196 ? 34.161 86.002 19.099 1.00 33.95 196 SER C CA 1
ATOM 5380 C C . SER C 1 196 ? 32.849 86.516 19.633 1.00 32.95 196 SER C C 1
ATOM 5381 O O . SER C 1 196 ? 31.796 86.151 19.133 1.00 35.00 196 SER C O 1
ATOM 5384 N N . PHE C 1 197 ? 32.901 87.295 20.704 1.00 33.76 197 PHE C N 1
ATOM 5385 C CA . PHE C 1 197 ? 31.676 87.834 21.262 1.00 37.26 197 PHE C CA 1
ATOM 5386 C C . PHE C 1 197 ? 31.202 88.937 20.297 1.00 36.60 197 PHE C C 1
ATOM 5387 O O . PHE C 1 197 ? 31.981 89.406 19.454 1.00 28.61 197 PHE C O 1
ATOM 5395 N N . GLU C 1 198 ? 29.944 89.342 20.399 1.00 35.33 198 GLU C N 1
ATOM 5396 C CA . GLU C 1 198 ? 29.424 90.342 19.477 1.00 36.78 198 GLU C CA 1
ATOM 5397 C C . GLU C 1 198 ? 29.799 91.789 19.771 1.00 39.53 198 GLU C C 1
ATOM 5398 O O . GLU C 1 198 ? 30.107 92.166 20.898 1.00 41.12 198 GLU C O 1
ATOM 5404 N N . THR C 1 199 ? 29.804 92.596 18.726 1.00 34.49 199 THR C N 1
ATOM 5405 C CA . THR C 1 199 ? 30.114 93.987 18.886 1.00 30.03 199 THR C CA 1
ATOM 5406 C C . THR C 1 199 ? 28.889 94.635 19.497 1.00 30.16 199 THR C C 1
ATOM 5407 O O . THR C 1 199 ? 27.806 94.041 19.515 1.00 26.23 199 THR C O 1
ATOM 5411 N N . PRO C 1 200 ? 29.043 95.848 20.039 1.00 29.40 200 PRO C N 1
ATOM 5412 C CA . PRO C 1 200 ? 27.860 96.490 20.622 1.00 33.75 200 PRO C CA 1
ATOM 5413 C C . PRO C 1 200 ? 26.757 96.665 19.564 1.00 28.69 200 PRO C C 1
ATOM 5414 O O . PRO C 1 200 ? 25.565 96.498 19.843 1.00 31.79 200 PRO C O 1
ATOM 5418 N N . ALA C 1 201 ? 27.151 96.988 18.343 1.00 27.50 201 ALA C N 1
ATOM 5419 C CA . ALA C 1 201 ? 26.144 97.170 17.292 1.00 33.11 201 ALA C CA 1
ATOM 5420 C C . ALA C 1 201 ? 25.406 95.850 17.004 1.00 30.51 201 ALA C C 1
ATOM 5421 O O . ALA C 1 201 ? 24.219 95.842 16.668 1.00 34.18 201 ALA C O 1
ATOM 5423 N N . GLU C 1 202 ? 26.113 94.733 17.134 1.00 33.67 202 GLU C N 1
ATOM 5424 C CA . GLU C 1 202 ? 25.512 93.417 16.893 1.00 32.18 202 GLU C CA 1
ATOM 5425 C C . GLU C 1 202 ? 24.582 93.057 18.057 1.00 33.90 202 GLU C C 1
ATOM 5426 O O . GLU C 1 202 ? 23.494 92.485 17.874 1.00 35.19 202 GLU C O 1
ATOM 5432 N N . CYS C 1 203 ? 25.021 93.415 19.258 1.00 35.92 203 CYS C N 1
ATOM 5433 C CA . CYS C 1 203 ? 24.273 93.157 20.478 1.00 34.98 203 CYS C CA 1
ATOM 5434 C C . CYS C 1 203 ? 22.937 93.897 20.370 1.00 35.44 203 CYS C C 1
ATOM 5435 O O . CYS C 1 203 ? 21.877 93.362 20.709 1.00 35.89 203 CYS C O 1
ATOM 5438 N N . LYS C 1 204 ? 22.979 95.117 19.849 1.00 33.26 204 LYS C N 1
ATOM 5439 C CA . LYS C 1 204 ? 21.746 95.859 19.682 1.00 31.75 204 LYS C CA 1
ATOM 5440 C C . LYS C 1 204 ? 20.795 95.119 18.752 1.00 30.44 204 LYS C C 1
ATOM 5441 O O . LYS C 1 204 ? 19.594 95.027 19.013 1.00 37.15 204 LYS C O 1
ATOM 5447 N N . ILE C 1 205 ? 21.317 94.561 17.676 1.00 30.71 205 ILE C N 1
ATOM 5448 C CA . ILE C 1 205 ? 20.452 93.819 16.764 1.00 31.02 205 ILE C CA 1
ATOM 5449 C C . ILE C 1 205 ? 19.811 92.648 17.493 1.00 30.06 205 ILE C C 1
ATOM 5450 O O . ILE C 1 205 ? 18.608 92.415 17.359 1.00 32.67 205 ILE C O 1
ATOM 5455 N N . LEU C 1 206 ? 20.622 91.921 18.270 1.00 29.10 206 LEU C N 1
ATOM 5456 C CA . LEU C 1 206 ? 20.138 90.787 19.053 1.00 24.34 206 LEU C CA 1
ATOM 5457 C C . LEU C 1 206 ? 19.014 91.179 20.028 1.00 29.74 206 LEU C C 1
ATOM 5458 O O . LEU C 1 206 ? 18.089 90.393 20.255 1.00 35.60 206 LEU C O 1
ATOM 5463 N N . ARG C 1 207 ? 19.085 92.376 20.613 1.00 33.66 207 ARG C N 1
ATOM 5464 C CA . ARG C 1 207 ? 18.024 92.804 21.513 1.00 39.54 207 ARG C CA 1
ATOM 5465 C C . ARG C 1 207 ? 16.811 93.160 20.666 1.00 40.00 207 ARG C C 1
ATOM 5466 O O . ARG C 1 207 ? 15.680 92.861 21.036 1.00 44.12 207 ARG C O 1
ATOM 5474 N N . LEU C 1 208 ? 17.045 93.761 19.506 1.00 40.51 208 LEU C N 1
ATOM 5475 C CA . LEU C 1 208 ? 15.953 94.098 18.604 1.00 39.38 208 LEU C CA 1
ATOM 5476 C C . LEU C 1 208 ? 15.215 92.818 18.189 1.00 39.20 208 LEU C C 1
ATOM 5477 O O . LEU C 1 208 ? 14.033 92.845 17.863 1.00 39.16 208 LEU C O 1
ATOM 5482 N N . MET C 1 209 ? 15.913 91.690 18.174 1.00 35.10 209 MET C N 1
ATOM 5483 C CA . MET C 1 209 ? 15.275 90.431 17.784 1.00 34.24 209 MET C CA 1
ATOM 5484 C C . MET C 1 209 ? 14.491 89.795 18.937 1.00 31.58 209 MET C C 1
ATOM 5485 O O . MET C 1 209 ? 13.800 88.793 18.744 1.00 27.44 209 MET C O 1
ATOM 5490 N N . GLY C 1 210 ? 14.610 90.365 20.133 1.00 30.76 210 GLY C N 1
ATOM 5491 C CA . GLY C 1 210 ? 13.902 89.804 21.269 1.00 33.10 210 GLY C CA 1
ATOM 5492 C C . GLY C 1 210 ? 14.676 88.742 22.029 1.00 33.20 210 GLY C C 1
ATOM 5493 O O . GLY C 1 210 ? 14.078 87.851 22.601 1.00 40.98 210 GLY C O 1
ATOM 5494 N N . SER C 1 211 ? 15.999 88.820 22.036 1.00 33.04 211 SER C N 1
ATOM 5495 C CA . SER C 1 211 ? 16.823 87.838 22.752 1.00 31.66 211 SER C CA 1
ATOM 5496 C C . SER C 1 211 ? 17.016 88.226 24.221 1.00 34.74 211 SER C C 1
ATOM 5497 O O . SER C 1 211 ? 17.302 89.388 24.537 1.00 34.86 211 SER C O 1
ATOM 5500 N N . ASP C 1 212 ? 16.864 87.263 25.122 1.00 36.76 212 ASP C N 1
ATOM 5501 C CA . ASP C 1 212 ? 17.037 87.538 26.556 1.00 36.24 212 ASP C CA 1
ATOM 5502 C C . ASP C 1 212 ? 18.435 87.140 26.970 1.00 32.95 212 ASP C C 1
ATOM 5503 O O . ASP C 1 212 ? 18.983 87.674 27.925 1.00 37.69 212 ASP C O 1
ATOM 5508 N N . ALA C 1 213 ? 19.011 86.195 26.241 1.00 30.66 213 ALA C N 1
ATOM 5509 C CA . ALA C 1 213 ? 20.381 85.750 26.509 1.00 32.16 213 ALA C CA 1
ATOM 5510 C C . ALA C 1 213 ? 20.995 85.261 25.192 1.00 30.74 213 ALA C C 1
ATOM 5511 O O . ALA C 1 213 ? 20.274 84.868 24.273 1.00 31.14 213 ALA C O 1
ATOM 5513 N N . VAL C 1 214 ? 22.316 85.288 25.103 1.00 31.21 214 VAL C N 1
ATOM 5514 C CA . VAL C 1 214 ? 23.009 84.843 23.903 1.00 26.40 214 VAL C CA 1
ATOM 5515 C C . VAL C 1 214 ? 24.148 83.875 24.230 1.00 29.75 214 VAL C C 1
ATOM 5516 O O . VAL C 1 214 ? 24.941 84.124 25.133 1.00 30.19 214 VAL C O 1
ATOM 5520 N N . GLY C 1 215 ? 24.225 82.780 23.476 1.00 28.69 215 GLY C N 1
ATOM 5521 C CA . GLY C 1 215 ? 25.268 81.788 23.670 1.00 28.41 215 GLY C CA 1
ATOM 5522 C C . GLY C 1 215 ? 25.650 81.145 22.347 1.00 31.92 215 GLY C C 1
ATOM 5523 O O . GLY C 1 215 ? 25.036 81.430 21.306 1.00 31.41 215 GLY C O 1
ATOM 5524 N N . MET C 1 216 ? 26.634 80.254 22.366 1.00 26.73 216 MET C N 1
ATOM 5525 C CA . MET C 1 216 ? 27.062 79.631 21.125 1.00 29.64 216 MET C CA 1
ATOM 5526 C C . MET C 1 216 ? 26.750 78.140 20.983 1.00 25.13 216 MET C C 1
ATOM 5527 O O . MET C 1 216 ? 27.517 77.414 20.359 1.00 29.09 216 MET C O 1
ATOM 5532 N N . SER C 1 217 ? 25.621 77.690 21.532 1.00 26.64 217 SER C N 1
ATOM 5533 C CA . SER C 1 217 ? 25.259 76.278 21.459 1.00 29.76 217 SER C CA 1
ATOM 5534 C C . SER C 1 217 ? 23.797 76.048 21.713 1.00 32.36 217 SER C C 1
ATOM 5535 O O . SER C 1 217 ? 22.971 76.942 21.536 1.00 39.34 217 SER C O 1
ATOM 5538 N N . THR C 1 218 ? 23.481 74.809 22.071 1.00 30.96 218 THR C N 1
ATOM 5539 C CA . THR C 1 218 ? 22.136 74.427 22.470 1.00 28.55 218 THR C CA 1
ATOM 5540 C C . THR C 1 218 ? 21.025 74.398 21.462 1.00 28.67 218 THR C C 1
ATOM 5541 O O . THR C 1 218 ? 20.368 73.363 21.310 1.00 30.88 218 THR C O 1
ATOM 5545 N N . ALA C 1 219 ? 20.799 75.504 20.760 1.00 28.69 219 ALA C N 1
ATOM 5546 C CA . ALA C 1 219 ? 19.718 75.542 19.774 1.00 26.08 219 ALA C CA 1
ATOM 5547 C C . ALA C 1 219 ? 19.826 74.453 18.697 1.00 29.14 219 ALA C C 1
ATOM 5548 O O . ALA C 1 219 ? 18.842 73.767 18.413 1.00 30.20 219 ALA C O 1
ATOM 5550 N N . PRO C 1 220 ? 21.010 74.285 18.075 1.00 30.75 220 PRO C N 1
ATOM 5551 C CA . PRO C 1 220 ? 21.147 73.250 17.041 1.00 32.54 220 PRO C CA 1
ATOM 5552 C C . PRO C 1 220 ? 20.885 71.850 17.612 1.00 37.26 220 PRO C C 1
ATOM 5553 O O . PRO C 1 220 ? 20.354 70.971 16.931 1.00 38.63 220 PRO C O 1
ATOM 5557 N N . GLU C 1 221 ? 21.268 71.657 18.870 1.00 36.33 221 GLU C N 1
ATOM 5558 C CA . GLU C 1 221 ? 21.069 70.387 19.574 1.00 33.45 221 GLU C CA 1
ATOM 5559 C C . GLU C 1 221 ? 19.577 70.102 19.793 1.00 30.60 221 GLU C C 1
ATOM 5560 O O . GLU C 1 221 ? 19.110 68.978 19.577 1.00 32.84 221 GLU C O 1
ATOM 5566 N N . THR C 1 222 ? 18.824 71.110 20.214 1.00 27.59 222 THR C N 1
ATOM 5567 C CA . THR C 1 222 ? 17.400 70.883 20.441 1.00 30.10 222 THR C CA 1
ATOM 5568 C C . THR C 1 222 ? 16.629 70.764 19.139 1.00 32.15 222 THR C C 1
ATOM 5569 O O . THR C 1 222 ? 15.579 70.126 19.116 1.00 36.94 222 THR C O 1
ATOM 5573 N N . ILE C 1 223 ? 17.148 71.350 18.058 1.00 32.45 223 ILE C N 1
ATOM 5574 C CA . ILE C 1 223 ? 16.485 71.217 16.757 1.00 34.62 223 ILE C CA 1
ATOM 5575 C C . ILE C 1 223 ? 16.528 69.721 16.407 1.00 30.55 223 ILE C C 1
ATOM 5576 O O . ILE C 1 223 ? 15.533 69.124 16.022 1.00 36.83 223 ILE C O 1
ATOM 5581 N N . VAL C 1 224 ? 17.704 69.131 16.562 1.00 32.77 224 VAL C N 1
ATOM 5582 C CA . VAL C 1 224 ? 17.923 67.720 16.262 1.00 32.63 224 VAL C CA 1
ATOM 5583 C C . VAL C 1 224 ? 17.193 66.785 17.219 1.00 35.04 224 VAL C C 1
ATOM 5584 O O . VAL C 1 224 ? 16.601 65.790 16.794 1.00 33.25 224 VAL C O 1
ATOM 5588 N N . ALA C 1 225 ? 17.225 67.102 18.510 1.00 32.21 225 ALA C N 1
ATOM 5589 C CA . ALA C 1 225 ? 16.538 66.269 19.497 1.00 30.09 225 ALA C CA 1
ATOM 5590 C C . ALA C 1 225 ? 15.048 66.248 19.200 1.00 30.12 225 ALA C C 1
ATOM 5591 O O . ALA C 1 225 ? 14.439 65.178 19.088 1.00 27.88 225 ALA C O 1
ATOM 5593 N N . LYS C 1 226 ? 14.468 67.442 19.061 1.00 36.87 226 LYS C N 1
ATOM 5594 C CA . LYS C 1 226 ? 13.033 67.582 18.775 1.00 31.89 226 LYS C CA 1
ATOM 5595 C C . LYS C 1 226 ? 12.637 66.806 17.505 1.00 36.19 226 LYS C C 1
ATOM 5596 O O . LYS C 1 226 ? 11.589 66.141 17.453 1.00 33.70 226 LYS C O 1
ATOM 5602 N N . HIS C 1 227 ? 13.488 66.888 16.492 1.00 33.95 227 HIS C N 1
ATOM 5603 C CA . HIS C 1 227 ? 13.260 66.204 15.245 1.00 33.57 227 HIS C CA 1
ATOM 5604 C C . HIS C 1 227 ? 13.286 64.697 15.473 1.00 37.77 227 HIS C C 1
ATOM 5605 O O . HIS C 1 227 ? 12.590 63.939 14.793 1.00 40.68 227 HIS C O 1
ATOM 5612 N N . GLY C 1 228 ? 14.109 64.283 16.432 1.00 38.48 228 GLY C N 1
ATOM 5613 C CA . GLY C 1 228 ? 14.258 62.879 16.760 1.00 40.83 228 GLY C CA 1
ATOM 5614 C C . GLY C 1 228 ? 13.200 62.397 17.735 1.00 40.68 228 GLY C C 1
ATOM 5615 O O . GLY C 1 228 ? 13.334 61.347 18.340 1.00 41.63 228 GLY C O 1
ATOM 5616 N N . GLY C 1 229 ? 12.150 63.182 17.897 1.00 36.98 229 GLY C N 1
ATOM 5617 C CA . GLY C 1 229 ? 11.073 62.794 18.783 1.00 37.23 229 GLY C CA 1
ATOM 5618 C C . GLY C 1 229 ? 11.328 62.939 20.269 1.00 37.11 229 GLY C C 1
ATOM 5619 O O . GLY C 1 229 ? 10.531 62.473 21.069 1.00 31.11 229 GLY C O 1
ATOM 5620 N N . MET C 1 230 ? 12.413 63.595 20.655 1.00 37.46 230 MET C N 1
ATOM 5621 C CA . MET C 1 230 ? 12.704 63.734 22.077 1.00 38.50 230 MET C CA 1
ATOM 5622 C C . MET C 1 230 ? 12.175 65.037 22.643 1.00 40.62 230 MET C C 1
ATOM 5623 O O . MET C 1 230 ? 11.995 66.008 21.914 1.00 46.16 230 MET C O 1
ATOM 5628 N N . ARG C 1 231 ? 11.903 65.044 23.943 1.00 34.36 231 ARG C N 1
ATOM 5629 C CA . ARG C 1 231 ? 11.395 66.234 24.624 1.00 40.17 231 ARG C CA 1
ATOM 5630 C C . ARG C 1 231 ? 12.583 67.005 25.204 1.00 35.53 231 ARG C C 1
ATOM 5631 O O . ARG C 1 231 ? 13.495 66.412 25.783 1.00 38.93 231 ARG C O 1
ATOM 5639 N N . CYS C 1 232 ? 12.572 68.328 25.054 1.00 34.87 232 CYS C N 1
ATOM 5640 C CA . CYS C 1 232 ? 13.702 69.131 25.527 1.00 34.18 232 CYS C CA 1
ATOM 5641 C C . CYS C 1 232 ? 13.446 70.158 26.612 1.00 33.37 232 CYS C C 1
ATOM 5642 O O . CYS C 1 232 ? 12.408 70.808 26.668 1.00 41.05 232 CYS C O 1
ATOM 5645 N N . LEU C 1 233 ? 14.444 70.303 27.464 1.00 37.43 233 LEU C N 1
ATOM 5646 C CA . LEU C 1 233 ? 14.448 71.286 28.527 1.00 32.83 233 LEU C CA 1
ATOM 5647 C C . LEU C 1 233 ? 15.877 71.819 28.508 1.00 28.70 233 LEU C C 1
ATOM 5648 O O . LEU C 1 233 ? 16.842 71.044 28.473 1.00 30.08 233 LEU C O 1
ATOM 5653 N N . ALA C 1 234 ? 16.009 73.141 28.506 1.00 27.31 234 ALA C N 1
ATOM 5654 C CA . ALA C 1 234 ? 17.325 73.757 28.520 1.00 29.68 234 ALA C CA 1
ATOM 5655 C C . ALA C 1 234 ? 17.345 74.903 29.538 1.00 29.57 234 ALA C C 1
ATOM 5656 O O . ALA C 1 234 ? 16.400 75.686 29.661 1.00 29.79 234 ALA C O 1
ATOM 5658 N N . VAL C 1 235 ? 18.426 74.982 30.290 1.00 30.84 235 VAL C N 1
ATOM 5659 C CA . VAL C 1 235 ? 18.579 76.031 31.294 1.00 30.58 235 VAL C CA 1
ATOM 5660 C C . VAL C 1 235 ? 19.925 76.696 31.144 1.00 30.24 235 VAL C C 1
ATOM 5661 O O . VAL C 1 235 ? 20.954 76.048 31.173 1.00 31.76 235 VAL C O 1
ATOM 5665 N N . SER C 1 236 ? 19.911 78.009 30.992 1.00 37.33 236 SER C N 1
ATOM 5666 C CA . SER C 1 236 ? 21.143 78.766 30.844 1.00 37.34 236 SER C CA 1
ATOM 5667 C C . SER C 1 236 ? 21.575 79.380 32.157 1.00 39.25 236 SER C C 1
ATOM 5668 O O . SER C 1 236 ? 20.765 79.943 32.897 1.00 38.28 236 SER C O 1
ATOM 5671 N N . LEU C 1 237 ? 22.864 79.278 32.438 1.00 42.89 237 LEU C N 1
ATOM 5672 C CA . LEU C 1 237 ? 23.433 79.904 33.619 1.00 41.08 237 LEU C CA 1
ATOM 5673 C C . LEU C 1 237 ? 23.833 81.264 33.057 1.00 40.13 237 LEU C C 1
ATOM 5674 O O . LEU C 1 237 ? 24.623 81.336 32.118 1.00 45.11 237 LEU C O 1
ATOM 5679 N N . ILE C 1 238 ? 23.267 82.341 33.575 1.00 39.90 238 ILE C N 1
ATOM 5680 C CA . ILE C 1 238 ? 23.647 83.656 33.079 1.00 37.02 238 ILE C CA 1
ATOM 5681 C C . ILE C 1 238 ? 24.975 83.993 33.751 1.00 37.23 238 ILE C C 1
ATOM 5682 O O . ILE C 1 238 ? 25.006 84.521 34.859 1.00 41.77 238 ILE C O 1
ATOM 5687 N N . SER C 1 239 ? 26.073 83.660 33.076 1.00 37.58 239 SER C N 1
ATOM 5688 C CA . SER C 1 239 ? 27.406 83.863 33.622 1.00 41.22 239 SER C CA 1
ATOM 5689 C C . SER C 1 239 ? 27.856 85.319 33.715 1.00 43.98 239 SER C C 1
ATOM 5690 O O . SER C 1 239 ? 28.676 85.672 34.573 1.00 43.00 239 SER C O 1
ATOM 5693 N N . ASN C 1 240 ? 27.326 86.151 32.822 1.00 42.84 240 ASN C N 1
ATOM 5694 C CA . ASN C 1 240 ? 27.642 87.573 32.775 1.00 39.25 240 ASN C CA 1
ATOM 5695 C C . ASN C 1 240 ? 26.446 88.272 32.164 1.00 42.00 240 ASN C C 1
ATOM 5696 O O . ASN C 1 240 ? 25.570 87.620 31.571 1.00 44.00 240 ASN C O 1
ATOM 5701 N N . VAL C 1 241 ? 26.399 89.593 32.323 1.00 37.39 241 VAL C N 1
ATOM 5702 C CA . VAL C 1 241 ? 25.300 90.374 31.787 1.00 43.40 241 VAL C CA 1
ATOM 5703 C C . VAL C 1 241 ? 25.809 91.598 31.055 1.00 43.87 241 VAL C C 1
ATOM 5704 O O . VAL C 1 241 ? 26.784 92.225 31.442 1.00 43.20 241 VAL C O 1
ATOM 5708 N N . ILE C 1 242 ? 25.128 91.917 29.972 1.00 48.51 242 ILE C N 1
ATOM 5709 C CA . ILE C 1 242 ? 25.505 93.028 29.120 1.00 51.87 242 ILE C CA 1
ATOM 5710 C C . ILE C 1 242 ? 24.776 94.263 29.576 1.00 48.44 242 ILE C C 1
ATOM 5711 O O . ILE C 1 242 ? 23.577 94.219 29.784 1.00 50.49 242 ILE C O 1
ATOM 5716 N N . ALA C 1 243 ? 25.494 95.363 29.737 1.00 48.22 243 ALA C N 1
ATOM 5717 C CA . ALA C 1 243 ? 24.856 96.599 30.166 1.00 53.23 243 ALA C CA 1
ATOM 5718 C C . ALA C 1 243 ? 23.887 97.136 29.095 1.00 55.87 243 ALA C C 1
ATOM 5719 O O . ALA C 1 243 ? 23.848 96.648 27.956 1.00 59.86 243 ALA C O 1
ATOM 5721 N N . SER C 1 244 ? 23.106 98.144 29.471 1.00 58.67 244 SER C N 1
ATOM 5722 C CA . SER C 1 244 ? 22.144 98.751 28.558 1.00 58.01 244 SER C CA 1
ATOM 5723 C C . SER C 1 244 ? 22.787 99.273 27.263 1.00 57.57 244 SER C C 1
ATOM 5724 O O . SER C 1 244 ? 22.171 99.211 26.195 1.00 57.95 244 SER C O 1
ATOM 5727 N N . ASN C 1 245 ? 24.021 99.771 27.349 1.00 53.54 245 ASN C N 1
ATOM 5728 C CA . ASN C 1 245 ? 24.700 100.288 26.162 1.00 54.40 245 ASN C CA 1
ATOM 5729 C C . ASN C 1 245 ? 25.210 99.175 25.234 1.00 55.89 245 ASN C C 1
ATOM 5730 O O . ASN C 1 245 ? 25.843 99.445 24.213 1.00 54.24 245 ASN C O 1
ATOM 5735 N N . CYS C 1 246 ? 24.923 97.929 25.611 1.00 57.18 246 CYS C N 1
ATOM 5736 C CA . CYS C 1 246 ? 25.324 96.743 24.862 1.00 55.04 246 CYS C CA 1
ATOM 5737 C C . CYS C 1 246 ? 26.829 96.424 24.836 1.00 57.53 246 CYS C C 1
ATOM 5738 O O . CYS C 1 246 ? 27.386 96.158 23.773 1.00 59.03 246 CYS C O 1
ATOM 5741 N N . GLU C 1 247 ? 27.476 96.420 25.999 1.00 60.08 247 GLU C N 1
ATOM 5742 C CA . GLU C 1 247 ? 28.904 96.097 26.070 1.00 63.06 247 GLU C CA 1
ATOM 5743 C C . GLU C 1 247 ? 29.140 95.205 27.280 1.00 62.66 247 GLU C C 1
ATOM 5744 O O . GLU C 1 247 ? 28.283 95.108 28.142 1.00 63.11 247 GLU C O 1
ATOM 5750 N N . THR C 1 248 ? 30.287 94.567 27.413 1.00 65.26 248 THR C N 1
ATOM 5751 C CA . THR C 1 248 ? 30.414 93.782 28.623 1.00 63.02 248 THR C CA 1
ATOM 5752 C C . THR C 1 248 ? 31.583 94.196 29.508 1.00 63.86 248 THR C C 1
ATOM 5753 O O . THR C 1 248 ? 31.390 94.845 30.545 1.00 62.20 248 THR C O 1
ATOM 5757 N N . ALA C 1 260 ? 32.425 81.956 41.942 1.00 61.03 260 ALA C N 1
ATOM 5758 C CA . ALA C 1 260 ? 31.097 82.053 41.331 1.00 62.56 260 ALA C CA 1
ATOM 5759 C C . ALA C 1 260 ? 30.717 80.761 40.617 1.00 62.74 260 ALA C C 1
ATOM 5760 O O . ALA C 1 260 ? 29.619 80.229 40.791 1.00 64.49 260 ALA C O 1
ATOM 5762 N N . GLY C 1 261 ? 31.634 80.254 39.810 1.00 64.46 261 GLY C N 1
ATOM 5763 C CA . GLY C 1 261 ? 31.361 79.032 39.082 1.00 65.81 261 GLY C CA 1
ATOM 5764 C C . GLY C 1 261 ? 30.932 77.847 39.923 1.00 68.20 261 GLY C C 1
ATOM 5765 O O . GLY C 1 261 ? 30.043 77.088 39.520 1.00 69.00 261 GLY C O 1
ATOM 5766 N N . GLU C 1 262 ? 31.551 77.688 41.092 1.00 70.10 262 GLU C N 1
ATOM 5767 C CA . GLU C 1 262 ? 31.255 76.566 41.981 1.00 72.51 262 GLU C CA 1
ATOM 5768 C C . GLU C 1 262 ? 29.846 76.595 42.568 1.00 72.05 262 GLU C C 1
ATOM 5769 O O . GLU C 1 262 ? 29.189 75.554 42.715 1.00 72.25 262 GLU C O 1
ATOM 5775 N N . GLU C 1 263 ? 29.394 77.794 42.911 1.00 71.78 263 GLU C N 1
ATOM 5776 C CA . GLU C 1 263 ? 28.062 77.992 43.466 1.00 68.54 263 GLU C CA 1
ATOM 5777 C C . GLU C 1 263 ? 27.062 77.722 42.354 1.00 62.87 263 GLU C C 1
ATOM 5778 O O . GLU C 1 263 ? 26.034 77.078 42.566 1.00 64.27 263 GLU C O 1
ATOM 5784 N N . ALA C 1 264 ? 27.384 78.217 41.164 1.00 57.92 264 ALA C N 1
ATOM 5785 C CA . ALA C 1 264 ? 26.546 78.024 39.985 1.00 55.79 264 ALA C CA 1
ATOM 5786 C C . ALA C 1 264 ? 26.351 76.528 39.782 1.00 51.15 264 ALA C C 1
ATOM 5787 O O . ALA C 1 264 ? 25.233 76.038 39.636 1.00 55.46 264 ALA C O 1
ATOM 5789 N N . SER C 1 265 ? 27.468 75.817 39.794 1.00 47.66 265 SER C N 1
ATOM 5790 C CA . SER C 1 265 ? 27.506 74.383 39.612 1.00 47.68 265 SER C CA 1
ATOM 5791 C C . SER C 1 265 ? 26.609 73.634 40.591 1.00 50.97 265 SER C C 1
ATOM 5792 O O . SER C 1 265 ? 25.826 72.747 40.210 1.00 52.25 265 SER C O 1
ATOM 5795 N N . ALA C 1 266 ? 26.745 73.976 41.865 1.00 51.88 266 ALA C N 1
ATOM 5796 C CA . ALA C 1 266 ? 25.954 73.339 42.911 1.00 53.18 266 ALA C CA 1
ATOM 5797 C C . ALA C 1 266 ? 24.457 73.579 42.686 1.00 51.51 266 ALA C C 1
ATOM 5798 O O . ALA C 1 266 ? 23.667 72.628 42.663 1.00 53.30 266 ALA C O 1
ATOM 5800 N N . ARG C 1 267 ? 24.073 74.844 42.511 1.00 47.81 267 ARG C N 1
ATOM 5801 C CA . ARG C 1 267 ? 22.668 75.184 42.277 1.00 46.37 267 ARG C CA 1
ATOM 5802 C C . ARG C 1 267 ? 22.068 74.504 41.047 1.00 44.67 267 ARG C C 1
ATOM 5803 O O . ARG C 1 267 ? 20.955 73.972 41.105 1.00 43.56 267 ARG C O 1
ATOM 5811 N N . MET C 1 268 ? 22.806 74.523 39.940 1.00 42.45 268 MET C N 1
ATOM 5812 C CA . MET C 1 268 ? 22.352 73.907 38.710 1.00 39.13 268 MET C CA 1
ATOM 5813 C C . MET C 1 268 ? 22.172 72.409 38.929 1.00 39.41 268 MET C C 1
ATOM 5814 O O . MET C 1 268 ? 21.164 71.821 38.497 1.00 41.75 268 MET C O 1
ATOM 5819 N N . THR C 1 269 ? 23.136 71.791 39.613 1.00 42.46 269 THR C N 1
ATOM 5820 C CA . THR C 1 269 ? 23.067 70.353 39.895 1.00 42.85 269 THR C CA 1
ATOM 5821 C C . THR C 1 269 ? 21.819 69.995 40.719 1.00 47.27 269 THR C C 1
ATOM 5822 O O . THR C 1 269 ? 21.132 68.997 40.448 1.00 52.82 269 THR C O 1
ATOM 5826 N N . ALA C 1 270 ? 21.510 70.813 41.718 1.00 42.49 270 ALA C N 1
ATOM 5827 C CA . ALA C 1 270 ? 20.337 70.546 42.539 1.00 44.51 270 ALA C CA 1
ATOM 5828 C C . ALA C 1 270 ? 19.079 70.676 41.694 1.00 45.37 270 ALA C C 1
ATOM 5829 O O . ALA C 1 270 ? 18.184 69.826 41.757 1.00 49.00 270 ALA C O 1
ATOM 5831 N N . LEU C 1 271 ? 19.018 71.748 40.905 1.00 44.40 271 LEU C N 1
ATOM 5832 C CA . LEU C 1 271 ? 17.876 72.015 40.040 1.00 40.37 271 LEU C CA 1
ATOM 5833 C C . LEU C 1 271 ? 17.605 70.866 39.074 1.00 38.26 271 LEU C C 1
ATOM 5834 O O . LEU C 1 271 ? 16.473 70.421 38.933 1.00 42.04 271 LEU C O 1
ATOM 5839 N N . VAL C 1 272 ? 18.646 70.375 38.410 1.00 44.89 272 VAL C N 1
ATOM 5840 C CA . VAL C 1 272 ? 18.478 69.268 37.463 1.00 45.46 272 VAL C CA 1
ATOM 5841 C C . VAL C 1 272 ? 17.990 67.999 38.151 1.00 45.06 272 VAL C C 1
ATOM 5842 O O . VAL C 1 272 ? 17.142 67.269 37.615 1.00 43.85 272 VAL C O 1
ATOM 5846 N N . LYS C 1 273 ? 18.543 67.737 39.335 1.00 50.96 273 LYS C N 1
ATOM 5847 C CA . LYS C 1 273 ? 18.186 66.557 40.123 1.00 51.88 273 LYS C CA 1
ATOM 5848 C C . LYS C 1 273 ? 16.708 66.607 40.498 1.00 48.86 273 LYS C C 1
ATOM 5849 O O . LYS C 1 273 ? 15.969 65.639 40.279 1.00 49.79 273 LYS C O 1
ATOM 5855 N N . LEU C 1 274 ? 16.273 67.744 41.037 1.00 45.77 274 LEU C N 1
ATOM 5856 C CA . LEU C 1 274 ? 14.874 67.904 41.431 1.00 47.18 274 LEU C CA 1
ATOM 5857 C C . LEU C 1 274 ? 13.949 67.765 40.223 1.00 50.18 274 LEU C C 1
ATOM 5858 O O . LEU C 1 274 ? 12.833 67.224 40.330 1.00 49.33 274 LEU C O 1
ATOM 5863 N N . VAL C 1 275 ? 14.412 68.266 39.079 1.00 50.74 275 VAL C N 1
ATOM 5864 C CA . VAL C 1 275 ? 13.638 68.202 37.840 1.00 49.26 275 VAL C CA 1
ATOM 5865 C C . VAL C 1 275 ? 13.481 66.759 37.415 1.00 46.32 275 VAL C C 1
ATOM 5866 O O . VAL C 1 275 ? 12.406 66.345 36.983 1.00 46.08 275 VAL C O 1
ATOM 5870 N N . ILE C 1 276 ? 14.566 66.004 37.548 1.00 46.89 276 ILE C N 1
ATOM 5871 C CA . ILE C 1 276 ? 14.593 64.592 37.198 1.00 45.45 276 ILE C CA 1
ATOM 5872 C C . ILE C 1 276 ? 13.615 63.834 38.085 1.00 52.30 276 ILE C C 1
ATOM 5873 O O . ILE C 1 276 ? 12.953 62.882 37.650 1.00 57.65 276 ILE C O 1
ATOM 5878 N N . GLU C 1 277 ? 13.523 64.263 39.340 1.00 55.50 277 GLU C N 1
ATOM 5879 C CA . GLU C 1 277 ? 12.620 63.637 40.298 1.00 59.06 277 GLU C CA 1
ATOM 5880 C C . GLU C 1 277 ? 11.179 63.796 39.832 1.00 59.00 277 GLU C C 1
ATOM 5881 O O . GLU C 1 277 ? 10.426 62.826 39.770 1.00 62.79 277 GLU C O 1
ATOM 5887 N N . LYS C 1 278 ? 10.793 65.025 39.502 1.00 58.44 278 LYS C N 1
ATOM 5888 C CA . LYS C 1 278 ? 9.430 65.273 39.033 1.00 58.69 278 LYS C CA 1
ATOM 5889 C C . LYS C 1 278 ? 9.151 64.577 37.699 1.00 60.78 278 LYS C C 1
ATOM 5890 O O . LYS C 1 278 ? 7.988 64.334 37.363 1.00 61.37 278 LYS C O 1
ATOM 5896 N N . ILE C 1 279 ? 10.222 64.182 37.000 1.00 61.09 279 ILE C N 1
ATOM 5897 C CA . ILE C 1 279 ? 10.090 63.613 35.663 1.00 63.71 279 ILE C CA 1
ATOM 5898 C C . ILE C 1 279 ? 9.857 62.107 35.725 1.00 66.81 279 ILE C C 1
ATOM 5899 O O . ILE C 1 279 ? 9.375 61.504 34.766 1.00 67.72 279 ILE C O 1
ATOM 5904 N N . ARG C 1 280 ? 10.203 61.506 36.859 1.00 67.04 280 ARG C N 1
ATOM 5905 C CA . ARG C 1 280 ? 10.045 60.068 37.042 1.00 69.89 280 ARG C CA 1
ATOM 5906 C C . ARG C 1 280 ? 8.577 59.657 37.066 1.00 71.61 280 ARG C C 1
ATOM 5907 O O . ARG C 1 280 ? 8.257 58.469 37.115 1.00 73.83 280 ARG C O 1
ATOM 5915 N N . GLY C 1 281 ? 7.715 60.638 36.835 1.00 74.95 281 GLY C N 1
ATOM 5916 C CA . GLY C 1 281 ? 6.297 60.360 36.752 1.00 79.34 281 GLY C CA 1
ATOM 5917 C C . GLY C 1 281 ? 5.951 60.161 35.280 1.00 80.85 281 GLY C C 1
ATOM 5918 O O . GLY C 1 281 ? 5.065 59.368 34.944 1.00 80.61 281 GLY C O 1
ATOM 5919 N N . GLU C 1 282 ? 6.675 60.863 34.402 1.00 81.12 282 GLU C N 1
ATOM 5920 C CA . GLU C 1 282 ? 6.436 60.793 32.955 1.00 80.19 282 GLU C CA 1
ATOM 5921 C C . GLU C 1 282 ? 7.360 59.923 32.081 1.00 76.46 282 GLU C C 1
ATOM 5922 O O . GLU C 1 282 ? 7.547 60.221 30.896 1.00 76.17 282 GLU C O 1
ATOM 5928 N N . LEU C 1 283 ? 7.919 58.852 32.645 1.00 72.44 283 LEU C N 1
ATOM 5929 C CA . LEU C 1 283 ? 8.783 57.945 31.883 1.00 71.01 283 LEU C CA 1
ATOM 5930 C C . LEU C 1 283 ? 9.206 56.685 32.660 1.00 72.07 283 LEU C C 1
ATOM 5931 O O . LEU C 1 283 ? 9.105 56.647 33.891 1.00 72.88 283 LEU C O 1
ATOM 5936 N N . PRO C 1 284 ? 9.674 55.635 31.938 1.00 71.23 284 PRO C N 1
ATOM 5937 C CA . PRO C 1 284 ? 10.134 54.324 32.424 1.00 70.67 284 PRO C CA 1
ATOM 5938 C C . PRO C 1 284 ? 10.989 54.259 33.694 1.00 74.51 284 PRO C C 1
ATOM 5939 O O . PRO C 1 284 ? 12.070 54.845 33.762 1.00 75.71 284 PRO C O 1
ATOM 5943 N N . ARG C 1 285 ? 10.490 53.503 34.677 1.00 78.67 285 ARG C N 1
ATOM 5944 C CA . ARG C 1 285 ? 11.126 53.295 35.989 1.00 80.03 285 ARG C CA 1
ATOM 5945 C C . ARG C 1 285 ? 11.089 54.533 36.884 1.00 81.58 285 ARG C C 1
ATOM 5946 O O . ARG C 1 285 ? 10.520 55.560 36.445 1.00 80.04 285 ARG C O 1
ATOM 5955 N N . MET D 1 1 ? 15.479 119.398 83.575 1.00 88.31 1 MET D N 1
ATOM 5956 C CA . MET D 1 1 ? 16.445 118.460 82.912 1.00 87.71 1 MET D CA 1
ATOM 5957 C C . MET D 1 1 ? 15.868 117.994 81.565 1.00 86.47 1 MET D C 1
ATOM 5958 O O . MET D 1 1 ? 14.934 117.181 81.530 1.00 87.62 1 MET D O 1
ATOM 5963 N N . THR D 1 2 ? 16.423 118.519 80.471 1.00 83.08 2 THR D N 1
ATOM 5964 C CA . THR D 1 2 ? 15.980 118.183 79.115 1.00 80.66 2 THR D CA 1
ATOM 5965 C C . THR D 1 2 ? 16.564 116.848 78.658 1.00 78.64 2 THR D C 1
ATOM 5966 O O . THR D 1 2 ? 17.505 116.338 79.273 1.00 78.78 2 THR D O 1
ATOM 5970 N N . ASP D 1 3 ? 16.025 116.288 77.577 1.00 76.10 3 ASP D N 1
ATOM 5971 C CA . ASP D 1 3 ? 16.548 115.019 77.085 1.00 74.33 3 ASP D CA 1
ATOM 5972 C C . ASP D 1 3 ? 18.042 115.114 76.796 1.00 72.41 3 ASP D C 1
ATOM 5973 O O . ASP D 1 3 ? 18.790 114.189 77.100 1.00 72.25 3 ASP D O 1
ATOM 5978 N N . TYR D 1 4 ? 18.480 116.235 76.233 1.00 73.05 4 TYR D N 1
ATOM 5979 C CA . TYR D 1 4 ? 19.897 116.438 75.931 1.00 74.79 4 TYR D CA 1
ATOM 5980 C C . TYR D 1 4 ? 20.685 116.351 77.244 1.00 72.91 4 TYR D C 1
ATOM 5981 O O . TYR D 1 4 ? 21.776 115.774 77.300 1.00 74.91 4 TYR D O 1
ATOM 5990 N N . ASP D 1 5 ? 20.111 116.930 78.297 1.00 72.98 5 ASP D N 1
ATOM 5991 C CA . ASP D 1 5 ? 20.696 116.927 79.646 1.00 73.48 5 ASP D CA 1
ATOM 5992 C C . ASP D 1 5 ? 20.830 115.476 80.155 1.00 70.84 5 ASP D C 1
ATOM 5993 O O . ASP D 1 5 ? 21.868 115.075 80.690 1.00 70.22 5 ASP D O 1
ATOM 5998 N N . LEU D 1 6 ? 19.762 114.698 79.986 1.00 67.10 6 LEU D N 1
ATOM 5999 C CA . LEU D 1 6 ? 19.752 113.299 80.407 1.00 64.99 6 LEU D CA 1
ATOM 6000 C C . LEU D 1 6 ? 20.696 112.462 79.543 1.00 66.56 6 LEU D C 1
ATOM 6001 O O . LEU D 1 6 ? 21.289 111.487 80.018 1.00 67.03 6 LEU D O 1
ATOM 6006 N N . ALA D 1 7 ? 20.833 112.845 78.275 1.00 64.97 7 ALA D N 1
ATOM 6007 C CA . ALA D 1 7 ? 21.717 112.141 77.353 1.00 64.42 7 ALA D CA 1
ATOM 6008 C C . ALA D 1 7 ? 23.161 112.310 77.823 1.00 63.40 7 ALA D C 1
ATOM 6009 O O . ALA D 1 7 ? 23.941 111.350 77.841 1.00 63.40 7 ALA D O 1
ATOM 6011 N N . LYS D 1 8 ? 23.512 113.538 78.197 1.00 63.34 8 LYS D N 1
ATOM 6012 C CA . LYS D 1 8 ? 24.866 113.826 78.682 1.00 66.45 8 LYS D CA 1
ATOM 6013 C C . LYS D 1 8 ? 25.166 112.998 79.933 1.00 66.07 8 LYS D C 1
ATOM 6014 O O . LYS D 1 8 ? 26.273 112.465 80.090 1.00 67.62 8 LYS D O 1
ATOM 6020 N N . GLU D 1 9 ? 24.175 112.903 80.821 1.00 64.39 9 GLU D N 1
ATOM 6021 C CA . GLU D 1 9 ? 24.314 112.143 82.054 1.00 61.74 9 GLU D CA 1
ATOM 6022 C C . GLU D 1 9 ? 24.571 110.693 81.703 1.00 61.47 9 GLU D C 1
ATOM 6023 O O . GLU D 1 9 ? 25.528 110.082 82.187 1.00 59.81 9 GLU D O 1
ATOM 6029 N N . THR D 1 10 ? 23.703 110.145 80.856 1.00 61.49 10 THR D N 1
ATOM 6030 C CA . THR D 1 10 ? 23.827 108.764 80.418 1.00 61.36 10 THR D CA 1
ATOM 6031 C C . THR D 1 10 ? 25.222 108.543 79.847 1.00 62.39 10 THR D C 1
ATOM 6032 O O . THR D 1 10 ? 25.881 107.544 80.135 1.00 61.78 10 THR D O 1
ATOM 6036 N N . ALA D 1 11 ? 25.663 109.487 79.023 1.00 64.04 11 ALA D N 1
ATOM 6037 C CA . ALA D 1 11 ? 26.975 109.407 78.390 1.00 65.36 11 ALA D CA 1
ATOM 6038 C C . ALA D 1 11 ? 28.072 109.383 79.450 1.00 65.89 11 ALA D C 1
ATOM 6039 O O . ALA D 1 11 ? 28.946 108.507 79.441 1.00 65.81 11 ALA D O 1
ATOM 6041 N N . ALA D 1 12 ? 28.020 110.353 80.362 1.00 65.41 12 ALA D N 1
ATOM 6042 C CA . ALA D 1 12 ? 29.008 110.452 81.436 1.00 65.24 12 ALA D CA 1
ATOM 6043 C C . ALA D 1 12 ? 29.108 109.134 82.208 1.00 65.08 12 ALA D C 1
ATOM 6044 O O . ALA D 1 12 ? 30.194 108.717 82.618 1.00 64.86 12 ALA D O 1
ATOM 6046 N N . TRP D 1 13 ? 27.968 108.478 82.400 1.00 65.45 13 TRP D N 1
ATOM 6047 C CA . TRP D 1 13 ? 27.939 107.209 83.118 1.00 66.88 13 TRP D CA 1
ATOM 6048 C C . TRP D 1 13 ? 28.614 106.095 82.325 1.00 67.83 13 TRP D C 1
ATOM 6049 O O . TRP D 1 13 ? 29.267 105.213 82.888 1.00 67.37 13 TRP D O 1
ATOM 6060 N N . LEU D 1 14 ? 28.436 106.127 81.010 1.00 71.37 14 LEU D N 1
ATOM 6061 C CA . LEU D 1 14 ? 29.028 105.116 80.143 1.00 72.16 14 LEU D CA 1
ATOM 6062 C C . LEU D 1 14 ? 30.520 105.383 80.056 1.00 72.15 14 LEU D C 1
ATOM 6063 O O . LEU D 1 14 ? 31.341 104.460 80.086 1.00 73.18 14 LEU D O 1
ATOM 6068 N N . ASN D 1 15 ? 30.860 106.663 79.954 1.00 72.15 15 ASN D N 1
ATOM 6069 C CA . ASN D 1 15 ? 32.252 107.085 79.850 1.00 75.39 15 ASN D CA 1
ATOM 6070 C C . ASN D 1 15 ? 33.124 106.543 80.973 1.00 76.14 15 ASN D C 1
ATOM 6071 O O . ASN D 1 15 ? 34.304 106.255 80.762 1.00 78.07 15 ASN D O 1
ATOM 6076 N N . LYS D 1 16 ? 32.553 106.424 82.170 1.00 77.09 16 LYS D N 1
ATOM 6077 C CA . LYS D 1 16 ? 33.324 105.930 83.306 1.00 76.72 16 LYS D CA 1
ATOM 6078 C C . LYS D 1 16 ? 34.000 104.611 82.970 1.00 75.89 16 LYS D C 1
ATOM 6079 O O . LYS D 1 16 ? 35.093 104.325 83.463 1.00 78.75 16 LYS D O 1
ATOM 6085 N N . GLN D 1 17 ? 33.366 103.823 82.108 1.00 73.31 17 GLN D N 1
ATOM 6086 C CA . GLN D 1 17 ? 33.890 102.511 81.761 1.00 71.52 17 GLN D CA 1
ATOM 6087 C C . GLN D 1 17 ? 34.636 102.435 80.438 1.00 70.43 17 GLN D C 1
ATOM 6088 O O . GLN D 1 17 ? 34.899 101.338 79.924 1.00 69.30 17 GLN D O 1
ATOM 6094 N N . LEU D 1 18 ? 35.016 103.594 79.909 1.00 71.35 18 LEU D N 1
ATOM 6095 C CA . LEU D 1 18 ? 35.704 103.635 78.621 1.00 74.58 18 LEU D CA 1
ATOM 6096 C C . LEU D 1 18 ? 37.093 104.256 78.623 1.00 74.29 18 LEU D C 1
ATOM 6097 O O . LEU D 1 18 ? 37.331 105.267 79.283 1.00 72.39 18 LEU D O 1
ATOM 6102 N N . GLN D 1 19 ? 37.998 103.644 77.861 1.00 75.62 19 GLN D N 1
ATOM 6103 C CA . GLN D 1 19 ? 39.356 104.144 77.735 1.00 77.47 19 GLN D CA 1
ATOM 6104 C C . GLN D 1 19 ? 39.417 105.143 76.569 1.00 79.78 19 GLN D C 1
ATOM 6105 O O . GLN D 1 19 ? 40.085 106.186 76.651 1.00 79.00 19 GLN D O 1
ATOM 6111 N N . ILE D 1 20 ? 38.706 104.816 75.489 1.00 78.63 20 ILE D N 1
ATOM 6112 C CA . ILE D 1 20 ? 38.649 105.661 74.295 1.00 75.77 20 ILE D CA 1
ATOM 6113 C C . ILE D 1 20 ? 37.184 105.970 73.990 1.00 74.86 20 ILE D C 1
ATOM 6114 O O . ILE D 1 20 ? 36.368 105.051 73.901 1.00 73.83 20 ILE D O 1
ATOM 6119 N N . ARG D 1 21 ? 36.844 107.249 73.849 1.00 72.90 21 ARG D N 1
ATOM 6120 C CA . ARG D 1 21 ? 35.473 107.620 73.527 1.00 73.18 21 ARG D CA 1
ATOM 6121 C C . ARG D 1 21 ? 35.216 107.159 72.084 1.00 73.27 21 ARG D C 1
ATOM 6122 O O . ARG D 1 21 ? 36.079 107.317 71.210 1.00 74.28 21 ARG D O 1
ATOM 6130 N N . PRO D 1 22 ? 34.037 106.573 71.819 1.00 70.61 22 PRO D N 1
ATOM 6131 C CA . PRO D 1 22 ? 33.704 106.102 70.470 1.00 68.76 22 PRO D CA 1
ATOM 6132 C C . PRO D 1 22 ? 33.603 107.291 69.517 1.00 68.45 22 PRO D C 1
ATOM 6133 O O . PRO D 1 22 ? 33.130 108.368 69.904 1.00 70.92 22 PRO D O 1
ATOM 6137 N N . VAL D 1 23 ? 34.056 107.108 68.282 1.00 64.47 23 VAL D N 1
ATOM 6138 C CA . VAL D 1 23 ? 33.995 108.186 67.303 1.00 61.49 23 VAL D CA 1
ATOM 6139 C C . VAL D 1 23 ? 32.991 107.806 66.215 1.00 59.64 23 VAL D C 1
ATOM 6140 O O . VAL D 1 23 ? 32.433 108.668 65.536 1.00 59.22 23 VAL D O 1
ATOM 6144 N N . LEU D 1 24 ? 32.743 106.504 66.083 1.00 59.14 24 LEU D N 1
ATOM 6145 C CA . LEU D 1 24 ? 31.791 106.007 65.097 1.00 59.26 24 LEU D CA 1
ATOM 6146 C C . LEU D 1 24 ? 30.733 105.147 65.784 1.00 57.79 24 LEU D C 1
ATOM 6147 O O . LEU D 1 24 ? 31.042 104.335 66.662 1.00 60.97 24 LEU D O 1
ATOM 6152 N N . GLY D 1 25 ? 29.477 105.343 65.390 1.00 57.11 25 GLY D N 1
ATOM 6153 C CA . GLY D 1 25 ? 28.390 104.585 65.985 1.00 51.81 25 GLY D CA 1
ATOM 6154 C C . GLY D 1 25 ? 27.729 103.646 64.995 1.00 50.42 25 GLY D C 1
ATOM 6155 O O . GLY D 1 25 ? 27.739 103.895 63.793 1.00 49.95 25 GLY D O 1
ATOM 6156 N N . ILE D 1 26 ? 27.152 102.563 65.507 1.00 52.10 26 ILE D N 1
ATOM 6157 C CA . ILE D 1 26 ? 26.474 101.568 64.688 1.00 51.10 26 ILE D CA 1
ATOM 6158 C C . ILE D 1 26 ? 25.156 101.184 65.349 1.00 55.00 26 ILE D C 1
ATOM 6159 O O . ILE D 1 26 ? 25.104 100.987 66.572 1.00 58.62 26 ILE D O 1
ATOM 6164 N N . VAL D 1 27 ? 24.102 101.070 64.541 1.00 52.90 27 VAL D N 1
ATOM 6165 C CA . VAL D 1 27 ? 22.782 100.675 65.026 1.00 49.84 27 VAL D CA 1
ATOM 6166 C C . VAL D 1 27 ? 22.417 99.422 64.236 1.00 51.12 27 VAL D C 1
ATOM 6167 O O . VAL D 1 27 ? 22.296 99.477 63.020 1.00 53.88 27 VAL D O 1
ATOM 6171 N N . CYS D 1 28 ? 22.252 98.294 64.919 1.00 54.22 28 CYS D N 1
ATOM 6172 C CA . CYS D 1 28 ? 21.919 97.031 64.260 1.00 52.56 28 CYS D CA 1
ATOM 6173 C C . CYS D 1 28 ? 20.429 96.833 64.141 1.00 53.65 28 CYS D C 1
ATOM 6174 O O . CYS D 1 28 ? 19.729 96.805 65.148 1.00 50.84 28 CYS D O 1
ATOM 6177 N N . GLY D 1 29 ? 19.947 96.671 62.909 1.00 55.81 29 GLY D N 1
ATOM 6178 C CA . GLY D 1 29 ? 18.524 96.473 62.701 1.00 51.78 29 GLY D CA 1
ATOM 6179 C C . GLY D 1 29 ? 18.108 95.051 62.991 1.00 49.89 29 GLY D C 1
ATOM 6180 O O . GLY D 1 29 ? 18.854 94.290 63.598 1.00 50.17 29 GLY D O 1
ATOM 6181 N N . SER D 1 30 ? 16.913 94.686 62.541 1.00 52.05 30 SER D N 1
ATOM 6182 C CA . SER D 1 30 ? 16.393 93.342 62.742 1.00 51.85 30 SER D CA 1
ATOM 6183 C C . SER D 1 30 ? 17.240 92.224 62.144 1.00 52.69 30 SER D C 1
ATOM 6184 O O . SER D 1 30 ? 17.467 92.184 60.938 1.00 54.34 30 SER D O 1
ATOM 6187 N N . GLY D 1 31 ? 17.699 91.315 63.003 1.00 55.98 31 GLY D N 1
ATOM 6188 C CA . GLY D 1 31 ? 18.493 90.180 62.559 1.00 51.32 31 GLY D CA 1
ATOM 6189 C C . GLY D 1 31 ? 19.899 90.538 62.135 1.00 52.51 31 GLY D C 1
ATOM 6190 O O . GLY D 1 31 ? 20.629 89.710 61.598 1.00 52.50 31 GLY D O 1
ATOM 6191 N N . LEU D 1 32 ? 20.294 91.775 62.387 1.00 55.17 32 LEU D N 1
ATOM 6192 C CA . LEU D 1 32 ? 21.625 92.214 62.010 1.00 58.83 32 LEU D CA 1
ATOM 6193 C C . LEU D 1 32 ? 22.558 92.365 63.216 1.00 59.13 32 LEU D C 1
ATOM 6194 O O . LEU D 1 32 ? 23.553 93.093 63.149 1.00 62.51 32 LEU D O 1
ATOM 6199 N N . GLY D 1 33 ? 22.232 91.668 64.304 1.00 57.95 33 GLY D N 1
ATOM 6200 C CA . GLY D 1 33 ? 23.039 91.726 65.511 1.00 63.25 33 GLY D CA 1
ATOM 6201 C C . GLY D 1 33 ? 24.493 91.321 65.319 1.00 65.04 33 GLY D C 1
ATOM 6202 O O . GLY D 1 33 ? 25.408 92.022 65.766 1.00 69.15 33 GLY D O 1
ATOM 6203 N N . LYS D 1 34 ? 24.711 90.193 64.653 1.00 63.97 34 LYS D N 1
ATOM 6204 C CA . LYS D 1 34 ? 26.059 89.690 64.392 1.00 67.33 34 LYS D CA 1
ATOM 6205 C C . LYS D 1 34 ? 27.097 90.777 64.105 1.00 66.68 34 LYS D C 1
ATOM 6206 O O . LYS D 1 34 ? 28.278 90.620 64.412 1.00 68.98 34 LYS D O 1
ATOM 6212 N N . ILE D 1 35 ? 26.663 91.876 63.509 1.00 66.27 35 ILE D N 1
ATOM 6213 C CA . ILE D 1 35 ? 27.590 92.947 63.176 1.00 66.07 35 ILE D CA 1
ATOM 6214 C C . ILE D 1 35 ? 28.406 93.353 64.401 1.00 65.56 35 ILE D C 1
ATOM 6215 O O . ILE D 1 35 ? 29.573 93.730 64.283 1.00 64.99 35 ILE D O 1
ATOM 6220 N N . GLY D 1 36 ? 27.788 93.259 65.574 1.00 67.11 36 GLY D N 1
ATOM 6221 C CA . GLY D 1 36 ? 28.458 93.634 66.812 1.00 72.43 36 GLY D CA 1
ATOM 6222 C C . GLY D 1 36 ? 29.673 92.806 67.205 1.00 74.47 36 GLY D C 1
ATOM 6223 O O . GLY D 1 36 ? 30.618 93.326 67.812 1.00 77.88 36 GLY D O 1
ATOM 6224 N N . ASP D 1 37 ? 29.657 91.522 66.869 1.00 74.05 37 ASP D N 1
ATOM 6225 C CA . ASP D 1 37 ? 30.770 90.650 67.203 1.00 75.51 37 ASP D CA 1
ATOM 6226 C C . ASP D 1 37 ? 32.041 91.142 66.514 1.00 76.45 37 ASP D C 1
ATOM 6227 O O . ASP D 1 37 ? 33.150 90.723 66.856 1.00 78.75 37 ASP D O 1
ATOM 6232 N N . SER D 1 38 ? 31.875 92.054 65.561 1.00 74.26 38 SER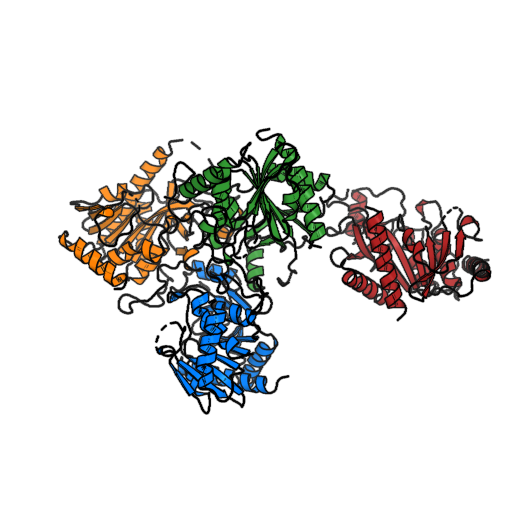 D N 1
ATOM 6233 C CA . SER D 1 38 ? 33.005 92.599 64.824 1.00 75.89 38 SER D CA 1
ATOM 6234 C C . SER D 1 38 ? 33.858 93.569 65.644 1.00 75.86 38 SER D C 1
ATOM 6235 O O . SER D 1 38 ? 34.963 93.933 65.228 1.00 76.81 38 SER D O 1
ATOM 6238 N N . LEU D 1 39 ? 33.356 93.993 66.801 1.00 76.10 39 LEU D N 1
ATOM 6239 C CA . LEU D 1 39 ? 34.122 94.910 67.645 1.00 76.41 39 LEU D CA 1
ATOM 6240 C C . LEU D 1 39 ? 35.141 94.153 68.494 1.00 76.24 39 LEU D C 1
ATOM 6241 O O . LEU D 1 39 ? 34.813 93.161 69.156 1.00 75.60 39 LEU D O 1
ATOM 6246 N N . GLU D 1 40 ? 36.379 94.638 68.454 1.00 75.70 40 GLU D N 1
ATOM 6247 C CA . GLU D 1 40 ? 37.501 94.031 69.164 1.00 76.97 40 GLU D CA 1
ATOM 6248 C C . GLU D 1 40 ? 37.749 94.696 70.524 1.00 77.65 40 GLU D C 1
ATOM 6249 O O . GLU D 1 40 ? 37.500 95.898 70.679 1.00 77.17 40 GLU D O 1
ATOM 6255 N N . THR D 1 41 ? 38.237 93.920 71.497 1.00 76.04 41 THR D N 1
ATOM 6256 C CA . THR D 1 41 ? 38.531 94.458 72.835 1.00 76.93 41 THR D CA 1
ATOM 6257 C C . THR D 1 41 ? 37.265 95.138 73.322 1.00 76.71 41 THR D C 1
ATOM 6258 O O . THR D 1 41 ? 37.297 96.287 73.785 1.00 75.93 41 THR D O 1
ATOM 6262 N N . SER D 1 42 ? 36.159 94.416 73.220 1.00 75.68 42 SER D N 1
ATOM 6263 C CA . SER D 1 42 ? 34.856 94.953 73.567 1.00 75.39 42 SER D CA 1
ATOM 6264 C C . SER D 1 42 ? 34.337 94.877 74.993 1.00 74.67 42 SER D C 1
ATOM 6265 O O . SER D 1 42 ? 34.491 93.874 75.692 1.00 72.65 42 SER D O 1
ATOM 6268 N N . ILE D 1 43 ? 33.699 95.970 75.392 1.00 73.03 43 ILE D N 1
ATOM 6269 C CA . ILE D 1 43 ? 33.064 96.107 76.690 1.00 73.24 43 ILE D CA 1
ATOM 6270 C C . ILE D 1 43 ? 31.580 96.044 76.311 1.00 72.22 43 ILE D C 1
ATOM 6271 O O . ILE D 1 43 ? 31.165 96.667 75.332 1.00 72.81 43 ILE D O 1
ATOM 6276 N N . THR D 1 44 ? 30.783 95.303 77.069 1.00 70.40 44 THR D N 1
ATOM 6277 C CA . THR D 1 44 ? 29.363 95.177 76.766 1.00 66.78 44 THR D CA 1
ATOM 6278 C C . THR D 1 44 ? 28.493 95.667 77.914 1.00 68.37 44 THR D C 1
ATOM 6279 O O . THR D 1 44 ? 28.698 95.272 79.059 1.00 72.40 44 THR D O 1
ATOM 6283 N N . VAL D 1 45 ? 27.519 96.521 77.607 1.00 68.42 45 VAL D N 1
ATOM 6284 C CA . VAL D 1 45 ? 26.598 97.049 78.623 1.00 66.61 45 VAL D CA 1
ATOM 6285 C C . VAL D 1 45 ? 25.154 96.789 78.207 1.00 66.96 45 VAL D C 1
ATOM 6286 O O . VAL D 1 45 ? 24.692 97.345 77.215 1.00 69.92 45 VAL D O 1
ATOM 6290 N N . ALA D 1 46 ? 24.437 95.957 78.956 1.00 65.09 46 ALA D N 1
ATOM 6291 C CA . ALA D 1 46 ? 23.042 95.669 78.620 1.00 65.63 46 ALA D CA 1
ATOM 6292 C C . ALA D 1 46 ? 22.232 96.961 78.701 1.00 66.96 46 ALA D C 1
ATOM 6293 O O . ALA D 1 46 ? 22.499 97.816 79.556 1.00 67.32 46 ALA D O 1
ATOM 6295 N N . TYR D 1 47 ? 21.249 97.109 77.813 1.00 66.03 47 TYR D N 1
ATOM 6296 C CA . TYR D 1 47 ? 20.435 98.322 77.820 1.00 67.95 47 TYR D CA 1
ATOM 6297 C C . TYR D 1 47 ? 19.754 98.486 79.171 1.00 66.69 47 TYR D C 1
ATOM 6298 O O . TYR D 1 47 ? 19.596 99.607 79.663 1.00 68.28 47 TYR D O 1
ATOM 6307 N N . SER D 1 48 ? 19.360 97.366 79.770 1.00 66.95 48 SER D N 1
ATOM 6308 C CA . SER D 1 48 ? 18.674 97.374 81.065 1.00 66.75 48 SER D CA 1
ATOM 6309 C C . SER D 1 48 ? 19.444 98.033 82.214 1.00 67.37 48 SER D C 1
ATOM 6310 O O . SER D 1 48 ? 18.832 98.515 83.172 1.00 66.67 48 SER D O 1
ATOM 6313 N N . ASP D 1 49 ? 20.773 98.065 82.122 1.00 67.88 49 ASP D N 1
ATOM 6314 C CA . ASP D 1 49 ? 21.574 98.677 83.183 1.00 68.90 49 ASP D CA 1
ATOM 6315 C C . ASP D 1 49 ? 21.917 100.120 82.852 1.00 68.74 49 ASP D C 1
ATOM 6316 O O . ASP D 1 49 ? 22.455 100.852 83.691 1.00 69.53 49 ASP D O 1
ATOM 6321 N N . ILE D 1 50 ? 21.615 100.538 81.629 1.00 68.83 50 ILE D N 1
ATOM 6322 C CA . ILE D 1 50 ? 21.931 101.897 81.245 1.00 65.72 50 ILE D CA 1
ATOM 6323 C C . ILE D 1 50 ? 20.871 102.861 81.710 1.00 65.15 50 ILE D C 1
ATOM 6324 O O . ILE D 1 50 ? 19.678 102.669 81.460 1.00 62.54 50 ILE D O 1
ATOM 6329 N N . PRO D 1 51 ? 21.303 103.915 82.415 1.00 66.66 51 PRO D N 1
ATOM 6330 C CA . PRO D 1 51 ? 20.447 104.972 82.959 1.00 67.08 51 PRO D CA 1
ATOM 6331 C C . PRO D 1 51 ? 19.751 105.749 81.854 1.00 66.51 51 PRO D C 1
ATOM 6332 O O . PRO D 1 51 ? 20.387 106.143 80.878 1.00 69.30 51 PRO D O 1
ATOM 6336 N N . ASN D 1 52 ? 18.451 105.966 82.008 1.00 67.52 52 ASN D N 1
ATOM 6337 C CA . ASN D 1 52 ? 17.688 106.731 81.026 1.00 67.56 52 ASN D CA 1
ATOM 6338 C C . ASN D 1 52 ? 17.307 105.987 79.746 1.00 66.99 52 ASN D C 1
ATOM 6339 O O . ASN D 1 52 ? 16.490 106.485 78.976 1.00 68.52 52 ASN D O 1
ATOM 6344 N N . PHE D 1 53 ? 17.900 104.819 79.498 1.00 66.82 53 PHE D N 1
ATOM 6345 C CA . PHE D 1 53 ? 17.573 104.061 78.289 1.00 66.52 53 PHE D CA 1
ATOM 6346 C C . PHE D 1 53 ? 16.148 103.568 78.357 1.00 69.53 53 PHE D C 1
ATOM 6347 O O . PHE D 1 53 ? 15.712 103.030 79.378 1.00 70.76 53 PHE D O 1
ATOM 6355 N N . PRO D 1 54 ? 15.400 103.767 77.264 1.00 73.81 54 PRO D N 1
ATOM 6356 C CA . PRO D 1 54 ? 14.002 103.385 77.098 1.00 74.93 54 PRO D CA 1
ATOM 6357 C C . PRO D 1 54 ? 13.750 101.989 77.627 1.00 75.67 54 PRO D C 1
ATOM 6358 O O . PRO D 1 54 ? 14.469 101.054 77.279 1.00 75.18 54 PRO D O 1
ATOM 6362 N N . VAL D 1 55 ? 12.722 101.875 78.466 1.00 78.50 55 VAL D N 1
ATOM 6363 C CA . VAL D 1 55 ? 12.313 100.622 79.107 1.00 79.27 55 VAL D CA 1
ATOM 6364 C C . VAL D 1 55 ? 12.891 99.354 78.460 1.00 80.43 55 VAL D C 1
ATOM 6365 O O . VAL D 1 55 ? 12.840 99.175 77.237 1.00 80.84 55 VAL D O 1
ATOM 6369 N N . GLY D 1 63 ? 19.155 93.094 74.104 1.00 66.58 63 GLY D N 1
ATOM 6370 C CA . GLY D 1 63 ? 19.398 94.504 73.842 1.00 69.11 63 GLY D CA 1
ATOM 6371 C C . GLY D 1 63 ? 20.615 94.999 74.601 1.00 70.36 63 GLY D C 1
ATOM 6372 O O . GLY D 1 63 ? 20.543 95.180 75.819 1.00 70.32 63 GLY D O 1
ATOM 6373 N N . SER D 1 64 ? 21.712 95.255 73.879 1.00 70.41 64 SER D N 1
ATOM 6374 C CA . SER D 1 64 ? 22.978 95.676 74.487 1.00 68.16 64 SER D CA 1
ATOM 6375 C C . SER D 1 64 ? 23.788 96.664 73.648 1.00 65.94 64 SER D C 1
ATOM 6376 O O . SER D 1 64 ? 23.702 96.685 72.420 1.00 64.09 64 SER D O 1
ATOM 6379 N N . LEU D 1 65 ? 24.605 97.448 74.342 1.00 62.84 65 LEU D N 1
ATOM 6380 C CA . LEU D 1 65 ? 25.459 98.457 73.740 1.00 61.43 65 LEU D CA 1
ATOM 6381 C C . LEU D 1 65 ? 26.889 97.911 73.826 1.00 62.37 65 LEU D C 1
ATOM 6382 O O . LEU D 1 65 ? 27.351 97.537 74.904 1.00 64.24 65 LEU D O 1
ATOM 6387 N N . ILE D 1 66 ? 27.580 97.856 72.693 1.00 61.82 66 ILE D N 1
ATOM 6388 C CA . ILE D 1 66 ? 28.934 97.320 72.647 1.00 60.94 66 ILE D CA 1
ATOM 6389 C C . ILE D 1 66 ? 29.975 98.368 72.274 1.00 62.94 66 ILE D C 1
ATOM 6390 O O . ILE D 1 66 ? 29.815 99.091 71.292 1.00 63.91 66 ILE D O 1
ATOM 6395 N N . PHE D 1 67 ? 31.039 98.455 73.070 1.00 66.27 67 PHE D N 1
ATOM 6396 C CA . PHE D 1 67 ? 32.112 99.410 72.800 1.00 65.67 67 PHE D CA 1
ATOM 6397 C C . PHE D 1 67 ? 33.366 98.638 72.414 1.00 68.45 67 PHE D C 1
ATOM 6398 O O . PHE D 1 67 ? 33.767 97.700 73.110 1.00 71.68 67 PHE D O 1
ATOM 6406 N N . GLY D 1 68 ? 33.982 99.029 71.303 1.00 67.56 68 GLY D N 1
ATOM 6407 C CA . GLY D 1 68 ? 35.168 98.334 70.853 1.00 67.22 68 GLY D CA 1
ATOM 6408 C C . GLY D 1 68 ? 35.660 98.925 69.553 1.00 70.11 68 GLY D C 1
ATOM 6409 O O . GLY D 1 68 ? 35.073 99.878 69.029 1.00 71.39 68 GLY D O 1
ATOM 6410 N N . SER D 1 69 ? 36.732 98.349 69.023 1.00 70.22 69 SER D N 1
ATOM 6411 C CA . SER D 1 69 ? 37.331 98.834 67.795 1.00 70.18 69 SER D CA 1
ATOM 6412 C C . SER D 1 69 ? 37.094 97.929 66.603 1.00 70.68 69 SER D C 1
ATOM 6413 O O . SER D 1 69 ? 36.866 96.724 66.742 1.00 70.36 69 SER D O 1
ATOM 6416 N N . VAL D 1 70 ? 37.152 98.537 65.425 1.00 71.22 70 VAL D N 1
ATOM 6417 C CA . VAL D 1 70 ? 37.009 97.824 64.168 1.00 70.14 70 VAL D CA 1
ATOM 6418 C C . VAL D 1 70 ? 37.914 98.588 63.217 1.00 70.25 70 VAL D C 1
ATOM 6419 O O . VAL D 1 70 ? 37.840 99.816 63.132 1.00 69.83 70 VAL D O 1
ATOM 6423 N N . ASN D 1 71 ? 38.797 97.869 62.535 1.00 71.83 71 ASN D N 1
ATOM 6424 C CA . ASN D 1 71 ? 39.729 98.500 61.604 1.00 71.89 71 ASN D CA 1
ATOM 6425 C C . ASN D 1 71 ? 40.413 99.730 62.197 1.00 71.98 71 ASN D C 1
ATOM 6426 O O . ASN D 1 71 ? 40.638 100.722 61.495 1.00 70.17 71 ASN D O 1
ATOM 6431 N N . GLY D 1 72 ? 40.730 99.658 63.492 1.00 71.88 72 GLY D N 1
ATOM 6432 C CA . GLY D 1 72 ? 41.406 100.758 64.159 1.00 71.46 72 GLY D CA 1
ATOM 6433 C C . GLY D 1 72 ? 40.546 101.936 64.581 1.00 70.95 72 GLY D C 1
ATOM 6434 O O . GLY D 1 72 ? 41.069 102.965 65.029 1.00 71.64 72 GLY D O 1
ATOM 6435 N N . VAL D 1 73 ? 39.230 101.798 64.449 1.00 69.10 73 VAL D N 1
ATOM 6436 C CA . VAL D 1 73 ? 38.317 102.874 64.829 1.00 64.59 73 VAL D CA 1
ATOM 6437 C C . VAL D 1 73 ? 37.518 102.485 66.075 1.00 63.23 73 VAL D C 1
ATOM 6438 O O . VAL D 1 73 ? 36.953 101.387 66.141 1.00 60.56 73 VAL D O 1
ATOM 6442 N N . SER D 1 74 ? 37.485 103.371 67.071 1.00 63.30 74 SER D N 1
ATOM 6443 C CA . SER D 1 74 ? 36.729 103.067 68.284 1.00 62.48 74 SER D CA 1
ATOM 6444 C C . SER D 1 74 ? 35.254 103.319 67.967 1.00 62.14 74 SER D C 1
ATOM 6445 O O . SER D 1 74 ? 34.858 104.412 67.523 1.00 59.74 74 SER D O 1
ATOM 6448 N N . CYS D 1 75 ? 34.444 102.290 68.189 1.00 60.75 75 CYS D N 1
ATOM 6449 C CA . CYS D 1 75 ? 33.021 102.386 67.893 1.00 60.79 75 CYS D CA 1
ATOM 6450 C C . CYS D 1 75 ? 32.131 101.982 69.061 1.00 58.15 75 CYS D C 1
ATOM 6451 O O . CYS D 1 75 ? 32.571 101.338 70.014 1.00 61.20 75 CYS D O 1
ATOM 6454 N N . VAL D 1 76 ? 30.876 102.402 68.976 1.00 54.72 76 VAL D N 1
ATOM 6455 C CA . VAL D 1 76 ? 29.865 102.036 69.948 1.00 54.94 76 VAL D CA 1
ATOM 6456 C C . VAL D 1 76 ? 28.803 101.412 69.044 1.00 53.62 76 VAL D C 1
ATOM 6457 O O . VAL D 1 76 ? 28.428 101.982 68.022 1.00 54.27 76 VAL D O 1
ATOM 6461 N N . CYS D 1 77 ? 28.343 100.224 69.395 1.00 52.69 77 CYS D N 1
ATOM 6462 C CA . CYS D 1 77 ? 27.376 99.533 68.565 1.00 56.61 77 CYS D CA 1
ATOM 6463 C C . CYS D 1 77 ? 26.111 99.167 69.322 1.00 58.41 77 CYS D C 1
ATOM 6464 O O . CYS D 1 77 ? 26.181 98.560 70.384 1.00 59.40 77 CYS D O 1
ATOM 6467 N N . MET D 1 78 ? 24.959 99.552 68.767 1.00 58.55 78 MET D N 1
ATOM 6468 C CA . MET D 1 78 ? 23.658 99.251 69.358 1.00 55.93 78 MET D CA 1
ATOM 6469 C C . MET D 1 78 ? 23.191 97.919 68.804 1.00 55.58 78 MET D C 1
ATOM 6470 O O . MET D 1 78 ? 23.002 97.788 67.602 1.00 53.36 78 MET D O 1
ATOM 6475 N N . LYS D 1 79 ? 23.034 96.922 69.666 1.00 56.94 79 LYS D N 1
ATOM 6476 C CA . LYS D 1 79 ? 22.536 95.614 69.233 1.00 55.87 79 LYS D CA 1
ATOM 6477 C C . LYS D 1 79 ? 21.055 95.630 69.586 1.00 57.17 79 LYS D C 1
ATOM 6478 O O . LYS D 1 79 ? 20.653 95.131 70.640 1.00 58.31 79 LYS D O 1
ATOM 6484 N N . GLY D 1 80 ? 20.251 96.215 68.700 1.00 57.07 80 GLY D N 1
ATOM 6485 C CA . GLY D 1 80 ? 18.823 96.339 68.929 1.00 50.49 80 GLY D CA 1
ATOM 6486 C C . GLY D 1 80 ? 18.529 97.825 69.011 1.00 51.89 80 GLY D C 1
ATOM 6487 O O . GLY D 1 80 ? 19.369 98.604 69.481 1.00 54.23 80 GLY D O 1
ATOM 6488 N N . ARG D 1 81 ? 17.352 98.236 68.552 1.00 52.00 81 ARG D N 1
ATOM 6489 C CA . ARG D 1 81 ? 16.977 99.653 68.585 1.00 44.45 81 ARG D CA 1
ATOM 6490 C C . ARG D 1 81 ? 15.569 99.775 69.141 1.00 44.26 81 ARG D C 1
ATOM 6491 O O . ARG D 1 81 ? 14.971 98.781 69.537 1.00 42.67 81 ARG D O 1
ATOM 6499 N N . PHE D 1 82 ? 15.036 100.991 69.173 1.00 47.41 82 PHE D N 1
ATOM 6500 C CA . PHE D 1 82 ? 13.687 101.212 69.688 1.00 49.30 82 PHE D CA 1
ATOM 6501 C C . PHE D 1 82 ? 12.800 101.758 68.562 1.00 50.42 82 PHE D C 1
ATOM 6502 O O . PHE D 1 82 ? 13.257 102.551 67.736 1.00 50.66 82 PHE D O 1
ATOM 6510 N N . HIS D 1 83 ? 11.539 101.332 68.525 1.00 50.52 83 HIS D N 1
ATOM 6511 C CA . HIS D 1 83 ? 10.619 101.769 67.475 1.00 47.70 83 HIS D CA 1
ATOM 6512 C C . HIS D 1 83 ? 9.346 102.382 68.016 1.00 48.15 83 HIS D C 1
ATOM 6513 O O . HIS D 1 83 ? 8.857 101.981 69.079 1.00 51.96 83 HIS D O 1
ATOM 6520 N N . LEU D 1 84 ? 8.778 103.317 67.258 1.00 44.65 84 LEU D N 1
ATOM 6521 C CA . LEU D 1 84 ? 7.528 103.942 67.662 1.00 40.02 84 LEU D CA 1
ATOM 6522 C C . LEU D 1 84 ? 6.416 102.913 67.881 1.00 40.96 84 LEU D C 1
ATOM 6523 O O . LEU D 1 84 ? 5.574 103.092 68.750 1.00 46.63 84 LEU D O 1
ATOM 6528 N N . TYR D 1 85 ? 6.402 101.825 67.114 1.00 43.47 85 TYR D N 1
ATOM 6529 C CA . TYR D 1 85 ? 5.329 100.847 67.294 1.00 44.06 85 TYR D CA 1
ATOM 6530 C C . TYR D 1 85 ? 5.365 100.103 68.631 1.00 46.65 85 TYR D C 1
ATOM 6531 O O . TYR D 1 85 ? 4.386 99.454 69.002 1.00 41.28 85 TYR D O 1
ATOM 6540 N N . GLU D 1 86 ? 6.478 100.189 69.357 1.00 49.17 86 GLU D N 1
ATOM 6541 C CA . GLU D 1 86 ? 6.549 99.506 70.653 1.00 52.86 86 GLU D CA 1
ATOM 6542 C C . GLU D 1 86 ? 5.851 100.341 71.717 1.00 51.05 86 GLU D C 1
ATOM 6543 O O . GLU D 1 86 ? 5.574 99.861 72.812 1.00 53.78 86 GLU D O 1
ATOM 6549 N N . GLY D 1 87 ? 5.569 101.594 71.392 1.00 44.70 87 GLY D N 1
ATOM 6550 C CA . GLY D 1 87 ? 4.897 102.449 72.349 1.00 40.97 87 GLY D CA 1
ATOM 6551 C C . GLY D 1 87 ? 5.719 103.663 72.742 1.00 41.48 87 GLY D C 1
ATOM 6552 O O . GLY D 1 87 ? 5.220 104.561 73.419 1.00 40.60 87 GLY D O 1
ATOM 6553 N N . HIS D 1 88 ? 6.982 103.694 72.327 1.00 38.66 88 HIS D N 1
ATOM 6554 C CA . HIS D 1 88 ? 7.856 104.814 72.646 1.00 41.64 88 HIS D CA 1
ATOM 6555 C C . HIS D 1 88 ? 7.454 106.003 71.788 1.00 44.55 88 HIS D C 1
ATOM 6556 O O . HIS D 1 88 ? 6.936 105.844 70.682 1.00 45.18 88 HIS D O 1
ATOM 6563 N N . THR D 1 89 ? 7.716 107.192 72.308 1.00 45.89 89 THR D N 1
ATOM 6564 C CA . THR D 1 89 ? 7.447 108.431 71.611 1.00 45.41 89 THR D CA 1
ATOM 6565 C C . THR D 1 89 ? 8.642 108.582 70.668 1.00 46.75 89 THR D C 1
ATOM 6566 O O . THR D 1 89 ? 9.693 107.976 70.893 1.00 47.56 89 THR D O 1
ATOM 6570 N N . ALA D 1 90 ? 8.500 109.390 69.629 1.00 44.96 90 ALA D N 1
ATOM 6571 C CA . ALA D 1 90 ? 9.590 109.580 68.688 1.00 47.58 90 ALA D CA 1
ATOM 6572 C C . ALA D 1 90 ? 10.853 110.028 69.427 1.00 46.73 90 ALA D C 1
ATOM 6573 O O . ALA D 1 90 ? 11.963 109.564 69.152 1.00 44.61 90 ALA D O 1
ATOM 6575 N N . ALA D 1 91 ? 10.676 110.942 70.374 1.00 51.41 91 ALA D N 1
ATOM 6576 C CA . ALA D 1 91 ? 11.801 111.470 71.161 1.00 51.46 91 ALA D CA 1
ATOM 6577 C C . ALA D 1 91 ? 12.437 110.366 71.997 1.00 49.52 91 ALA D C 1
ATOM 6578 O O . ALA D 1 91 ? 13.660 110.223 72.063 1.00 49.31 91 ALA D O 1
ATOM 6580 N N . ARG D 1 92 ? 11.594 109.565 72.623 1.00 49.40 92 ARG D N 1
ATOM 6581 C CA . ARG D 1 92 ? 12.103 108.497 73.448 1.00 53.05 92 ARG D CA 1
ATOM 6582 C C . ARG D 1 92 ? 12.885 107.445 72.655 1.00 52.35 92 ARG D C 1
ATOM 6583 O O . ARG D 1 92 ? 13.993 107.073 73.039 1.00 54.46 92 ARG D O 1
ATOM 6591 N N . ALA D 1 93 ? 12.329 106.974 71.538 1.00 52.96 93 ALA D N 1
ATOM 6592 C CA . ALA D 1 93 ? 13.024 105.954 70.754 1.00 47.67 93 ALA D CA 1
ATOM 6593 C C . ALA D 1 93 ? 14.275 106.487 70.092 1.00 42.61 93 ALA D C 1
ATOM 6594 O O . ALA D 1 93 ? 15.113 105.721 69.650 1.00 45.95 93 ALA D O 1
ATOM 6596 N N . THR D 1 94 ? 14.418 107.799 70.035 1.00 44.68 94 THR D N 1
ATOM 6597 C CA . THR D 1 94 ? 15.613 108.374 69.440 1.00 49.33 94 THR D CA 1
ATOM 6598 C C . THR D 1 94 ? 16.584 108.882 70.508 1.00 52.88 94 THR D C 1
ATOM 6599 O O . THR D 1 94 ? 17.551 109.593 70.187 1.00 55.85 94 THR D O 1
ATOM 6603 N N . PHE D 1 95 ? 16.333 108.515 71.769 1.00 52.47 95 PHE D N 1
ATOM 6604 C CA . PHE D 1 95 ? 17.201 108.941 72.869 1.00 51.13 95 PHE D CA 1
ATOM 6605 C C . PHE D 1 95 ? 18.631 108.429 72.710 1.00 44.81 95 PHE D C 1
ATOM 6606 O O . PHE D 1 95 ? 19.591 109.139 73.020 1.00 49.58 95 PHE D O 1
ATOM 6614 N N . PRO D 1 96 ? 18.793 107.181 72.250 1.00 40.24 96 PRO D N 1
ATOM 6615 C CA . PRO D 1 96 ? 20.149 106.651 72.076 1.00 42.75 96 PRO D CA 1
ATOM 6616 C C . PRO D 1 96 ? 20.971 107.472 71.086 1.00 47.43 96 PRO D C 1
ATOM 6617 O O . PRO D 1 96 ? 22.197 107.523 71.187 1.00 54.36 96 PRO D O 1
ATOM 6621 N N . MET D 1 97 ? 20.308 108.121 70.132 1.00 48.06 97 MET D N 1
ATOM 6622 C CA . MET D 1 97 ? 21.031 108.941 69.161 1.00 50.29 97 MET D CA 1
ATOM 6623 C C . MET D 1 97 ? 21.584 110.170 69.852 1.00 52.06 97 MET D C 1
ATOM 6624 O O . MET D 1 97 ? 22.668 110.650 69.501 1.00 55.23 97 MET D O 1
ATOM 6629 N N . ARG D 1 98 ? 20.835 110.695 70.821 1.00 53.19 98 ARG D N 1
ATOM 6630 C CA . ARG D 1 98 ? 21.302 111.867 71.550 1.00 54.50 98 ARG D CA 1
ATOM 6631 C C . ARG D 1 98 ? 22.465 111.412 72.422 1.00 55.21 98 ARG D C 1
ATOM 6632 O O . ARG D 1 98 ? 23.434 112.147 72.612 1.00 55.74 98 ARG D O 1
ATOM 6640 N N . VAL D 1 99 ? 22.384 110.178 72.914 1.00 53.17 99 VAL D N 1
ATOM 6641 C CA . VAL D 1 99 ? 23.443 109.620 73.732 1.00 50.71 99 VAL D CA 1
ATOM 6642 C C . VAL D 1 99 ? 24.702 109.501 72.867 1.00 55.50 99 VAL D C 1
ATOM 6643 O O . VAL D 1 99 ? 25.798 109.904 73.273 1.00 60.79 99 VAL D O 1
ATOM 6647 N N . PHE D 1 100 ? 24.546 108.948 71.671 1.00 56.26 100 PHE D N 1
ATOM 6648 C CA . PHE D 1 100 ? 25.666 108.796 70.754 1.00 53.66 100 PHE D CA 1
ATOM 6649 C C . PHE D 1 100 ? 26.380 110.134 70.596 1.00 54.05 100 PHE D C 1
ATOM 6650 O O . PHE D 1 100 ? 27.610 110.200 70.642 1.00 53.10 100 PHE D O 1
ATOM 6658 N N . LYS D 1 101 ? 25.603 111.201 70.402 1.00 52.07 101 LYS D N 1
ATOM 6659 C CA . LYS D 1 101 ? 26.183 112.530 70.226 1.00 53.59 101 LYS D CA 1
ATOM 6660 C C . LYS D 1 101 ? 26.965 112.951 71.462 1.00 56.31 101 LYS D C 1
ATOM 6661 O O . LYS D 1 101 ? 28.089 113.434 71.359 1.00 56.59 101 LYS D O 1
ATOM 6667 N N . ALA D 1 102 ? 26.355 112.770 72.631 1.00 60.36 102 ALA D N 1
ATOM 6668 C CA . ALA D 1 102 ? 26.989 113.139 73.897 1.00 62.24 102 ALA D CA 1
ATOM 6669 C C . ALA D 1 102 ? 28.256 112.329 74.151 1.00 63.05 102 ALA D C 1
ATOM 6670 O O . ALA D 1 102 ? 29.111 112.758 74.926 1.00 70.27 102 ALA D O 1
ATOM 6672 N N . LEU D 1 103 ? 28.375 111.167 73.508 1.00 60.25 103 LEU D N 1
ATOM 6673 C CA . LEU D 1 103 ? 29.565 110.326 73.651 1.00 58.15 103 LEU D CA 1
ATOM 6674 C C . LEU D 1 103 ? 30.679 110.795 72.704 1.00 58.73 103 LEU D C 1
ATOM 6675 O O . LEU D 1 103 ? 31.809 110.290 72.751 1.00 60.08 103 LEU D O 1
ATOM 6680 N N . GLY D 1 104 ? 30.355 111.746 71.833 1.00 59.95 104 GLY D N 1
ATOM 6681 C CA . GLY D 1 104 ? 31.346 112.254 70.894 1.00 60.69 104 GLY D CA 1
ATOM 6682 C C . GLY D 1 104 ? 31.357 111.573 69.530 1.00 59.93 104 GLY D C 1
ATOM 6683 O O . GLY D 1 104 ? 32.285 111.767 68.738 1.00 58.74 104 GLY D O 1
ATOM 6684 N N . VAL D 1 105 ? 30.331 110.774 69.254 1.00 59.82 105 VAL D N 1
ATOM 6685 C CA . VAL D 1 105 ? 30.219 110.082 67.976 1.00 58.58 105 VAL D CA 1
ATOM 6686 C C . VAL D 1 105 ? 30.137 111.104 66.830 1.00 55.13 105 VAL D C 1
ATOM 6687 O O . VAL D 1 105 ? 29.460 112.121 66.940 1.00 56.97 105 VAL D O 1
ATOM 6691 N N . LYS D 1 106 ? 30.835 110.835 65.735 1.00 53.31 106 LYS D N 1
ATOM 6692 C CA . LYS D 1 106 ? 30.848 111.756 64.599 1.00 55.55 106 LYS D CA 1
ATOM 6693 C C . LYS D 1 106 ? 30.096 111.192 63.408 1.00 52.70 106 LYS D C 1
ATOM 6694 O O . LYS D 1 106 ? 29.487 111.934 62.633 1.00 51.20 106 LYS D O 1
ATOM 6700 N N . ILE D 1 107 ? 30.165 109.873 63.263 1.00 49.98 107 ILE D N 1
ATOM 6701 C CA . ILE D 1 107 ? 29.513 109.183 62.156 1.00 49.65 107 ILE D CA 1
ATOM 6702 C C . ILE D 1 107 ? 28.645 108.053 62.671 1.00 48.17 107 ILE D C 1
ATOM 6703 O O . ILE D 1 107 ? 29.061 107.286 63.541 1.00 52.30 107 ILE D O 1
ATOM 6708 N N . VAL D 1 108 ? 27.441 107.938 62.133 1.00 47.95 108 VAL D N 1
ATOM 6709 C CA . VAL D 1 108 ? 26.552 106.857 62.548 1.00 50.30 108 VAL D CA 1
ATOM 6710 C C . VAL D 1 108 ? 26.160 105.980 61.345 1.00 50.49 108 VAL D C 1
ATOM 6711 O O . VAL D 1 108 ? 25.736 106.476 60.291 1.00 53.27 108 VAL D O 1
ATOM 6715 N N . VAL D 1 109 ? 26.310 104.676 61.514 1.00 49.27 109 VAL D N 1
ATOM 6716 C CA . VAL D 1 109 ? 25.992 103.712 60.472 1.00 47.14 109 VAL D CA 1
ATOM 6717 C C . VAL D 1 109 ? 24.789 102.913 60.932 1.00 47.96 109 VAL D C 1
ATOM 6718 O O . VAL D 1 109 ? 24.895 102.131 61.886 1.00 52.87 109 VAL D O 1
ATOM 6722 N N . LEU D 1 110 ? 23.656 103.113 60.263 1.00 41.34 110 LEU D N 1
ATOM 6723 C CA . LEU D 1 110 ? 22.415 102.432 60.615 1.00 38.92 110 LEU D CA 1
ATOM 6724 C C . LEU D 1 110 ? 22.071 101.310 59.626 1.00 41.72 110 LEU D C 1
ATOM 6725 O O . LEU D 1 110 ? 22.357 101.410 58.435 1.00 42.07 110 LEU D O 1
ATOM 6730 N N . THR D 1 111 ? 21.430 100.259 60.124 1.00 40.19 111 THR D N 1
ATOM 6731 C CA . THR D 1 111 ? 20.998 99.148 59.296 1.00 39.84 111 THR D CA 1
ATOM 6732 C C . THR D 1 111 ? 19.571 98.829 59.718 1.00 43.60 111 THR D C 1
ATOM 6733 O O . THR D 1 111 ? 19.155 99.153 60.844 1.00 47.28 111 THR D O 1
ATOM 6737 N N . ASN D 1 112 ? 18.817 98.207 58.817 1.00 42.46 112 ASN D N 1
ATOM 6738 C CA . ASN D 1 112 ? 17.451 97.799 59.130 1.00 43.16 112 ASN D CA 1
ATOM 6739 C C . ASN D 1 112 ? 17.042 96.764 58.114 1.00 44.55 112 ASN D C 1
ATOM 6740 O O . ASN D 1 112 ? 17.739 96.559 57.108 1.00 47.98 112 ASN D O 1
ATOM 6745 N N . ALA D 1 113 ? 15.930 96.095 58.397 1.00 43.64 113 ALA D N 1
ATOM 6746 C CA . ALA D 1 113 ? 15.370 95.104 57.496 1.00 41.36 113 ALA D CA 1
ATOM 6747 C C . ALA D 1 113 ? 14.133 95.828 56.972 1.00 45.34 113 ALA D C 1
ATOM 6748 O O . ALA D 1 113 ? 13.378 96.411 57.763 1.00 40.99 113 ALA D O 1
ATOM 6750 N N . ALA D 1 114 ? 13.938 95.819 55.649 1.00 45.42 114 ALA D N 1
ATOM 6751 C CA . ALA D 1 114 ? 12.805 96.523 55.044 1.00 44.00 114 ALA D CA 1
ATOM 6752 C C . ALA D 1 114 ? 12.120 95.761 53.919 1.00 42.07 114 ALA D C 1
ATOM 6753 O O . ALA D 1 114 ? 12.649 94.782 53.393 1.00 46.13 114 ALA D O 1
ATOM 6755 N N . GLY D 1 115 ? 10.932 96.228 53.556 1.00 40.80 115 GLY D N 1
ATOM 6756 C CA . GLY D 1 115 ? 10.193 95.610 52.467 1.00 41.36 115 GLY D CA 1
ATOM 6757 C C . GLY D 1 115 ? 10.467 96.387 51.195 1.00 38.93 115 GLY D C 1
ATOM 6758 O O . GLY D 1 115 ? 10.340 97.609 51.175 1.00 39.67 115 GLY D O 1
ATOM 6759 N N . GLY D 1 116 ? 10.866 95.691 50.139 1.00 39.51 116 GLY D N 1
ATOM 6760 C CA . GLY D 1 116 ? 11.158 96.369 48.892 1.00 36.82 116 GLY D CA 1
ATOM 6761 C C . GLY D 1 116 ? 9.929 96.660 48.053 1.00 37.52 116 GLY D C 1
ATOM 6762 O O . GLY D 1 116 ? 9.064 95.800 47.877 1.00 38.38 116 GLY D O 1
ATOM 6763 N N . LEU D 1 117 ? 9.838 97.891 47.564 1.00 36.86 117 LEU D N 1
ATOM 6764 C CA . LEU D 1 117 ? 8.730 98.303 46.718 1.00 37.00 117 LEU D CA 1
ATOM 6765 C C . LEU D 1 117 ? 9.261 98.441 45.278 1.00 39.80 117 LEU D C 1
ATOM 6766 O O . LEU D 1 117 ? 8.538 98.203 44.326 1.00 44.07 117 LEU D O 1
ATOM 6771 N N . ASN D 1 118 ? 10.535 98.801 45.137 1.00 36.99 118 ASN D N 1
ATOM 6772 C CA . ASN D 1 118 ? 11.151 98.960 43.831 1.00 39.76 118 ASN D CA 1
ATOM 6773 C C . ASN D 1 118 ? 11.145 97.636 43.045 1.00 43.33 118 ASN D C 1
ATOM 6774 O O . ASN D 1 118 ? 11.680 96.610 43.487 1.00 41.88 118 ASN D O 1
ATOM 6779 N N . PRO D 1 119 ? 10.559 97.652 41.843 1.00 46.79 119 PRO D N 1
ATOM 6780 C CA . PRO D 1 119 ? 10.449 96.472 40.978 1.00 45.69 119 PRO D CA 1
ATOM 6781 C C . PRO D 1 119 ? 11.710 95.659 40.746 1.00 45.90 119 PRO D C 1
ATOM 6782 O O . PRO D 1 119 ? 11.617 94.459 40.504 1.00 48.71 119 PRO D O 1
ATOM 6786 N N . SER D 1 120 ? 12.886 96.280 40.814 1.00 44.46 120 SER D N 1
ATOM 6787 C CA . SER D 1 120 ? 14.107 95.508 40.578 1.00 46.44 120 SER D CA 1
ATOM 6788 C C . SER D 1 120 ? 14.794 94.969 41.821 1.00 46.11 120 SER D C 1
ATOM 6789 O O . SER D 1 120 ? 15.836 94.314 41.716 1.00 51.80 120 SER D O 1
ATOM 6792 N N . TYR D 1 121 ? 14.218 95.220 42.995 1.00 44.10 121 TYR D N 1
ATOM 6793 C CA . TYR D 1 121 ? 14.821 94.720 44.219 1.00 40.19 121 TYR D CA 1
ATOM 6794 C C . TYR D 1 121 ? 14.416 93.258 44.395 1.00 42.08 121 TYR D C 1
ATOM 6795 O O . TYR D 1 121 ? 13.344 92.839 43.940 1.00 41.37 121 TYR D O 1
ATOM 6804 N N . ARG D 1 122 ? 15.281 92.484 45.041 1.00 42.58 122 ARG D N 1
ATOM 6805 C CA . ARG D 1 122 ? 15.020 91.067 45.310 1.00 45.10 122 ARG D CA 1
ATOM 6806 C C . ARG D 1 122 ? 15.306 90.792 46.784 1.00 46.82 122 ARG D C 1
ATOM 6807 O O . ARG D 1 122 ? 16.148 91.456 47.396 1.00 45.89 122 ARG D O 1
ATOM 6815 N N . PRO D 1 123 ? 14.616 89.810 47.376 1.00 46.63 123 PRO D N 1
ATOM 6816 C CA . PRO D 1 123 ? 14.925 89.562 48.785 1.00 46.30 123 PRO D CA 1
ATOM 6817 C C . PRO D 1 123 ? 16.392 89.200 48.897 1.00 45.84 123 PRO D C 1
ATOM 6818 O O . PRO D 1 123 ? 16.900 88.414 48.105 1.00 45.55 123 PRO D O 1
ATOM 6822 N N . GLY D 1 124 ? 17.075 89.800 49.868 1.00 45.60 124 GLY D N 1
ATOM 6823 C CA . GLY D 1 124 ? 18.485 89.528 50.060 1.00 38.33 124 GLY D CA 1
ATOM 6824 C C . GLY D 1 124 ? 19.323 90.718 49.653 1.00 45.02 124 GLY D C 1
ATOM 6825 O O . GLY D 1 124 ? 20.470 90.852 50.096 1.00 42.51 124 GLY D O 1
ATOM 6826 N N . ASP D 1 125 ? 18.756 91.589 48.813 1.00 43.04 125 ASP D N 1
ATOM 6827 C CA . ASP D 1 125 ? 19.489 92.762 48.342 1.00 43.70 125 ASP D CA 1
ATOM 6828 C C . ASP D 1 125 ? 19.695 93.772 49.453 1.00 46.71 125 ASP D C 1
ATOM 6829 O O . ASP D 1 125 ? 19.091 93.683 50.520 1.00 51.70 125 ASP D O 1
ATOM 6834 N N . PHE D 1 126 ? 20.547 94.748 49.173 1.00 46.03 126 PHE D N 1
ATOM 6835 C CA . PHE D 1 126 ? 20.846 95.830 50.098 1.00 41.99 126 PHE D CA 1
ATOM 6836 C C . PHE D 1 126 ? 20.460 97.135 49.428 1.00 43.17 126 PHE D C 1
ATOM 6837 O O . PHE D 1 126 ? 20.733 97.340 48.241 1.00 43.57 126 PHE D O 1
ATOM 6845 N N . MET D 1 127 ? 19.819 98.022 50.172 1.00 42.34 127 MET D N 1
ATOM 6846 C CA . MET D 1 127 ? 19.483 99.323 49.610 1.00 37.13 127 MET D CA 1
ATOM 6847 C C . MET D 1 127 ? 20.152 100.398 50.448 1.00 39.64 127 MET D C 1
ATOM 6848 O O . MET D 1 127 ? 19.769 100.637 51.597 1.00 46.73 127 MET D O 1
ATOM 6853 N N . VAL D 1 128 ? 21.167 101.025 49.883 1.00 36.53 128 VAL D N 1
ATOM 6854 C CA . VAL D 1 128 ? 21.850 102.106 50.560 1.00 35.75 128 VAL D CA 1
ATOM 6855 C C . VAL D 1 128 ? 20.827 103.224 50.519 1.00 42.05 128 VAL D C 1
ATOM 6856 O O . VAL D 1 128 ? 20.215 103.466 49.463 1.00 43.46 128 VAL D O 1
ATOM 6860 N N . VAL D 1 129 ? 20.644 103.915 51.645 1.00 41.27 129 VAL D N 1
ATOM 6861 C CA . VAL D 1 129 ? 19.670 104.982 51.715 1.00 35.54 129 VAL D CA 1
ATOM 6862 C C . VAL D 1 129 ? 20.159 106.342 51.264 1.00 36.86 129 VAL D C 1
ATOM 6863 O O . VAL D 1 129 ? 21.109 106.869 51.828 1.00 39.99 129 VAL D O 1
ATOM 6867 N N . ARG D 1 130 ? 19.499 106.918 50.254 1.00 40.58 130 ARG D N 1
ATOM 6868 C CA . ARG D 1 130 ? 19.885 108.241 49.774 1.00 38.89 130 ARG D CA 1
ATOM 6869 C C . ARG D 1 130 ? 18.966 109.315 50.294 1.00 36.37 130 ARG D C 1
ATOM 6870 O O . ARG D 1 130 ? 19.329 110.479 50.313 1.00 37.24 130 ARG D O 1
ATOM 6878 N N . ASP D 1 131 ? 17.767 108.933 50.706 1.00 33.65 131 ASP D N 1
ATOM 6879 C CA . ASP D 1 131 ? 16.833 109.911 51.248 1.00 32.70 131 ASP D CA 1
ATOM 6880 C C . ASP D 1 131 ? 15.678 109.168 51.920 1.00 32.10 131 ASP D C 1
ATOM 6881 O O . ASP D 1 131 ? 15.537 107.950 51.757 1.00 35.51 131 ASP D O 1
ATOM 6886 N N . HIS D 1 132 ? 14.852 109.874 52.686 1.00 32.18 132 HIS D N 1
ATOM 6887 C CA . HIS D 1 132 ? 13.732 109.195 53.323 1.00 28.70 132 HIS D CA 1
ATOM 6888 C C . HIS D 1 132 ? 12.448 109.998 53.291 1.00 29.16 132 HIS D C 1
ATOM 6889 O O . HIS D 1 132 ? 12.443 111.186 52.970 1.00 28.16 132 HIS D O 1
ATOM 6896 N N . ILE D 1 133 ? 11.352 109.308 53.585 1.00 33.45 133 ILE D N 1
ATOM 6897 C CA . ILE D 1 133 ? 10.032 109.910 53.685 1.00 34.08 133 ILE D CA 1
ATOM 6898 C C . ILE D 1 133 ? 9.563 109.433 55.070 1.00 32.04 133 ILE D C 1
ATOM 6899 O O . ILE D 1 133 ? 9.283 108.243 55.255 1.00 33.69 133 ILE D O 1
ATOM 6904 N N . ASN D 1 134 ? 9.496 110.347 56.036 1.00 36.90 134 ASN D N 1
ATOM 6905 C CA . ASN D 1 134 ? 9.076 109.991 57.397 1.00 35.22 134 ASN D CA 1
ATOM 6906 C C . ASN D 1 134 ? 7.664 110.449 57.695 1.00 32.92 134 ASN D C 1
ATOM 6907 O O . ASN D 1 134 ? 7.446 111.558 58.187 1.00 38.33 134 ASN D O 1
ATOM 6912 N N . LEU D 1 135 ? 6.699 109.588 57.403 1.00 30.92 135 LEU D N 1
ATOM 6913 C CA . LEU D 1 135 ? 5.299 109.917 57.623 1.00 31.13 135 LEU D CA 1
ATOM 6914 C C . LEU D 1 135 ? 4.956 110.312 59.072 1.00 32.05 135 LEU D C 1
ATOM 6915 O O . LEU D 1 135 ? 4.348 111.341 59.286 1.00 39.90 135 LEU D O 1
ATOM 6920 N N . PRO D 1 136 ? 5.356 109.520 60.086 1.00 34.38 136 PRO D N 1
ATOM 6921 C CA . PRO D 1 136 ? 5.003 109.941 61.453 1.00 32.17 136 PRO D CA 1
ATOM 6922 C C . PRO D 1 136 ? 5.552 111.317 61.812 1.00 32.89 136 PRO D C 1
ATOM 6923 O O . PRO D 1 136 ? 4.899 112.084 62.501 1.00 37.30 136 PRO D O 1
ATOM 6927 N N . GLY D 1 137 ? 6.745 111.636 61.327 1.00 36.90 137 GLY D N 1
ATOM 6928 C CA . GLY D 1 137 ? 7.346 112.926 61.623 1.00 34.30 137 GLY D CA 1
ATOM 6929 C C . GLY D 1 137 ? 6.705 114.118 60.931 1.00 42.00 137 GLY D C 1
ATOM 6930 O O . GLY D 1 137 ? 7.002 115.272 61.264 1.00 43.17 137 GLY D O 1
ATOM 6931 N N . LEU D 1 138 ? 5.835 113.860 59.957 1.00 40.34 138 LEU D N 1
ATOM 6932 C CA . LEU D 1 138 ? 5.163 114.935 59.237 1.00 36.28 138 LEU D CA 1
ATOM 6933 C C . LEU D 1 138 ? 3.853 115.209 59.922 1.00 37.47 138 LEU D C 1
ATOM 6934 O O . LEU D 1 138 ? 3.302 116.298 59.794 1.00 33.70 138 LEU D O 1
ATOM 6939 N N . ALA D 1 139 ? 3.354 114.218 60.660 1.00 41.25 139 ALA D N 1
ATOM 6940 C CA . ALA D 1 139 ? 2.062 114.375 61.314 1.00 42.61 139 ALA D CA 1
ATOM 6941 C C . ALA D 1 139 ? 1.882 114.067 62.800 1.00 45.61 139 ALA D C 1
ATOM 6942 O O . ALA D 1 139 ? 1.064 113.222 63.143 1.00 53.64 139 ALA D O 1
ATOM 6944 N N . GLY D 1 140 ? 2.614 114.724 63.693 1.00 46.45 140 GLY D N 1
ATOM 6945 C CA . GLY D 1 140 ? 2.371 114.466 65.109 1.00 46.65 140 GLY D CA 1
ATOM 6946 C C . GLY D 1 140 ? 3.236 113.483 65.881 1.00 48.34 140 GLY D C 1
ATOM 6947 O O . GLY D 1 140 ? 2.919 113.124 67.025 1.00 49.73 140 GLY D O 1
ATOM 6948 N N . ALA D 1 141 ? 4.323 113.040 65.264 1.00 45.63 141 ALA D N 1
ATOM 6949 C CA . ALA D 1 141 ? 5.253 112.113 65.893 1.00 37.61 141 ALA D CA 1
ATOM 6950 C C . ALA D 1 141 ? 6.650 112.416 65.374 1.00 37.20 141 ALA D C 1
ATOM 6951 O O . ALA D 1 141 ? 7.326 111.548 64.857 1.00 42.81 141 ALA D O 1
ATOM 6953 N N . ASN D 1 142 ? 7.074 113.659 65.514 1.00 39.87 142 ASN D N 1
ATOM 6954 C CA . ASN D 1 142 ? 8.402 114.054 65.084 1.00 43.64 142 ASN D CA 1
ATOM 6955 C C . ASN D 1 142 ? 9.321 113.914 66.298 1.00 45.16 142 ASN D C 1
ATOM 6956 O O . ASN D 1 142 ? 8.988 114.378 67.388 1.00 47.82 142 ASN D O 1
ATOM 6961 N N . PRO D 1 143 ? 10.497 113.305 66.116 1.00 41.23 143 PRO D N 1
ATOM 6962 C CA . PRO D 1 143 ? 11.457 113.096 67.198 1.00 43.77 143 PRO D CA 1
ATOM 6963 C C . PRO D 1 143 ? 12.072 114.350 67.818 1.00 44.47 143 PRO D C 1
ATOM 6964 O O . PRO D 1 143 ? 12.697 114.276 68.887 1.00 48.53 143 PRO D O 1
ATOM 6968 N N . LEU D 1 144 ? 11.910 115.490 67.159 1.00 39.79 144 LEU D N 1
ATOM 6969 C CA . LEU D 1 144 ? 12.462 116.730 67.674 1.00 39.78 144 LEU D CA 1
ATOM 6970 C C . LEU D 1 144 ? 11.355 117.558 68.296 1.00 39.95 144 LEU D C 1
ATOM 6971 O O . LEU D 1 144 ? 11.609 118.650 68.805 1.00 42.91 144 LEU D O 1
ATOM 6976 N N . THR D 1 145 ? 10.125 117.058 68.261 1.00 42.20 145 THR D N 1
ATOM 6977 C CA . THR D 1 145 ? 9.032 117.826 68.861 1.00 48.52 145 THR D CA 1
ATOM 6978 C C . THR D 1 145 ? 9.332 118.066 70.337 1.00 51.57 145 THR D C 1
ATOM 6979 O O . THR D 1 145 ? 9.707 117.134 71.067 1.00 50.59 145 THR D O 1
ATOM 6983 N N . GLY D 1 146 ? 9.175 119.321 70.758 1.00 50.31 146 GLY D N 1
ATOM 6984 C CA . GLY D 1 146 ? 9.435 119.691 72.136 1.00 52.54 146 GLY D CA 1
ATOM 6985 C C . GLY D 1 146 ? 10.370 120.878 72.189 1.00 57.06 146 GLY D C 1
ATOM 6986 O O . GLY D 1 146 ? 10.612 121.505 71.161 1.00 57.88 146 GLY D O 1
ATOM 6987 N N . PRO D 1 147 ? 10.916 121.220 73.371 1.00 60.67 147 PRO D N 1
ATOM 6988 C CA . PRO D 1 147 ? 11.833 122.358 73.493 1.00 57.79 147 PRO D CA 1
ATOM 6989 C C . PRO D 1 147 ? 13.185 122.009 72.874 1.00 55.15 147 PRO D C 1
ATOM 6990 O O . PRO D 1 147 ? 13.610 120.859 72.923 1.00 56.33 147 PRO D O 1
ATOM 6994 N N . ASN D 1 148 ? 13.859 123.003 72.307 1.00 55.26 148 ASN D N 1
ATOM 6995 C CA . ASN D 1 148 ? 15.163 122.788 71.676 1.00 57.20 148 ASN D CA 1
ATOM 6996 C C . ASN D 1 148 ? 16.290 123.548 72.361 1.00 59.74 148 ASN D C 1
ATOM 6997 O O . ASN D 1 148 ? 16.181 124.748 72.612 1.00 56.35 148 ASN D O 1
ATOM 7002 N N . ASP D 1 149 ? 17.385 122.851 72.647 1.00 65.09 149 ASP D N 1
ATOM 7003 C CA . ASP D 1 149 ? 18.529 123.515 73.253 1.00 70.40 149 ASP D CA 1
ATOM 7004 C C . ASP D 1 149 ? 19.320 124.122 72.108 1.00 69.60 149 ASP D C 1
ATOM 7005 O O . ASP D 1 149 ? 19.999 123.411 71.367 1.00 70.82 149 ASP D O 1
ATOM 7010 N N . ASP D 1 150 ? 19.231 125.439 71.964 1.00 68.40 150 ASP D N 1
ATOM 7011 C CA . ASP D 1 150 ? 19.921 126.114 70.880 1.00 67.69 150 ASP D CA 1
ATOM 7012 C C . ASP D 1 150 ? 21.434 125.922 70.807 1.00 72.55 150 ASP D C 1
ATOM 7013 O O . ASP D 1 150 ? 22.067 126.334 69.831 1.00 73.36 150 ASP D O 1
ATOM 7018 N N . THR D 1 151 ? 22.014 125.279 71.819 1.00 73.73 151 THR D N 1
ATOM 7019 C CA . THR D 1 151 ? 23.451 125.033 71.824 1.00 71.99 151 THR D CA 1
ATOM 7020 C C . THR D 1 151 ? 23.745 123.587 71.440 1.00 72.43 151 THR D C 1
ATOM 7021 O O . THR D 1 151 ? 24.901 123.199 71.278 1.00 75.22 151 THR D O 1
ATOM 7025 N N . GLU D 1 152 ? 22.691 122.793 71.282 1.00 71.54 152 GLU D N 1
ATOM 7026 C CA . GLU D 1 152 ? 22.824 121.385 70.890 1.00 71.17 152 GLU D CA 1
ATOM 7027 C C . GLU D 1 152 ? 22.562 121.248 69.381 1.00 69.03 152 GLU D C 1
ATOM 7028 O O . GLU D 1 152 ? 23.120 120.371 68.702 1.00 69.50 152 GLU D O 1
ATOM 7030 N N . GLY D 1 153 ? 21.708 122.132 68.869 1.00 65.41 153 GLY D N 1
ATOM 7031 C CA . GLY D 1 153 ? 21.372 122.114 67.460 1.00 60.58 153 GLY D CA 1
ATOM 7032 C C . GLY D 1 153 ? 20.359 123.175 67.094 1.00 56.86 153 GLY D C 1
ATOM 7033 O O . GLY D 1 153 ? 19.839 123.884 67.957 1.00 60.55 153 GLY D O 1
ATOM 7034 N N . GLU D 1 154 ? 20.077 123.278 65.802 1.00 52.78 154 GLU D N 1
ATOM 7035 C CA . GLU D 1 154 ? 19.128 124.252 65.281 1.00 51.26 154 GLU D CA 1
ATOM 7036 C C . GLU D 1 154 ? 17.695 123.937 65.725 1.00 50.38 154 GLU D C 1
ATOM 7037 O O . GLU D 1 154 ? 17.335 122.778 65.953 1.00 50.73 154 GLU D O 1
ATOM 7043 N N . ARG D 1 155 ? 16.870 124.972 65.819 1.00 48.72 155 ARG D N 1
ATOM 7044 C CA . ARG D 1 155 ? 15.469 124.806 66.199 1.00 49.08 155 ARG D CA 1
ATOM 7045 C C . ARG D 1 155 ? 14.778 124.115 65.020 1.00 51.58 155 ARG D C 1
ATOM 7046 O O . ARG D 1 155 ? 14.007 123.165 65.179 1.00 54.52 155 ARG D O 1
ATOM 7054 N N . PHE D 1 156 ? 15.074 124.637 63.834 1.00 50.66 156 PHE D N 1
ATOM 7055 C CA . PHE D 1 156 ? 14.516 124.160 62.570 1.00 48.25 156 PHE D CA 1
ATOM 7056 C C . PHE D 1 156 ? 15.651 123.614 61.691 1.00 47.16 156 PHE D C 1
ATOM 7057 O O . PHE D 1 156 ? 16.046 124.240 60.694 1.00 45.17 156 PHE D O 1
ATOM 7065 N N . PRO D 1 157 ? 16.172 122.430 62.037 1.00 40.54 157 PRO D N 1
ATOM 7066 C CA . PRO D 1 157 ? 17.264 121.775 61.312 1.00 39.35 157 PRO D CA 1
ATOM 7067 C C . PRO D 1 157 ? 16.916 121.352 59.880 1.00 42.43 157 PRO D C 1
ATOM 7068 O O . PRO D 1 157 ? 15.833 120.818 59.610 1.00 47.27 157 PRO D O 1
ATOM 7072 N N . SER D 1 158 ? 17.849 121.578 58.966 1.00 42.85 158 SER D N 1
ATOM 7073 C CA . SER D 1 158 ? 17.627 121.225 57.578 1.00 43.08 158 SER D CA 1
ATOM 7074 C C . SER D 1 158 ? 17.782 119.743 57.411 1.00 42.79 158 SER D C 1
ATOM 7075 O O . SER D 1 158 ? 18.684 119.147 57.989 1.00 49.61 158 SER D O 1
ATOM 7078 N N . MET D 1 159 ? 16.899 119.147 56.620 1.00 42.47 159 MET D N 1
ATOM 7079 C CA . MET D 1 159 ? 16.964 117.721 56.349 1.00 40.80 159 MET D CA 1
ATOM 7080 C C . MET D 1 159 ? 17.217 117.524 54.844 1.00 42.10 159 MET D C 1
ATOM 7081 O O . MET D 1 159 ? 16.880 116.494 54.274 1.00 44.10 159 MET D O 1
ATOM 7086 N N . THR D 1 160 ? 17.819 118.517 54.200 1.00 45.00 160 THR D N 1
ATOM 7087 C CA . THR D 1 160 ? 18.065 118.403 52.765 1.00 46.35 160 THR D CA 1
ATOM 7088 C C . THR D 1 160 ? 19.102 117.356 52.417 1.00 43.21 160 THR D C 1
ATOM 7089 O O . THR D 1 160 ? 19.051 116.788 51.341 1.00 45.12 160 THR D O 1
ATOM 7093 N N . SER D 1 161 ? 20.012 117.061 53.331 1.00 40.98 161 SER D N 1
ATOM 7094 C CA . SER D 1 161 ? 21.022 116.053 53.051 1.00 41.54 161 SER D CA 1
ATOM 7095 C C . SER D 1 161 ? 21.260 115.155 54.263 1.00 44.40 161 SER D C 1
ATOM 7096 O O . SER D 1 161 ? 22.369 115.073 54.785 1.00 48.23 161 SER D O 1
ATOM 7099 N N . VAL D 1 162 ? 20.221 114.474 54.712 1.00 43.69 162 VAL D N 1
ATOM 7100 C CA . VAL D 1 162 ? 20.351 113.591 55.855 1.00 42.49 162 VAL D CA 1
ATOM 7101 C C . VAL D 1 162 ? 21.390 112.491 55.652 1.00 41.57 162 VAL D C 1
ATOM 7102 O O . VAL D 1 162 ? 22.114 112.133 56.580 1.00 45.88 162 VAL D O 1
ATOM 7106 N N . TYR D 1 163 ? 21.461 111.951 54.443 1.00 42.51 163 TYR D N 1
ATOM 7107 C CA . TYR D 1 163 ? 22.392 110.872 54.160 1.00 40.98 163 TYR D CA 1
ATOM 7108 C C . TYR D 1 163 ? 23.639 111.319 53.397 1.00 45.23 163 TYR D C 1
ATOM 7109 O O . TYR D 1 163 ? 23.613 111.560 52.186 1.00 42.59 163 TYR D O 1
ATOM 7118 N N . ASP D 1 164 ? 24.733 111.420 54.151 1.00 51.49 164 ASP D N 1
ATOM 7119 C CA . ASP D 1 164 ? 26.035 111.860 53.648 1.00 50.02 164 ASP D CA 1
ATOM 7120 C C . ASP D 1 164 ? 26.404 111.289 52.289 1.00 49.05 164 ASP D C 1
ATOM 7121 O O . ASP D 1 164 ? 26.602 110.091 52.146 1.00 51.99 164 ASP D O 1
ATOM 7126 N N . LYS D 1 165 ? 26.519 112.160 51.298 1.00 49.08 165 LYS D N 1
ATOM 7127 C CA . LYS D 1 165 ? 26.856 111.728 49.949 1.00 51.61 165 LYS D CA 1
ATOM 7128 C C . LYS D 1 165 ? 28.152 110.933 49.910 1.00 49.94 165 LYS D C 1
ATOM 7129 O O . LYS D 1 165 ? 28.258 109.929 49.195 1.00 52.08 165 LYS D O 1
ATOM 7135 N N . THR D 1 166 ? 29.127 111.362 50.699 1.00 49.45 166 THR D N 1
ATOM 7136 C CA . THR D 1 166 ? 30.414 110.677 50.733 1.00 48.77 166 THR D CA 1
ATOM 7137 C C . THR D 1 166 ? 30.325 109.288 51.335 1.00 45.83 166 THR D C 1
ATOM 7138 O O . THR D 1 166 ? 30.911 108.335 50.823 1.00 47.13 166 THR D O 1
ATOM 7142 N N . LEU D 1 167 ? 29.596 109.167 52.432 1.00 44.26 167 LEU D N 1
ATOM 7143 C CA . LEU D 1 167 ? 29.490 107.877 53.072 1.00 45.20 167 LEU D CA 1
ATOM 7144 C C . LEU D 1 167 ? 28.746 106.910 52.162 1.00 45.78 167 LEU D C 1
ATOM 7145 O O . LEU D 1 167 ? 29.006 105.704 52.172 1.00 47.70 167 LEU D O 1
ATOM 7150 N N . ARG D 1 168 ? 27.831 107.447 51.361 1.00 46.42 168 ARG D N 1
ATOM 7151 C CA . ARG D 1 168 ? 27.079 106.626 50.431 1.00 42.91 168 ARG D CA 1
ATOM 7152 C C . ARG D 1 168 ? 28.058 106.060 49.398 1.00 45.80 168 ARG D C 1
ATOM 7153 O O . ARG D 1 168 ? 28.067 104.842 49.146 1.00 46.96 168 ARG D O 1
ATOM 7161 N N . LYS D 1 169 ? 28.900 106.933 48.833 1.00 45.39 169 LYS D N 1
ATOM 7162 C CA . LYS D 1 169 ? 29.896 106.511 47.846 1.00 46.44 169 LYS D CA 1
ATOM 7163 C C . LYS D 1 169 ? 30.732 105.397 48.407 1.00 47.66 169 LYS D C 1
ATOM 7164 O O . LYS D 1 169 ? 30.974 104.405 47.724 1.00 52.13 169 LYS D O 1
ATOM 7170 N N . TYR D 1 170 ? 31.159 105.543 49.661 1.00 51.63 170 TYR D N 1
ATOM 7171 C CA . TYR D 1 170 ? 31.970 104.509 50.309 1.00 48.15 170 TYR D CA 1
ATOM 7172 C C . TYR D 1 170 ? 31.212 103.212 50.306 1.00 44.93 170 TYR D C 1
ATOM 7173 O O . TYR D 1 170 ? 31.766 102.158 50.007 1.00 49.04 170 TYR D O 1
ATOM 7182 N N . ALA D 1 171 ? 29.929 103.298 50.647 1.00 45.89 171 ALA D N 1
ATOM 7183 C CA . ALA D 1 171 ? 29.088 102.114 50.728 1.00 45.28 171 ALA D CA 1
ATOM 7184 C C . ALA D 1 171 ? 28.914 101.413 49.385 1.00 45.05 171 ALA D C 1
ATOM 7185 O O . ALA D 1 171 ? 29.058 100.190 49.291 1.00 42.07 171 ALA D O 1
ATOM 7187 N N . ILE D 1 172 ? 28.605 102.191 48.349 1.00 46.21 172 ILE D N 1
ATOM 7188 C CA . ILE D 1 172 ? 28.420 101.648 47.007 1.00 48.97 172 ILE D CA 1
ATOM 7189 C C . ILE D 1 172 ? 29.682 100.948 46.511 1.00 50.75 172 ILE D C 1
ATOM 7190 O O . ILE D 1 172 ? 29.627 99.825 46.010 1.00 51.65 172 ILE D O 1
ATOM 7195 N N . SER D 1 173 ? 30.819 101.619 46.649 1.00 53.42 173 SER D N 1
ATOM 7196 C CA . SER D 1 173 ? 32.080 101.044 46.201 1.00 54.46 173 SER D CA 1
ATOM 7197 C C . SER D 1 173 ? 32.505 99.874 47.070 1.00 55.61 173 SER D C 1
ATOM 7198 O O . SER D 1 173 ? 33.137 98.937 46.585 1.00 61.17 173 SER D O 1
ATOM 7201 N N . ALA D 1 174 ? 32.157 99.910 48.349 1.00 54.82 174 ALA D N 1
ATOM 7202 C CA . ALA D 1 174 ? 32.512 98.806 49.231 1.00 55.83 174 ALA D CA 1
ATOM 7203 C C . ALA D 1 174 ? 31.736 97.561 48.779 1.00 55.39 174 ALA D C 1
ATOM 7204 O O . ALA D 1 174 ? 32.224 96.428 48.849 1.00 56.03 174 ALA D O 1
ATOM 7206 N N . ALA D 1 175 ? 30.517 97.788 48.310 1.00 57.96 175 ALA D N 1
ATOM 7207 C CA . ALA D 1 175 ? 29.673 96.699 47.845 1.00 57.63 175 ALA D CA 1
ATOM 7208 C C . ALA D 1 175 ? 30.290 96.124 46.567 1.00 58.21 175 ALA D C 1
ATOM 7209 O O . ALA D 1 175 ? 30.436 94.905 46.420 1.00 56.35 175 ALA D O 1
ATOM 7211 N N . ARG D 1 176 ? 30.664 97.012 45.656 1.00 56.80 176 ARG D N 1
ATOM 7212 C CA . ARG D 1 176 ? 31.290 96.612 44.407 1.00 58.59 176 ARG D CA 1
ATOM 7213 C C . ARG D 1 176 ? 32.491 95.759 44.783 1.00 58.97 176 ARG D C 1
ATOM 7214 O O . ARG D 1 176 ? 32.603 94.594 44.394 1.00 59.83 176 ARG D O 1
ATOM 7222 N N . GLU D 1 177 ? 33.375 96.348 45.578 1.00 59.51 177 GLU D N 1
ATOM 7223 C CA . GLU D 1 177 ? 34.585 95.671 46.024 1.00 58.44 177 GLU D CA 1
ATOM 7224 C C . GLU D 1 177 ? 34.340 94.298 46.624 1.00 58.14 177 GLU D C 1
ATOM 7225 O O . GLU D 1 177 ? 35.188 93.414 46.513 1.00 57.10 177 GLU D O 1
ATOM 7231 N N . LEU D 1 178 ? 33.189 94.116 47.262 1.00 56.21 178 LEU D N 1
ATOM 7232 C CA . LEU D 1 178 ? 32.871 92.834 47.883 1.00 56.50 178 LEU D CA 1
ATOM 7233 C C . LEU D 1 178 ? 32.143 91.892 46.941 1.00 55.12 178 LEU D C 1
ATOM 7234 O O . LEU D 1 178 ? 31.846 90.756 47.306 1.00 53.87 178 LEU D O 1
ATOM 7239 N N . GLY D 1 179 ? 31.852 92.374 45.732 1.00 57.77 179 GLY D N 1
ATOM 7240 C CA . GLY D 1 179 ? 31.161 91.565 44.735 1.00 53.78 179 GLY D CA 1
ATOM 7241 C C . GLY D 1 179 ? 29.645 91.522 44.870 1.00 56.07 179 GLY D C 1
ATOM 7242 O O . GLY D 1 179 ? 29.001 90.560 44.429 1.00 56.27 179 GLY D O 1
ATOM 7243 N N . MET D 1 180 ? 29.066 92.564 45.463 1.00 54.12 180 MET D N 1
ATOM 7244 C CA . MET D 1 180 ? 27.615 92.629 45.671 1.00 50.82 180 MET D CA 1
ATOM 7245 C C . MET D 1 180 ? 26.974 93.770 44.877 1.00 49.14 180 MET D C 1
ATOM 7246 O O . MET D 1 180 ? 25.824 94.138 45.116 1.00 49.16 180 MET D O 1
ATOM 7251 N N . SER D 1 181 ? 27.715 94.322 43.927 1.00 46.61 181 SER D N 1
ATOM 7252 C CA . SER D 1 181 ? 27.214 95.430 43.129 1.00 46.08 181 SER D CA 1
ATOM 7253 C C . SER D 1 181 ? 25.848 95.188 42.491 1.00 45.23 181 SER D C 1
ATOM 7254 O O . SER D 1 181 ? 25.048 96.109 42.364 1.00 45.74 181 SER D O 1
ATOM 7257 N N . TYR D 1 182 ? 25.575 93.958 42.071 1.00 42.08 182 TYR D N 1
ATOM 7258 C CA . TYR D 1 182 ? 24.299 93.680 41.420 1.00 39.94 182 TYR D CA 1
ATOM 7259 C C . TYR D 1 182 ? 23.120 93.537 42.369 1.00 41.79 182 TYR D C 1
ATOM 7260 O O . TYR D 1 182 ? 21.968 93.630 41.955 1.00 46.25 182 TYR D O 1
ATOM 7269 N N . ALA D 1 183 ? 23.419 93.339 43.647 1.00 43.89 183 ALA D N 1
ATOM 7270 C CA . ALA D 1 183 ? 22.402 93.161 44.679 1.00 39.94 183 ALA D CA 1
ATOM 7271 C C . ALA D 1 183 ? 22.361 94.354 45.628 1.00 42.17 183 ALA D C 1
ATOM 7272 O O . ALA D 1 183 ? 21.700 94.304 46.659 1.00 45.00 183 ALA D O 1
ATOM 7274 N N . THR D 1 184 ? 23.073 95.420 45.281 1.00 40.68 184 THR D N 1
ATOM 7275 C CA . THR D 1 184 ? 23.128 96.627 46.100 1.00 38.98 184 THR D CA 1
ATOM 7276 C C . THR D 1 184 ? 22.562 97.818 45.323 1.00 39.97 184 THR D C 1
ATOM 7277 O O . THR D 1 184 ? 23.027 98.144 44.242 1.00 43.16 184 THR D O 1
ATOM 7281 N N . HIS D 1 185 ? 21.562 98.477 45.879 1.00 42.58 185 HIS D N 1
ATOM 7282 C CA . HIS D 1 185 ? 20.960 99.619 45.211 1.00 37.19 185 HIS D CA 1
ATOM 7283 C C . HIS D 1 185 ? 21.112 100.859 46.080 1.00 39.57 185 HIS D C 1
ATOM 7284 O O . HIS D 1 185 ? 21.646 100.812 47.191 1.00 37.00 185 HIS D O 1
ATOM 7291 N N . GLU D 1 186 ? 20.612 101.969 45.562 1.00 39.30 186 GLU D N 1
ATOM 7292 C CA . GLU D 1 186 ? 20.604 103.214 46.295 1.00 41.88 186 GLU D CA 1
ATOM 7293 C C . GLU D 1 186 ? 19.198 103.782 46.054 1.00 44.67 186 GLU D C 1
ATOM 7294 O O . GLU D 1 186 ? 18.778 103.993 44.910 1.00 46.63 186 GLU D O 1
ATOM 7300 N N . GLY D 1 187 ? 18.457 104.008 47.133 1.00 45.49 187 GLY D N 1
ATOM 7301 C CA . GLY D 1 187 ? 17.108 104.509 46.984 1.00 42.21 187 GLY D CA 1
ATOM 7302 C C . GLY D 1 187 ? 16.508 105.205 48.194 1.00 45.47 187 GLY D C 1
ATOM 7303 O O . GLY D 1 187 ? 17.190 105.498 49.180 1.00 46.44 187 GLY D O 1
ATOM 7304 N N . VAL D 1 188 ? 15.208 105.449 48.104 1.00 42.72 188 VAL D N 1
ATOM 7305 C CA . VAL D 1 188 ? 14.457 106.157 49.118 1.00 37.86 188 VAL D CA 1
ATOM 7306 C C . VAL D 1 188 ? 13.772 105.252 50.114 1.00 37.56 188 VAL D C 1
ATOM 7307 O O . VAL D 1 188 ? 13.022 104.350 49.733 1.00 35.29 188 VAL D O 1
ATOM 7311 N N . TYR D 1 189 ? 14.025 105.508 51.397 1.00 35.78 189 TYR D N 1
ATOM 7312 C CA . TYR D 1 189 ? 13.414 104.708 52.457 1.00 35.80 189 TYR D CA 1
ATOM 7313 C C . TYR D 1 189 ? 12.178 105.419 53.020 1.00 32.24 189 TYR D C 1
ATOM 7314 O O . TYR D 1 189 ? 12.254 106.567 53.427 1.00 36.63 189 TYR D O 1
ATOM 7323 N N . CYS D 1 190 ? 11.042 104.739 53.035 1.00 34.92 190 CYS D N 1
ATOM 7324 C CA . CYS D 1 190 ? 9.812 105.319 53.585 1.00 36.79 190 CYS D CA 1
ATOM 7325 C C . CYS D 1 190 ? 9.533 104.719 54.953 1.00 35.23 190 CYS D C 1
ATOM 7326 O O . CYS D 1 190 ? 9.337 103.496 55.092 1.00 33.15 190 CYS D O 1
ATOM 7329 N N . CYS D 1 191 ? 9.478 105.589 55.948 1.00 31.77 191 CYS D N 1
ATOM 7330 C CA . CYS D 1 191 ? 9.229 105.171 57.316 1.00 33.93 191 CYS D CA 1
ATOM 7331 C C . CYS D 1 191 ? 7.771 105.365 57.723 1.00 32.92 191 CYS D C 1
ATOM 7332 O O . CYS D 1 191 ? 7.239 106.459 57.577 1.00 34.66 191 CYS D O 1
ATOM 7335 N N . VAL D 1 192 ? 7.130 104.307 58.209 1.00 31.14 192 VAL D N 1
ATOM 7336 C CA . VAL D 1 192 ? 5.750 104.390 58.703 1.00 33.29 192 VAL D CA 1
ATOM 7337 C C . VAL D 1 192 ? 5.755 103.943 60.167 1.00 37.64 192 VAL D C 1
ATOM 7338 O O . VAL D 1 192 ? 6.744 103.410 60.669 1.00 38.12 192 VAL D O 1
ATOM 7342 N N . ASN D 1 193 ? 4.638 104.125 60.850 1.00 40.65 193 ASN D N 1
ATOM 7343 C CA . ASN D 1 193 ? 4.586 103.768 62.255 1.00 37.67 193 ASN D CA 1
ATOM 7344 C C . ASN D 1 193 ? 4.661 102.290 62.588 1.00 38.49 193 ASN D C 1
ATOM 7345 O O . ASN D 1 193 ? 5.396 101.885 63.492 1.00 35.56 193 ASN D O 1
ATOM 7350 N N . GLY D 1 194 ? 3.905 101.479 61.859 1.00 38.27 194 GLY D N 1
ATOM 7351 C CA . GLY D 1 194 ? 3.855 100.062 62.168 1.00 36.08 194 GLY D CA 1
ATOM 7352 C C . GLY D 1 194 ? 2.850 99.911 63.323 1.00 38.02 194 GLY D C 1
ATOM 7353 O O . GLY D 1 194 ? 2.176 100.891 63.688 1.00 31.51 194 GLY D O 1
ATOM 7354 N N . PRO D 1 195 ? 2.721 98.715 63.920 1.00 34.56 195 PRO D N 1
ATOM 7355 C CA . PRO D 1 195 ? 3.465 97.514 63.545 1.00 38.79 195 PRO D CA 1
ATOM 7356 C C . PRO D 1 195 ? 2.726 96.691 62.455 1.00 35.71 195 PRO D C 1
ATOM 7357 O O . PRO D 1 195 ? 3.233 95.687 61.971 1.00 36.87 195 PRO D O 1
ATOM 7361 N N . SER D 1 196 ? 1.521 97.104 62.086 1.00 35.99 196 SER D N 1
ATOM 7362 C CA . SER D 1 196 ? 0.781 96.370 61.054 1.00 37.09 196 SER D CA 1
ATOM 7363 C C . SER D 1 196 ? 1.354 96.736 59.699 1.00 37.19 196 SER D C 1
ATOM 7364 O O . SER D 1 196 ? 1.722 97.891 59.467 1.00 39.04 196 SER D O 1
ATOM 7367 N N . PHE D 1 197 ? 1.480 95.752 58.816 1.00 38.25 197 PHE D N 1
ATOM 7368 C CA . PHE D 1 197 ? 2.004 96.025 57.486 1.00 36.67 197 PHE D CA 1
ATOM 7369 C C . PHE D 1 197 ? 0.886 96.781 56.738 1.00 38.07 197 PHE D C 1
ATOM 7370 O O . PHE D 1 197 ? -0.287 96.744 57.155 1.00 33.96 197 PHE D O 1
ATOM 7378 N N . GLU D 1 198 ? 1.224 97.493 55.668 1.00 37.87 198 GLU D N 1
ATOM 7379 C CA . GLU D 1 198 ? 0.183 98.256 54.979 1.00 43.40 198 GLU D CA 1
ATOM 7380 C C . GLU D 1 198 ? -0.724 97.472 54.044 1.00 43.69 198 GLU D C 1
ATOM 7381 O O . GLU D 1 198 ? -0.392 96.382 53.570 1.00 39.97 198 GLU D O 1
ATOM 7387 N N . THR D 1 199 ? -1.911 98.028 53.838 1.00 35.88 199 THR D N 1
ATOM 7388 C CA . THR D 1 199 ? -2.863 97.421 52.963 1.00 35.29 199 THR D CA 1
ATOM 7389 C C . THR D 1 199 ? -2.363 97.645 51.528 1.00 34.91 199 THR D C 1
ATOM 7390 O O . THR D 1 199 ? -1.490 98.485 51.279 1.00 29.79 199 THR D O 1
ATOM 7394 N N . PRO D 1 200 ? -2.888 96.871 50.567 1.00 35.10 200 PRO D N 1
ATOM 7395 C CA . PRO D 1 200 ? -2.416 97.085 49.193 1.00 35.46 200 PRO D CA 1
ATOM 7396 C C . PRO D 1 200 ? -2.724 98.510 48.756 1.00 30.76 200 PRO D C 1
ATOM 7397 O O . PRO D 1 200 ? -1.923 99.129 48.063 1.00 36.88 200 PRO D O 1
ATOM 7401 N N . ALA D 1 201 ? -3.874 99.034 49.173 1.00 28.79 201 ALA D N 1
ATOM 7402 C CA . ALA D 1 201 ? -4.229 100.408 48.818 1.00 31.55 201 ALA D CA 1
ATOM 7403 C C . ALA D 1 201 ? -3.231 101.419 49.416 1.00 34.05 201 ALA D C 1
ATOM 7404 O O . ALA D 1 201 ? -2.952 102.459 48.812 1.00 39.98 201 ALA D O 1
ATOM 7406 N N . GLU D 1 202 ? -2.691 101.107 50.594 1.00 34.06 202 GLU D N 1
ATOM 7407 C CA . GLU D 1 202 ? -1.734 101.992 51.258 1.00 36.67 202 GLU D CA 1
ATOM 7408 C C . GLU D 1 202 ? -0.372 101.885 50.572 1.00 36.51 202 GLU D C 1
ATOM 7409 O O . GLU D 1 202 ? 0.335 102.877 50.387 1.00 37.10 202 GLU D O 1
ATOM 7415 N N . CYS D 1 203 ? -0.024 100.661 50.206 1.00 36.06 203 CYS D N 1
ATOM 7416 C CA . CYS D 1 203 ? 1.221 100.356 49.515 1.00 36.62 203 CYS D CA 1
ATOM 7417 C C . CYS D 1 203 ? 1.242 101.136 48.193 1.00 35.64 203 CYS D C 1
ATOM 7418 O O . CYS D 1 203 ? 2.268 101.669 47.810 1.00 36.69 203 CYS D O 1
ATOM 7421 N N . LYS D 1 204 ? 0.094 101.253 47.531 1.00 35.43 204 LYS D N 1
ATOM 7422 C CA . LYS D 1 204 ? 0.049 102.014 46.289 1.00 36.77 204 LYS D CA 1
ATOM 7423 C C . LYS D 1 204 ? 0.376 103.463 46.569 1.00 34.45 204 LYS D C 1
ATOM 7424 O O . LYS D 1 204 ? 1.125 104.098 45.829 1.00 43.81 204 LYS D O 1
ATOM 7430 N N . ILE D 1 205 ? -0.166 103.990 47.650 1.00 34.93 205 ILE D N 1
ATOM 7431 C CA . ILE D 1 205 ? 0.101 105.376 48.009 1.00 33.23 205 ILE D CA 1
ATOM 7432 C C . ILE D 1 205 ? 1.604 105.565 48.198 1.00 32.14 205 ILE D C 1
ATOM 7433 O O . ILE D 1 205 ? 2.193 106.543 47.726 1.00 37.53 205 ILE D O 1
ATOM 7438 N N . LEU D 1 206 ? 2.213 104.608 48.891 1.00 32.29 206 LEU D N 1
ATOM 7439 C CA . LEU D 1 206 ? 3.635 104.644 49.172 1.00 31.34 206 LEU D CA 1
ATOM 7440 C C . LEU D 1 206 ? 4.481 104.631 47.861 1.00 33.40 206 LEU D C 1
ATOM 7441 O O . LEU D 1 206 ? 5.537 105.265 47.766 1.00 35.07 206 LEU D O 1
ATOM 7446 N N . ARG D 1 207 ? 4.012 103.908 46.858 1.00 36.53 207 ARG D N 1
ATOM 7447 C CA . ARG D 1 207 ? 4.690 103.874 45.578 1.00 39.07 207 ARG D CA 1
ATOM 7448 C C . ARG D 1 207 ? 4.492 105.224 44.893 1.00 41.15 207 ARG D C 1
ATOM 7449 O O . ARG D 1 207 ? 5.414 105.762 44.288 1.00 44.66 207 ARG D O 1
ATOM 7457 N N . LEU D 1 208 ? 3.289 105.770 44.998 1.00 37.88 208 LEU D N 1
ATOM 7458 C CA . LEU D 1 208 ? 3.002 107.082 44.430 1.00 40.87 208 LEU D CA 1
ATOM 7459 C C . LEU D 1 208 ? 3.906 108.163 45.045 1.00 40.98 208 LEU D C 1
ATOM 7460 O O . LEU D 1 208 ? 4.181 109.189 44.417 1.00 39.50 208 LEU D O 1
ATOM 7465 N N . MET D 1 209 ? 4.349 107.950 46.283 1.00 39.18 209 MET D N 1
ATOM 7466 C CA . MET D 1 209 ? 5.207 108.929 46.953 1.00 35.46 209 MET D CA 1
ATOM 7467 C C . MET D 1 209 ? 6.664 108.785 46.535 1.00 33.25 209 MET D C 1
ATOM 7468 O O . MET D 1 209 ? 7.510 109.603 46.902 1.00 28.21 209 MET D O 1
ATOM 7473 N N . GLY D 1 210 ? 6.964 107.740 45.781 1.00 27.40 210 GLY D N 1
ATOM 7474 C CA . GLY D 1 210 ? 8.338 107.542 45.357 1.00 34.03 210 GLY D CA 1
ATOM 7475 C C . GLY D 1 210 ? 9.180 106.705 46.312 1.00 35.92 210 GLY D C 1
ATOM 7476 O O . GLY D 1 210 ? 10.393 106.886 46.367 1.00 38.01 210 GLY D O 1
ATOM 7477 N N . SER D 1 211 ? 8.559 105.797 47.063 1.00 37.17 211 SER D N 1
ATOM 7478 C CA . SER D 1 211 ? 9.308 104.950 48.008 1.00 37.38 211 SER D CA 1
ATOM 7479 C C . SER D 1 211 ? 9.874 103.715 47.326 1.00 37.45 211 SER D C 1
ATOM 7480 O O . SER D 1 211 ? 9.180 103.056 46.560 1.00 33.38 211 SER D O 1
ATOM 7483 N N . ASP D 1 212 ? 11.129 103.401 47.631 1.00 40.11 212 ASP D N 1
ATOM 7484 C CA . ASP D 1 212 ? 11.806 102.239 47.080 1.00 34.81 212 ASP D CA 1
ATOM 7485 C C . ASP D 1 212 ? 11.712 101.088 48.061 1.00 37.98 212 ASP D C 1
ATOM 7486 O O . ASP D 1 212 ? 11.733 99.912 47.678 1.00 35.98 212 ASP D O 1
ATOM 7491 N N . ALA D 1 213 ? 11.622 101.430 49.342 1.00 36.98 213 ALA D N 1
ATOM 7492 C CA . ALA D 1 213 ? 11.475 100.408 50.379 1.00 36.98 213 ALA D CA 1
ATOM 7493 C C . ALA D 1 213 ? 10.742 101.019 51.566 1.00 37.07 213 ALA D C 1
ATOM 7494 O O . ALA D 1 213 ? 10.738 102.237 51.734 1.00 39.52 213 ALA D O 1
ATOM 7496 N N . VAL D 1 214 ? 10.104 100.182 52.374 1.00 34.53 214 VAL D N 1
ATOM 7497 C CA . VAL D 1 214 ? 9.370 100.673 53.525 1.00 34.53 214 VAL D CA 1
ATOM 7498 C C . VAL D 1 214 ? 9.705 99.904 54.804 1.00 37.49 214 VAL D C 1
ATOM 7499 O O . VAL D 1 214 ? 9.766 98.674 54.812 1.00 41.53 214 VAL D O 1
ATOM 7503 N N . GLY D 1 215 ? 9.935 100.642 55.882 1.00 38.35 215 GLY D N 1
ATOM 7504 C CA . GLY D 1 215 ? 10.256 100.024 57.154 1.00 38.79 215 GLY D CA 1
ATOM 7505 C C . GLY D 1 215 ? 9.682 100.842 58.289 1.00 38.74 215 GLY D C 1
ATOM 7506 O O . GLY D 1 215 ? 9.083 101.894 58.052 1.00 40.54 215 GLY D O 1
ATOM 7507 N N . MET D 1 216 ? 9.884 100.406 59.525 1.00 34.42 216 MET D N 1
ATOM 7508 C CA . MET D 1 216 ? 9.307 101.138 60.643 1.00 36.18 216 MET D CA 1
ATOM 7509 C C . MET D 1 216 ? 10.333 101.781 61.588 1.00 38.69 216 MET D C 1
ATOM 7510 O O . MET D 1 216 ? 10.079 101.924 62.801 1.00 37.20 216 MET D O 1
ATOM 7515 N N . SER D 1 217 ? 11.467 102.206 61.032 1.00 35.20 217 SER D N 1
ATOM 7516 C CA . SER D 1 217 ? 12.512 102.792 61.852 1.00 38.45 217 SER D CA 1
ATOM 7517 C C . SER D 1 217 ? 13.438 103.694 61.062 1.00 44.59 217 SER D C 1
ATOM 7518 O O . SER D 1 217 ? 13.073 104.224 60.011 1.00 46.82 217 SER D O 1
ATOM 7521 N N . THR D 1 218 ? 14.635 103.873 61.618 1.00 44.92 218 THR D N 1
ATOM 7522 C CA . THR D 1 218 ? 15.724 104.633 61.008 1.00 40.83 218 THR D CA 1
ATOM 7523 C C . THR D 1 218 ? 15.567 106.123 60.704 1.00 43.28 218 THR D C 1
ATOM 7524 O O . THR D 1 218 ? 16.439 106.926 61.060 1.00 43.66 218 THR D O 1
ATOM 7528 N N . ALA D 1 219 ? 14.480 106.497 60.032 1.00 42.61 219 ALA D N 1
ATOM 7529 C CA . ALA D 1 219 ? 14.275 107.895 59.646 1.00 38.76 219 ALA D CA 1
ATOM 7530 C C . ALA D 1 219 ? 14.301 108.841 60.844 1.00 38.75 219 ALA D C 1
ATOM 7531 O O . ALA D 1 219 ? 14.981 109.865 60.811 1.00 34.16 219 ALA D O 1
ATOM 7533 N N . PRO D 1 220 ? 13.521 108.529 61.902 1.00 40.27 220 PRO D N 1
ATOM 7534 C CA . PRO D 1 220 ? 13.486 109.373 63.110 1.00 38.11 220 PRO D CA 1
ATOM 7535 C C . PRO D 1 220 ? 14.866 109.485 63.747 1.00 36.60 220 PRO D C 1
ATOM 7536 O O . PRO D 1 220 ? 15.228 110.539 64.248 1.00 40.98 220 PRO D O 1
ATOM 7540 N N . GLU D 1 221 ? 15.630 108.393 63.704 1.00 38.07 221 GLU D N 1
ATOM 7541 C CA . GLU D 1 221 ? 16.978 108.361 64.266 1.00 39.32 221 GLU D CA 1
ATOM 7542 C C . GLU D 1 221 ? 17.934 109.249 63.489 1.00 43.08 221 GLU D C 1
ATOM 7543 O O . GLU D 1 221 ? 18.765 109.936 64.086 1.00 47.62 221 GLU D O 1
ATOM 7549 N N . THR D 1 222 ? 17.835 109.246 62.162 1.00 45.20 222 THR D N 1
ATOM 7550 C CA . THR D 1 222 ? 18.742 110.062 61.364 1.00 38.71 222 THR D CA 1
ATOM 7551 C C . THR D 1 222 ? 18.358 111.521 61.424 1.00 39.26 222 THR D C 1
ATOM 7552 O O . THR D 1 222 ? 19.209 112.399 61.246 1.00 44.03 222 THR D O 1
ATOM 7556 N N . ILE D 1 223 ? 17.084 111.801 61.677 1.00 39.09 223 ILE D N 1
ATOM 7557 C CA . ILE D 1 223 ? 16.671 113.203 61.804 1.00 40.23 223 ILE D CA 1
ATOM 7558 C C . ILE D 1 223 ? 17.396 113.771 63.033 1.00 46.60 223 ILE D C 1
ATOM 7559 O O . ILE D 1 223 ? 17.948 114.875 62.995 1.00 49.79 223 ILE D O 1
ATOM 7564 N N . VAL D 1 224 ? 17.383 113.000 64.122 1.00 48.99 224 VAL D N 1
ATOM 7565 C CA . VAL D 1 224 ? 18.011 113.408 65.368 1.00 48.50 224 VAL D CA 1
ATOM 7566 C C . VAL D 1 224 ? 19.530 113.416 65.280 1.00 47.56 224 VAL D C 1
ATOM 7567 O O . VAL D 1 224 ? 20.174 114.346 65.780 1.00 48.72 224 VAL D O 1
ATOM 7571 N N . ALA D 1 225 ? 20.105 112.412 64.631 1.00 46.08 225 ALA D N 1
ATOM 7572 C CA . ALA D 1 225 ? 21.564 112.356 64.489 1.00 48.31 225 ALA D CA 1
ATOM 7573 C C . ALA D 1 225 ? 22.055 113.577 63.696 1.00 50.07 225 ALA D C 1
ATOM 7574 O O . ALA D 1 225 ? 22.985 114.292 64.108 1.00 50.08 225 ALA D O 1
ATOM 7576 N N . LYS D 1 226 ? 21.399 113.815 62.563 1.00 51.78 226 LYS D N 1
ATOM 7577 C CA . LYS D 1 226 ? 21.721 114.928 61.673 1.00 48.41 226 LYS D CA 1
ATOM 7578 C C . LYS D 1 226 ? 21.654 116.246 62.432 1.00 48.42 226 LYS D C 1
ATOM 7579 O O . LYS D 1 226 ? 22.497 117.127 62.260 1.00 48.42 226 LYS D O 1
ATOM 7585 N N . HIS D 1 227 ? 20.615 116.371 63.251 1.00 48.48 227 HIS D N 1
ATOM 7586 C CA . HIS D 1 227 ? 20.382 117.564 64.042 1.00 49.24 227 HIS D CA 1
ATOM 7587 C C . HIS D 1 227 ? 21.506 117.738 65.040 1.00 47.66 227 HIS D C 1
ATOM 7588 O O . HIS D 1 227 ? 21.921 118.855 65.326 1.00 47.51 227 HIS D O 1
ATOM 7595 N N . GLY D 1 228 ? 21.997 116.616 65.555 1.00 49.80 228 GLY D N 1
ATOM 7596 C CA . GLY D 1 228 ? 23.088 116.642 66.512 1.00 47.15 228 GLY D CA 1
ATOM 7597 C C . GLY D 1 228 ? 24.458 116.737 65.858 1.00 49.18 228 GLY D C 1
ATOM 7598 O O . GLY D 1 228 ? 25.459 116.374 66.470 1.00 49.22 228 GLY D O 1
ATOM 7599 N N . GLY D 1 229 ? 24.504 117.207 64.609 1.00 52.19 229 GLY D N 1
ATOM 7600 C CA . GLY D 1 229 ? 25.768 117.353 63.890 1.00 44.24 229 GLY D CA 1
ATOM 7601 C C . GLY D 1 229 ? 26.501 116.089 63.464 1.00 46.10 229 GLY D C 1
ATOM 7602 O O . GLY D 1 229 ? 27.680 116.152 63.103 1.00 44.63 229 GLY D O 1
ATOM 7603 N N . MET D 1 230 ? 25.839 114.937 63.493 1.00 43.06 230 MET D N 1
ATOM 7604 C CA . MET D 1 230 ? 26.520 113.714 63.092 1.00 49.82 230 MET D CA 1
ATOM 7605 C C . MET D 1 230 ? 26.207 113.352 61.630 1.00 51.44 230 MET D C 1
ATOM 7606 O O . MET D 1 230 ? 25.178 113.751 61.075 1.00 51.90 230 MET D O 1
ATOM 7611 N N . ARG D 1 231 ? 27.117 112.618 61.005 1.00 50.83 231 ARG D N 1
ATOM 7612 C CA . ARG D 1 231 ? 26.946 112.206 59.622 1.00 50.32 231 ARG D CA 1
ATOM 7613 C C . ARG D 1 231 ? 26.308 110.826 59.609 1.00 47.80 231 ARG D C 1
ATOM 7614 O O . ARG D 1 231 ? 26.697 109.942 60.384 1.00 50.07 231 ARG D O 1
ATOM 7622 N N . CYS D 1 232 ? 25.327 110.636 58.735 1.00 42.09 232 CYS D N 1
ATOM 7623 C CA . CYS D 1 232 ? 24.651 109.355 58.664 1.00 39.87 232 CYS D CA 1
ATOM 7624 C C . CYS D 1 232 ? 24.746 108.556 57.361 1.00 41.25 232 CYS D C 1
ATOM 7625 O O . CYS D 1 232 ? 24.792 109.101 56.249 1.00 42.81 232 CYS D O 1
ATOM 7628 N N . LEU D 1 233 ? 24.747 107.243 57.544 1.00 42.86 233 LEU D N 1
ATOM 7629 C CA . LEU D 1 233 ? 24.756 106.277 56.469 1.00 43.63 233 LEU D CA 1
ATOM 7630 C C . LEU D 1 233 ? 23.767 105.225 56.963 1.00 44.39 233 LEU D C 1
ATOM 7631 O O . LEU D 1 233 ? 23.816 104.807 58.119 1.00 48.46 233 LEU D O 1
ATOM 7636 N N . ALA D 1 234 ? 22.862 104.814 56.090 1.00 42.52 234 ALA D N 1
ATOM 7637 C CA . ALA D 1 234 ? 21.874 103.813 56.437 1.00 42.85 234 ALA D CA 1
ATOM 7638 C C . ALA D 1 234 ? 21.786 102.803 55.295 1.00 42.88 234 ALA D C 1
ATOM 7639 O O . ALA D 1 234 ? 21.771 103.190 54.121 1.00 44.79 234 ALA D O 1
ATOM 7641 N N . VAL D 1 235 ? 21.737 101.518 55.633 1.00 42.21 235 VAL D N 1
ATOM 7642 C CA . VAL D 1 235 ? 21.632 100.478 54.618 1.00 45.69 235 VAL D CA 1
ATOM 7643 C C . VAL D 1 235 ? 20.532 99.514 55.001 1.00 48.61 235 VAL D C 1
ATOM 7644 O O . VAL D 1 235 ? 20.540 98.948 56.104 1.00 48.49 235 VAL D O 1
ATOM 7648 N N . SER D 1 236 ? 19.573 99.325 54.101 1.00 48.08 236 SER D N 1
ATOM 7649 C CA . SER D 1 236 ? 18.483 98.403 54.399 1.00 46.92 236 SER D CA 1
ATOM 7650 C C . SER D 1 236 ? 18.706 97.050 53.749 1.00 45.01 236 SER D C 1
ATOM 7651 O O . SER D 1 236 ? 19.159 96.957 52.609 1.00 44.42 236 SER D O 1
ATOM 7654 N N . LEU D 1 237 ? 18.407 96.002 54.497 1.00 46.02 237 LEU D N 1
ATOM 7655 C CA . LEU D 1 237 ? 18.478 94.661 53.951 1.00 47.40 237 LEU D CA 1
ATOM 7656 C C . LEU D 1 237 ? 17.048 94.465 53.451 1.00 48.45 237 LEU D C 1
ATOM 7657 O O . LEU D 1 237 ? 16.082 94.592 54.216 1.00 47.46 237 LEU D O 1
ATOM 7662 N N . ILE D 1 238 ? 16.903 94.223 52.157 1.00 49.68 238 ILE D N 1
ATOM 7663 C CA . ILE D 1 238 ? 15.576 94.029 51.598 1.00 47.17 238 ILE D CA 1
ATOM 7664 C C . ILE D 1 238 ? 15.203 92.592 51.933 1.00 46.90 238 ILE D C 1
ATOM 7665 O O . ILE D 1 238 ? 15.532 91.671 51.187 1.00 52.08 238 ILE D O 1
ATOM 7670 N N . SER D 1 239 ? 14.517 92.412 53.061 1.00 46.33 239 SER D N 1
ATOM 7671 C CA . SER D 1 239 ? 14.138 91.084 53.529 1.00 44.70 239 SER D CA 1
ATOM 7672 C C . SER D 1 239 ? 13.048 90.398 52.716 1.00 45.41 239 SER D C 1
ATOM 7673 O O . SER D 1 239 ? 12.983 89.176 52.668 1.00 46.90 239 SER D O 1
ATOM 7676 N N . ASN D 1 240 ? 12.178 91.189 52.111 1.00 43.29 240 ASN D N 1
ATOM 7677 C CA . ASN D 1 240 ? 11.093 90.672 51.289 1.00 44.02 240 ASN D CA 1
ATOM 7678 C C . ASN D 1 240 ? 10.760 91.756 50.255 1.00 43.49 240 ASN D C 1
ATOM 7679 O O . ASN D 1 240 ? 11.193 92.912 50.382 1.00 42.97 240 ASN D O 1
ATOM 7684 N N . VAL D 1 241 ? 9.995 91.372 49.238 1.00 41.06 241 VAL D N 1
ATOM 7685 C CA . VAL D 1 241 ? 9.620 92.283 48.168 1.00 43.74 241 VAL D CA 1
ATOM 7686 C C . VAL D 1 241 ? 8.128 92.206 47.914 1.00 42.74 241 VAL D C 1
ATOM 7687 O O . VAL D 1 241 ? 7.528 91.139 47.962 1.00 41.86 241 VAL D O 1
ATOM 7691 N N . ILE D 1 242 ? 7.540 93.355 47.635 1.00 45.63 242 ILE D N 1
ATOM 7692 C CA . ILE D 1 242 ? 6.122 93.450 47.383 1.00 51.30 242 ILE D CA 1
ATOM 7693 C C . ILE D 1 242 ? 5.906 93.351 45.880 1.00 52.80 242 ILE D C 1
ATOM 7694 O O . ILE D 1 242 ? 6.621 93.979 45.103 1.00 58.59 242 ILE D O 1
ATOM 7699 N N . ALA D 1 243 ? 4.946 92.537 45.466 1.00 53.52 243 ALA D N 1
ATOM 7700 C CA . ALA D 1 243 ? 4.685 92.368 44.039 1.00 57.29 243 ALA D CA 1
ATOM 7701 C C . ALA D 1 243 ? 4.074 93.635 43.431 1.00 58.66 243 ALA D C 1
ATOM 7702 O O . ALA D 1 243 ? 3.710 94.575 44.148 1.00 61.07 243 ALA D O 1
ATOM 7704 N N . SER D 1 244 ? 3.973 93.654 42.107 1.00 57.71 244 SER D N 1
ATOM 7705 C CA . SER D 1 244 ? 3.421 94.791 41.390 1.00 59.71 244 SER D CA 1
ATOM 7706 C C . SER D 1 244 ? 2.027 95.187 41.876 1.00 58.41 244 SER D C 1
ATOM 7707 O O . SER D 1 244 ? 1.681 96.371 41.917 1.00 59.54 244 SER D O 1
ATOM 7710 N N . ASN D 1 245 ? 1.227 94.192 42.238 1.00 58.24 245 ASN D N 1
ATOM 7711 C CA . ASN D 1 245 ? -0.140 94.442 42.683 1.00 59.51 245 ASN D CA 1
ATOM 7712 C C . ASN D 1 245 ? -0.200 95.012 44.097 1.00 60.16 245 ASN D C 1
ATOM 7713 O O . ASN D 1 245 ? -1.275 95.281 44.628 1.00 62.63 245 ASN D O 1
ATOM 7718 N N . CYS D 1 246 ? 0.974 95.177 44.697 1.00 59.63 246 CYS D N 1
ATOM 7719 C CA . CYS D 1 246 ? 1.125 95.717 46.041 1.00 57.17 246 CYS D CA 1
ATOM 7720 C C . CYS D 1 246 ? 0.664 94.810 47.195 1.00 57.66 246 CYS D C 1
ATOM 7721 O O . CYS D 1 246 ? -0.050 95.252 48.093 1.00 58.36 246 CYS D O 1
ATOM 7724 N N . GLU D 1 247 ? 1.086 93.548 47.173 1.00 59.07 247 GLU D N 1
ATOM 7725 C CA . GLU D 1 247 ? 0.755 92.585 48.242 1.00 60.55 247 GLU D CA 1
ATOM 7726 C C . GLU D 1 247 ? 2.023 91.906 48.743 1.00 59.58 247 GLU D C 1
ATOM 7727 O O . GLU D 1 247 ? 2.969 91.713 47.974 1.00 57.91 247 GLU D O 1
ATOM 7733 N N . ALA D 1 260 ? 18.887 82.098 54.687 1.00 71.42 260 ALA D N 1
ATOM 7734 C CA . ALA D 1 260 ? 18.301 83.415 54.422 1.00 67.98 260 ALA D CA 1
ATOM 7735 C C . ALA D 1 260 ? 18.972 84.519 55.268 1.00 67.64 260 ALA D C 1
ATOM 7736 O O . ALA D 1 260 ? 19.912 85.189 54.805 1.00 63.48 260 ALA D O 1
ATOM 7738 N N . GLY D 1 261 ? 18.491 84.683 56.505 1.00 68.66 261 GLY D N 1
ATOM 7739 C CA . GLY D 1 261 ? 19.007 85.690 57.430 1.00 69.83 261 GLY D CA 1
ATOM 7740 C C . GLY D 1 261 ? 20.494 85.653 57.778 1.00 71.08 261 GLY D C 1
ATOM 7741 O O . GLY D 1 261 ? 21.123 86.712 57.934 1.00 69.16 261 GLY D O 1
ATOM 7742 N N . GLU D 1 262 ? 21.068 84.455 57.905 1.00 71.62 262 GLU D N 1
ATOM 7743 C CA . GLU D 1 262 ? 22.482 84.348 58.248 1.00 73.14 262 GLU D CA 1
ATOM 7744 C C . GLU D 1 262 ? 23.415 84.836 57.147 1.00 73.57 262 GLU D C 1
ATOM 7745 O O . GLU D 1 262 ? 24.464 85.415 57.432 1.00 70.72 262 GLU D O 1
ATOM 7751 N N . GLU D 1 263 ? 23.042 84.609 55.891 1.00 75.14 263 GLU D N 1
ATOM 7752 C CA . GLU D 1 263 ? 23.866 85.071 54.782 1.00 72.38 263 GLU D CA 1
ATOM 7753 C C . GLU D 1 263 ? 23.740 86.586 54.728 1.00 70.73 263 GLU D C 1
ATOM 7754 O O . GLU D 1 263 ? 24.725 87.294 54.494 1.00 73.64 263 GLU D O 1
ATOM 7760 N N . ALA D 1 264 ? 22.530 87.087 54.960 1.00 64.31 264 ALA D N 1
ATOM 7761 C CA . ALA D 1 264 ? 22.311 88.527 54.959 1.00 63.89 264 ALA D CA 1
ATOM 7762 C C . ALA D 1 264 ? 23.235 89.129 56.017 1.00 63.86 264 ALA D C 1
ATOM 7763 O O . ALA D 1 264 ? 23.971 90.093 55.754 1.00 65.03 264 ALA D O 1
ATOM 7765 N N . SER D 1 265 ? 23.202 88.538 57.209 1.00 63.04 265 SER D N 1
ATOM 7766 C CA . SER D 1 265 ? 24.018 88.986 58.334 1.00 62.15 265 SER D CA 1
ATOM 7767 C C . SER D 1 265 ? 25.510 89.046 57.988 1.00 60.25 265 SER D C 1
ATOM 7768 O O . SER D 1 265 ? 26.195 90.032 58.269 1.00 60.87 265 SER D O 1
ATOM 7771 N N . ALA D 1 266 ? 26.014 87.982 57.378 1.00 60.83 266 ALA D N 1
ATOM 7772 C CA . ALA D 1 266 ? 27.421 87.925 56.999 1.00 61.00 266 ALA D CA 1
ATOM 7773 C C . ALA D 1 266 ? 27.758 89.042 56.006 1.00 59.68 266 ALA D C 1
ATOM 7774 O O . ALA D 1 266 ? 28.709 89.813 56.222 1.00 58.60 266 ALA D O 1
ATOM 7776 N N . ARG D 1 267 ? 26.974 89.126 54.926 1.00 57.51 267 ARG D N 1
ATOM 7777 C CA . ARG D 1 267 ? 27.196 90.148 53.899 1.00 56.71 267 ARG D CA 1
ATOM 7778 C C . ARG D 1 267 ? 27.155 91.573 54.448 1.00 54.58 267 ARG D C 1
ATOM 7779 O O . ARG D 1 267 ? 28.017 92.398 54.120 1.00 53.62 267 ARG D O 1
ATOM 7787 N N . MET D 1 268 ? 26.152 91.862 55.273 1.00 51.94 268 MET D N 1
ATOM 7788 C CA . MET D 1 268 ? 26.025 93.191 55.851 1.00 51.49 268 MET D CA 1
ATOM 7789 C C . MET D 1 268 ? 27.212 93.485 56.765 1.00 52.34 268 MET D C 1
ATOM 7790 O O . MET D 1 268 ? 27.734 94.602 56.759 1.00 49.56 268 MET D O 1
ATOM 7795 N N . THR D 1 269 ? 27.638 92.482 57.544 1.00 54.46 269 THR D N 1
ATOM 7796 C CA . THR D 1 269 ? 28.788 92.635 58.453 1.00 54.76 269 THR D CA 1
ATOM 7797 C C . THR D 1 269 ? 30.036 93.019 57.657 1.00 53.72 269 THR D C 1
ATOM 7798 O O . THR D 1 269 ? 30.785 93.924 58.035 1.00 56.91 269 THR D O 1
ATOM 7802 N N . ALA D 1 270 ? 30.275 92.310 56.562 1.00 52.83 270 ALA D N 1
ATOM 7803 C CA . ALA D 1 270 ? 31.438 92.600 55.728 1.00 52.25 270 ALA D CA 1
ATOM 7804 C C . ALA D 1 270 ? 31.362 94.014 55.171 1.00 53.51 270 ALA D C 1
ATOM 7805 O O . ALA D 1 270 ? 32.344 94.770 55.212 1.00 56.47 270 ALA D O 1
ATOM 7807 N N . LEU D 1 271 ? 30.189 94.371 54.646 1.00 54.70 271 LEU D N 1
ATOM 7808 C CA . LEU D 1 271 ? 29.990 95.692 54.063 1.00 51.14 271 LEU D CA 1
ATOM 7809 C C . LEU D 1 271 ? 30.273 96.803 55.069 1.00 50.88 271 LEU D C 1
ATOM 7810 O O . LEU D 1 271 ? 30.979 97.756 54.758 1.00 49.17 271 LEU D O 1
ATOM 7815 N N . VAL D 1 272 ? 29.714 96.687 56.272 1.00 52.70 272 VAL D N 1
ATOM 7816 C CA . VAL D 1 272 ? 29.930 97.703 57.297 1.00 53.06 272 VAL D CA 1
ATOM 7817 C C . VAL D 1 272 ? 31.399 97.815 57.674 1.00 51.59 272 VAL D C 1
ATOM 7818 O O . VAL D 1 272 ? 31.914 98.917 57.850 1.00 49.33 272 VAL D O 1
ATOM 7822 N N . LYS D 1 273 ? 32.070 96.672 57.801 1.00 55.09 273 LYS D N 1
ATOM 7823 C CA . LYS D 1 273 ? 33.491 96.673 58.149 1.00 56.53 273 LYS D CA 1
ATOM 7824 C C . LYS D 1 273 ? 34.296 97.381 57.069 1.00 57.21 273 LYS D C 1
ATOM 7825 O O . LYS D 1 273 ? 35.081 98.281 57.376 1.00 62.24 273 LYS D O 1
ATOM 7831 N N . LEU D 1 274 ? 34.098 97.001 55.808 1.00 54.77 274 LEU D N 1
ATOM 7832 C CA . LEU D 1 274 ? 34.856 97.644 54.737 1.00 56.29 274 LEU D CA 1
ATOM 7833 C C . LEU D 1 274 ? 34.576 99.137 54.704 1.00 57.47 274 LEU D C 1
ATOM 7834 O O . LEU D 1 274 ? 35.472 99.935 54.422 1.00 58.63 274 LEU D O 1
ATOM 7839 N N . VAL D 1 275 ? 33.334 99.519 54.990 1.00 59.45 275 VAL D N 1
ATOM 7840 C CA . VAL D 1 275 ? 32.966 100.936 54.980 1.00 60.63 275 VAL D CA 1
ATOM 7841 C C . VAL D 1 275 ? 33.691 101.678 56.102 1.00 58.94 275 VAL D C 1
ATOM 7842 O O . VAL D 1 275 ? 34.129 102.821 55.929 1.00 54.69 275 VAL D O 1
ATOM 7846 N N . ILE D 1 276 ? 33.821 101.022 57.251 1.00 58.86 276 ILE D N 1
ATOM 7847 C CA . ILE D 1 276 ? 34.501 101.639 58.371 1.00 58.90 276 ILE D CA 1
ATOM 7848 C C . ILE D 1 276 ? 35.969 101.799 58.039 1.00 61.54 276 ILE D C 1
ATOM 7849 O O . ILE D 1 276 ? 36.614 102.755 58.475 1.00 66.37 276 ILE D O 1
ATOM 7854 N N . GLU D 1 277 ? 36.505 100.877 57.252 1.00 64.00 277 GLU D N 1
ATOM 7855 C CA . GLU D 1 277 ? 37.906 100.976 56.871 1.00 64.50 277 GLU D CA 1
ATOM 7856 C C . GLU D 1 277 ? 38.108 102.231 56.030 1.00 64.40 277 GLU D C 1
ATOM 7857 O O . GLU D 1 277 ? 39.014 103.011 56.291 1.00 67.16 277 GLU D O 1
ATOM 7863 N N . LYS D 1 278 ? 37.263 102.428 55.020 1.00 65.12 278 LYS D N 1
ATOM 7864 C CA . LYS D 1 278 ? 37.376 103.607 54.157 1.00 64.15 278 LYS D CA 1
ATOM 7865 C C . LYS D 1 278 ? 37.174 104.900 54.941 1.00 65.48 278 LYS D C 1
ATOM 7866 O O . LYS D 1 278 ? 37.686 105.953 54.552 1.00 63.97 278 LYS D O 1
ATOM 7872 N N . ILE D 1 279 ? 36.411 104.821 56.032 1.00 67.19 279 ILE D N 1
ATOM 7873 C CA . ILE D 1 279 ? 36.146 105.986 56.877 1.00 67.77 279 ILE D CA 1
ATOM 7874 C C . ILE D 1 279 ? 37.392 106.392 57.658 1.00 69.87 279 ILE D C 1
ATOM 7875 O O . ILE D 1 279 ? 37.660 107.580 57.845 1.00 70.69 279 ILE D O 1
ATOM 7880 N N . ARG D 1 280 ? 38.141 105.399 58.128 1.00 70.67 280 ARG D N 1
ATOM 7881 C CA . ARG D 1 280 ? 39.355 105.648 58.905 1.00 69.93 280 ARG D CA 1
ATOM 7882 C C . ARG D 1 280 ? 40.370 106.504 58.153 1.00 68.81 280 ARG D C 1
ATOM 7883 O O . ARG D 1 280 ? 41.276 107.082 58.756 1.00 70.12 280 ARG D O 1
ATOM 7891 N N . GLY D 1 281 ? 40.268 106.499 56.824 1.00 67.09 281 GLY D N 1
ATOM 7892 C CA . GLY D 1 281 ? 41.169 107.275 55.991 1.00 64.17 281 GLY D CA 1
ATOM 7893 C C . GLY D 1 281 ? 40.515 108.604 55.664 1.00 67.93 281 GLY D C 1
ATOM 7894 O O . GLY D 1 281 ? 41.080 109.668 55.999 1.00 68.71 281 GLY D O 1
#

B-factor: mean 47.66, std 14.62, range [7.7, 91.08]

Nearest PDB structures (foldseek):
  3khs-assembly1_A  TM=1.004E+00  e=1.106E-60  Grouper iridovirus
  3khs-assembly1_B  TM=1.002E+00  e=9.922E-59  Grouper iridovirus
  3khs-assembly2_D  TM=1.001E+00  e=4.014E-58  Grouper iridovirus
  3khs-assembly1_C  TM=1.001E+00  e=6.935E-58  Grouper iridovirus
  7zsl-assembly1_A  TM=9.608E-01  e=1.990E-35  Homo sapiens

Sequence (1066 aa):
MTDYDLAKETAAWLNKQLQIRPVLGIVCGSGLGKIGDSLETSITVAYSDIPNFPAGSLIFGSVNGVSCVCMKGRFHLYEGHTAARATFPMRVFKALGVKIVVLTNAAGGLNPSYRPGDFMVVRDHINLPGLAGANPLTGPNDDTEGERFPSMTSVYDKTLRKYAISAARELGMSYATHEGVYCCVNGPSFETPAECKILRLMGSDAVGMSTAPETIVAKHGGMRCLAVSLISNVIASNCEAGEEASARMTALVKLVIEKIRGELMTDYDLAKETAAWLNKQLQIRPVLGIVCGSGLGKIGDSLETSITVAYSDIPNFPVGAGSLIFGSVNGVSCVCMKGRFHLYEGHTAARATFPMRVFKALGVKIVVLTNAAGGLNPSYRPGDFMVVRDHINLPGLAGANPLTGPNDDTEGERFPSMTSVYDKTLRKYAISAARELGMSYATHEGVYCCVNGPSFETPAECKILRLMGSDAVGMSTAPETIVAKHGGMRCLAVSLISNVIASNCEEVLRAGEEASARMTALVKLVIEKIRGELMTDYDLAKETAAWLNKQLQIRPVLGIVCGSGLGKIGDSLETSITVAYSDIPNFPVGSAGSLIFGSVNGVSCVCMKGRFHLYEGHTAARATFPMRVFKALGVKIVVLTNAAGGLNPSYRPGDFMVVRDHINLPGLAGANPLTGPNDDTEGERFPSMTSVYDKTLRKYAISAARELGMSYATHEGVYCCVNGPSFETPAECKILRLMGSDAVGMSTAPETIVAKHGGMRCLAVSLISNVIASNCETAGEEASARMTALVKLVIEKIRGELPRMTDYDLAKETAAWLNKQLQIRPVLGIVCGSGLGKIGDSLETSITVAYSDIPNFPVGSLIFGSVNGVSCVCMKGRFHLYEGHTAARATFPMRVFKALGVKIVVLTNAAGGLNPSYRPGDFMVVRDHINLPGLAGANPLTGPNDDTEGERFPSMTSVYDKTLRKYAISAARELGMSYATHEGVYCCVNGPSFETPAECKILRLMGSDAVGMSTAPETIVAKHGGMRCLAVSLISNVIASNCEAGEEASARMTALVKLVIEKIRG

Organism: NCBI:txid127569

Radius of gyration: 35.81 Å; Cα contacts (8 Å, |Δi|>4): 2508; chains: 4; bounding box: 77×80×116 Å